Protein AF-0000000078655376 (afdb_homodimer)

Solvent-accessible surface area (backbone atoms only — not comparable to full-atom values): 42898 Å² total; per-residue (Å²): 114,83,59,64,62,45,55,40,33,67,32,79,70,25,38,53,51,32,56,70,70,68,46,88,65,40,45,84,62,52,62,70,56,92,82,66,87,45,44,31,91,44,31,34,38,37,24,71,32,73,63,33,50,60,48,57,74,52,37,70,71,36,19,92,37,62,30,16,43,101,42,79,86,65,77,47,55,76,52,44,78,96,72,44,75,54,29,30,24,37,40,38,20,50,54,66,42,49,32,67,79,51,54,53,53,56,54,68,61,48,32,68,45,64,86,37,52,33,77,44,15,19,31,37,37,35,30,40,50,35,91,78,49,86,51,55,49,26,15,14,32,37,32,11,46,54,1,26,42,23,4,48,28,49,59,45,55,55,38,26,32,21,35,37,39,21,43,38,90,74,15,65,86,44,47,63,63,54,47,50,39,58,38,17,36,43,34,50,34,39,26,44,44,70,46,59,35,35,60,51,89,47,62,65,86,36,88,81,33,44,33,56,88,35,34,32,39,32,30,36,22,50,50,60,48,27,30,33,29,51,51,46,36,36,68,25,35,24,44,40,36,37,23,27,39,62,93,43,38,66,52,28,42,54,49,17,60,76,68,70,36,38,60,42,72,44,48,64,72,44,95,55,28,52,61,53,50,53,66,72,33,80,87,37,37,35,29,41,34,44,52,40,66,66,82,64,77,35,43,61,77,70,47,49,70,64,46,41,49,52,28,34,36,48,41,28,46,25,51,54,53,42,52,51,39,31,58,75,67,60,28,51,40,74,54,16,22,36,39,37,60,33,26,45,36,16,66,28,21,33,65,29,24,32,48,51,7,18,17,20,12,18,37,46,22,43,19,46,50,43,19,74,76,31,45,87,49,44,25,18,20,26,21,37,19,43,48,54,43,52,32,75,74,49,64,69,42,56,66,73,59,38,51,50,49,20,49,42,11,65,49,44,45,54,37,45,33,56,41,54,15,40,49,51,46,52,52,53,25,43,34,30,38,16,43,50,36,45,71,48,59,42,30,24,38,24,56,28,23,87,113,83,59,64,62,45,56,39,32,68,31,78,68,26,39,53,49,33,58,70,70,68,47,88,62,40,46,84,62,52,61,71,55,92,82,67,90,45,42,31,90,45,31,33,36,36,25,72,31,73,63,32,50,59,48,57,75,51,37,70,71,36,20,92,36,64,29,17,43,100,42,77,85,64,75,45,55,77,52,44,77,95,74,45,75,54,27,29,23,37,39,38,19,50,52,66,42,50,31,68,80,52,54,56,53,57,56,67,60,48,32,65,45,63,86,37,51,34,75,43,15,17,31,37,36,35,30,40,51,36,90,79,48,85,50,54,49,26,14,14,31,37,33,12,46,53,1,26,44,23,4,47,26,50,60,45,56,55,38,27,31,21,36,37,39,22,43,37,89,74,15,63,86,42,46,62,65,53,46,50,37,57,38,16,36,44,35,50,35,39,27,45,44,71,47,59,35,35,61,51,90,47,63,64,86,36,87,82,33,45,33,55,89,35,33,32,37,31,31,36,21,51,50,61,50,25,30,33,30,53,52,46,36,35,68,24,36,25,43,41,38,36,25,27,41,63,92,42,38,67,54,27,42,55,51,16,61,75,65,70,38,39,60,42,70,44,48,65,72,45,95,57,28,51,60,52,50,53,66,73,33,79,87,38,34,35,30,40,34,44,51,39,64,66,82,64,76,35,43,62,76,70,47,48,70,66,46,42,51,53,26,35,37,46,42,28,46,25,50,55,52,43,52,51,40,32,57,75,68,60,28,52,41,73,54,16,21,35,40,37,60,34,25,44,36,15,65,27,21,33,66,29,23,32,49,51,6,18,18,21,12,18,37,46,20,43,20,46,50,44,19,72,73,32,44,84,48,46,26,19,19,27,20,36,18,43,46,53,45,52,32,76,74,50,65,71,42,56,65,72,58,38,52,50,48,20,50,41,12,64,50,44,45,55,36,45,32,56,41,54,15,39,49,51,45,50,52,52,26,44,35,31,38,17,43,50,37,45,71,49,59,43,30,24,38,24,58,28,24,87

InterPro domains:
  IPR002347 Short-chain dehydrogenase/reductase SDR [PF13561] (220-443)
  IPR002347 Short-chain dehydrogenase/reductase SDR [PR00080] (283-294)
  IPR002347 Short-chain dehydrogenase/reductase SDR [PR00080] (336-344)
  IPR002347 Short-chain dehydrogenase/reductase SDR [PR00080] (356-375)
  IPR002347 Short-chain dehydrogenase/reductase SDR [PR00081] (215-232)
  IPR002347 Short-chain dehydrogenase/reductase SDR [PR00081] (283-294)
  IPR002347 Short-chain dehydrogenase/reductase SDR [PR00081] (330-346)
  IPR002347 Short-chain dehydrogenase/reductase SDR [PR00081] (356-375)
  IPR002347 Short-chain dehydrogenase/reductase SDR [PR00081] (377-394)
  IPR002347 Short-chain dehydrogenase/reductase SDR [PR00081] (410-430)
  IPR020904 Short-chain dehydrogenase/reductase, conserved site [PS00061] (343-371)
  IPR036291 NAD(P)-binding domain superfamily [SSF51735] (210-447)
  IPR057326 Ketoreductase domain [SM00822] (214-387)

Nearest PDB structures (foldseek):
  3q6i-assembly1_A  TM=9.390E-01  e=3.112E-53  Mycobacterium tuberculosis H37Rv
  3op4-assembly1_A  TM=9.339E-01  e=6.794E-24  Vibrio cholerae O1 biovar El Tor str. N16961
  3tzk-assembly1_A  TM=9.391E-01  e=2.037E-23  Vibrio cholerae MJ-1236
  4nbu-assembly1_D  TM=9.348E-01  e=4.112E-22  Bacillus sp. SG-1
  8pa2-assembly1_B  TM=9.165E-01  e=1.661E-20  Thermus thermophilus HB8

Sequence (900 aa):
MSDRYIDFANSDLGRRVVGAVGLPQPARLERWQAGRLRPVEGTLLLGGGPLAVKVAEFGQRLTGEVVSFADDALGLPTWVAGLGSKLKAVVFDASHLGDIDQLKQLREFFQPLLRSLDRSAKLVILGRAPEQLDDVLARVAQRALEGFARSLAKELRSGGTLQLLYVAKNAEDQLEGALRFFLSPKSAFISGQVLRLEACASQVQDWIRPLAGRRALVTGAARGIGAAIAETLARDGAEVVLLDVPQAADDLKALAERLGGRALDLDICASDASARLLEGLPDGIDIVVHNAGITRDKTLANMTPEYWDSVLAVNLKAPAVLTQALIDGGALRDDGRIVVMASISGIAGNRGQSNYAASKAGLIGLAQAWAPLLAERGISINAIAPGFIETRMTAAIPFTLREAGRRMSSLGQGGLPQDVAEAVAWLAQPGSGAVSGQVLRVCGQAVMGAMSDRYIDFANSDLGRRVVGAVGLPQPARLERWQAGRLRPVEGTLLLGGGPLAVKVAEFGQRLTGEVVSFADDALGLPTWVAGLGSKLKAVVFDASHLGDIDQLKQLREFFQPLLRSLDRSAKLVILGRAPEQLDDVLARVAQRALEGFARSLAKELRSGGTLQLLYVAKNAEDQLEGALRFFLSPKSAFISGQVLRLEACASQVQDWIRPLAGRRALVTGAARGIGAAIAETLARDGAEVVLLDVPQAADDLKALAERLGGRALDLDICASDASARLLEGLPDGIDIVVHNAGITRDKTLANMTPEYWDSVLAVNLKAPAVLTQALIDGGALRDDGRIVVMASISGIAGNRGQSNYAASKAGLIGLAQAWAPLLAERGISINAIAPGFIETRMTAAIPFTLREAGRRMSSLGQGGLPQDVAEAVAWLAQPGSGAVSGQVLRVCGQAVMGA

Structure (mmCIF, N/CA/C/O backbone):
data_AF-0000000078655376-model_v1
#
loop_
_entity.id
_entity.type
_entity.pdbx_description
1 polymer '3-oxoacyl-ACP reductase'
#
loop_
_atom_site.group_PDB
_atom_site.id
_atom_site.type_symbol
_atom_site.label_atom_id
_atom_site.label_alt_id
_atom_site.label_comp_id
_atom_site.label_asym_id
_atom_site.label_entity_id
_atom_site.label_seq_id
_atom_site.pdbx_PDB_ins_code
_atom_site.Cartn_x
_atom_site.Cartn_y
_atom_site.Cartn_z
_atom_site.occupancy
_atom_site.B_iso_or_equiv
_atom_site.auth_seq_id
_atom_site.auth_comp_id
_atom_site.auth_asym_id
_atom_site.auth_atom_id
_atom_site.pdbx_PDB_model_num
ATOM 1 N N . MET A 1 1 ? 3.121 -28.125 8.016 1 50.91 1 MET A N 1
ATOM 2 C CA . MET A 1 1 ? 2.928 -28.469 9.422 1 50.91 1 MET A CA 1
ATOM 3 C C . MET A 1 1 ? 1.608 -27.906 9.945 1 50.91 1 MET A C 1
ATOM 5 O O . MET A 1 1 ? 1.183 -26.828 9.531 1 50.91 1 MET A O 1
ATOM 9 N N . SER A 1 2 ? 0.916 -28.859 10.523 1 60.5 2 SER A N 1
ATOM 10 C CA . SER A 1 2 ? -0.436 -28.609 11.008 1 60.5 2 SER A CA 1
ATOM 11 C C . SER A 1 2 ? -0.436 -27.562 12.125 1 60.5 2 SER A C 1
ATOM 13 O O . SER A 1 2 ? 0.506 -27.5 12.914 1 60.5 2 SER A O 1
ATOM 15 N N . ASP A 1 3 ? -1.128 -26.484 11.969 1 70.06 3 ASP A N 1
ATOM 16 C CA . ASP A 1 3 ? -1.392 -25.531 13.039 1 70.06 3 ASP A CA 1
ATOM 17 C C . ASP A 1 3 ? -2.141 -26.203 14.195 1 70.06 3 ASP A C 1
ATOM 19 O O . ASP A 1 3 ? -3.365 -26.344 14.141 1 70.06 3 ASP A O 1
ATOM 23 N N . ARG A 1 4 ? -1.427 -26.719 15.359 1 62.66 4 ARG A N 1
ATOM 24 C CA . ARG A 1 4 ? -2.02 -27.453 16.484 1 62.66 4 ARG A CA 1
ATOM 25 C C . ARG A 1 4 ? -3.037 -26.594 17.219 1 62.66 4 ARG A C 1
ATOM 27 O O . ARG A 1 4 ? -4.016 -27.094 17.766 1 62.66 4 ARG A O 1
ATOM 34 N N . TYR A 1 5 ? -2.709 -25.266 17.047 1 62.31 5 TYR A N 1
ATOM 35 C CA . TYR A 1 5 ? -3.633 -24.375 17.734 1 62.31 5 TYR A CA 1
ATOM 36 C C . TYR A 1 5 ? -4.988 -24.344 17.031 1 62.31 5 TYR A C 1
ATOM 38 O O . TYR A 1 5 ? -6.031 -24.406 17.688 1 62.31 5 TYR A O 1
ATOM 46 N N . ILE A 1 6 ? -4.961 -24.328 15.805 1 66.75 6 ILE A N 1
ATOM 47 C CA . ILE A 1 6 ? -6.211 -24.297 15.055 1 66.75 6 ILE A CA 1
ATOM 48 C C . ILE A 1 6 ? -6.973 -25.594 15.273 1 66.75 6 ILE A C 1
ATOM 50 O O . ILE A 1 6 ? -8.195 -25.594 15.438 1 66.75 6 ILE A O 1
ATOM 54 N N . ASP A 1 7 ? -6.211 -26.641 15.234 1 64.56 7 ASP A N 1
ATOM 55 C CA . ASP A 1 7 ? -6.836 -27.938 15.477 1 64.56 7 ASP A CA 1
ATOM 56 C C . ASP A 1 7 ? -7.473 -28 16.859 1 64.56 7 ASP A C 1
ATOM 58 O O . ASP A 1 7 ? -8.609 -28.469 17.016 1 64.56 7 ASP A O 1
ATOM 62 N N . PHE A 1 8 ? -6.719 -27.484 17.875 1 62.12 8 PHE A N 1
ATOM 63 C CA . PHE A 1 8 ? -7.211 -27.469 19.234 1 62.12 8 PHE A CA 1
ATOM 64 C C . PHE A 1 8 ? -8.406 -26.531 19.375 1 62.12 8 PHE A C 1
ATOM 66 O O . PHE A 1 8 ? -9.453 -26.922 19.891 1 62.12 8 PHE A O 1
ATOM 73 N N . ALA A 1 9 ? -8.273 -25.359 18.734 1 64.12 9 ALA A N 1
ATOM 74 C CA . ALA A 1 9 ? -9.297 -24.328 18.891 1 64.12 9 ALA A CA 1
ATOM 75 C C . ALA A 1 9 ? -10.602 -24.734 18.219 1 64.12 9 ALA A C 1
ATOM 77 O O . ALA A 1 9 ? -11.672 -24.266 18.594 1 64.12 9 ALA A O 1
ATOM 78 N N . ASN A 1 10 ? -10.5 -25.703 17.328 1 67.62 10 ASN A N 1
ATOM 79 C CA . ASN A 1 10 ? -11.695 -26.125 16.609 1 67.62 10 ASN A CA 1
ATOM 80 C C . ASN A 1 10 ? -12.203 -27.469 17.109 1 67.62 10 ASN A C 1
ATOM 82 O O . ASN A 1 10 ? -13.18 -28.016 16.578 1 67.62 10 ASN A O 1
ATOM 86 N N . SER A 1 11 ? -11.523 -28.016 18.078 1 64.62 11 SER A N 1
ATOM 87 C CA . SER A 1 11 ? -12.039 -29.188 18.781 1 64.62 11 SER A CA 1
ATOM 88 C C . SER A 1 11 ? -13.102 -28.797 19.797 1 64.62 11 SER A C 1
ATOM 90 O O . SER A 1 11 ? -13.227 -27.625 20.156 1 64.62 11 SER A O 1
ATOM 92 N N . ASP A 1 12 ? -13.883 -29.75 20.156 1 69.12 12 ASP A N 1
ATOM 93 C CA . ASP A 1 12 ? -14.977 -29.469 21.078 1 69.12 12 ASP A CA 1
ATOM 94 C C . ASP A 1 12 ? -14.461 -28.875 22.375 1 69.12 12 ASP A C 1
ATOM 96 O O . ASP A 1 12 ? -14.992 -27.875 22.859 1 69.12 12 ASP A O 1
ATOM 100 N N . LEU A 1 13 ? -13.5 -29.5 22.922 1 66.75 13 LEU A N 1
ATOM 101 C CA . LEU A 1 13 ? -12.906 -29.016 24.172 1 66.75 13 LEU A CA 1
ATOM 102 C C . LEU A 1 13 ? -12.164 -27.703 23.953 1 66.75 13 LEU A C 1
ATOM 104 O O . LEU A 1 13 ? -12.227 -26.812 24.797 1 66.75 13 LEU A O 1
ATOM 108 N N . GLY A 1 14 ? -11.492 -27.594 22.859 1 61.25 14 GLY A N 1
ATOM 109 C CA . GLY A 1 14 ? -10.703 -26.406 22.562 1 61.25 14 GLY A CA 1
ATOM 110 C C . GLY A 1 14 ? -11.547 -25.156 22.406 1 61.25 14 GLY A C 1
ATOM 111 O O . GLY A 1 14 ? -11.172 -24.078 22.875 1 61.25 14 GLY A O 1
ATOM 112 N N . ARG A 1 15 ? -12.625 -25.328 21.844 1 68.56 15 ARG A N 1
ATOM 113 C CA . ARG A 1 15 ? -13.516 -24.203 21.641 1 68.56 15 ARG A CA 1
ATOM 114 C C . ARG A 1 15 ? -13.961 -23.594 22.969 1 68.56 15 ARG A C 1
ATOM 116 O O . ARG A 1 15 ? -14.047 -22.375 23.109 1 68.56 15 ARG A O 1
ATOM 123 N N . ARG A 1 16 ? -14.078 -24.453 23.938 1 66.44 16 ARG A N 1
ATOM 124 C CA . ARG A 1 16 ? -14.523 -24.031 25.25 1 66.44 16 ARG A CA 1
ATOM 125 C C . ARG A 1 16 ? -13.422 -23.281 25.984 1 66.44 16 ARG A C 1
ATOM 127 O O . ARG A 1 16 ? -13.688 -22.25 26.625 1 66.44 16 ARG A O 1
ATOM 134 N N . VAL A 1 17 ? -12.32 -23.828 25.766 1 60.06 17 VAL A N 1
ATOM 135 C CA . VAL A 1 17 ? -11.203 -23.281 26.516 1 60.06 17 VAL A CA 1
ATOM 136 C C . VAL A 1 17 ? -10.781 -21.938 25.906 1 60.06 17 VAL A C 1
ATOM 138 O O . VAL A 1 17 ? -10.633 -20.938 26.625 1 60.06 17 VAL A O 1
ATOM 141 N N . VAL A 1 18 ? -10.594 -22 24.625 1 59.88 18 VAL A N 1
ATOM 142 C CA . VAL A 1 18 ? -10.148 -20.797 23.922 1 59.88 18 VAL A CA 1
ATOM 143 C C . VAL A 1 18 ? -11.18 -19.688 24.094 1 59.88 18 VAL A C 1
ATOM 145 O O . VAL A 1 18 ? -10.82 -18.531 24.297 1 59.88 18 VAL A O 1
ATOM 148 N N . GLY A 1 19 ? -12.383 -20.062 24.016 1 57.78 19 GLY A N 1
ATOM 149 C CA . GLY A 1 19 ? -13.461 -19.109 24.25 1 57.78 19 GLY A CA 1
ATOM 150 C C . GLY A 1 19 ? -13.461 -18.547 25.656 1 57.78 19 GLY A C 1
ATOM 151 O O . GLY A 1 19 ? -13.672 -17.344 25.859 1 57.78 19 GLY A O 1
ATOM 152 N N . ALA A 1 20 ? -13.148 -19.391 26.531 1 53.56 20 ALA A N 1
ATOM 153 C CA . ALA A 1 20 ? -13.156 -19 27.938 1 53.56 20 ALA A CA 1
ATOM 154 C C . ALA A 1 20 ? -12.023 -18.031 28.25 1 53.56 20 ALA A C 1
ATOM 156 O O . ALA A 1 20 ? -12.18 -17.125 29.078 1 53.56 20 ALA A O 1
ATOM 157 N N . VAL A 1 21 ? -10.969 -18.281 27.578 1 56.69 21 VAL A N 1
ATOM 158 C CA . VAL A 1 21 ? -9.805 -17.469 27.906 1 56.69 21 VAL A CA 1
ATOM 159 C C . VAL A 1 21 ? -9.695 -16.297 26.938 1 56.69 21 VAL A C 1
ATOM 161 O O . VAL A 1 21 ? -8.797 -15.461 27.062 1 56.69 21 VAL A O 1
ATOM 164 N N . GLY A 1 22 ? -10.562 -16.203 26 1 58.38 22 GLY A N 1
ATOM 165 C CA . GLY A 1 22 ? -10.641 -15.062 25.109 1 58.38 22 GLY A CA 1
ATOM 166 C C . GLY A 1 22 ? -9.586 -15.086 24.016 1 58.38 22 GLY A C 1
ATOM 167 O O . GLY A 1 22 ? -9.156 -14.031 23.531 1 58.38 22 GLY A O 1
ATOM 168 N N . LEU A 1 23 ? -9.094 -16.344 23.797 1 59.88 23 LEU A N 1
ATOM 169 C CA . LEU A 1 23 ? -8.102 -16.453 22.734 1 59.88 23 LEU A CA 1
ATOM 170 C C . LEU A 1 23 ? -8.773 -16.5 21.375 1 59.88 23 LEU A C 1
ATOM 172 O O . LEU A 1 23 ? -9.922 -16.953 21.25 1 59.88 23 LEU A O 1
ATOM 176 N N . PRO A 1 24 ? -8.008 -16.062 20.344 1 65.31 24 PRO A N 1
ATOM 177 C CA . PRO A 1 24 ? -8.586 -16.109 19 1 65.31 24 PRO A CA 1
ATOM 178 C C . PRO A 1 24 ? -8.828 -17.547 18.516 1 65.31 24 PRO A C 1
ATOM 180 O O . PRO A 1 24 ? -8.062 -18.453 18.859 1 65.31 24 PRO A O 1
ATOM 183 N N . GLN A 1 25 ? -9.984 -17.859 17.984 1 70.06 25 GLN A N 1
ATOM 184 C CA . GLN A 1 25 ? -10.344 -19.141 17.375 1 70.06 25 GLN A CA 1
ATOM 185 C C . GLN A 1 25 ? -10.406 -19.047 15.859 1 70.06 25 GLN A C 1
ATOM 187 O O . GLN A 1 25 ? -11.492 -18.906 15.289 1 70.06 25 GLN A O 1
ATOM 192 N N . PRO A 1 26 ? -9.211 -19.203 15.227 1 79.88 26 PRO A N 1
ATOM 193 C CA . PRO A 1 26 ? -9.289 -19.141 13.766 1 79.88 26 PRO A CA 1
ATOM 194 C C . PRO A 1 26 ? -10.125 -20.266 13.172 1 79.88 26 PRO A C 1
ATOM 196 O O . PRO A 1 26 ? -9.992 -21.422 13.594 1 79.88 26 PRO A O 1
ATOM 199 N N . ALA A 1 27 ? -11.039 -19.922 12.266 1 85.44 27 ALA A N 1
ATOM 200 C CA . ALA A 1 27 ? -11.906 -20.891 11.594 1 85.44 27 ALA A CA 1
ATOM 201 C C . ALA A 1 27 ? -11.125 -21.688 10.562 1 85.44 27 ALA A C 1
ATOM 203 O O . ALA A 1 27 ? -10.211 -21.172 9.914 1 85.44 27 ALA A O 1
ATOM 204 N N . ARG A 1 28 ? -11.438 -22.953 10.445 1 89.5 28 ARG A N 1
ATOM 205 C CA . ARG A 1 28 ? -10.922 -23.719 9.312 1 89.5 28 ARG A CA 1
ATOM 206 C C . ARG A 1 28 ? -11.461 -23.188 7.996 1 89.5 28 ARG A C 1
ATOM 208 O O . ARG A 1 28 ? -12.672 -23.125 7.793 1 89.5 28 ARG A O 1
ATOM 215 N N . LEU A 1 29 ? -10.602 -22.828 7.125 1 95 29 LEU A N 1
ATOM 216 C CA . LEU A 1 29 ? -11.023 -22.234 5.859 1 95 29 LEU A CA 1
ATOM 217 C C . LEU A 1 29 ? -11.484 -23.312 4.879 1 95 29 LEU A C 1
ATOM 219 O O . LEU A 1 29 ? -10.859 -24.375 4.781 1 95 29 LEU A O 1
ATOM 223 N N . GLU A 1 30 ? -12.594 -23.062 4.293 1 96.25 30 GLU A N 1
ATOM 224 C CA . GLU A 1 30 ? -13.047 -23.922 3.211 1 96.25 30 GLU A CA 1
ATOM 225 C C . GLU A 1 30 ? -12.188 -23.734 1.962 1 96.25 30 GLU A C 1
ATOM 227 O O . GLU A 1 30 ? -12.023 -22.625 1.477 1 96.25 30 GLU A O 1
ATOM 232 N N . ARG A 1 31 ? -11.648 -24.828 1.455 1 96.56 31 ARG A N 1
ATOM 233 C CA . ARG A 1 31 ? -10.828 -24.766 0.25 1 96.56 31 ARG A CA 1
ATOM 234 C C . ARG A 1 31 ? -11.414 -25.641 -0.851 1 96.56 31 ARG A C 1
ATOM 236 O O . ARG A 1 31 ? -12.25 -26.516 -0.585 1 96.56 31 ARG A O 1
ATOM 243 N N . TRP A 1 32 ? -11.039 -25.328 -2.051 1 95.62 32 TRP A N 1
ATOM 244 C CA . TRP A 1 32 ? -11.586 -26 -3.223 1 95.62 32 TRP A CA 1
ATOM 245 C C . TRP A 1 32 ? -11.25 -27.484 -3.207 1 95.62 32 TRP A C 1
ATOM 247 O O . TRP A 1 32 ? -10.117 -27.859 -2.891 1 95.62 32 TRP A O 1
ATOM 257 N N . GLN A 1 33 ? -12.18 -28.281 -3.506 1 91.44 33 GL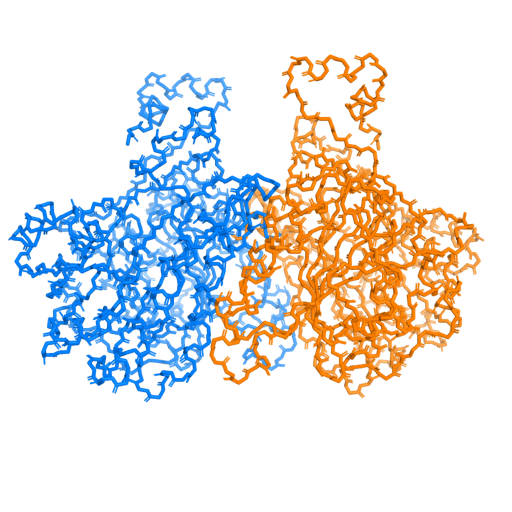N A N 1
ATOM 258 C CA . GLN A 1 33 ? -12.016 -29.719 -3.652 1 91.44 33 GLN A CA 1
ATOM 259 C C . GLN A 1 33 ? -12.492 -30.188 -5.027 1 91.44 33 GLN A C 1
ATOM 261 O O . GLN A 1 33 ? -13.492 -29.688 -5.547 1 91.44 33 GLN A O 1
ATOM 266 N N . ALA A 1 34 ? -11.75 -31.141 -5.488 1 85 34 ALA A N 1
ATOM 267 C CA . ALA A 1 34 ? -12.148 -31.719 -6.766 1 85 34 ALA A CA 1
ATOM 268 C C . ALA A 1 34 ? -13.562 -32.281 -6.695 1 85 34 ALA A C 1
ATOM 270 O O . ALA A 1 34 ? -13.945 -32.875 -5.688 1 85 34 ALA A O 1
ATOM 271 N N . GLY A 1 35 ? -14.383 -32.062 -7.738 1 84.69 35 GLY A N 1
ATOM 272 C CA . GLY A 1 35 ? -15.734 -32.594 -7.777 1 84.69 35 GLY A CA 1
ATOM 273 C C . GLY A 1 35 ? -16.797 -31.516 -7.57 1 84.69 35 GLY A C 1
ATOM 274 O O . GLY A 1 35 ? -17.969 -31.734 -7.848 1 84.69 35 GLY A O 1
ATOM 275 N N . ARG A 1 36 ? -16.312 -30.438 -7.043 1 87.56 36 ARG A N 1
ATOM 276 C CA . ARG A 1 36 ? -17.234 -29.328 -6.898 1 87.56 36 ARG A CA 1
ATOM 277 C C . ARG A 1 36 ? -17.812 -28.922 -8.25 1 87.56 36 ARG A C 1
ATOM 279 O O . ARG A 1 36 ? -17.094 -28.797 -9.234 1 87.56 36 ARG A O 1
ATOM 286 N N . LEU A 1 37 ? -19.094 -28.734 -8.312 1 83.12 37 LEU A N 1
ATOM 287 C CA . LEU A 1 37 ? -19.781 -28.5 -9.578 1 83.12 37 LEU A CA 1
ATOM 288 C C . LEU A 1 37 ? -19.938 -27 -9.836 1 83.12 37 LEU A C 1
ATOM 290 O O . LEU A 1 37 ? -20 -26.562 -10.992 1 83.12 37 LEU A O 1
ATOM 294 N N . ARG A 1 38 ? -20.047 -26.234 -8.688 1 92.62 38 ARG A N 1
ATOM 295 C CA . ARG A 1 38 ? -20.266 -24.797 -8.805 1 92.62 38 ARG A CA 1
ATOM 296 C C . ARG A 1 38 ? -19.312 -24.031 -7.891 1 92.62 38 ARG A C 1
ATOM 298 O O . ARG A 1 38 ? -18.906 -24.547 -6.844 1 92.62 38 ARG A O 1
ATOM 305 N N . PRO A 1 39 ? -19 -22.797 -8.32 1 96.25 39 PRO A N 1
ATOM 306 C CA . PRO A 1 39 ? -18.109 -21.984 -7.492 1 96.25 39 PRO A CA 1
ATOM 307 C C . PRO A 1 39 ? -18.688 -21.703 -6.105 1 96.25 39 PRO A C 1
ATOM 309 O O . PRO A 1 39 ? -17.953 -21.688 -5.121 1 96.25 39 PRO A O 1
ATOM 312 N N . VAL A 1 40 ? -20.016 -21.516 -6.027 1 97.5 40 VAL A N 1
ATOM 313 C CA . VAL A 1 40 ? -20.688 -21.188 -4.773 1 97.5 40 VAL A CA 1
ATOM 314 C C . VAL A 1 40 ? -21.641 -22.312 -4.391 1 97.5 40 VAL A C 1
ATOM 316 O O . VAL A 1 40 ? -22.547 -22.656 -5.164 1 97.5 40 VAL A O 1
ATOM 319 N N . GLU A 1 41 ? -21.438 -22.969 -3.293 1 96.38 41 GLU A N 1
ATOM 320 C CA . GLU A 1 41 ? -22.391 -23.938 -2.73 1 96.38 41 GLU A CA 1
ATOM 321 C C . GLU A 1 41 ? -23.219 -23.297 -1.62 1 96.38 41 GLU A C 1
ATOM 323 O O . GLU A 1 41 ? -22.984 -23.562 -0.438 1 96.38 41 GLU A O 1
ATOM 328 N N . GLY A 1 42 ? -24.234 -22.578 -1.948 1 96.94 42 GLY A N 1
ATOM 329 C CA . GLY A 1 42 ? -25.109 -21.812 -1.07 1 96.94 42 GLY A CA 1
ATOM 330 C C . GLY A 1 42 ? -25.75 -20.625 -1.761 1 96.94 42 GLY A C 1
ATOM 331 O O . GLY A 1 42 ? -25.781 -20.562 -2.992 1 96.94 42 GLY A O 1
ATOM 332 N N . THR A 1 43 ? -26.312 -19.719 -1.001 1 97.75 43 THR A N 1
ATOM 333 C CA . THR A 1 43 ? -27.094 -18.609 -1.524 1 97.75 43 THR A CA 1
ATOM 334 C C . THR A 1 43 ? -26.172 -17.438 -1.893 1 97.75 43 THR A C 1
ATOM 336 O O . THR A 1 43 ? -25.297 -17.062 -1.116 1 97.75 43 THR A O 1
ATOM 339 N N . LEU A 1 44 ? -26.344 -16.906 -3.107 1 98.38 44 LEU A N 1
ATOM 340 C CA . LEU A 1 44 ? -25.703 -15.68 -3.572 1 98.38 44 LEU A CA 1
ATOM 341 C C . LEU A 1 44 ? -26.672 -14.5 -3.514 1 98.38 44 LEU A C 1
ATOM 343 O O . LEU A 1 44 ? -27.734 -14.531 -4.121 1 98.38 44 LEU A O 1
ATOM 347 N N . LEU A 1 45 ? -26.266 -13.5 -2.766 1 98.06 45 LEU A N 1
ATOM 348 C CA . LEU A 1 45 ? -27.062 -12.281 -2.672 1 98.06 45 LEU A CA 1
ATOM 349 C C . LEU A 1 45 ? -26.484 -11.18 -3.545 1 98.06 45 LEU A C 1
ATOM 351 O O . LEU A 1 45 ? -25.281 -10.914 -3.496 1 98.06 45 LEU A O 1
ATOM 355 N N . LEU A 1 46 ? -27.328 -10.555 -4.348 1 97.75 46 LEU A N 1
ATOM 356 C CA . LEU A 1 46 ? -26.922 -9.438 -5.207 1 97.75 46 LEU A CA 1
ATOM 357 C C . LEU A 1 46 ? -27.641 -8.156 -4.797 1 97.75 46 LEU A C 1
ATOM 359 O O . LEU A 1 46 ? -28.781 -8.188 -4.344 1 97.75 46 LEU A O 1
ATOM 363 N N . GLY A 1 47 ? -26.969 -7.055 -4.906 1 95.94 47 GLY A N 1
ATOM 364 C CA . GLY A 1 47 ? -27.547 -5.734 -4.742 1 95.94 47 GLY A CA 1
ATOM 365 C C . GLY A 1 47 ? -26.688 -4.621 -5.305 1 95.94 47 GLY A C 1
ATOM 366 O O . GLY A 1 47 ? -25.547 -4.852 -5.691 1 95.94 47 GLY A O 1
ATOM 367 N N . GLY A 1 48 ? -27.328 -3.443 -5.398 1 94 48 GLY A N 1
ATOM 368 C CA . GLY A 1 48 ? -26.562 -2.271 -5.797 1 94 48 GLY A CA 1
ATOM 369 C C . GLY A 1 48 ? -26.922 -1.781 -7.191 1 94 48 GLY A C 1
ATOM 370 O O . GLY A 1 48 ? -28.094 -1.702 -7.551 1 94 48 GLY A O 1
ATOM 371 N N . GLY A 1 49 ? -25.828 -1.357 -7.969 1 92.88 49 GLY A N 1
ATOM 372 C CA . GLY A 1 49 ? -25.984 -0.612 -9.211 1 92.88 49 GLY A CA 1
ATOM 373 C C . GLY A 1 49 ? -26.094 -1.503 -10.43 1 92.88 49 GLY A C 1
ATOM 374 O O . GLY A 1 49 ? -26.562 -2.641 -10.336 1 92.88 49 GLY A O 1
ATOM 375 N N . PRO A 1 50 ? -25.797 -0.971 -11.594 1 93.75 50 PRO A N 1
ATOM 376 C CA . PRO A 1 50 ? -26.047 -1.622 -12.883 1 93.75 50 PRO A CA 1
ATOM 377 C C . PRO A 1 50 ? -25.203 -2.879 -13.078 1 93.75 50 PRO A C 1
ATOM 379 O O . PRO A 1 50 ? -25.625 -3.801 -13.781 1 93.75 50 PRO A O 1
ATOM 382 N N . LEU A 1 51 ? -24.047 -2.99 -12.531 1 96.62 51 LEU A N 1
ATOM 383 C CA . LEU A 1 51 ? -23.219 -4.176 -12.703 1 96.62 51 LEU A CA 1
ATOM 384 C C . LEU A 1 51 ? -23.875 -5.395 -12.055 1 96.62 51 LEU A C 1
ATOM 386 O O . LEU A 1 51 ? -23.594 -6.531 -12.438 1 96.62 51 LEU A O 1
ATOM 390 N N . ALA A 1 52 ? -24.703 -5.141 -11.047 1 96.56 52 ALA A N 1
ATOM 391 C CA . ALA A 1 52 ? -25.422 -6.246 -10.414 1 96.56 52 ALA A CA 1
ATOM 392 C C . ALA A 1 52 ? -26.344 -6.938 -11.406 1 96.56 52 ALA A C 1
ATOM 394 O O . ALA A 1 52 ? -26.547 -8.156 -11.336 1 96.56 52 ALA A O 1
ATOM 395 N N . VAL A 1 53 ? -26.875 -6.152 -12.305 1 95.12 53 VAL A N 1
ATOM 396 C CA . VAL A 1 53 ? -27.75 -6.711 -13.344 1 95.12 53 VAL A CA 1
ATOM 397 C C . VAL A 1 53 ? -26.938 -7.652 -14.234 1 95.12 53 VAL A C 1
ATOM 399 O O . VAL A 1 53 ? -27.406 -8.742 -14.586 1 95.12 53 VAL A O 1
ATOM 402 N N . LYS A 1 54 ? -25.797 -7.234 -14.523 1 95.25 54 LYS A N 1
ATOM 403 C CA . LYS A 1 54 ? -24.906 -8.062 -15.328 1 95.25 54 LYS A CA 1
ATOM 404 C C . LYS A 1 54 ? -24.562 -9.367 -14.609 1 95.25 54 LYS A C 1
ATOM 406 O O . LYS A 1 54 ? -24.547 -10.438 -15.227 1 95.25 54 LYS A O 1
ATOM 411 N N . VAL A 1 55 ? -24.312 -9.281 -13.312 1 97.62 55 VAL A N 1
ATOM 412 C CA . VAL A 1 55 ? -23.984 -10.469 -12.531 1 97.62 55 VAL A CA 1
ATOM 413 C C . VAL A 1 55 ? -25.188 -11.414 -12.477 1 97.62 55 VAL A C 1
ATOM 415 O O . VAL A 1 55 ? -25.031 -12.633 -12.555 1 97.62 55 VAL A O 1
ATOM 418 N N . ALA A 1 56 ? -26.391 -10.836 -12.383 1 96.56 56 ALA A N 1
ATOM 419 C CA . ALA A 1 56 ? -27.609 -11.633 -12.328 1 96.56 56 ALA A CA 1
ATOM 420 C C . ALA A 1 56 ? -27.766 -12.484 -13.578 1 96.56 56 ALA A C 1
ATOM 422 O O . ALA A 1 56 ? -28.312 -13.594 -13.523 1 96.56 56 ALA A O 1
ATOM 423 N N . GLU A 1 57 ? -27.266 -12.016 -14.688 1 95.25 57 GLU A N 1
ATOM 424 C CA . GLU A 1 57 ? -27.391 -12.719 -15.961 1 95.25 57 GLU A CA 1
ATOM 425 C C . GLU A 1 57 ? -26.656 -14.055 -15.93 1 95.25 57 GLU A C 1
ATOM 427 O O . GLU A 1 57 ? -27.062 -15.008 -16.609 1 95.25 57 GLU A O 1
ATOM 432 N N . PHE A 1 58 ? -25.594 -14.102 -15.18 1 95.44 58 PHE A N 1
ATOM 433 C CA . PHE A 1 58 ? -24.859 -15.367 -15.148 1 95.44 58 PHE A CA 1
ATOM 434 C C . PHE A 1 58 ? -24.875 -15.969 -13.75 1 95.44 58 PHE A C 1
ATOM 436 O O . PHE A 1 58 ? -24.141 -16.922 -13.477 1 95.44 58 PHE A O 1
ATOM 443 N N . GLY A 1 59 ? -25.672 -15.477 -12.828 1 96.56 59 GLY A N 1
ATOM 444 C CA . GLY A 1 59 ? -25.719 -15.898 -11.438 1 96.56 59 GLY A CA 1
ATOM 445 C C . GLY A 1 59 ? -26 -17.375 -11.273 1 96.56 59 GLY A C 1
ATOM 446 O O . GLY A 1 59 ? -25.422 -18.031 -10.406 1 96.56 59 GLY A O 1
ATOM 447 N N . GLN A 1 60 ? -26.812 -17.906 -12.141 1 94.56 60 GLN A N 1
ATOM 448 C CA . GLN A 1 60 ? -27.234 -19.297 -12.031 1 94.56 60 GLN A CA 1
ATOM 449 C C . GLN A 1 60 ? -26.094 -20.234 -12.414 1 94.56 60 GLN A C 1
ATOM 451 O O . GLN A 1 60 ? -26.141 -21.422 -12.086 1 94.56 60 GLN A O 1
ATOM 456 N N . ARG A 1 61 ? -25.141 -19.719 -13.078 1 95.5 61 ARG A N 1
ATOM 457 C CA . ARG A 1 61 ? -23.969 -20.516 -13.391 1 95.5 61 ARG A CA 1
ATOM 458 C C . ARG A 1 61 ? -23 -20.547 -12.219 1 95.5 61 ARG A C 1
ATOM 460 O O . ARG A 1 61 ? -22.109 -21.406 -12.164 1 95.5 61 ARG A O 1
ATOM 467 N N . LEU A 1 62 ? -23.172 -19.625 -11.266 1 97.38 62 LEU A N 1
ATOM 468 C CA . LEU A 1 62 ? -22.297 -19.562 -10.086 1 97.38 62 LEU A CA 1
ATOM 469 C C . LEU A 1 62 ? -22.859 -20.422 -8.961 1 97.38 62 LEU A C 1
ATOM 471 O O . LEU A 1 62 ? -22.094 -21 -8.18 1 97.38 62 LEU A O 1
ATOM 475 N N . THR A 1 63 ? -24.172 -20.484 -8.859 1 97.25 63 THR A N 1
ATOM 476 C CA . THR A 1 63 ? -24.828 -21.188 -7.762 1 97.25 63 THR A CA 1
ATOM 477 C C . THR A 1 63 ? -26.25 -21.562 -8.125 1 97.25 63 THR A C 1
ATOM 479 O O . THR A 1 63 ? -26.75 -21.156 -9.18 1 97.25 63 THR A O 1
ATOM 482 N N . GLY A 1 64 ? -26.875 -22.422 -7.203 1 94.75 64 GLY A N 1
ATOM 483 C CA . GLY A 1 64 ? -28.25 -22.844 -7.418 1 94.75 64 GLY A CA 1
ATOM 484 C C . GLY A 1 64 ? -29.266 -21.875 -6.867 1 94.75 64 GLY A C 1
ATOM 485 O O . GLY A 1 64 ? -30.453 -21.922 -7.23 1 94.75 64 GLY A O 1
ATOM 486 N N . GLU A 1 65 ? -28.844 -20.938 -6.07 1 96.38 65 GLU A N 1
ATOM 487 C CA . GLU A 1 65 ? -29.766 -19.984 -5.449 1 96.38 65 GLU A CA 1
ATOM 488 C C . GLU A 1 65 ? -29.219 -18.562 -5.508 1 96.38 65 GLU A C 1
ATOM 490 O O . GLU A 1 65 ? -28.203 -18.25 -4.871 1 96.38 65 GLU A O 1
ATOM 495 N N . VAL A 1 66 ? -29.906 -17.734 -6.25 1 97.38 66 VAL A N 1
ATOM 496 C CA . VAL A 1 66 ? -29.562 -16.312 -6.352 1 97.38 66 VAL A CA 1
ATOM 497 C C . VAL A 1 66 ? -30.734 -15.461 -5.867 1 97.38 66 VAL A C 1
ATOM 499 O O . VAL A 1 66 ? -31.875 -15.656 -6.301 1 97.38 66 VAL A O 1
ATOM 502 N N . VAL A 1 67 ? -30.422 -14.594 -4.934 1 96.88 67 VAL A N 1
ATOM 503 C CA . VAL A 1 67 ? -31.438 -13.727 -4.352 1 96.88 67 VAL A CA 1
ATOM 504 C C . VAL A 1 67 ? -30.984 -12.273 -4.406 1 96.88 67 VAL A C 1
ATOM 506 O O . VAL A 1 67 ? -29.828 -11.992 -4.719 1 96.88 67 VAL A O 1
ATOM 509 N N . SER A 1 68 ? -31.922 -11.375 -4.258 1 95.81 68 SER A N 1
ATOM 510 C CA . SER A 1 68 ? -31.594 -9.953 -4.246 1 95.81 68 SER A CA 1
ATOM 511 C C . SER A 1 68 ? -32 -9.305 -2.93 1 95.81 68 SER A C 1
ATOM 513 O O . SER A 1 68 ? -32.875 -9.828 -2.219 1 95.81 68 SER A O 1
ATOM 515 N N . PHE A 1 69 ? -31.281 -8.266 -2.613 1 90.69 69 PHE A N 1
ATOM 516 C CA . PHE A 1 69 ? -31.625 -7.461 -1.447 1 90.69 69 PHE A CA 1
ATOM 517 C C . PHE A 1 69 ? -31.844 -6.008 -1.843 1 90.69 69 PHE A C 1
ATOM 519 O O . PHE A 1 69 ? -30.969 -5.379 -2.438 1 90.69 69 PHE A O 1
ATOM 526 N N . ALA A 1 70 ? -33.125 -5.488 -1.464 1 78.25 70 ALA A N 1
ATOM 527 C CA . ALA A 1 70 ? -33.531 -4.09 -1.613 1 78.25 70 ALA A CA 1
ATOM 528 C C . ALA A 1 70 ? -33.375 -3.629 -3.061 1 78.25 70 ALA A C 1
ATOM 530 O O . ALA A 1 70 ? -32.906 -2.512 -3.322 1 78.25 70 ALA A O 1
ATOM 531 N N . ASP A 1 71 ? -33.562 -4.555 -4 1 81.5 71 ASP A N 1
ATOM 532 C CA . ASP A 1 71 ? -33.438 -4.211 -5.41 1 81.5 71 ASP A CA 1
ATOM 533 C C . ASP A 1 71 ? -34.406 -5.02 -6.27 1 81.5 71 ASP A C 1
ATOM 535 O O . ASP A 1 71 ? -34.062 -6.094 -6.766 1 81.5 71 ASP A O 1
ATOM 539 N N . ASP A 1 72 ? -35.469 -4.492 -6.613 1 80.12 72 ASP A N 1
ATOM 540 C CA . ASP A 1 72 ? -36.5 -5.184 -7.383 1 80.12 72 ASP A CA 1
ATOM 541 C C . ASP A 1 72 ? -36.156 -5.219 -8.867 1 80.12 72 ASP A C 1
ATOM 543 O O . ASP A 1 72 ? -36.688 -6.035 -9.625 1 80.12 72 ASP A O 1
ATOM 547 N N . ALA A 1 73 ? -35.219 -4.445 -9.148 1 83.5 73 ALA A N 1
ATOM 548 C CA . ALA A 1 73 ? -34.875 -4.297 -10.562 1 83.5 73 ALA A CA 1
ATOM 549 C C . ALA A 1 73 ? -34.125 -5.52 -11.078 1 83.5 73 ALA A C 1
ATOM 551 O O . ALA A 1 73 ? -34.062 -5.754 -12.289 1 83.5 73 ALA A O 1
ATOM 552 N N . LEU A 1 74 ? -33.688 -6.359 -10.203 1 90.69 74 LEU A N 1
ATOM 553 C CA . LEU A 1 74 ? -32.875 -7.488 -10.609 1 90.69 74 LEU A CA 1
ATOM 554 C C . LEU A 1 74 ? -33.719 -8.68 -11.016 1 90.69 74 LEU A C 1
ATOM 556 O O . LEU A 1 74 ? -33.25 -9.625 -11.633 1 90.69 74 LEU A O 1
ATOM 560 N N . GLY A 1 75 ? -35 -8.688 -10.688 1 90 75 GLY A N 1
ATOM 561 C CA . GLY A 1 75 ? -35.906 -9.781 -11.039 1 90 75 GLY A CA 1
ATOM 562 C C . GLY A 1 75 ? -35.594 -11.07 -10.297 1 90 75 GLY A C 1
ATOM 563 O O . GLY A 1 75 ? -35.781 -12.164 -10.836 1 90 75 GLY A O 1
ATOM 564 N N . LEU A 1 76 ? -34.969 -11.008 -9.164 1 94.69 76 LEU A N 1
ATOM 565 C CA . LEU A 1 76 ? -34.594 -12.148 -8.328 1 94.69 76 LEU A CA 1
ATOM 566 C C . LEU A 1 76 ? -35.5 -12.234 -7.09 1 94.69 76 LEU A C 1
ATOM 568 O O . LEU A 1 76 ? -36.125 -11.25 -6.707 1 94.69 76 LEU A O 1
ATOM 572 N N . PRO A 1 77 ? -35.625 -13.461 -6.535 1 94.19 77 PRO A N 1
ATOM 573 C CA . PRO A 1 77 ? -36.344 -13.539 -5.254 1 94.19 77 PRO A CA 1
ATOM 574 C C . PRO A 1 77 ? -35.719 -12.625 -4.191 1 94.19 77 PRO A C 1
ATOM 576 O O . PRO A 1 77 ? -34.5 -12.484 -4.113 1 94.19 77 PRO A O 1
ATOM 579 N N . THR A 1 78 ? -36.594 -12.094 -3.459 1 94.38 78 THR A N 1
ATOM 580 C CA . THR A 1 78 ? -36.156 -11.148 -2.438 1 94.38 78 THR A CA 1
ATOM 581 C C . THR A 1 78 ? -35.656 -11.875 -1.194 1 94.38 78 THR A C 1
ATOM 583 O O . THR A 1 78 ? -36.312 -12.797 -0.702 1 94.38 78 THR A O 1
ATOM 586 N N . TRP A 1 79 ? -34.469 -11.508 -0.756 1 94.94 79 TRP A N 1
ATOM 587 C CA . TRP A 1 79 ? -33.906 -12.008 0.504 1 94.94 79 TRP A CA 1
ATOM 588 C C . TRP A 1 79 ? -34.312 -11.094 1.661 1 94.94 79 TRP A C 1
ATOM 590 O O . TRP A 1 79 ? -34.219 -9.867 1.543 1 94.94 79 TRP A O 1
ATOM 600 N N . VAL A 1 80 ? -34.719 -11.648 2.734 1 91.62 80 VAL A N 1
ATOM 601 C CA . VAL A 1 80 ? -35.156 -10.883 3.908 1 91.62 80 VAL A CA 1
ATOM 602 C C . VAL A 1 80 ? -34.312 -11.289 5.113 1 91.62 80 VAL A C 1
ATOM 604 O O . VAL A 1 80 ? -34.219 -12.477 5.438 1 91.62 80 VAL A O 1
ATOM 607 N N . ALA A 1 81 ? -33.719 -10.328 5.738 1 88.12 81 ALA A N 1
ATOM 608 C CA . ALA A 1 81 ? -32.875 -10.555 6.906 1 88.12 81 ALA A CA 1
ATOM 609 C C . ALA A 1 81 ? -33.656 -11.289 8 1 88.12 81 ALA A C 1
ATOM 611 O O . ALA A 1 81 ? -34.781 -10.93 8.32 1 88.12 81 ALA A O 1
ATOM 612 N N . GLY A 1 82 ? -33.062 -12.227 8.586 1 83.62 82 GLY A N 1
ATOM 613 C CA . GLY A 1 82 ? -33.688 -12.992 9.656 1 83.62 82 GLY A CA 1
ATOM 614 C C . GLY A 1 82 ? -34.562 -14.125 9.148 1 83.62 82 GLY A C 1
ATOM 615 O O . GLY A 1 82 ? -34.844 -15.086 9.875 1 83.62 82 GLY A O 1
ATOM 616 N N . LEU A 1 83 ? -35 -14.102 7.945 1 84.38 83 LEU A N 1
ATOM 617 C CA . LEU A 1 83 ? -35.875 -15.109 7.395 1 84.38 83 LEU A CA 1
ATOM 618 C C . LEU A 1 83 ? -35.219 -15.867 6.258 1 84.38 83 LEU A C 1
ATOM 620 O O . LEU A 1 83 ? -35.594 -17 5.953 1 84.38 83 LEU A O 1
ATOM 624 N N . GLY A 1 84 ? -34.281 -15.227 5.73 1 82.94 84 GLY A N 1
ATOM 625 C CA . GLY A 1 84 ? -33.656 -15.836 4.582 1 82.94 84 GLY A CA 1
ATOM 626 C C . GLY A 1 84 ? -32.562 -16.844 4.965 1 82.94 84 GLY A C 1
ATOM 627 O O . GLY A 1 84 ? -32.25 -17.016 6.145 1 82.94 84 GLY A O 1
ATOM 628 N N . SER A 1 85 ? -32.156 -17.547 3.961 1 89.56 85 SER A N 1
ATOM 629 C CA . SER A 1 85 ? -31.062 -18.5 4.129 1 89.56 85 SER A CA 1
ATOM 630 C C . SER A 1 85 ? -29.75 -17.797 4.512 1 89.56 85 SER A C 1
ATOM 632 O O . SER A 1 85 ? -29.609 -16.594 4.309 1 89.56 85 SER A O 1
ATOM 634 N N . LYS A 1 86 ? -28.938 -18.562 5.105 1 96.12 86 LYS A N 1
ATOM 635 C CA . LYS A 1 86 ? -27.578 -18.031 5.309 1 96.12 86 LYS A CA 1
ATOM 636 C C . LYS A 1 86 ? -26.891 -17.75 3.977 1 96.12 86 LYS A C 1
ATOM 638 O O . LYS A 1 86 ? -27.078 -18.484 3.006 1 96.12 86 LYS A O 1
ATOM 643 N N . LEU A 1 87 ? -26.188 -16.734 3.936 1 98.12 87 LEU A N 1
ATOM 644 C CA . LEU A 1 87 ? -25.562 -16.266 2.699 1 98.12 87 LEU A CA 1
ATOM 645 C C . LEU A 1 87 ? -24.141 -16.781 2.568 1 98.12 87 LEU A C 1
ATOM 647 O O . LEU A 1 87 ? -23.312 -16.547 3.443 1 98.12 87 LEU A O 1
ATOM 651 N N . LYS A 1 88 ? -23.859 -17.469 1.497 1 98.38 88 LYS A N 1
ATOM 652 C CA . LYS A 1 88 ? -22.531 -18 1.225 1 98.38 88 LYS A CA 1
ATOM 653 C C . LYS A 1 88 ? -21.703 -17.016 0.399 1 98.38 88 LYS A C 1
ATOM 655 O O . LYS A 1 88 ? -20.469 -17.016 0.476 1 98.38 88 LYS A O 1
ATOM 660 N N . ALA A 1 89 ? -22.375 -16.172 -0.372 1 98.75 89 ALA A N 1
ATOM 661 C CA . ALA A 1 89 ? -21.734 -15.18 -1.227 1 98.75 89 ALA A CA 1
ATOM 662 C C . ALA A 1 89 ? -22.578 -13.906 -1.312 1 98.75 89 ALA A C 1
ATOM 664 O O . ALA A 1 89 ? -23.812 -13.961 -1.263 1 98.75 89 ALA A O 1
ATOM 665 N N . VAL A 1 90 ? -21.906 -12.805 -1.414 1 98.69 90 VAL A N 1
ATOM 666 C CA . VAL A 1 90 ? -22.562 -11.5 -1.543 1 98.69 90 VAL A CA 1
ATOM 667 C C . VAL A 1 90 ? -21.812 -10.656 -2.58 1 98.69 90 VAL A C 1
ATOM 669 O O . VAL A 1 90 ? -20.578 -10.57 -2.553 1 98.69 90 VAL A O 1
ATOM 672 N N . VAL A 1 91 ? -22.531 -10.086 -3.525 1 98.69 91 VAL A N 1
ATOM 673 C CA . VAL A 1 91 ? -21.984 -9.102 -4.449 1 98.69 91 VAL A CA 1
ATOM 674 C C . VAL A 1 91 ? -22.75 -7.789 -4.336 1 98.69 91 VAL A C 1
ATOM 676 O O . VAL A 1 91 ? -23.969 -7.762 -4.496 1 98.69 91 VAL A O 1
ATOM 679 N N . PHE A 1 92 ? -22.094 -6.766 -3.992 1 98.62 92 PHE A N 1
ATOM 680 C CA . PHE A 1 92 ? -22.688 -5.426 -3.998 1 98.62 92 PHE A CA 1
ATOM 681 C C . PHE A 1 92 ? -22.031 -4.555 -5.066 1 98.62 92 PHE A C 1
ATOM 683 O O . PHE A 1 92 ? -20.812 -4.359 -5.055 1 98.62 92 PHE A O 1
ATOM 690 N N . ASP A 1 93 ? -22.844 -4.062 -5.961 1 98.12 93 ASP A N 1
ATOM 691 C CA . ASP A 1 93 ? -22.344 -3.148 -6.984 1 98.12 93 ASP A CA 1
ATOM 692 C C . ASP A 1 93 ? -22.391 -1.702 -6.5 1 98.12 93 ASP A C 1
ATOM 694 O O . ASP A 1 93 ? -23.453 -1.089 -6.457 1 98.12 93 ASP A O 1
ATOM 698 N N . ALA A 1 94 ? -21.219 -1.156 -6.215 1 98.62 94 ALA A N 1
ATOM 699 C CA . ALA A 1 94 ? -21.078 0.227 -5.766 1 98.62 94 ALA A CA 1
ATOM 700 C C . ALA A 1 94 ? -20.641 1.136 -6.91 1 98.62 94 ALA A C 1
ATOM 702 O O . ALA A 1 94 ? -20.219 2.273 -6.68 1 98.62 94 ALA A O 1
ATOM 703 N N . SER A 1 95 ? -20.719 0.708 -8.148 1 98.12 95 SER A N 1
ATOM 704 C CA . SER A 1 95 ? -20.172 1.432 -9.297 1 98.12 95 SER A CA 1
ATOM 705 C C . SER A 1 95 ? -20.953 2.725 -9.547 1 98.12 95 SER A C 1
ATOM 707 O O . SER A 1 95 ? -20.422 3.662 -10.148 1 98.12 95 SER A O 1
ATOM 709 N N . HIS A 1 96 ? -22.172 2.824 -9.047 1 97 96 HIS A N 1
ATOM 710 C CA . HIS A 1 96 ? -23.016 3.98 -9.312 1 97 96 HIS A CA 1
ATOM 711 C C . HIS A 1 96 ? -22.797 5.074 -8.273 1 97 96 HIS A C 1
ATOM 713 O O . HIS A 1 96 ? -23.281 6.199 -8.438 1 97 96 HIS A O 1
ATOM 719 N N . LEU A 1 97 ? -22.141 4.742 -7.156 1 98.25 97 LEU A N 1
ATOM 720 C CA . LEU A 1 97 ? -21.922 5.762 -6.137 1 98.25 97 LEU A CA 1
ATOM 721 C C . LEU A 1 97 ? -21.078 6.906 -6.691 1 98.25 97 LEU A C 1
ATOM 723 O O . LEU A 1 97 ? -19.906 6.715 -7.02 1 98.25 97 LEU A O 1
ATOM 727 N N . GLY A 1 98 ? -21.703 8.094 -6.734 1 98 98 GLY A N 1
ATOM 728 C CA . GLY A 1 98 ? -21.062 9.211 -7.414 1 98 98 GLY A CA 1
ATOM 729 C C . GLY A 1 98 ? -20.828 10.406 -6.508 1 98 98 GLY A C 1
ATOM 730 O O . GLY A 1 98 ? -20.312 11.438 -6.949 1 98 98 GLY A O 1
ATOM 731 N N . ASP A 1 99 ? -21.219 10.258 -5.273 1 97.5 99 ASP A N 1
ATOM 732 C CA . ASP A 1 99 ? -20.984 11.344 -4.324 1 97.5 99 ASP A CA 1
ATOM 733 C C . ASP A 1 99 ? -20.875 10.82 -2.896 1 97.5 99 ASP A C 1
ATOM 735 O O . ASP A 1 99 ? -21.141 9.641 -2.645 1 97.5 99 ASP A O 1
ATOM 739 N N . ILE A 1 100 ? -20.469 11.648 -1.994 1 98.38 100 ILE A N 1
ATOM 740 C CA . ILE A 1 100 ? -20.125 11.273 -0.626 1 98.38 100 ILE A CA 1
ATOM 741 C C . ILE A 1 100 ? -21.375 10.828 0.115 1 98.38 100 ILE A C 1
ATOM 743 O O . ILE A 1 100 ? -21.344 9.859 0.883 1 98.38 100 ILE A O 1
ATOM 747 N N . ASP A 1 101 ? -22.516 11.469 -0.137 1 98.06 101 ASP A N 1
ATOM 748 C CA . ASP A 1 101 ? -23.766 11.133 0.546 1 98.06 101 ASP A CA 1
ATOM 749 C C . ASP A 1 101 ? -24.219 9.719 0.194 1 98.06 101 ASP A C 1
ATOM 751 O O . ASP A 1 101 ? -24.844 9.047 1.012 1 98.06 101 ASP A O 1
ATOM 755 N N . GLN A 1 102 ? -23.922 9.305 -0.956 1 98.56 102 GLN A N 1
ATOM 756 C CA . GLN A 1 102 ? -24.359 7.996 -1.431 1 98.56 102 GLN A CA 1
ATOM 757 C C . GLN A 1 102 ? -23.562 6.879 -0.754 1 98.56 102 GLN A C 1
ATOM 759 O O . GLN A 1 102 ? -23.953 5.707 -0.822 1 98.56 102 GLN A O 1
ATOM 764 N N . LEU A 1 103 ? -22.5 7.148 -0.069 1 98.81 103 LEU A N 1
ATOM 765 C CA . LEU A 1 103 ? -21.672 6.145 0.595 1 98.81 103 LEU A CA 1
ATOM 766 C C . LEU A 1 103 ? -22.453 5.453 1.708 1 98.81 103 LEU A C 1
ATOM 768 O O . LEU A 1 103 ? -22.078 4.371 2.158 1 98.81 103 LEU A O 1
ATOM 772 N N . LYS A 1 104 ? -23.547 6.07 2.213 1 98.44 104 LYS A N 1
ATOM 773 C CA . LYS A 1 104 ? -24.359 5.441 3.252 1 98.44 104 LYS A CA 1
ATOM 774 C C . LYS A 1 104 ? -24.953 4.133 2.76 1 98.44 104 LYS A C 1
ATOM 776 O O . LYS A 1 104 ? -25.312 3.266 3.562 1 98.44 104 LYS A O 1
ATOM 781 N N . GLN A 1 105 ? -25.047 4.008 1.419 1 98.12 105 GLN A N 1
ATOM 782 C CA . GLN A 1 105 ? -25.594 2.785 0.836 1 98.12 105 GLN A CA 1
ATOM 783 C C . GLN A 1 105 ? -24.734 1.574 1.21 1 98.12 105 GLN A C 1
ATOM 785 O O . GLN A 1 105 ? -25.234 0.443 1.217 1 98.12 105 GLN A O 1
ATOM 790 N N . LEU A 1 106 ? -23.453 1.767 1.486 1 98.69 106 LEU A N 1
ATOM 791 C CA . LEU A 1 106 ? -22.594 0.683 1.943 1 98.69 106 LEU A CA 1
ATOM 792 C C . LEU A 1 106 ? -23.078 0.12 3.273 1 98.69 106 LEU A C 1
ATOM 794 O O . LEU A 1 106 ? -23.266 -1.092 3.408 1 98.69 106 LEU A O 1
ATOM 798 N N . ARG A 1 107 ? -23.297 1.012 4.23 1 98.25 107 ARG A N 1
ATOM 799 C CA . ARG A 1 107 ? -23.812 0.582 5.527 1 98.25 107 ARG A CA 1
ATOM 800 C C . ARG A 1 107 ? -25.203 -0.047 5.391 1 98.25 107 ARG A C 1
ATOM 802 O O . ARG A 1 107 ? -25.453 -1.114 5.949 1 98.25 107 ARG A O 1
ATOM 809 N N . GLU A 1 108 ? -26.047 0.629 4.598 1 97.38 108 GLU A N 1
ATOM 810 C CA . GLU A 1 108 ? -27.438 0.201 4.449 1 97.38 108 GLU A CA 1
ATOM 811 C C . GLU A 1 108 ? -27.531 -1.19 3.83 1 97.38 108 GLU A C 1
ATOM 813 O O . GLU A 1 108 ? -28.406 -1.982 4.188 1 97.38 108 GLU A O 1
ATOM 818 N N . PHE A 1 109 ? -26.688 -1.505 2.947 1 97.38 109 PHE A N 1
ATOM 819 C CA . PHE A 1 109 ? -26.703 -2.799 2.277 1 97.38 109 PHE A CA 1
ATOM 820 C C . PHE A 1 109 ? -26.109 -3.881 3.166 1 97.38 109 PHE A C 1
ATOM 822 O O . PHE A 1 109 ? -26.703 -4.938 3.361 1 97.38 109 PHE A O 1
ATOM 829 N N . PHE A 1 110 ? -24.906 -3.664 3.74 1 98.25 110 PHE A N 1
ATOM 830 C CA . PHE A 1 110 ? -24.125 -4.738 4.352 1 98.25 110 PHE A CA 1
ATOM 831 C C . PHE A 1 110 ? -24.594 -5 5.777 1 98.25 110 PHE A C 1
ATOM 833 O O . PHE A 1 110 ? -24.562 -6.137 6.25 1 98.25 110 PHE A O 1
ATOM 840 N N . GLN A 1 111 ? -25.016 -3.998 6.469 1 96.94 111 GLN A N 1
ATOM 841 C CA . GLN A 1 111 ? -25.297 -4.113 7.898 1 96.94 111 GLN A CA 1
ATOM 842 C C . GLN A 1 111 ? -26.312 -5.215 8.18 1 96.94 111 GLN A C 1
ATOM 844 O O . GLN A 1 111 ? -26.094 -6.078 9.031 1 96.94 111 GLN A O 1
ATOM 849 N N . PRO A 1 112 ? -27.438 -5.301 7.453 1 94.75 112 PRO A N 1
ATOM 850 C CA . PRO A 1 112 ? -28.453 -6.305 7.766 1 94.75 112 PRO A CA 1
ATOM 851 C C . PRO A 1 112 ? -28 -7.73 7.453 1 94.75 112 PRO A C 1
ATOM 853 O O . PRO A 1 112 ? -28.594 -8.695 7.93 1 94.75 112 PRO A O 1
ATOM 856 N N . LEU A 1 113 ? -26.969 -7.855 6.648 1 94.75 113 LEU A N 1
ATOM 857 C CA . LEU A 1 113 ? -26.641 -9.195 6.18 1 94.75 113 LEU A CA 1
ATOM 858 C C . LEU A 1 113 ? -25.547 -9.82 7.027 1 94.75 113 LEU A C 1
ATOM 860 O O . LEU A 1 113 ? -25.328 -11.031 6.98 1 94.75 113 LEU A O 1
ATOM 864 N N . LEU A 1 114 ? -24.875 -9.055 7.84 1 96.44 114 LEU A N 1
ATOM 865 C CA . LEU A 1 114 ? -23.641 -9.492 8.484 1 96.44 114 LEU A CA 1
ATOM 866 C C . LEU A 1 114 ? -23.906 -10.625 9.461 1 96.44 114 LEU A C 1
ATOM 868 O O . LEU A 1 114 ? -23.047 -11.484 9.68 1 96.44 114 LEU A O 1
ATOM 872 N N . ARG A 1 115 ? -25.094 -10.703 10.023 1 94.25 115 ARG A N 1
ATOM 873 C CA . ARG A 1 115 ? -25.422 -11.75 10.992 1 94.25 115 ARG A CA 1
ATOM 874 C C . ARG A 1 115 ? -25.953 -12.992 10.297 1 94.25 115 ARG A C 1
ATOM 876 O O . ARG A 1 115 ? -26.219 -14.008 10.945 1 94.25 115 ARG A O 1
ATOM 883 N N . SER A 1 116 ? -26.094 -12.914 9.023 1 96.44 116 SER A N 1
ATOM 884 C CA . SER A 1 116 ? -26.672 -14.023 8.266 1 96.44 116 SER A CA 1
ATOM 885 C C . SER A 1 116 ? -25.641 -14.633 7.316 1 96.44 116 SER A C 1
ATOM 887 O O . SER A 1 116 ? -26 -15.352 6.379 1 96.44 116 SER A O 1
ATOM 889 N N . LEU A 1 117 ? -24.438 -14.367 7.492 1 97.56 117 LEU A N 1
ATOM 890 C CA . LEU A 1 117 ? -23.391 -14.93 6.637 1 97.56 117 LEU A CA 1
ATOM 891 C C . LEU A 1 117 ? -23.078 -16.375 7.043 1 97.56 117 LEU A C 1
ATOM 893 O O . LEU A 1 117 ? -23.031 -16.688 8.234 1 97.56 117 LEU A O 1
ATOM 897 N N . ASP A 1 118 ? -22.891 -17.188 6.125 1 97.12 118 ASP A N 1
ATOM 898 C CA . ASP A 1 118 ? -22.469 -18.562 6.352 1 97.12 118 ASP A CA 1
ATOM 899 C C . ASP A 1 118 ? -20.953 -18.625 6.625 1 97.12 118 ASP A C 1
ATOM 901 O O . ASP A 1 118 ? -20.266 -17.625 6.535 1 97.12 118 ASP A O 1
ATOM 905 N N . ARG A 1 119 ? -20.5 -19.812 7.105 1 96.25 119 ARG A N 1
ATOM 906 C CA . ARG A 1 119 ? -19.078 -20.031 7.285 1 96.25 119 ARG A CA 1
ATOM 907 C C . ARG A 1 119 ? -18.328 -19.844 5.969 1 96.25 119 ARG A C 1
ATOM 909 O O . ARG A 1 119 ? -18.797 -20.281 4.914 1 96.25 119 ARG A O 1
ATOM 916 N N . SER A 1 120 ? -17.125 -19.188 6.012 1 97.5 120 SER A N 1
ATOM 917 C CA . SER A 1 120 ? -16.266 -18.953 4.855 1 97.5 120 SER A CA 1
ATOM 918 C C . SER A 1 120 ? -17.016 -18.219 3.748 1 97.5 120 SER A C 1
ATOM 920 O O . SER A 1 120 ? -16.844 -18.516 2.564 1 97.5 120 SER A O 1
ATOM 922 N N . ALA A 1 121 ? -17.969 -17.328 4.156 1 98.44 121 ALA A N 1
ATOM 923 C CA . ALA A 1 121 ? -18.703 -16.516 3.182 1 98.44 121 ALA A CA 1
ATOM 924 C C . ALA A 1 121 ? -17.75 -15.656 2.367 1 98.44 121 ALA A C 1
ATOM 926 O O . ALA A 1 121 ? -16.719 -15.188 2.885 1 98.44 121 ALA A O 1
ATOM 927 N N . LYS A 1 122 ? -18.094 -15.484 1.099 1 98.81 122 LYS A N 1
ATOM 928 C CA . LYS A 1 122 ? -17.297 -14.664 0.184 1 98.81 122 LYS A CA 1
ATOM 929 C C . LYS A 1 122 ? -18.047 -13.422 -0.249 1 98.81 122 LYS A C 1
ATOM 931 O O . LYS A 1 122 ? -19.141 -13.516 -0.826 1 98.81 122 LYS A O 1
ATOM 936 N N . LEU A 1 123 ? -17.484 -12.227 0.015 1 98.81 123 LEU A N 1
ATOM 937 C CA . LEU A 1 123 ? -18.094 -10.961 -0.373 1 98.81 123 LEU A CA 1
ATOM 938 C C . LEU A 1 123 ? -17.234 -10.227 -1.397 1 98.81 123 LEU A C 1
ATOM 940 O O . LEU A 1 123 ? -16 -10.242 -1.301 1 98.81 123 LEU A O 1
ATOM 944 N N . VAL A 1 124 ? -17.891 -9.617 -2.41 1 98.88 124 VAL A N 1
ATOM 945 C CA . VAL A 1 124 ? -17.219 -8.805 -3.412 1 98.88 124 VAL A CA 1
ATOM 946 C C . VAL A 1 124 ? -17.969 -7.48 -3.592 1 98.88 124 VAL A C 1
ATOM 948 O O . VAL A 1 124 ? -19.188 -7.469 -3.748 1 98.88 124 VAL A O 1
ATOM 951 N N . ILE A 1 125 ? -17.266 -6.422 -3.471 1 98.94 125 ILE A N 1
ATOM 952 C CA . ILE A 1 125 ? -17.75 -5.109 -3.877 1 98.94 125 ILE A CA 1
ATOM 953 C C . ILE A 1 125 ? -17.234 -4.773 -5.273 1 98.94 125 ILE A C 1
ATOM 955 O O . ILE A 1 125 ? -16.062 -4.957 -5.57 1 98.94 125 ILE A O 1
ATOM 959 N N . LEU A 1 126 ? -18.141 -4.398 -6.156 1 98.88 126 LEU A N 1
ATOM 960 C CA . LEU A 1 126 ? -17.781 -3.898 -7.477 1 98.88 126 LEU A CA 1
ATOM 961 C C . LEU A 1 126 ? -17.797 -2.373 -7.504 1 98.88 126 LEU A C 1
ATOM 963 O O . LEU A 1 126 ? -18.672 -1.747 -6.918 1 98.88 126 LEU A O 1
ATOM 967 N N . GLY A 1 127 ? -16.797 -1.739 -8.047 1 98.75 127 GLY A N 1
ATOM 968 C CA . GLY A 1 127 ? -16.719 -0.297 -8.219 1 98.75 127 GLY A CA 1
ATOM 969 C C . GLY A 1 127 ? -16.125 0.117 -9.555 1 98.75 127 GLY A C 1
ATOM 970 O O . GLY A 1 127 ? -15.969 -0.708 -10.453 1 98.75 127 GLY A O 1
ATOM 971 N N . ARG A 1 128 ? -15.953 1.417 -9.734 1 98.69 128 ARG A N 1
ATOM 972 C CA . ARG A 1 128 ? -15.219 2.018 -10.844 1 98.69 128 ARG A CA 1
ATOM 973 C C . ARG A 1 128 ? -13.922 2.654 -10.359 1 98.69 128 ARG A C 1
ATOM 975 O O . ARG A 1 128 ? -13.906 3.34 -9.336 1 98.69 128 ARG A O 1
ATOM 982 N N . ALA A 1 129 ? -12.883 2.348 -11.07 1 98.5 129 ALA A N 1
ATOM 983 C CA . ALA A 1 129 ? -11.594 2.902 -10.664 1 98.5 129 ALA A CA 1
ATOM 984 C C . ALA A 1 129 ? -11.648 4.426 -10.617 1 98.5 129 ALA A C 1
ATOM 986 O O . ALA A 1 129 ? -11.992 5.074 -11.609 1 98.5 129 ALA A O 1
ATOM 987 N N . PRO A 1 130 ? -11.219 5.047 -9.484 1 98.44 130 PRO A N 1
ATOM 988 C CA . PRO A 1 130 ? -11.305 6.504 -9.352 1 98.44 130 PRO A CA 1
ATOM 989 C C . PRO A 1 130 ? -10.594 7.242 -10.484 1 98.44 130 PRO A C 1
ATOM 991 O O . PRO A 1 130 ? -11.109 8.242 -10.992 1 98.44 130 PRO A O 1
ATOM 994 N N . GLU A 1 131 ? -9.477 6.754 -10.961 1 96.75 131 GLU A N 1
ATOM 995 C CA . GLU A 1 131 ? -8.648 7.434 -11.953 1 96.75 131 GLU A CA 1
ATOM 996 C C . GLU A 1 131 ? -9.312 7.422 -13.328 1 96.75 131 GLU A C 1
ATOM 998 O O . GLU A 1 131 ? -8.891 8.133 -14.234 1 96.75 131 GLU A O 1
ATOM 1003 N N . GLN A 1 132 ? -10.352 6.66 -13.492 1 96.75 132 GLN A N 1
ATOM 1004 C CA . GLN A 1 132 ? -11.031 6.57 -14.781 1 96.75 132 GLN A CA 1
ATOM 1005 C C . GLN A 1 132 ? -12.281 7.445 -14.797 1 96.75 132 GLN A C 1
ATOM 1007 O O . GLN A 1 132 ? -12.992 7.492 -15.805 1 96.75 132 GLN A O 1
ATOM 1012 N N . LEU A 1 133 ? -12.539 8.109 -13.711 1 97.94 133 LEU A N 1
ATOM 1013 C CA . LEU A 1 133 ? -13.734 8.93 -13.602 1 97.94 133 LEU A CA 1
ATOM 1014 C C . LEU A 1 133 ? -13.406 10.406 -13.789 1 97.94 133 LEU A C 1
ATOM 1016 O O . LEU A 1 133 ? -12.312 10.859 -13.422 1 97.94 133 LEU A O 1
ATOM 1020 N N . ASP A 1 134 ? -14.383 11.164 -14.312 1 96.12 134 ASP A N 1
ATOM 1021 C CA . ASP A 1 134 ? -14.172 12.586 -14.57 1 96.12 134 ASP A CA 1
ATOM 1022 C C . ASP A 1 134 ? -14.602 13.43 -13.367 1 96.12 134 ASP A C 1
ATOM 1024 O O . ASP A 1 134 ? -13.953 14.422 -13.031 1 96.12 134 ASP A O 1
ATOM 1028 N N . ASP A 1 135 ? -15.664 13.062 -12.766 1 97.31 135 ASP A N 1
ATOM 1029 C CA . ASP A 1 135 ? -16.234 13.836 -11.664 1 97.31 135 ASP A CA 1
ATOM 1030 C C . ASP A 1 135 ? -15.438 13.648 -10.383 1 97.31 135 ASP A C 1
ATOM 1032 O O . ASP A 1 135 ? -15.195 12.516 -9.953 1 97.31 135 ASP A O 1
ATOM 1036 N N . VAL A 1 136 ? -15.047 14.734 -9.75 1 97.44 136 VAL A N 1
ATOM 1037 C CA . VAL A 1 136 ? -14.195 14.727 -8.562 1 97.44 136 VAL A CA 1
ATOM 1038 C C . VAL A 1 136 ? -14.883 13.969 -7.434 1 97.44 136 VAL A C 1
ATOM 1040 O O . VAL A 1 136 ? -14.266 13.117 -6.785 1 97.44 136 VAL A O 1
ATOM 1043 N N . LEU A 1 137 ? -16.141 14.258 -7.195 1 98.25 137 LEU A N 1
ATOM 1044 C CA . LEU A 1 137 ? -16.844 13.633 -6.082 1 98.25 137 LEU A CA 1
ATOM 1045 C C . LEU A 1 137 ? -17.047 12.141 -6.332 1 98.25 137 LEU A C 1
ATOM 1047 O O . LEU A 1 137 ? -17.031 11.344 -5.391 1 98.25 137 LEU A O 1
ATOM 1051 N N . ALA A 1 138 ? -17.219 11.781 -7.605 1 98.62 138 ALA A N 1
ATOM 1052 C CA . ALA A 1 138 ? -17.281 10.367 -7.938 1 98.62 138 ALA A CA 1
ATOM 1053 C C . ALA A 1 138 ? -15.953 9.664 -7.656 1 98.62 138 ALA A C 1
ATOM 1055 O O . ALA A 1 138 ? -15.938 8.539 -7.148 1 98.62 138 ALA A O 1
ATOM 1056 N N . ARG A 1 139 ? -14.844 10.344 -8.016 1 98.69 139 ARG A N 1
ATOM 1057 C CA . ARG A 1 139 ? -13.531 9.797 -7.707 1 98.69 139 ARG A CA 1
ATOM 1058 C C . ARG A 1 139 ? -13.359 9.594 -6.203 1 98.69 139 ARG A C 1
ATOM 1060 O O . ARG A 1 139 ? -12.859 8.555 -5.766 1 98.69 139 ARG A O 1
ATOM 1067 N N . VAL A 1 140 ? -13.805 10.555 -5.449 1 98.81 140 VAL A N 1
ATOM 1068 C CA . VAL A 1 140 ? -13.688 10.516 -3.994 1 98.81 140 VAL A CA 1
ATOM 1069 C C . VAL A 1 140 ? -14.508 9.359 -3.439 1 98.81 140 VAL A C 1
ATOM 1071 O O . VAL A 1 140 ? -14.016 8.57 -2.625 1 98.81 140 VAL A O 1
ATOM 1074 N N . ALA A 1 141 ? -15.719 9.219 -3.861 1 98.88 141 ALA A N 1
ATOM 1075 C CA . ALA A 1 141 ? -16.609 8.164 -3.389 1 98.88 141 ALA A CA 1
ATOM 1076 C C . ALA A 1 141 ? -16.047 6.785 -3.701 1 98.88 141 ALA A C 1
ATOM 1078 O O . ALA A 1 141 ? -16.016 5.906 -2.838 1 98.88 141 ALA A O 1
ATOM 1079 N N . GLN A 1 142 ? -15.602 6.609 -4.934 1 98.94 142 GLN A N 1
ATOM 1080 C CA . GLN A 1 142 ? -15.055 5.316 -5.34 1 98.94 142 GLN A CA 1
ATOM 1081 C C . GLN A 1 142 ? -13.773 4.992 -4.586 1 98.94 142 GLN A C 1
ATOM 1083 O O . GLN A 1 142 ? -13.531 3.84 -4.219 1 98.94 142 GLN A O 1
ATOM 1088 N N . ARG A 1 143 ? -12.93 6.004 -4.32 1 98.81 143 ARG A N 1
ATOM 1089 C CA . ARG A 1 143 ? -11.703 5.781 -3.553 1 98.81 143 ARG A CA 1
ATOM 1090 C C . ARG A 1 143 ? -12.023 5.418 -2.107 1 98.81 143 ARG A C 1
ATOM 1092 O O . ARG A 1 143 ? -11.297 4.641 -1.483 1 98.81 143 ARG A O 1
ATOM 1099 N N . ALA A 1 144 ? -13.148 5.895 -1.528 1 98.94 144 ALA A N 1
ATOM 1100 C CA . ALA A 1 144 ? -13.594 5.598 -0.169 1 98.94 144 ALA A CA 1
ATOM 1101 C C . ALA A 1 144 ? -13.891 4.113 -0.002 1 98.94 144 ALA A C 1
ATOM 1103 O O . ALA A 1 144 ? -13.766 3.566 1.097 1 98.94 144 ALA A O 1
ATOM 1104 N N . LEU A 1 145 ? -14.227 3.447 -1.106 1 98.88 145 LEU A N 1
ATOM 1105 C CA . LEU A 1 145 ? -14.57 2.031 -1.062 1 98.88 145 LEU A CA 1
ATOM 1106 C C . LEU A 1 145 ? -13.406 1.207 -0.522 1 98.88 145 LEU A C 1
ATOM 1108 O O . LEU A 1 145 ? -13.617 0.19 0.143 1 98.88 145 LEU A O 1
ATOM 1112 N N . GLU A 1 146 ? -12.219 1.63 -0.803 1 97.88 146 GLU A N 1
ATOM 1113 C CA . GLU A 1 146 ? -11.055 0.851 -0.394 1 97.88 146 GLU A CA 1
ATOM 1114 C C . GLU A 1 146 ? -10.953 0.771 1.126 1 97.88 146 GLU A C 1
ATOM 1116 O O . GLU A 1 146 ? -10.742 -0.308 1.684 1 97.88 146 GLU A O 1
ATOM 1121 N N . GLY A 1 147 ? -11.133 1.919 1.778 1 97.25 147 GLY A N 1
ATOM 1122 C CA . GLY A 1 147 ? -11.109 1.918 3.232 1 97.25 147 GLY A CA 1
ATOM 1123 C C . GLY A 1 147 ? -12.25 1.134 3.848 1 97.25 147 GLY A C 1
ATOM 1124 O O . GLY A 1 147 ? -12.055 0.404 4.824 1 97.25 147 GLY A O 1
ATOM 1125 N N . PHE A 1 148 ? -13.414 1.27 3.258 1 98.62 148 PHE A N 1
ATOM 1126 C CA . PHE A 1 148 ? -14.578 0.526 3.732 1 98.62 148 PHE A CA 1
ATOM 1127 C C . PHE A 1 148 ? -14.352 -0.975 3.592 1 98.62 148 PHE A C 1
ATOM 1129 O O . PHE A 1 148 ? -14.547 -1.729 4.551 1 98.62 148 PHE A O 1
ATOM 1136 N N . ALA A 1 149 ? -13.953 -1.376 2.406 1 98.19 149 ALA A N 1
ATOM 1137 C CA . ALA A 1 149 ? -13.797 -2.791 2.08 1 98.19 149 ALA A CA 1
ATOM 1138 C C . ALA A 1 149 ? -12.797 -3.465 3.008 1 98.19 149 ALA A C 1
ATOM 1140 O O . ALA A 1 149 ? -13.055 -4.543 3.545 1 98.19 149 ALA A O 1
ATOM 1141 N N . ARG A 1 150 ? -11.703 -2.852 3.182 1 96.19 150 ARG A N 1
ATOM 1142 C CA . ARG A 1 150 ? -10.656 -3.457 4.004 1 96.19 150 ARG A CA 1
ATOM 1143 C C . ARG A 1 150 ? -11.07 -3.51 5.469 1 96.19 150 ARG A C 1
ATOM 1145 O O . ARG A 1 150 ? -10.719 -4.445 6.188 1 96.19 150 ARG A O 1
ATOM 1152 N N . SER A 1 151 ? -11.836 -2.51 5.938 1 96.25 151 SER A N 1
ATOM 1153 C CA . SER A 1 151 ? -12.328 -2.535 7.309 1 96.25 151 SER A CA 1
ATOM 1154 C C . SER A 1 151 ? -13.383 -3.625 7.496 1 96.25 151 SER A C 1
ATOM 1156 O O . SER A 1 151 ? -13.336 -4.379 8.469 1 96.25 151 SER A O 1
ATOM 1158 N N . LEU A 1 152 ? -14.281 -3.646 6.543 1 98 152 LEU A N 1
ATOM 1159 C CA . LEU A 1 152 ? -15.32 -4.668 6.652 1 98 152 LEU A CA 1
ATOM 1160 C C . LEU A 1 152 ? -14.711 -6.066 6.574 1 98 152 LEU A C 1
ATOM 1162 O O . LEU A 1 152 ? -15.133 -6.973 7.301 1 98 152 LEU A O 1
ATOM 1166 N N . ALA A 1 153 ? -13.75 -6.305 5.742 1 96.62 153 ALA A N 1
ATOM 1167 C CA . ALA A 1 153 ? -13.062 -7.59 5.641 1 96.62 153 ALA A CA 1
ATOM 1168 C C . ALA A 1 153 ? -12.508 -8.023 6.996 1 96.62 153 ALA A C 1
ATOM 1170 O O . ALA A 1 153 ? -12.555 -9.203 7.348 1 96.62 153 ALA A O 1
ATOM 1171 N N . LYS A 1 154 ? -12.016 -7.082 7.746 1 93.75 154 LYS A N 1
ATOM 1172 C CA . LYS A 1 154 ? -11.438 -7.375 9.055 1 93.75 154 LYS A CA 1
ATOM 1173 C C . LYS A 1 154 ? -12.523 -7.707 10.07 1 93.75 154 LYS A C 1
ATOM 1175 O O . LYS A 1 154 ? -12.234 -8.266 11.133 1 93.75 154 LYS A O 1
ATOM 1180 N N . GLU A 1 155 ? -13.742 -7.336 9.742 1 95.5 155 GLU A N 1
ATOM 1181 C CA . GLU A 1 155 ? -14.836 -7.574 10.68 1 95.5 155 GLU A CA 1
ATOM 1182 C C . GLU A 1 155 ? -15.516 -8.914 10.414 1 95.5 155 GLU A C 1
ATOM 1184 O O . GLU A 1 155 ? -16.297 -9.398 11.242 1 95.5 155 GLU A O 1
ATOM 1189 N N . LEU A 1 156 ? -15.227 -9.461 9.25 1 96 156 LEU A N 1
ATOM 1190 C CA . LEU A 1 156 ? -15.883 -10.719 8.914 1 96 156 LEU A CA 1
ATOM 1191 C C . LEU A 1 156 ? -15.414 -11.844 9.836 1 96 156 LEU A C 1
ATOM 1193 O O . LEU A 1 156 ? -14.273 -11.828 10.305 1 96 156 LEU A O 1
ATOM 1197 N N . ARG A 1 157 ? -16.266 -12.75 10.078 1 92.75 157 ARG A N 1
ATOM 1198 C CA . ARG A 1 157 ? -16 -13.859 11 1 92.75 157 ARG A CA 1
ATOM 1199 C C . ARG A 1 157 ? -16.078 -15.195 10.273 1 92.75 157 ARG A C 1
ATOM 1201 O O . ARG A 1 157 ? -16.391 -15.25 9.078 1 92.75 157 ARG A O 1
ATOM 1208 N N . SER A 1 158 ? -15.648 -16.234 10.945 1 94.88 158 SER A N 1
ATOM 1209 C CA . SER A 1 158 ? -15.797 -17.625 10.516 1 94.88 158 SER A CA 1
ATOM 1210 C C . SER A 1 158 ? -15.164 -17.859 9.156 1 94.88 158 SER A C 1
ATOM 1212 O O . SER A 1 158 ? -15.727 -18.547 8.312 1 94.88 158 SER A O 1
ATOM 1214 N N . GLY A 1 159 ? -14.062 -17.109 8.883 1 95.56 159 GLY A N 1
ATOM 1215 C CA . GLY A 1 159 ? -13.297 -17.359 7.672 1 95.56 159 GLY A CA 1
ATOM 1216 C C . GLY A 1 159 ? -13.805 -16.578 6.473 1 95.56 159 GLY A C 1
ATOM 1217 O O . GLY A 1 159 ? -13.391 -16.844 5.34 1 95.56 159 GLY A O 1
ATOM 1218 N N . GLY A 1 160 ? -14.734 -15.633 6.691 1 97.31 160 GLY A N 1
ATOM 1219 C CA . GLY A 1 160 ? -15.234 -14.805 5.605 1 97.31 160 GLY A CA 1
ATOM 1220 C C . GLY A 1 160 ? -14.188 -13.867 5.035 1 97.31 160 GLY A C 1
ATOM 1221 O O . GLY A 1 160 ? -13.258 -13.469 5.738 1 97.31 160 GLY A O 1
ATOM 1222 N N . THR A 1 161 ? -14.281 -13.586 3.736 1 97.69 161 THR A N 1
ATOM 1223 C CA . THR A 1 161 ? -13.359 -12.68 3.07 1 97.69 161 THR A CA 1
ATOM 1224 C C . THR A 1 161 ? -14.109 -11.664 2.215 1 97.69 161 THR A C 1
ATOM 1226 O O . THR A 1 161 ? -15.297 -11.859 1.918 1 97.69 161 THR A O 1
ATOM 1229 N N . LEU A 1 162 ? -13.508 -10.547 1.895 1 98.31 162 LEU A N 1
ATOM 1230 C CA . LEU A 1 162 ? -14.102 -9.492 1.075 1 98.31 162 LEU A CA 1
ATOM 1231 C C . LEU A 1 162 ? -13.055 -8.867 0.162 1 98.31 162 LEU A C 1
ATOM 1233 O O . LEU A 1 162 ? -11.922 -8.609 0.588 1 98.31 162 LEU A O 1
ATOM 1237 N N . GLN A 1 163 ? -13.445 -8.703 -1.12 1 98.19 163 GLN A N 1
ATOM 1238 C CA . GLN A 1 163 ? -12.586 -8.039 -2.098 1 98.19 163 GLN A CA 1
ATOM 1239 C C . GLN A 1 163 ? -13.312 -6.875 -2.77 1 98.19 163 GLN A C 1
ATOM 1241 O O . GLN A 1 163 ? -14.547 -6.836 -2.781 1 98.19 163 GLN A O 1
ATOM 1246 N N . LEU A 1 164 ? -12.555 -5.93 -3.191 1 98.75 164 LEU A N 1
ATOM 1247 C CA . LEU A 1 164 ? -13.031 -4.855 -4.055 1 98.75 164 LEU A CA 1
ATOM 1248 C C . LEU A 1 164 ? -12.477 -5.004 -5.469 1 98.75 164 LEU A C 1
ATOM 1250 O O . LEU A 1 164 ? -11.258 -5.07 -5.66 1 98.75 164 LEU A O 1
ATOM 1254 N N . LEU A 1 165 ? -13.359 -5.109 -6.477 1 98.81 165 LEU A N 1
ATOM 1255 C CA . LEU A 1 165 ? -12.977 -5.141 -7.883 1 98.81 165 LEU A CA 1
ATOM 1256 C C . LEU A 1 165 ? -13.422 -3.869 -8.594 1 98.81 165 LEU A C 1
ATOM 1258 O O . LEU A 1 165 ? -14.625 -3.596 -8.695 1 98.81 165 LEU A O 1
ATOM 1262 N N . TYR A 1 166 ? -12.492 -3.064 -9.008 1 98.81 166 TYR A N 1
ATOM 1263 C CA . TYR A 1 166 ? -12.812 -1.971 -9.914 1 98.81 166 TYR A CA 1
ATOM 1264 C C . TYR A 1 166 ? -12.977 -2.48 -11.344 1 98.81 166 TYR A C 1
ATOM 1266 O O . TYR A 1 166 ? -12.047 -3.066 -11.906 1 98.81 166 TYR A O 1
ATOM 1274 N N . VAL A 1 167 ? -14.102 -2.242 -11.961 1 98.62 167 VAL A N 1
ATOM 1275 C CA . VAL A 1 167 ? -14.43 -2.787 -13.273 1 98.62 167 VAL A CA 1
ATOM 1276 C C . VAL A 1 167 ? -14.508 -1.656 -14.297 1 98.62 167 VAL A C 1
ATOM 1278 O O . VAL A 1 167 ? -15.375 -0.788 -14.211 1 98.62 167 VAL A O 1
ATOM 1281 N N . ALA A 1 168 ? -13.586 -1.675 -15.273 1 98.19 168 ALA A N 1
ATOM 1282 C CA . ALA A 1 168 ? -13.664 -0.707 -16.359 1 98.19 168 ALA A CA 1
ATOM 1283 C C . ALA A 1 168 ? -14.953 -0.885 -17.156 1 98.19 168 ALA A C 1
ATOM 1285 O O . ALA A 1 168 ? -15.523 -1.979 -17.188 1 98.19 168 ALA A O 1
ATOM 1286 N N . LYS A 1 169 ? -15.375 0.186 -17.828 1 96.31 169 LYS A N 1
ATOM 1287 C CA . LYS A 1 169 ? -16.625 0.144 -18.578 1 96.31 169 LYS A CA 1
ATOM 1288 C C . LYS A 1 169 ? -16.578 -0.912 -19.672 1 96.31 169 LYS A C 1
ATOM 1290 O O . LYS A 1 169 ? -17.578 -1.564 -19.969 1 96.31 169 LYS A O 1
ATOM 1295 N N . ASN A 1 170 ? -15.477 -1.134 -20.188 1 95.81 170 ASN A N 1
ATOM 1296 C CA . ASN A 1 170 ? -15.336 -2.086 -21.281 1 95.81 170 ASN A CA 1
ATOM 1297 C C . ASN A 1 170 ? -14.867 -3.449 -20.781 1 95.81 170 ASN A C 1
ATOM 1299 O O . ASN A 1 170 ? -14.414 -4.281 -21.562 1 95.81 170 ASN A O 1
ATOM 1303 N N . ALA A 1 171 ? -14.906 -3.709 -19.469 1 96.5 171 ALA A N 1
ATOM 1304 C CA . ALA A 1 171 ? -14.406 -4.965 -18.922 1 96.5 171 ALA A CA 1
ATOM 1305 C C . ALA A 1 171 ? -15.523 -5.762 -18.266 1 96.5 171 ALA A C 1
ATOM 1307 O O . ALA A 1 171 ? -15.266 -6.734 -17.547 1 96.5 171 ALA A O 1
ATOM 1308 N N . GLU A 1 172 ? -16.75 -5.387 -18.469 1 95.44 172 GLU A N 1
ATOM 1309 C CA . GLU A 1 172 ? -17.891 -5.965 -17.75 1 95.44 172 GLU A CA 1
ATOM 1310 C C . GLU A 1 172 ? -18.109 -7.418 -18.156 1 95.44 172 GLU A C 1
ATOM 1312 O O . GLU A 1 172 ? -18.672 -8.203 -17.391 1 95.44 172 GLU A O 1
ATOM 1317 N N . ASP A 1 173 ? -17.641 -7.816 -19.297 1 92.81 173 ASP A N 1
ATOM 1318 C CA . ASP A 1 173 ? -17.766 -9.195 -19.766 1 92.81 173 ASP A CA 1
ATOM 1319 C C . ASP A 1 173 ? -16.781 -10.109 -19.047 1 92.81 173 ASP A C 1
ATOM 1321 O O . ASP A 1 173 ? -16.875 -11.336 -19.156 1 92.81 173 ASP A O 1
ATOM 1325 N N . GLN A 1 174 ? -15.883 -9.547 -18.312 1 92.31 174 GLN A N 1
ATOM 1326 C CA . GLN A 1 174 ? -14.875 -10.344 -17.609 1 92.31 174 GLN A CA 1
ATOM 1327 C C . GLN A 1 174 ? -15.297 -10.633 -16.172 1 92.31 174 GLN A C 1
ATOM 1329 O O . GLN A 1 174 ? -14.594 -11.336 -15.445 1 92.31 174 GLN A O 1
ATOM 1334 N N . LEU A 1 175 ? -16.438 -10.219 -15.75 1 96.19 175 LEU A N 1
ATOM 1335 C CA . LEU A 1 175 ? -16.906 -10.32 -14.375 1 96.19 175 LEU A CA 1
ATOM 1336 C C . LEU A 1 175 ? -17.094 -11.781 -13.969 1 96.19 175 LEU A C 1
ATOM 1338 O O . LEU A 1 175 ? -16.812 -12.156 -12.828 1 96.19 175 LEU A O 1
ATOM 1342 N N . GLU A 1 176 ? -17.594 -12.539 -14.891 1 96.19 176 GLU A N 1
ATOM 1343 C CA . GLU A 1 176 ? -17.906 -13.922 -14.523 1 96.19 176 GLU A CA 1
ATOM 1344 C C . GLU A 1 176 ? -16.672 -14.672 -14.062 1 96.19 176 GLU A C 1
ATOM 1346 O O . GLU A 1 176 ? -16.688 -15.328 -13.016 1 96.19 176 GLU A O 1
ATOM 1351 N N . GLY A 1 177 ? -15.562 -14.555 -14.859 1 96.62 177 GLY A N 1
ATOM 1352 C CA . GLY A 1 177 ? -14.328 -15.219 -14.477 1 96.62 177 GLY A CA 1
ATOM 1353 C C . GLY A 1 177 ? -13.812 -14.781 -13.117 1 96.62 177 GLY A C 1
ATOM 1354 O O . GLY A 1 177 ? -13.406 -15.617 -12.305 1 96.62 177 GLY A O 1
ATOM 1355 N N . ALA A 1 178 ? -13.844 -13.5 -12.883 1 98.19 178 ALA A N 1
ATOM 1356 C CA . ALA A 1 178 ? -13.375 -12.969 -11.609 1 98.19 178 ALA A CA 1
ATOM 1357 C C . ALA A 1 178 ? -14.242 -13.453 -10.453 1 98.19 178 ALA A C 1
ATOM 1359 O O . ALA A 1 178 ? -13.727 -13.859 -9.414 1 98.19 178 ALA A O 1
ATOM 1360 N N . LEU A 1 179 ? -15.555 -13.477 -10.641 1 98.62 179 LEU A N 1
ATOM 1361 C CA . LEU A 1 179 ? -16.469 -13.836 -9.57 1 98.62 179 LEU A CA 1
ATOM 1362 C C . LEU A 1 179 ? -16.453 -15.344 -9.328 1 98.62 179 LEU A C 1
ATOM 1364 O O . LEU A 1 179 ? -16.641 -15.797 -8.195 1 98.62 179 LEU A O 1
ATOM 1368 N N . ARG A 1 180 ? -16.188 -16.172 -10.367 1 97.75 180 ARG A N 1
ATOM 1369 C CA . ARG A 1 180 ? -16.016 -17.609 -10.188 1 97.75 180 ARG A CA 1
ATOM 1370 C C . ARG A 1 180 ? -14.836 -17.906 -9.258 1 97.75 180 ARG A C 1
ATOM 1372 O O . ARG A 1 180 ? -14.844 -18.891 -8.531 1 97.75 180 ARG A O 1
ATOM 1379 N N . PHE A 1 181 ? -13.906 -17.016 -9.25 1 98.38 181 PHE A N 1
ATOM 1380 C CA . PHE A 1 181 ? -12.75 -17.188 -8.383 1 98.38 181 PHE A CA 1
ATOM 1381 C C . PHE A 1 181 ? -13.016 -16.609 -7 1 98.38 181 PHE A C 1
ATOM 1383 O O . PHE A 1 181 ? -12.953 -17.312 -5.996 1 98.38 181 PHE A O 1
ATOM 1390 N N . PHE A 1 182 ? -13.414 -15.344 -6.898 1 98.75 182 PHE A N 1
ATOM 1391 C CA . PHE A 1 182 ? -13.438 -14.609 -5.641 1 98.75 182 PHE A CA 1
ATOM 1392 C C . PHE A 1 182 ? -14.656 -14.992 -4.809 1 98.75 182 PHE A C 1
ATOM 1394 O O . PHE A 1 182 ? -14.703 -14.711 -3.607 1 98.75 182 PHE A O 1
ATOM 1401 N N . LEU A 1 183 ? -15.68 -15.641 -5.398 1 98.75 183 LEU A N 1
ATOM 1402 C CA . LEU A 1 183 ? -16.844 -16.094 -4.625 1 98.75 183 LEU A CA 1
ATOM 1403 C C . LEU A 1 183 ? -16.734 -17.578 -4.301 1 98.75 183 LEU A C 1
ATOM 1405 O O . LEU A 1 183 ? -17.656 -18.156 -3.73 1 98.75 183 LEU A O 1
ATOM 1409 N N . SER A 1 184 ? -15.586 -18.25 -4.602 1 98.19 184 SER A N 1
ATOM 1410 C CA . SER A 1 184 ? -15.406 -19.672 -4.367 1 98.19 184 SER A CA 1
ATOM 1411 C C . SER A 1 184 ? -14.336 -19.922 -3.311 1 98.19 184 SER A C 1
ATOM 1413 O O . SER A 1 184 ? -13.602 -19.016 -2.928 1 98.19 184 SER A O 1
ATOM 1415 N N . PRO A 1 185 ? -14.203 -21.156 -2.844 1 98.06 185 PRO A N 1
ATOM 1416 C CA . PRO A 1 185 ? -13.172 -21.531 -1.876 1 98.06 185 PRO A CA 1
ATOM 1417 C C . PRO A 1 185 ? -11.758 -21.406 -2.449 1 98.06 185 PRO A C 1
ATOM 1419 O O . PRO A 1 185 ? -10.781 -21.516 -1.71 1 98.06 185 PRO A O 1
ATOM 1422 N N . LYS A 1 186 ? -11.672 -21.125 -3.768 1 98.25 186 LYS A N 1
ATOM 1423 C CA . LYS A 1 186 ? -10.359 -20.969 -4.391 1 98.25 186 LYS A CA 1
ATOM 1424 C C . LYS A 1 186 ? -9.648 -19.734 -3.85 1 98.25 186 LYS A C 1
ATOM 1426 O O . LYS A 1 186 ? -8.422 -19.625 -3.934 1 98.25 186 LYS A O 1
ATOM 1431 N N . SER A 1 187 ? -10.383 -18.766 -3.309 1 98.56 187 SER A N 1
ATOM 1432 C CA . SER A 1 187 ? -9.805 -17.531 -2.785 1 98.56 187 SER A CA 1
ATOM 1433 C C . SER A 1 187 ? -9.812 -17.531 -1.261 1 98.56 187 SER A C 1
ATOM 1435 O O . SER A 1 187 ? -9.906 -16.469 -0.641 1 98.56 187 SER A O 1
ATOM 1437 N N . ALA A 1 188 ? -9.656 -18.688 -0.605 1 98 188 ALA A N 1
ATOM 1438 C CA . ALA A 1 188 ? -9.875 -18.906 0.823 1 98 188 ALA A CA 1
ATOM 1439 C C . ALA A 1 188 ? -8.977 -18 1.658 1 98 188 ALA A C 1
ATOM 1441 O O . ALA A 1 188 ? -9.375 -17.516 2.725 1 98 188 ALA A O 1
ATOM 1442 N N . PHE A 1 189 ? -7.77 -17.75 1.18 1 96.88 189 PHE A N 1
ATOM 1443 C CA . PHE A 1 189 ? -6.801 -17.016 1.979 1 96.88 189 PHE A CA 1
ATOM 1444 C C . PHE A 1 189 ? -6.516 -15.641 1.361 1 96.88 189 PHE A C 1
ATOM 1446 O O . PHE A 1 189 ? -5.43 -15.094 1.537 1 96.88 189 PHE A O 1
ATOM 1453 N N . ILE A 1 190 ? -7.438 -15.125 0.542 1 97.5 190 ILE A N 1
ATOM 1454 C CA . ILE A 1 190 ? -7.355 -13.812 -0.083 1 97.5 190 ILE A CA 1
ATOM 1455 C C . ILE A 1 190 ? -8.453 -12.906 0.473 1 97.5 190 ILE A C 1
ATOM 1457 O O . ILE A 1 190 ? -9.641 -13.211 0.347 1 97.5 190 ILE A O 1
ATOM 1461 N N . SER A 1 191 ? -8.039 -11.797 1.105 1 96.5 191 SER A N 1
ATOM 1462 C CA . SER A 1 191 ? -8.992 -10.852 1.663 1 96.5 191 SER A CA 1
ATOM 1463 C C . SER A 1 191 ? -8.453 -9.422 1.617 1 96.5 191 SER A C 1
ATOM 1465 O O . SER A 1 191 ? -7.238 -9.211 1.613 1 96.5 191 SER A O 1
ATOM 1467 N N . GLY A 1 192 ? -9.359 -8.484 1.458 1 95.12 192 GLY A N 1
ATOM 1468 C CA . GLY A 1 192 ? -9 -7.078 1.498 1 95.12 192 GLY A CA 1
ATOM 1469 C C . GLY A 1 192 ? -8.297 -6.605 0.24 1 95.12 192 GLY A C 1
ATOM 1470 O O . GLY A 1 192 ? -7.566 -5.613 0.266 1 95.12 192 GLY A O 1
ATOM 1471 N N . GLN A 1 193 ? -8.461 -7.285 -0.861 1 96 193 GLN A N 1
ATOM 1472 C CA . GLN A 1 193 ? -7.738 -6.961 -2.088 1 96 193 GLN A CA 1
ATOM 1473 C C . GLN A 1 193 ? -8.531 -5.984 -2.951 1 96 193 GLN A C 1
ATOM 1475 O O . GLN A 1 193 ? -9.766 -6 -2.943 1 96 193 GLN A O 1
ATOM 1480 N N . VAL A 1 194 ? -7.824 -5.164 -3.588 1 97 194 VAL A N 1
ATOM 1481 C CA . VAL A 1 194 ? -8.367 -4.262 -4.594 1 97 194 VAL A CA 1
ATOM 1482 C C . VAL A 1 194 ? -7.734 -4.559 -5.953 1 97 194 VAL A C 1
ATOM 1484 O O . VAL A 1 194 ? -6.52 -4.449 -6.113 1 97 194 VAL A O 1
ATOM 1487 N N . LEU A 1 195 ? -8.461 -4.988 -6.922 1 97.94 195 LEU A N 1
ATOM 1488 C CA . LEU A 1 195 ? -7.973 -5.27 -8.266 1 97.94 195 LEU A CA 1
ATOM 1489 C C . LEU A 1 195 ? -8.758 -4.48 -9.312 1 97.94 195 LEU A C 1
ATOM 1491 O O . LEU A 1 195 ? -9.898 -4.09 -9.07 1 97.94 195 LEU A O 1
ATOM 1495 N N . ARG A 1 196 ? -8.156 -4.211 -10.375 1 98.44 196 ARG A N 1
ATOM 1496 C CA . ARG A 1 196 ? -8.758 -3.537 -11.523 1 98.44 196 ARG A CA 1
ATOM 1497 C C . ARG A 1 196 ? -8.914 -4.496 -12.695 1 98.44 196 ARG A C 1
ATOM 1499 O O . ARG A 1 196 ? -7.961 -5.18 -13.078 1 98.44 196 ARG A O 1
ATOM 1506 N N . LEU A 1 197 ? -10.07 -4.59 -13.219 1 98.31 197 LEU A N 1
ATOM 1507 C CA . LEU A 1 197 ? -10.352 -5.355 -14.43 1 98.31 197 LEU A CA 1
ATOM 1508 C C . LEU A 1 197 ? -10.414 -4.445 -15.648 1 98.31 197 LEU A C 1
ATOM 1510 O O . LEU A 1 197 ? -11.18 -3.477 -15.664 1 98.31 197 LEU A O 1
ATOM 1514 N N . GLU A 1 198 ? -9.641 -4.77 -16.594 1 97.38 198 GLU A N 1
ATOM 1515 C CA . GLU A 1 198 ? -9.641 -4.066 -17.875 1 97.38 198 GLU A CA 1
ATOM 1516 C C . GLU A 1 198 ? -10.156 -4.961 -19 1 97.38 198 GLU A C 1
ATOM 1518 O O . GLU A 1 198 ? -10.453 -6.137 -18.781 1 97.38 198 GLU A O 1
ATOM 1523 N N . ALA A 1 199 ? -10.297 -4.363 -20.156 1 95.19 199 ALA A N 1
ATOM 1524 C CA . ALA A 1 199 ? -10.812 -5.121 -21.297 1 95.19 199 ALA A CA 1
ATOM 1525 C C . ALA A 1 199 ? -9.883 -6.27 -21.656 1 95.19 199 ALA A C 1
ATOM 1527 O O . ALA A 1 199 ? -8.656 -6.125 -21.609 1 95.19 199 ALA A O 1
ATOM 1528 N N . CYS A 1 200 ? -10.445 -7.359 -21.953 1 95.62 200 CYS A N 1
ATOM 1529 C CA . CYS A 1 200 ? -9.734 -8.555 -22.406 1 95.62 200 CYS A CA 1
ATOM 1530 C C . CYS A 1 200 ? -10.547 -9.305 -23.453 1 95.62 200 CYS A C 1
ATOM 1532 O O . CYS A 1 200 ? -11.727 -9.586 -23.25 1 95.62 200 CYS A O 1
ATOM 1534 N N . ALA A 1 201 ? -9.945 -9.68 -24.562 1 92.88 201 ALA A N 1
ATOM 1535 C CA . ALA A 1 201 ? -10.648 -10.312 -25.672 1 92.88 201 ALA A CA 1
ATOM 1536 C C . ALA A 1 201 ? -10.828 -11.805 -25.422 1 92.88 201 ALA A C 1
ATOM 1538 O O . ALA A 1 201 ? -11.82 -12.398 -25.859 1 92.88 201 ALA A O 1
ATOM 1539 N N . SER A 1 202 ? -9.93 -12.398 -24.734 1 94.19 202 SER A N 1
ATOM 1540 C CA . SER A 1 202 ? -9.945 -13.844 -24.531 1 94.19 202 SER A CA 1
ATOM 1541 C C . SER A 1 202 ? -10.984 -14.234 -23.484 1 94.19 202 SER A C 1
ATOM 1543 O O . SER A 1 202 ? -11.164 -13.531 -22.484 1 94.19 202 SER A O 1
ATOM 1545 N N . GLN A 1 203 ? -11.648 -15.383 -23.719 1 92.94 203 GLN A N 1
ATOM 1546 C CA . GLN A 1 203 ? -12.672 -15.898 -22.812 1 92.94 203 GLN A CA 1
ATOM 1547 C C . GLN A 1 203 ? -12.398 -17.359 -22.453 1 92.94 203 GLN A C 1
ATOM 1549 O O . GLN A 1 203 ? -11.789 -18.094 -23.234 1 92.94 203 GLN A O 1
ATOM 1554 N N . VAL A 1 204 ? -12.812 -17.734 -21.281 1 95 204 VAL A N 1
ATOM 1555 C CA . VAL A 1 204 ? -12.766 -19.141 -20.906 1 95 204 VAL A CA 1
ATOM 1556 C C . VAL A 1 204 ? -13.82 -19.922 -21.688 1 95 204 VAL A C 1
ATOM 1558 O O . VAL A 1 204 ? -14.984 -19.5 -21.75 1 95 204 VAL A O 1
ATOM 1561 N N . GLN A 1 205 ? -13.445 -21.016 -22.203 1 92.56 205 GLN A N 1
ATOM 1562 C CA . GLN A 1 205 ? -14.367 -21.781 -23.031 1 92.56 205 GLN A CA 1
ATOM 1563 C C . GLN A 1 205 ? -14.992 -22.938 -22.25 1 92.56 205 GLN A C 1
ATOM 1565 O O . GLN A 1 205 ? -16.125 -23.328 -22.516 1 92.56 205 GLN A O 1
ATOM 1570 N N . ASP A 1 206 ? -14.258 -23.5 -21.344 1 94.06 206 ASP A N 1
ATOM 1571 C CA . ASP A 1 206 ? -14.68 -24.594 -20.484 1 94.06 206 ASP A CA 1
ATOM 1572 C C . ASP A 1 206 ? -14.336 -24.312 -19.031 1 94.06 206 ASP A C 1
ATOM 1574 O O . ASP A 1 206 ? -13.172 -24.375 -18.641 1 94.06 206 ASP A O 1
ATOM 1578 N N . TRP A 1 207 ? -15.344 -24.125 -18.25 1 93.06 207 TRP A N 1
ATOM 1579 C CA . TRP A 1 207 ? -15.117 -23.719 -16.859 1 93.06 207 TRP A CA 1
ATOM 1580 C C . TRP A 1 207 ? -14.68 -24.922 -16.016 1 93.06 207 TRP A C 1
ATOM 1582 O O . TRP A 1 207 ? -14.18 -24.75 -14.906 1 93.06 207 TRP A O 1
ATOM 1592 N N . ILE A 1 208 ? -14.891 -26.125 -16.453 1 92.38 208 ILE A N 1
ATOM 1593 C CA . ILE A 1 208 ? -14.445 -27.328 -15.75 1 92.38 208 ILE A CA 1
ATOM 1594 C C . ILE A 1 208 ? -12.938 -27.484 -15.906 1 92.38 208 ILE A C 1
ATOM 1596 O O . ILE A 1 208 ? -12.242 -27.875 -14.961 1 92.38 208 ILE A O 1
ATOM 1600 N N . ARG A 1 209 ? -12.477 -27.219 -17.109 1 95.69 209 ARG A N 1
ATOM 1601 C CA . ARG A 1 209 ? -11.055 -27.219 -17.422 1 95.69 209 ARG A CA 1
ATOM 1602 C C . ARG A 1 209 ? -10.641 -25.938 -18.125 1 95.69 209 ARG A C 1
ATOM 1604 O O . ARG A 1 209 ? -10.281 -25.953 -19.297 1 95.69 209 ARG A O 1
ATOM 1611 N N . PRO A 1 210 ? -10.531 -24.922 -17.328 1 96.25 210 PRO A N 1
ATOM 1612 C CA . PRO A 1 210 ? -10.383 -23.594 -17.938 1 96.25 210 PRO A CA 1
ATOM 1613 C C . PRO A 1 210 ? -9.039 -23.422 -18.641 1 96.25 210 PRO A C 1
ATOM 1615 O O . PRO A 1 210 ? -8.859 -22.469 -19.406 1 96.25 210 PRO A O 1
ATOM 1618 N N . LEU A 1 211 ? -8.086 -24.328 -18.453 1 98.19 211 LEU A N 1
ATOM 1619 C CA . LEU A 1 211 ? -6.758 -24.172 -19.047 1 98.19 211 LEU A CA 1
ATOM 1620 C C . LEU A 1 211 ? -6.508 -25.266 -20.094 1 98.19 211 LEU A C 1
ATOM 1622 O O . LEU A 1 211 ? -5.367 -25.484 -20.5 1 98.19 211 LEU A O 1
ATOM 1626 N N . ALA A 1 212 ? -7.621 -25.938 -20.5 1 97.38 212 ALA A N 1
ATOM 1627 C CA . ALA A 1 212 ? -7.496 -26.984 -21.516 1 97.38 212 ALA A CA 1
ATOM 1628 C C . ALA A 1 212 ? -6.848 -26.438 -22.781 1 97.38 212 ALA A C 1
ATOM 1630 O O . ALA A 1 212 ? -7.203 -25.359 -23.25 1 97.38 212 ALA A O 1
ATOM 1631 N N . GLY A 1 213 ? -5.855 -27.188 -23.25 1 96.44 213 GLY A N 1
ATOM 1632 C CA . GLY A 1 213 ? -5.188 -26.828 -24.484 1 96.44 213 GLY A CA 1
ATOM 1633 C C . GLY A 1 213 ? -4.039 -25.859 -24.281 1 96.44 213 GLY A C 1
ATOM 1634 O O . GLY A 1 213 ? -3.363 -25.469 -25.234 1 96.44 213 GLY A O 1
ATOM 1635 N N . ARG A 1 214 ? -3.828 -25.438 -23.109 1 97.88 214 ARG A N 1
ATOM 1636 C CA . ARG A 1 214 ? -2.738 -24.516 -22.812 1 97.88 214 ARG A CA 1
ATOM 1637 C C . ARG A 1 214 ? -1.521 -25.266 -22.266 1 97.88 214 ARG A C 1
ATOM 1639 O O . ARG A 1 214 ? -1.658 -26.328 -21.656 1 97.88 214 ARG A O 1
ATOM 1646 N N . ARG A 1 215 ? -0.368 -24.75 -22.516 1 98.56 215 ARG A N 1
ATOM 1647 C CA . ARG A 1 215 ? 0.89 -25.266 -21.984 1 98.56 215 ARG A CA 1
ATOM 1648 C C . ARG A 1 215 ? 1.497 -24.312 -20.969 1 98.56 215 ARG A C 1
ATOM 1650 O O . ARG A 1 215 ? 1.63 -23.109 -21.234 1 98.56 215 ARG A O 1
ATOM 1657 N N . ALA A 1 216 ? 1.896 -24.859 -19.797 1 98.88 216 ALA A N 1
ATOM 1658 C CA . ALA A 1 216 ? 2.361 -24.016 -18.703 1 98.88 216 ALA A CA 1
ATOM 1659 C C . ALA A 1 216 ? 3.754 -24.438 -18.234 1 98.88 216 ALA A C 1
ATOM 1661 O O . ALA A 1 216 ? 4.02 -25.625 -18.047 1 98.88 216 ALA A O 1
ATOM 1662 N N . LEU A 1 217 ? 4.586 -23.469 -18.109 1 98.94 217 LEU A N 1
ATOM 1663 C CA . LEU A 1 217 ? 5.891 -23.641 -17.484 1 98.94 217 LEU A CA 1
ATOM 1664 C C . LEU A 1 217 ? 5.871 -23.172 -16.031 1 98.94 217 LEU A C 1
ATOM 1666 O O . LEU A 1 217 ? 5.414 -22.062 -15.734 1 98.94 217 LEU A O 1
ATOM 1670 N N . VAL A 1 218 ? 6.324 -24 -15.117 1 98.94 218 VAL A N 1
ATOM 1671 C CA . VAL A 1 218 ? 6.473 -23.625 -13.711 1 98.94 218 VAL A CA 1
ATOM 1672 C C . VAL A 1 218 ? 7.918 -23.844 -13.273 1 98.94 218 VAL A C 1
ATOM 1674 O O . VAL A 1 218 ? 8.43 -24.953 -13.328 1 98.94 218 VAL A O 1
ATOM 1677 N N . THR A 1 219 ? 8.555 -22.766 -12.891 1 98.88 219 THR A N 1
ATOM 1678 C CA . THR A 1 219 ? 9.898 -22.922 -12.344 1 98.88 219 THR A CA 1
ATOM 1679 C C . THR A 1 219 ? 9.852 -23.172 -10.844 1 98.88 219 THR A C 1
ATOM 1681 O O . THR A 1 219 ? 8.93 -22.719 -10.156 1 98.88 219 THR A O 1
ATOM 1684 N N . GLY A 1 220 ? 10.891 -23.859 -10.328 1 98.25 220 GLY A N 1
ATOM 1685 C CA . GLY A 1 220 ? 10.844 -24.25 -8.93 1 98.25 220 GLY A CA 1
ATOM 1686 C C . GLY A 1 220 ? 9.672 -25.156 -8.594 1 98.25 220 GLY A C 1
ATOM 1687 O O . GLY A 1 220 ? 8.977 -24.938 -7.602 1 98.25 220 GLY A O 1
ATOM 1688 N N . ALA A 1 221 ? 9.438 -26.141 -9.391 1 98.44 221 ALA A N 1
ATOM 1689 C CA . ALA A 1 221 ? 8.156 -26.844 -9.383 1 98.44 221 ALA A CA 1
ATOM 1690 C C . ALA A 1 221 ? 8.227 -28.094 -8.5 1 98.44 221 ALA A C 1
ATOM 1692 O O . ALA A 1 221 ? 7.195 -28.688 -8.18 1 98.44 221 ALA A O 1
ATOM 1693 N N . ALA A 1 222 ? 9.359 -28.484 -8 1 96.38 222 ALA A N 1
ATOM 1694 C CA . ALA A 1 222 ? 9.562 -29.828 -7.457 1 96.38 222 ALA A CA 1
ATOM 1695 C C . ALA A 1 222 ? 8.844 -29.984 -6.121 1 96.38 222 ALA A C 1
ATOM 1697 O O . ALA A 1 222 ? 8.461 -31.109 -5.746 1 96.38 222 ALA A O 1
ATOM 1698 N N . ARG A 1 223 ? 8.719 -28.922 -5.355 1 92.25 223 ARG A N 1
ATOM 1699 C CA . ARG A 1 223 ? 8.141 -29.062 -4.023 1 92.25 223 ARG A CA 1
ATOM 1700 C C . ARG A 1 223 ? 7.398 -27.781 -3.623 1 92.25 223 ARG A C 1
ATOM 1702 O O . ARG A 1 223 ? 7.453 -26.781 -4.336 1 92.25 223 ARG A O 1
ATOM 1709 N N . GLY A 1 224 ? 6.645 -27.891 -2.557 1 94.94 224 GLY A N 1
ATOM 1710 C CA . GLY A 1 224 ? 6.035 -26.734 -1.922 1 94.94 224 GLY A CA 1
ATOM 1711 C C . GLY A 1 224 ? 5 -26.047 -2.795 1 94.94 224 GLY A C 1
ATOM 1712 O O . GLY A 1 224 ? 4.117 -26.703 -3.348 1 94.94 224 GLY A O 1
ATOM 1713 N N . ILE A 1 225 ? 5.125 -24.734 -2.82 1 97.56 225 ILE A N 1
ATOM 1714 C CA . ILE A 1 225 ? 4.184 -23.922 -3.574 1 97.56 225 ILE A CA 1
ATOM 1715 C C . ILE A 1 225 ? 4.246 -24.281 -5.055 1 97.56 225 ILE A C 1
ATOM 1717 O O . ILE A 1 225 ? 3.215 -24.391 -5.723 1 97.56 225 ILE A O 1
ATOM 1721 N N . GLY A 1 226 ? 5.461 -24.531 -5.562 1 98.44 226 GLY A N 1
ATOM 1722 C CA . GLY A 1 226 ? 5.633 -24.875 -6.961 1 98.44 226 GLY A CA 1
ATOM 1723 C C . GLY A 1 226 ? 4.906 -26.156 -7.348 1 98.44 226 GLY A C 1
ATOM 1724 O O . GLY A 1 226 ? 4.238 -26.203 -8.383 1 98.44 226 GLY A O 1
ATOM 1725 N N . ALA A 1 227 ? 5.031 -27.141 -6.516 1 98.38 227 ALA A N 1
ATOM 1726 C CA . ALA A 1 227 ? 4.344 -28.391 -6.777 1 98.38 227 ALA A CA 1
ATOM 1727 C C . ALA A 1 227 ? 2.828 -28.203 -6.754 1 98.38 227 ALA A C 1
ATOM 1729 O O . ALA A 1 227 ? 2.117 -28.75 -7.602 1 98.38 227 ALA A O 1
ATOM 1730 N N . ALA A 1 228 ? 2.365 -27.422 -5.801 1 98.44 228 ALA A N 1
ATOM 1731 C CA . ALA A 1 228 ? 0.933 -27.156 -5.703 1 98.44 228 ALA A CA 1
ATOM 1732 C C . ALA A 1 228 ? 0.428 -26.406 -6.941 1 98.44 228 ALA A C 1
ATOM 1734 O O . ALA A 1 228 ? -0.67 -26.688 -7.43 1 98.44 228 ALA A O 1
ATOM 1735 N N . ILE A 1 229 ? 1.225 -25.484 -7.434 1 98.88 229 ILE A N 1
ATOM 1736 C CA . ILE A 1 229 ? 0.87 -24.734 -8.641 1 98.88 229 ILE A CA 1
ATOM 1737 C C . ILE A 1 229 ? 0.77 -25.703 -9.82 1 98.88 229 ILE A C 1
ATOM 1739 O O . ILE A 1 229 ? -0.219 -25.688 -10.555 1 98.88 229 ILE A O 1
ATOM 1743 N N . ALA A 1 230 ? 1.759 -26.547 -9.961 1 98.88 230 ALA A N 1
ATOM 1744 C CA . ALA A 1 230 ? 1.774 -27.516 -11.055 1 98.88 230 ALA A CA 1
ATOM 1745 C C . ALA A 1 230 ? 0.544 -28.406 -11.008 1 98.88 230 ALA A C 1
ATOM 1747 O O . ALA A 1 230 ? -0.118 -28.625 -12.023 1 98.88 230 ALA A O 1
ATOM 1748 N N . GLU A 1 231 ? 0.248 -28.922 -9.836 1 98.56 231 GLU A N 1
ATOM 1749 C CA . GLU A 1 231 ? -0.892 -29.812 -9.648 1 98.56 231 GLU A CA 1
ATOM 1750 C C . GLU A 1 231 ? -2.203 -29.125 -10 1 98.56 231 GLU A C 1
ATOM 1752 O O . GLU A 1 231 ? -3.064 -29.703 -10.656 1 98.56 231 GLU A O 1
ATOM 1757 N N . THR A 1 232 ? -2.336 -27.906 -9.578 1 98.5 232 THR A N 1
ATOM 1758 C CA . THR A 1 232 ? -3.562 -27.156 -9.805 1 98.5 232 THR A CA 1
ATOM 1759 C C . THR A 1 232 ? -3.725 -26.812 -11.289 1 98.5 232 THR A C 1
ATOM 1761 O O . THR A 1 232 ? -4.824 -26.922 -11.836 1 98.5 232 THR A O 1
ATOM 1764 N N . LEU A 1 233 ? -2.637 -26.391 -11.969 1 98.75 233 LEU A N 1
ATOM 1765 C CA . LEU A 1 233 ? -2.693 -26.094 -13.398 1 98.75 233 LEU A CA 1
ATOM 1766 C C . LEU A 1 233 ? -3.061 -27.344 -14.188 1 98.75 233 LEU A C 1
ATOM 1768 O O . LEU A 1 233 ? -3.873 -27.297 -15.109 1 98.75 233 LEU A O 1
ATOM 1772 N N . ALA A 1 234 ? -2.49 -28.469 -13.789 1 98.5 234 ALA A N 1
ATOM 1773 C CA . ALA A 1 234 ? -2.803 -29.734 -14.445 1 98.5 234 ALA A CA 1
ATOM 1774 C C . ALA 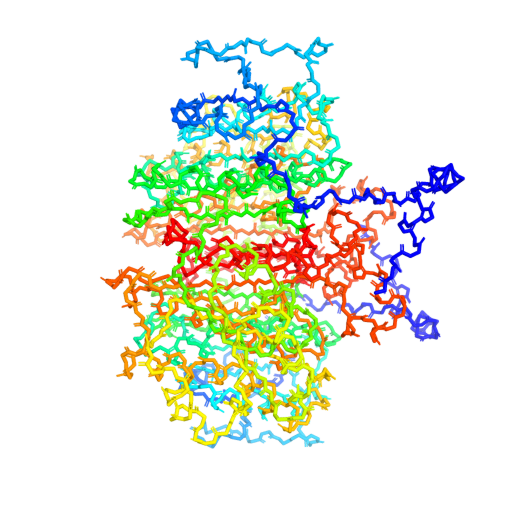A 1 234 ? -4.262 -30.125 -14.219 1 98.5 234 ALA A C 1
ATOM 1776 O O . ALA A 1 234 ? -4.941 -30.562 -15.148 1 98.5 234 ALA A O 1
ATOM 1777 N N . ARG A 1 235 ? -4.684 -29.984 -13 1 97.06 235 ARG A N 1
ATOM 1778 C CA . ARG A 1 235 ? -6.082 -30.234 -12.672 1 97.06 235 ARG A CA 1
ATOM 1779 C C . ARG A 1 235 ? -7.008 -29.438 -13.586 1 97.06 235 ARG A C 1
ATOM 1781 O O . ARG A 1 235 ? -8.031 -29.969 -14.047 1 97.06 235 ARG A O 1
ATOM 1788 N N . ASP A 1 236 ? -6.613 -28.234 -13.898 1 97.19 236 ASP A N 1
ATOM 1789 C CA . ASP A 1 236 ? -7.449 -27.328 -14.68 1 97.19 236 ASP A CA 1
ATOM 1790 C C . ASP A 1 236 ? -7.254 -27.547 -16.172 1 97.19 236 ASP A C 1
ATOM 1792 O O . ASP A 1 236 ? -7.84 -26.844 -17 1 97.19 236 ASP A O 1
ATOM 1796 N N . GLY A 1 237 ? -6.367 -28.453 -16.562 1 97.81 237 GLY A N 1
ATOM 1797 C CA . GLY A 1 237 ? -6.332 -28.922 -17.938 1 97.81 237 GLY A CA 1
ATOM 1798 C C . GLY A 1 237 ? -5.051 -28.547 -18.672 1 97.81 237 GLY A C 1
ATOM 1799 O O . GLY A 1 237 ? -4.844 -28.938 -19.812 1 97.81 237 GLY A O 1
ATOM 1800 N N . ALA A 1 238 ? -4.188 -27.891 -18.078 1 98.62 238 ALA A N 1
ATOM 1801 C CA . ALA A 1 238 ? -2.961 -27.453 -18.734 1 98.62 238 ALA A CA 1
ATOM 1802 C C . ALA A 1 238 ? -1.981 -28.609 -18.891 1 98.62 238 ALA A C 1
ATOM 1804 O O . ALA A 1 238 ? -1.897 -29.484 -18.031 1 98.62 238 ALA A O 1
ATOM 1805 N N . GLU A 1 239 ? -1.307 -28.594 -19.984 1 98.56 239 GLU A N 1
ATOM 1806 C CA . GLU A 1 239 ? -0.076 -29.375 -20.062 1 98.56 239 GLU A CA 1
ATOM 1807 C C . GLU A 1 239 ? 1.076 -28.656 -19.359 1 98.56 239 GLU A C 1
ATOM 1809 O O . GLU A 1 239 ? 1.36 -27.5 -19.641 1 98.56 239 GLU A O 1
ATOM 1814 N N . VAL A 1 240 ? 1.757 -29.406 -18.469 1 98.75 240 VAL A N 1
ATOM 1815 C CA . VAL A 1 240 ? 2.703 -28.688 -17.609 1 98.75 240 VAL A CA 1
ATOM 1816 C C . VAL A 1 240 ? 4.129 -29.109 -17.953 1 98.75 240 VAL A C 1
ATOM 1818 O O . VAL A 1 240 ? 4.387 -30.297 -18.203 1 98.75 240 VAL A O 1
ATOM 1821 N N . VAL A 1 241 ? 4.984 -28.156 -18.094 1 98.75 241 VAL A N 1
ATOM 1822 C CA . VAL A 1 241 ? 6.434 -28.312 -18.109 1 98.75 241 VAL A CA 1
ATOM 1823 C C . VAL A 1 241 ? 7.02 -27.844 -16.781 1 98.75 241 VAL A C 1
ATOM 1825 O O . VAL A 1 241 ? 6.934 -26.656 -16.453 1 98.75 241 VAL A O 1
ATOM 1828 N N . LEU A 1 242 ? 7.602 -28.797 -16.062 1 98.81 242 LEU A N 1
ATOM 1829 C CA . LEU A 1 242 ? 8.102 -28.516 -14.727 1 98.81 242 LEU A CA 1
ATOM 1830 C C . LEU A 1 242 ? 9.617 -28.328 -14.742 1 98.81 242 LEU A C 1
ATOM 1832 O O . LEU A 1 242 ? 10.352 -29.188 -15.227 1 98.81 242 LEU A O 1
ATOM 1836 N N . LEU A 1 243 ? 10.023 -27.188 -14.266 1 98.81 243 LEU A N 1
ATOM 1837 C CA . LEU A 1 243 ? 11.445 -26.844 -14.281 1 98.81 243 LEU A CA 1
ATOM 1838 C C . LEU A 1 243 ? 11.984 -26.672 -12.867 1 98.81 243 LEU A C 1
ATOM 1840 O O . LEU A 1 243 ? 11.352 -26 -12.039 1 98.81 243 LEU A O 1
ATOM 1844 N N . ASP A 1 244 ? 13.07 -27.266 -12.578 1 98.44 244 ASP A N 1
ATOM 1845 C CA . ASP A 1 244 ? 13.797 -27.078 -11.32 1 98.44 244 ASP A CA 1
ATOM 1846 C C . ASP A 1 244 ? 15.281 -27.391 -11.5 1 98.44 244 ASP A C 1
ATOM 1848 O O . ASP A 1 244 ? 15.711 -27.797 -12.586 1 98.44 244 ASP A O 1
ATOM 1852 N N . VAL A 1 245 ? 16.016 -27.094 -10.5 1 97.69 245 VAL A N 1
ATOM 1853 C CA . VAL A 1 245 ? 17.453 -27.344 -10.539 1 97.69 245 VAL A CA 1
ATOM 1854 C C . VAL A 1 245 ? 17.734 -28.844 -10.594 1 97.69 245 VAL A C 1
ATOM 1856 O O . VAL A 1 245 ? 16.938 -29.641 -10.109 1 97.69 245 VAL A O 1
ATOM 1859 N N . PRO A 1 246 ? 18.906 -29.203 -11.062 1 96 246 PRO A N 1
ATOM 1860 C CA . PRO A 1 246 ? 19.234 -30.625 -11.203 1 96 246 PRO A CA 1
ATOM 1861 C C . PRO A 1 246 ? 19.203 -31.375 -9.867 1 96 246 PRO A C 1
ATOM 1863 O O . PRO A 1 246 ? 18.859 -32.562 -9.836 1 96 246 PRO A O 1
ATOM 1866 N N . GLN A 1 247 ? 19.453 -30.734 -8.797 1 95.88 247 GLN A N 1
ATOM 1867 C CA . GLN A 1 247 ? 19.453 -31.359 -7.477 1 95.88 247 GLN A CA 1
ATOM 1868 C C . GLN A 1 247 ? 18.062 -31.844 -7.102 1 95.88 247 GLN A C 1
ATOM 1870 O O . GLN A 1 247 ? 17.906 -32.719 -6.23 1 95.88 247 GLN A O 1
ATOM 1875 N N . ALA A 1 248 ? 17.047 -31.312 -7.73 1 96.06 248 ALA A N 1
ATOM 1876 C CA . ALA A 1 248 ? 15.664 -31.672 -7.434 1 96.06 248 ALA A CA 1
ATOM 1877 C C . ALA A 1 248 ? 15.094 -32.562 -8.531 1 96.06 248 ALA A C 1
ATOM 1879 O O . ALA A 1 248 ? 13.875 -32.75 -8.609 1 96.06 248 ALA A O 1
ATOM 1880 N N . ALA A 1 249 ? 15.906 -33.156 -9.352 1 96.75 249 ALA A N 1
ATOM 1881 C CA . ALA A 1 249 ? 15.508 -33.812 -10.578 1 96.75 249 ALA A CA 1
ATOM 1882 C C . ALA A 1 249 ? 14.594 -35 -10.281 1 96.75 249 ALA A C 1
ATOM 1884 O O . ALA A 1 249 ? 13.625 -35.25 -11.008 1 96.75 249 ALA A O 1
ATOM 1885 N N . ASP A 1 250 ? 14.883 -35.781 -9.273 1 97.31 250 ASP A N 1
ATOM 1886 C CA . ASP A 1 250 ? 14.094 -36.969 -8.969 1 97.31 250 ASP A CA 1
ATOM 1887 C C . ASP A 1 250 ? 12.664 -36.594 -8.586 1 97.31 250 ASP A C 1
ATOM 1889 O O . ASP A 1 250 ? 11.703 -37.156 -9.117 1 97.31 250 ASP A O 1
ATOM 1893 N N . ASP A 1 251 ? 12.578 -35.656 -7.664 1 97.44 251 ASP A N 1
ATOM 1894 C CA . ASP A 1 251 ? 11.258 -35.188 -7.254 1 97.44 251 ASP A CA 1
ATOM 1895 C C . ASP A 1 251 ? 10.5 -34.562 -8.43 1 97.44 251 ASP A C 1
ATOM 1897 O O . ASP A 1 251 ? 9.289 -34.75 -8.562 1 97.44 251 ASP A O 1
ATOM 1901 N N . LEU A 1 252 ? 11.234 -33.875 -9.227 1 98.19 252 LEU A N 1
ATOM 1902 C CA . LEU A 1 252 ? 10.648 -33.188 -10.383 1 98.19 252 LEU A CA 1
ATOM 1903 C C . LEU A 1 252 ? 10.086 -34.219 -11.375 1 98.19 252 LEU A C 1
ATOM 1905 O O . LEU A 1 252 ? 8.961 -34.062 -11.859 1 98.19 252 LEU A O 1
ATOM 1909 N N . LYS A 1 253 ? 10.812 -35.219 -11.688 1 98.12 253 LYS A N 1
ATOM 1910 C CA . LYS A 1 253 ? 10.406 -36.25 -12.633 1 98.12 253 LYS A CA 1
ATOM 1911 C C . LYS A 1 253 ? 9.211 -37.031 -12.102 1 98.12 253 LYS A C 1
ATOM 1913 O O . LYS A 1 253 ? 8.289 -37.344 -12.859 1 98.12 253 LYS A O 1
ATOM 1918 N N . ALA A 1 254 ? 9.297 -37.344 -10.852 1 98.31 254 ALA A N 1
ATOM 1919 C CA . ALA A 1 254 ? 8.188 -38.062 -10.234 1 98.31 254 ALA A CA 1
ATOM 1920 C C . ALA A 1 254 ? 6.891 -37.25 -10.352 1 98.31 254 ALA A C 1
ATOM 1922 O O . ALA A 1 254 ? 5.832 -37.812 -10.648 1 98.31 254 ALA A O 1
ATOM 1923 N N . LEU A 1 255 ? 6.988 -35.969 -10.07 1 98.38 255 LEU A N 1
ATOM 1924 C CA . LEU A 1 255 ? 5.809 -35.125 -10.164 1 98.38 255 LEU A CA 1
ATOM 1925 C C . LEU A 1 255 ? 5.324 -35.031 -11.609 1 98.38 255 LEU A C 1
ATOM 1927 O O . LEU A 1 255 ? 4.121 -35.094 -11.867 1 98.38 255 LEU A O 1
ATOM 1931 N N . ALA A 1 256 ? 6.242 -34.844 -12.539 1 98.44 256 ALA A N 1
ATOM 1932 C CA . ALA A 1 256 ? 5.891 -34.75 -13.953 1 98.44 256 ALA A CA 1
ATOM 1933 C C . ALA A 1 256 ? 5.164 -36 -14.422 1 98.44 256 ALA A C 1
ATOM 1935 O O . ALA A 1 256 ? 4.168 -35.938 -15.141 1 98.44 256 ALA A O 1
ATOM 1936 N N . GLU A 1 257 ? 5.641 -37.125 -14 1 98.31 257 GLU A N 1
ATOM 1937 C CA . GLU A 1 257 ? 5.012 -38.375 -14.367 1 98.31 257 GLU A CA 1
ATOM 1938 C C . GLU A 1 257 ? 3.598 -38.469 -13.797 1 98.31 257 GLU A C 1
ATOM 1940 O O . GLU A 1 257 ? 2.668 -38.875 -14.5 1 98.31 257 GLU A O 1
ATOM 1945 N N . ARG A 1 258 ? 3.49 -38.094 -12.594 1 98.25 258 ARG A N 1
ATOM 1946 C CA . ARG A 1 258 ? 2.191 -38.156 -11.93 1 98.25 258 ARG A CA 1
ATOM 1947 C C . ARG A 1 258 ? 1.181 -37.25 -12.625 1 98.25 258 ARG A C 1
ATOM 1949 O O . ARG A 1 258 ? -0.003 -37.594 -12.711 1 98.25 258 ARG A O 1
ATOM 1956 N N . LEU A 1 259 ? 1.65 -36.125 -13.188 1 98.38 259 LEU A N 1
ATOM 1957 C CA . LEU A 1 259 ? 0.758 -35.125 -13.742 1 98.38 259 LEU A CA 1
ATOM 1958 C C . LEU A 1 259 ? 0.63 -35.281 -15.258 1 98.38 259 LEU A C 1
ATOM 1960 O O . LEU A 1 259 ? -0.169 -34.594 -15.891 1 98.38 259 LEU A O 1
ATOM 1964 N N . GLY A 1 260 ? 1.44 -36.188 -15.805 1 97.69 260 GLY A N 1
ATOM 1965 C CA . GLY A 1 260 ? 1.452 -36.344 -17.25 1 97.69 260 GLY A CA 1
ATOM 1966 C C . GLY A 1 260 ? 2.152 -35.188 -17.969 1 97.69 260 GLY A C 1
ATOM 1967 O O . GLY A 1 260 ? 1.796 -34.844 -19.094 1 97.69 260 GLY A O 1
ATOM 1968 N N . GLY A 1 261 ? 3.039 -34.562 -17.297 1 97.81 261 GLY A N 1
ATOM 1969 C CA . GLY A 1 261 ? 3.777 -33.438 -17.875 1 97.81 261 GLY A CA 1
ATOM 1970 C C . GLY A 1 261 ? 5.211 -33.781 -18.219 1 97.81 261 GLY A C 1
ATOM 1971 O O . GLY A 1 261 ? 5.527 -34.938 -18.469 1 97.81 261 GLY A O 1
ATOM 1972 N N . ARG A 1 262 ? 5.988 -32.781 -18.359 1 97.88 262 ARG A N 1
ATOM 1973 C CA . ARG A 1 262 ? 7.398 -32.938 -18.703 1 97.88 262 ARG A CA 1
ATOM 1974 C C . ARG A 1 262 ? 8.297 -32.25 -17.672 1 97.88 262 ARG A C 1
ATOM 1976 O O . ARG A 1 262 ? 7.973 -31.156 -17.203 1 97.88 262 ARG A O 1
ATOM 1983 N N . ALA A 1 263 ? 9.359 -32.906 -17.422 1 98.25 263 ALA A N 1
ATOM 1984 C CA . ALA A 1 263 ? 10.359 -32.344 -16.531 1 98.25 263 ALA A CA 1
ATOM 1985 C C . ALA A 1 263 ? 11.516 -31.734 -17.312 1 98.25 263 ALA A C 1
ATOM 1987 O O . ALA A 1 263 ? 11.945 -32.281 -18.328 1 98.25 263 ALA A O 1
ATOM 1988 N N . LEU A 1 264 ? 11.922 -30.562 -16.891 1 97.94 264 LEU A N 1
ATOM 1989 C CA . LEU A 1 264 ? 13.094 -29.891 -17.438 1 97.94 264 LEU A CA 1
ATOM 1990 C C . LEU A 1 264 ? 14.086 -29.562 -16.312 1 97.94 264 LEU A C 1
ATOM 1992 O O . LEU A 1 264 ? 13.883 -28.625 -15.555 1 97.94 264 LEU A O 1
ATOM 1996 N N . ASP A 1 265 ? 15.141 -30.328 -16.219 1 96.44 265 ASP A N 1
ATOM 1997 C CA . ASP A 1 265 ? 16.203 -30.062 -15.258 1 96.44 265 ASP A CA 1
ATOM 1998 C C . ASP A 1 265 ? 17.109 -28.938 -15.75 1 96.44 265 ASP A C 1
ATOM 2000 O O . ASP A 1 265 ? 17.922 -29.125 -16.656 1 96.44 265 ASP A O 1
ATOM 2004 N N . LEU A 1 266 ? 17.047 -27.797 -15.094 1 97.81 266 LEU A N 1
ATOM 2005 C CA . LEU A 1 266 ? 17.75 -26.609 -15.562 1 97.81 266 LEU A CA 1
ATOM 2006 C C . LEU A 1 266 ? 17.984 -25.641 -14.414 1 97.81 266 LEU A C 1
ATOM 2008 O O . LEU A 1 266 ? 17.062 -25.312 -13.672 1 97.81 266 LEU A O 1
ATOM 2012 N N . ASP A 1 267 ? 19.203 -25.281 -14.219 1 98.25 267 ASP A N 1
ATOM 2013 C CA . ASP A 1 267 ? 19.516 -24.156 -13.352 1 98.25 267 ASP A CA 1
ATOM 2014 C C . ASP A 1 267 ? 19.234 -22.828 -14.055 1 98.25 267 ASP A C 1
ATOM 2016 O O . ASP A 1 267 ? 19.938 -22.453 -14.984 1 98.25 267 ASP A O 1
ATOM 2020 N N . ILE A 1 268 ? 18.266 -22.141 -13.539 1 98.38 268 ILE A N 1
ATOM 2021 C CA . ILE A 1 268 ? 17.781 -20.953 -14.227 1 98.38 268 ILE A CA 1
ATOM 2022 C C . ILE A 1 268 ? 18.828 -19.844 -14.172 1 98.38 268 ILE A C 1
ATOM 2024 O O . ILE A 1 268 ? 18.719 -18.844 -14.867 1 98.38 268 ILE A O 1
ATOM 2028 N N . CYS A 1 269 ? 19.844 -19.969 -13.375 1 97.81 269 CYS A N 1
ATOM 2029 C CA . CYS A 1 269 ? 20.891 -18.969 -13.258 1 97.81 269 CYS A CA 1
ATOM 2030 C C . CYS A 1 269 ? 22.062 -19.312 -14.172 1 97.81 269 CYS A C 1
ATOM 2032 O O . CYS A 1 269 ? 23.016 -18.531 -14.273 1 97.81 269 CYS A O 1
ATOM 2034 N N . ALA A 1 270 ? 22 -20.438 -14.836 1 97.75 270 ALA A N 1
ATOM 2035 C CA . ALA A 1 270 ? 23.094 -20.828 -15.727 1 97.75 270 ALA A CA 1
ATOM 2036 C C . ALA A 1 270 ? 23.219 -19.875 -16.906 1 97.75 270 ALA A C 1
ATOM 2038 O O . ALA A 1 270 ? 22.234 -19.281 -17.344 1 97.75 270 ALA A O 1
ATOM 2039 N N . SER A 1 271 ? 24.438 -19.797 -17.422 1 96.94 271 SER A N 1
ATOM 2040 C CA . SER A 1 271 ? 24.703 -18.875 -18.531 1 96.94 271 SER A CA 1
ATOM 2041 C C . SER A 1 271 ? 23.953 -19.312 -19.797 1 96.94 271 SER A C 1
ATOM 2043 O O . SER A 1 271 ? 23.641 -18.469 -20.641 1 96.94 271 SER A O 1
ATOM 2045 N N . ASP A 1 272 ? 23.625 -20.531 -19.891 1 97.69 272 ASP A N 1
ATOM 2046 C CA . ASP A 1 272 ? 22.938 -21.031 -21.078 1 97.69 272 ASP A CA 1
ATOM 2047 C C . ASP A 1 272 ? 21.469 -21.328 -20.781 1 97.69 272 ASP A C 1
ATOM 2049 O O . ASP A 1 272 ? 20.828 -22.062 -21.531 1 97.69 272 ASP A O 1
ATOM 2053 N N . ALA A 1 273 ? 21.016 -20.875 -19.688 1 98.38 273 ALA A N 1
ATOM 2054 C CA . ALA A 1 273 ? 19.656 -21.188 -19.25 1 98.38 273 ALA A CA 1
ATOM 2055 C C . ALA A 1 273 ? 18.625 -20.797 -20.297 1 98.38 273 ALA A C 1
ATOM 2057 O O . ALA A 1 273 ? 17.688 -21.531 -20.578 1 98.38 273 ALA A O 1
ATOM 2058 N N . SER A 1 274 ? 18.766 -19.625 -20.938 1 98.38 274 SER A N 1
ATOM 2059 C CA . SER A 1 274 ? 17.828 -19.141 -21.938 1 98.38 274 SER A CA 1
ATOM 2060 C C . SER A 1 274 ? 17.75 -20.078 -23.141 1 98.38 274 SER A C 1
ATOM 2062 O O . SER A 1 274 ? 16.656 -20.469 -23.562 1 98.38 274 SER A O 1
ATOM 2064 N N . ALA A 1 275 ? 18.922 -20.438 -23.594 1 98 275 ALA A N 1
ATOM 2065 C CA . ALA A 1 275 ? 18.969 -21.328 -24.75 1 98 275 ALA A CA 1
ATOM 2066 C C . ALA A 1 275 ? 18.375 -22.688 -24.438 1 98 275 ALA A C 1
ATOM 2068 O O . ALA A 1 275 ? 17.609 -23.234 -25.234 1 98 275 ALA A O 1
ATOM 2069 N N . ARG A 1 276 ? 18.703 -23.219 -23.375 1 98.06 276 ARG A N 1
ATOM 2070 C CA . ARG A 1 276 ? 18.203 -24.531 -22.969 1 98.06 276 ARG A CA 1
ATOM 2071 C C . ARG A 1 276 ? 16.703 -24.5 -22.734 1 98.06 276 ARG A C 1
ATOM 2073 O O . ARG A 1 276 ? 16 -25.469 -23.047 1 98.06 276 ARG A O 1
ATOM 2080 N N . LEU A 1 277 ? 16.266 -23.422 -22.172 1 98.31 277 LEU A N 1
ATOM 2081 C CA . LEU A 1 277 ? 14.828 -23.281 -21.953 1 98.31 277 LEU A CA 1
ATOM 2082 C C . LEU A 1 277 ? 14.086 -23.297 -23.281 1 98.31 277 LEU A C 1
ATOM 2084 O O . LEU A 1 277 ? 13.086 -24.016 -23.438 1 98.31 277 LEU A O 1
ATOM 2088 N N . LEU A 1 278 ? 14.539 -22.5 -24.25 1 98.19 278 LEU A N 1
ATOM 2089 C CA . LEU A 1 278 ? 13.898 -22.406 -25.547 1 98.19 278 LEU A CA 1
ATOM 2090 C C . LEU A 1 278 ? 13.922 -23.766 -26.25 1 98.19 278 LEU A C 1
ATOM 2092 O O . LEU A 1 278 ? 12.945 -24.156 -26.891 1 98.19 278 LEU A O 1
ATOM 2096 N N . GLU A 1 279 ? 15.023 -24.469 -26.078 1 97.31 279 GLU A N 1
ATOM 2097 C CA . GLU A 1 279 ? 15.133 -25.797 -26.641 1 97.31 279 GLU A CA 1
ATOM 2098 C C . GLU A 1 279 ? 14.117 -26.75 -26.016 1 97.31 279 GLU A C 1
ATOM 2100 O O . GLU A 1 279 ? 13.602 -27.656 -26.688 1 97.31 279 GLU A O 1
ATOM 2105 N N . GLY A 1 280 ? 13.891 -26.547 -24.797 1 96.56 280 GLY A N 1
ATOM 2106 C CA . GLY A 1 280 ? 12.969 -27.391 -24.062 1 96.56 280 GLY A CA 1
ATOM 2107 C C . GLY A 1 280 ? 11.516 -27.047 -24.328 1 96.56 280 GLY A C 1
ATOM 2108 O O . GLY A 1 280 ? 10.617 -27.766 -23.859 1 96.56 280 GLY A O 1
ATOM 2109 N N . LEU A 1 281 ? 11.281 -26 -25.078 1 97.38 281 LEU A N 1
ATOM 2110 C CA . LEU A 1 281 ? 9.922 -25.547 -25.359 1 97.38 281 LEU A CA 1
ATOM 2111 C C . LEU A 1 281 ? 9.695 -25.453 -26.875 1 97.38 281 LEU A C 1
ATOM 2113 O O . LEU A 1 281 ? 9.32 -24.391 -27.375 1 97.38 281 LEU A O 1
ATOM 2117 N N . PRO A 1 282 ? 9.805 -26.531 -27.562 1 93.94 282 PRO A N 1
ATOM 2118 C CA . PRO A 1 282 ? 9.734 -26.484 -29.031 1 93.94 282 PRO A CA 1
ATOM 2119 C C . PRO A 1 282 ? 8.375 -26 -29.531 1 93.94 282 PRO A C 1
ATOM 2121 O O . PRO A 1 282 ? 8.289 -25.422 -30.609 1 93.94 282 PRO A O 1
ATOM 2124 N N . ASP A 1 283 ? 7.348 -26.281 -28.828 1 94.62 283 ASP A N 1
ATOM 2125 C CA . ASP A 1 283 ? 6.004 -25.922 -29.281 1 94.62 283 ASP A CA 1
ATOM 2126 C C . ASP A 1 283 ? 5.547 -24.609 -28.672 1 94.62 283 ASP A C 1
ATOM 2128 O O . ASP A 1 283 ? 4.379 -24.234 -28.781 1 94.62 283 ASP A O 1
ATOM 2132 N N . GLY A 1 284 ? 6.406 -23.969 -27.938 1 97.38 284 GLY A N 1
ATOM 2133 C CA . GLY A 1 284 ? 6.051 -22.719 -27.281 1 97.38 284 GLY A CA 1
ATOM 2134 C C . GLY A 1 284 ? 5.277 -22.938 -25.984 1 97.38 284 GLY A C 1
ATOM 2135 O O . GLY A 1 284 ? 5.062 -24.078 -25.562 1 97.38 284 GLY A O 1
ATOM 2136 N N . ILE A 1 285 ? 4.914 -21.828 -25.359 1 98.5 285 ILE A N 1
ATOM 2137 C CA . ILE A 1 285 ? 4.234 -21.875 -24.078 1 98.5 285 ILE A CA 1
ATOM 2138 C C . ILE A 1 285 ? 3.176 -20.781 -24 1 98.5 285 ILE A C 1
ATOM 2140 O O . ILE A 1 285 ? 3.301 -19.75 -24.672 1 98.5 285 ILE A O 1
ATOM 2144 N N . ASP A 1 286 ? 2.111 -21.031 -23.219 1 98.69 286 ASP A N 1
ATOM 2145 C CA . ASP A 1 286 ? 1.012 -20.094 -23.047 1 98.69 286 ASP A CA 1
ATOM 2146 C C . ASP A 1 286 ? 1.062 -19.438 -21.672 1 98.69 286 ASP A C 1
ATOM 2148 O O . ASP A 1 286 ? 0.603 -18.297 -21.5 1 98.69 286 ASP A O 1
ATOM 2152 N N . ILE A 1 287 ? 1.547 -20.172 -20.703 1 98.88 287 ILE A N 1
ATOM 2153 C CA . ILE A 1 287 ? 1.569 -19.734 -19.297 1 98.88 287 ILE A CA 1
ATOM 2154 C C . ILE A 1 287 ? 2.979 -19.906 -18.734 1 98.88 287 ILE A C 1
ATOM 2156 O O . ILE A 1 287 ? 3.607 -20.953 -18.906 1 98.88 287 ILE A O 1
ATOM 2160 N N . VAL A 1 288 ? 3.504 -18.859 -18.141 1 98.94 288 VAL A N 1
ATOM 2161 C CA . VAL A 1 288 ? 4.801 -18.906 -17.469 1 98.94 288 VAL A CA 1
ATOM 2162 C C . VAL A 1 288 ? 4.645 -18.5 -16 1 98.94 288 VAL A C 1
ATOM 2164 O O . VAL A 1 288 ? 4.156 -17.406 -15.711 1 98.94 288 VAL A O 1
ATOM 2167 N N . VAL A 1 289 ? 5.039 -19.375 -15.094 1 98.94 289 VAL A N 1
ATOM 2168 C CA . VAL A 1 289 ? 5.043 -19.062 -13.664 1 98.94 289 VAL A CA 1
ATOM 2169 C C . VAL A 1 289 ? 6.477 -19.078 -13.141 1 98.94 289 VAL A C 1
ATOM 2171 O O . VAL A 1 289 ? 7.082 -20.141 -12.984 1 98.94 289 VAL A O 1
ATOM 2174 N N . HIS A 1 290 ? 6.953 -17.906 -12.883 1 98.94 290 HIS A N 1
ATOM 2175 C CA . HIS A 1 290 ? 8.242 -17.781 -12.219 1 98.94 290 HIS A CA 1
ATOM 2176 C C . HIS A 1 290 ? 8.102 -17.938 -10.711 1 98.94 290 HIS A C 1
ATOM 2178 O O . HIS A 1 290 ? 7.973 -16.953 -9.984 1 98.94 290 HIS A O 1
ATOM 2184 N N . ASN A 1 291 ? 8.234 -19.172 -10.281 1 98.69 291 ASN A N 1
ATOM 2185 C CA . ASN A 1 291 ? 8.016 -19.484 -8.867 1 98.69 291 ASN A CA 1
ATOM 2186 C C . ASN A 1 291 ? 9.336 -19.75 -8.148 1 98.69 291 ASN A C 1
ATOM 2188 O O . ASN A 1 291 ? 9.414 -19.594 -6.926 1 98.69 291 ASN A O 1
ATOM 2192 N N . ALA A 1 292 ? 10.367 -20.141 -8.93 1 98.31 292 ALA A N 1
ATOM 2193 C CA . ALA A 1 292 ? 11.656 -20.422 -8.305 1 98.31 292 ALA A CA 1
ATOM 2194 C C . ALA A 1 292 ? 12.133 -19.234 -7.473 1 98.31 292 ALA A C 1
ATOM 2196 O O . ALA A 1 292 ? 12.008 -18.078 -7.895 1 98.31 292 ALA A O 1
ATOM 2197 N N . GLY A 1 293 ? 12.578 -19.5 -6.301 1 96.56 293 GLY A N 1
ATOM 2198 C CA . GLY A 1 293 ? 13.07 -18.469 -5.402 1 96.56 293 GLY A CA 1
ATOM 2199 C C . GLY A 1 293 ? 13.758 -19.031 -4.172 1 96.56 293 GLY A C 1
ATOM 2200 O O . GLY A 1 293 ? 13.516 -20.172 -3.785 1 96.56 293 GLY A O 1
ATOM 2201 N N . ILE A 1 294 ? 14.633 -18.25 -3.594 1 96.38 294 ILE A N 1
ATOM 2202 C CA . ILE A 1 294 ? 15.336 -18.656 -2.383 1 96.38 294 ILE A CA 1
ATOM 2203 C C . ILE A 1 294 ? 15.344 -17.5 -1.378 1 96.38 294 ILE A C 1
ATOM 2205 O O . ILE A 1 294 ? 15.062 -16.359 -1.735 1 96.38 294 ILE A O 1
ATOM 2209 N N . THR A 1 295 ? 15.578 -17.828 -0.133 1 95 295 THR A N 1
ATOM 2210 C CA . THR A 1 295 ? 15.828 -16.859 0.922 1 95 295 THR A CA 1
ATOM 2211 C C . THR A 1 295 ? 17.219 -17.047 1.508 1 95 295 THR A C 1
ATOM 2213 O O . THR A 1 295 ? 17.719 -18.172 1.595 1 95 295 THR A O 1
ATOM 2216 N N . ARG A 1 296 ? 17.875 -16.047 1.708 1 96.62 296 ARG A N 1
ATOM 2217 C CA . ARG A 1 296 ? 19.078 -15.914 2.514 1 96.62 296 ARG A CA 1
ATOM 2218 C C . ARG A 1 296 ? 18.969 -14.758 3.498 1 96.62 296 ARG A C 1
ATOM 2220 O O . ARG A 1 296 ? 19.469 -13.664 3.238 1 96.62 296 ARG A O 1
ATOM 2227 N N . ASP A 1 297 ? 18.375 -15.047 4.668 1 95.31 297 ASP A N 1
ATOM 2228 C CA . ASP A 1 297 ? 18.031 -13.984 5.602 1 95.31 297 ASP A CA 1
ATOM 2229 C C . ASP A 1 297 ? 19.219 -13.609 6.484 1 95.31 297 ASP A C 1
ATOM 2231 O O . ASP A 1 297 ? 19.844 -14.484 7.09 1 95.31 297 ASP A O 1
ATOM 2235 N N . LYS A 1 298 ? 19.547 -12.422 6.469 1 96.94 298 LYS A N 1
ATOM 2236 C CA . LYS A 1 298 ? 20.578 -11.805 7.301 1 96.94 298 LYS A CA 1
ATOM 2237 C C . LYS A 1 298 ? 20.406 -10.289 7.348 1 96.94 298 LYS A C 1
ATOM 2239 O O . LYS A 1 298 ? 20.078 -9.664 6.34 1 96.94 298 LYS A O 1
ATOM 2244 N N . THR A 1 299 ? 20.562 -9.734 8.594 1 97.62 299 THR A N 1
ATOM 2245 C CA . THR A 1 299 ? 20.594 -8.281 8.602 1 97.62 299 THR A CA 1
ATOM 2246 C C . THR A 1 299 ? 21.641 -7.75 7.625 1 97.62 299 THR A C 1
ATOM 2248 O O . THR A 1 299 ? 22.641 -8.422 7.348 1 97.62 299 THR A O 1
ATOM 2251 N N . LEU A 1 300 ? 21.391 -6.523 7.094 1 98.44 300 LEU A N 1
ATOM 2252 C CA . LEU A 1 300 ? 22.297 -5.984 6.086 1 98.44 300 LEU A CA 1
ATOM 2253 C C . LEU A 1 300 ? 23.719 -5.867 6.637 1 98.44 300 LEU A C 1
ATOM 2255 O O . LEU A 1 300 ? 24.688 -6.133 5.926 1 98.44 300 LEU A O 1
ATOM 2259 N N . ALA A 1 301 ? 23.844 -5.523 7.879 1 97.38 301 ALA A N 1
ATOM 2260 C CA . ALA A 1 301 ? 25.156 -5.379 8.516 1 97.38 301 ALA A CA 1
ATOM 2261 C C . ALA A 1 301 ? 25.953 -6.676 8.422 1 97.38 301 ALA A C 1
ATOM 2263 O O . ALA A 1 301 ? 27.188 -6.648 8.352 1 97.38 301 ALA A O 1
ATOM 2264 N N . ASN A 1 302 ? 25.234 -7.762 8.383 1 97.62 302 ASN A N 1
ATOM 2265 C CA . ASN A 1 302 ? 25.875 -9.07 8.375 1 97.62 302 ASN A CA 1
ATOM 2266 C C . ASN A 1 302 ? 25.656 -9.797 7.055 1 97.62 302 ASN A C 1
ATOM 2268 O O . ASN A 1 302 ? 25.984 -10.984 6.93 1 97.62 302 ASN A O 1
ATOM 2272 N N . MET A 1 303 ? 25.125 -9.148 6.105 1 98.06 303 MET A N 1
ATOM 2273 C CA . MET A 1 303 ? 24.797 -9.727 4.809 1 98.06 303 MET A CA 1
ATOM 2274 C C . MET A 1 303 ? 26.062 -9.961 3.984 1 98.06 303 MET A C 1
ATOM 2276 O O . MET A 1 303 ? 26.766 -9.016 3.643 1 98.06 303 MET A O 1
ATOM 2280 N N . THR A 1 304 ? 26.359 -11.234 3.646 1 98.25 304 THR A N 1
ATOM 2281 C CA . THR A 1 304 ? 27.516 -11.484 2.801 1 98.25 304 THR A CA 1
ATOM 2282 C C . THR A 1 304 ? 27.203 -11.188 1.339 1 98.25 304 THR A C 1
ATOM 2284 O O . THR A 1 304 ? 26.031 -11.234 0.93 1 98.25 304 THR A O 1
ATOM 2287 N N . PRO A 1 305 ? 28.234 -10.859 0.531 1 98.31 305 PRO A N 1
ATOM 2288 C CA . PRO A 1 305 ? 28 -10.68 -0.903 1 98.31 305 PRO A CA 1
ATOM 2289 C C . PRO A 1 305 ? 27.344 -11.898 -1.556 1 98.31 305 PRO A C 1
ATOM 2291 O O . PRO A 1 305 ? 26.516 -11.75 -2.449 1 98.31 305 PRO A O 1
ATOM 2294 N N . GLU A 1 306 ? 27.688 -13.023 -1.099 1 98.44 306 GLU A N 1
ATOM 2295 C CA . GLU A 1 306 ? 27.141 -14.25 -1.662 1 98.44 306 GLU A CA 1
ATOM 2296 C C . GLU A 1 306 ? 25.641 -14.352 -1.404 1 98.44 306 GLU A C 1
ATOM 2298 O O . GLU A 1 306 ? 24.875 -14.742 -2.291 1 98.44 306 GLU A O 1
ATOM 2303 N N . TYR A 1 307 ? 25.234 -14.023 -0.171 1 98.56 307 TYR A N 1
ATOM 2304 C CA . TYR A 1 307 ? 23.812 -14.039 0.163 1 98.56 307 TYR A CA 1
ATOM 2305 C C . TYR A 1 307 ? 23.031 -13.047 -0.697 1 98.56 307 TYR A C 1
ATOM 2307 O O . TYR A 1 307 ? 21.984 -13.367 -1.235 1 98.56 307 TYR A O 1
ATOM 2315 N N . TRP A 1 308 ? 23.609 -11.844 -0.844 1 98.75 308 TRP A N 1
ATOM 2316 C CA . TRP A 1 308 ? 22.969 -10.82 -1.657 1 98.75 308 TRP A CA 1
ATOM 2317 C C . TRP A 1 308 ? 22.844 -11.266 -3.111 1 98.75 308 TRP A C 1
ATOM 2319 O O . TRP A 1 308 ? 21.75 -11.297 -3.674 1 98.75 308 TRP A O 1
ATOM 2329 N N . ASP A 1 309 ? 23.922 -11.727 -3.66 1 98.62 309 ASP A N 1
ATOM 2330 C CA . ASP A 1 309 ? 24 -12.008 -5.09 1 98.62 309 ASP A CA 1
ATOM 2331 C C . ASP A 1 309 ? 23.141 -13.219 -5.461 1 98.62 309 ASP A C 1
ATOM 2333 O O . ASP A 1 309 ? 22.484 -13.227 -6.504 1 98.62 309 ASP A O 1
ATOM 2337 N N . SER A 1 310 ? 23.188 -14.242 -4.641 1 98.62 310 SER A N 1
ATOM 2338 C CA . SER A 1 310 ? 22.438 -15.445 -4.969 1 98.62 310 SER A CA 1
ATOM 2339 C C . SER A 1 310 ? 20.938 -15.18 -4.984 1 98.62 310 SER A C 1
ATOM 2341 O O . SER A 1 310 ? 20.219 -15.641 -5.883 1 98.62 310 SER A O 1
ATOM 2343 N N . VAL A 1 311 ? 20.438 -14.398 -4.02 1 98.81 311 VAL A N 1
ATOM 2344 C CA . VAL A 1 311 ? 19 -14.094 -3.943 1 98.81 311 VAL A CA 1
ATOM 2345 C C . VAL A 1 311 ? 18.594 -13.258 -5.152 1 98.81 311 VAL A C 1
ATOM 2347 O O . VAL A 1 311 ? 17.578 -13.547 -5.797 1 98.81 311 VAL A O 1
ATOM 2350 N N . LEU A 1 312 ? 19.359 -12.25 -5.512 1 98.88 312 LEU A N 1
ATOM 2351 C CA . LEU A 1 312 ? 19 -11.406 -6.652 1 98.88 312 LEU A CA 1
ATOM 2352 C C . LEU A 1 312 ? 19.094 -12.203 -7.953 1 98.88 312 LEU A C 1
ATOM 2354 O O . LEU A 1 312 ? 18.281 -12 -8.859 1 98.88 312 LEU A O 1
ATOM 2358 N N . ALA A 1 313 ? 20.047 -13.086 -8.023 1 98.75 313 ALA A N 1
ATOM 2359 C CA . ALA A 1 313 ? 20.234 -13.883 -9.234 1 98.75 313 ALA A CA 1
ATOM 2360 C C . ALA A 1 313 ? 19.047 -14.82 -9.461 1 98.75 313 ALA A C 1
ATOM 2362 O O . ALA A 1 313 ? 18.484 -14.867 -10.562 1 98.75 313 ALA A O 1
ATOM 2363 N N . VAL A 1 314 ? 18.672 -15.5 -8.453 1 98.75 314 VAL A N 1
ATOM 2364 C CA . VAL A 1 314 ? 17.641 -16.531 -8.586 1 98.75 314 VAL A CA 1
ATOM 2365 C C . VAL A 1 314 ? 16.266 -15.875 -8.633 1 98.75 314 VAL A C 1
ATOM 2367 O O . VAL A 1 314 ? 15.453 -16.172 -9.516 1 98.75 314 VAL A O 1
ATOM 2370 N N . ASN A 1 315 ? 15.977 -14.945 -7.703 1 98.88 315 ASN A N 1
ATOM 2371 C CA . ASN A 1 315 ? 14.625 -14.438 -7.5 1 98.88 315 ASN A CA 1
ATOM 2372 C C . ASN A 1 315 ? 14.25 -13.398 -8.555 1 98.88 315 ASN A C 1
ATOM 2374 O O . ASN A 1 315 ? 13.07 -13.211 -8.867 1 98.88 315 ASN A O 1
ATOM 2378 N N . LEU A 1 316 ? 15.242 -12.672 -9.047 1 98.94 316 LEU A N 1
ATOM 2379 C CA . LEU A 1 316 ? 14.898 -11.5 -9.844 1 98.94 316 LEU A CA 1
ATOM 2380 C C . LEU A 1 316 ? 15.547 -11.578 -11.219 1 98.94 316 LEU A C 1
ATOM 2382 O O . LEU A 1 316 ? 14.867 -11.492 -12.242 1 98.94 316 LEU A O 1
ATOM 2386 N N . LYS A 1 317 ? 16.844 -11.766 -11.289 1 98.81 317 LYS A N 1
ATOM 2387 C CA . LYS A 1 317 ? 17.562 -11.734 -12.57 1 98.81 317 LYS A CA 1
ATOM 2388 C C . LYS A 1 317 ? 17.109 -12.867 -13.484 1 98.81 317 LYS A C 1
ATOM 2390 O O . LYS A 1 317 ? 16.828 -12.641 -14.664 1 98.81 317 LYS A O 1
ATOM 2395 N N . ALA A 1 318 ? 17.031 -14.023 -12.969 1 98.81 318 ALA A N 1
ATOM 2396 C CA . ALA A 1 318 ? 16.641 -15.18 -13.781 1 98.81 318 ALA A CA 1
ATOM 2397 C C . ALA A 1 318 ? 15.266 -14.977 -14.406 1 98.81 318 ALA A C 1
ATOM 2399 O O . ALA A 1 318 ? 15.102 -15.109 -15.617 1 98.81 318 ALA A O 1
ATOM 2400 N N . PRO A 1 319 ? 14.234 -14.641 -13.602 1 98.81 319 PRO A N 1
ATOM 2401 C CA . PRO A 1 319 ? 12.93 -14.383 -14.211 1 98.81 319 PRO A CA 1
ATOM 2402 C C . PRO A 1 319 ? 12.984 -13.305 -15.289 1 98.81 319 PRO A C 1
ATOM 2404 O O . PRO A 1 319 ? 12.328 -13.43 -16.328 1 98.81 319 PRO A O 1
ATOM 2407 N N . ALA A 1 320 ? 13.695 -12.234 -15.078 1 98.69 320 ALA A N 1
ATOM 2408 C CA . ALA A 1 320 ? 13.797 -11.156 -16.062 1 98.69 320 ALA A CA 1
ATOM 2409 C C . ALA A 1 320 ? 14.438 -11.656 -17.359 1 98.69 320 ALA A C 1
ATOM 2411 O O . ALA A 1 320 ? 13.922 -11.406 -18.453 1 98.69 320 ALA A O 1
ATOM 2412 N N . VAL A 1 321 ? 15.531 -12.383 -17.219 1 98.31 321 VAL A N 1
ATOM 2413 C CA . VAL A 1 321 ? 16.297 -12.875 -18.359 1 98.31 321 VAL A CA 1
ATOM 2414 C C . VAL A 1 321 ? 15.469 -13.906 -19.125 1 98.31 321 VAL A C 1
ATOM 2416 O O . VAL A 1 321 ? 15.398 -13.859 -20.359 1 98.31 321 VAL A O 1
ATOM 2419 N N . LEU A 1 322 ? 14.891 -14.797 -18.438 1 98.62 322 LEU A N 1
ATOM 2420 C CA . LEU A 1 322 ? 14.133 -15.859 -19.078 1 98.62 322 LEU A CA 1
ATOM 2421 C C . LEU A 1 322 ? 12.883 -15.297 -19.766 1 98.62 322 LEU A C 1
ATOM 2423 O O . LEU A 1 322 ? 12.5 -15.766 -20.828 1 98.62 322 LEU A O 1
ATOM 2427 N N . THR A 1 323 ? 12.211 -14.352 -19.094 1 98.5 323 THR A N 1
ATOM 2428 C CA . THR A 1 323 ? 11.062 -13.711 -19.734 1 98.5 323 THR A CA 1
ATOM 2429 C C . THR A 1 323 ? 11.469 -13.055 -21.047 1 98.5 323 THR A C 1
ATOM 2431 O O . THR A 1 323 ? 10.805 -13.234 -22.078 1 98.5 323 THR A O 1
ATOM 2434 N N . GLN A 1 324 ? 12.555 -12.32 -21.016 1 97.69 324 GLN A N 1
ATOM 2435 C CA . GLN A 1 324 ? 13.07 -11.688 -22.219 1 97.69 324 GLN A CA 1
ATOM 2436 C C . GLN A 1 324 ? 13.367 -12.719 -23.297 1 97.69 324 GLN A C 1
ATOM 2438 O O . GLN A 1 324 ? 13.039 -12.523 -24.469 1 97.69 324 GLN A O 1
ATOM 2443 N N . ALA A 1 325 ? 13.969 -13.812 -22.938 1 98.19 325 ALA A N 1
ATOM 2444 C CA . ALA A 1 325 ? 14.328 -14.867 -23.875 1 98.19 325 ALA A CA 1
ATOM 2445 C C . ALA A 1 325 ? 13.086 -15.469 -24.516 1 98.19 325 ALA A C 1
ATOM 2447 O O . ALA A 1 325 ? 13.07 -15.734 -25.719 1 98.19 325 ALA A O 1
ATOM 2448 N N . LEU A 1 326 ? 12.086 -15.742 -23.734 1 98.56 326 LEU A N 1
ATOM 2449 C CA . LEU A 1 326 ? 10.844 -16.328 -24.234 1 98.56 326 LEU A CA 1
ATOM 2450 C C . LEU A 1 326 ? 10.18 -15.391 -25.234 1 98.56 326 LEU A C 1
ATOM 2452 O O . LEU A 1 326 ? 9.617 -15.844 -26.234 1 98.56 326 LEU A O 1
ATOM 2456 N N . ILE A 1 327 ? 10.195 -14.102 -24.938 1 96.88 327 ILE A N 1
ATOM 2457 C CA . ILE A 1 327 ? 9.602 -13.102 -25.812 1 96.88 327 ILE A CA 1
ATOM 2458 C C . ILE A 1 327 ? 10.414 -12.992 -27.109 1 96.88 327 ILE A C 1
ATOM 2460 O O . ILE A 1 327 ? 9.867 -13.109 -28.203 1 96.88 327 ILE A O 1
ATOM 2464 N N . ASP A 1 328 ? 11.75 -12.922 -26.984 1 96.75 328 ASP A N 1
ATOM 2465 C CA . ASP A 1 328 ? 12.633 -12.727 -28.141 1 96.75 328 ASP A CA 1
ATOM 2466 C C . ASP A 1 328 ? 12.672 -13.977 -29.016 1 96.75 328 ASP A C 1
ATOM 2468 O O . ASP A 1 328 ? 12.766 -13.875 -30.234 1 96.75 328 ASP A O 1
ATOM 2472 N N . GLY A 1 329 ? 12.609 -15.047 -28.344 1 96.94 329 GLY A N 1
ATOM 2473 C CA . GLY A 1 329 ? 12.68 -16.312 -29.062 1 96.94 329 GLY A CA 1
ATOM 2474 C C . GLY A 1 329 ? 11.367 -16.719 -29.688 1 96.94 329 GLY A C 1
ATOM 2475 O O . GLY A 1 329 ? 11.305 -17.703 -30.438 1 96.94 329 GLY A O 1
ATOM 2476 N N . GLY A 1 330 ? 10.32 -16.016 -29.375 1 96.56 330 GLY A N 1
ATOM 2477 C CA . GLY A 1 330 ? 9.016 -16.312 -29.938 1 96.56 330 GLY A CA 1
ATOM 2478 C C . GLY A 1 330 ? 8.336 -17.5 -29.297 1 96.56 330 GLY A C 1
ATOM 2479 O O . GLY A 1 330 ? 7.406 -18.078 -29.859 1 96.56 330 GLY A O 1
ATOM 2480 N N . ALA A 1 331 ? 8.875 -17.906 -28.219 1 98.06 331 ALA A N 1
ATOM 2481 C CA . ALA A 1 331 ? 8.328 -19.078 -27.547 1 98.06 331 ALA A CA 1
ATOM 2482 C C . ALA A 1 331 ? 7.078 -18.734 -26.734 1 98.06 331 ALA A C 1
ATOM 2484 O O . ALA A 1 331 ? 6.238 -19.594 -26.484 1 98.06 331 ALA A O 1
ATOM 2485 N N . LEU A 1 332 ? 6.914 -17.516 -26.297 1 98.5 332 LEU A N 1
ATOM 2486 C CA . LEU A 1 332 ? 5.715 -17.078 -25.594 1 98.5 332 LEU A CA 1
ATOM 2487 C C . LEU A 1 332 ? 4.605 -16.719 -26.578 1 98.5 332 LEU A C 1
ATOM 2489 O O . LEU A 1 332 ? 4.766 -15.812 -27.406 1 98.5 332 LEU A O 1
ATOM 2493 N N . ARG A 1 333 ? 3.568 -17.328 -26.484 1 98.06 333 ARG A N 1
ATOM 2494 C CA . ARG A 1 333 ? 2.482 -17.172 -27.453 1 98.06 333 ARG A CA 1
ATOM 2495 C C . ARG A 1 333 ? 1.644 -15.93 -27.125 1 98.06 333 ARG A C 1
ATOM 2497 O O . ARG A 1 333 ? 1.644 -15.453 -25.984 1 98.06 333 ARG A O 1
ATOM 2504 N N . ASP A 1 334 ? 0.938 -15.438 -28.172 1 97.75 334 ASP A N 1
ATOM 2505 C CA . ASP A 1 334 ? -0.032 -14.367 -27.953 1 97.75 334 ASP A CA 1
ATOM 2506 C C . ASP A 1 334 ? -1.104 -14.797 -26.953 1 97.75 334 ASP A C 1
ATOM 2508 O O . ASP A 1 334 ? -1.375 -15.984 -26.797 1 97.75 334 ASP A O 1
ATOM 2512 N N . ASP A 1 335 ? -1.638 -13.844 -26.219 1 98 335 ASP A N 1
ATOM 2513 C CA . ASP A 1 335 ? -2.646 -14.062 -25.188 1 98 335 ASP A CA 1
ATOM 2514 C C . ASP A 1 335 ? -2.08 -14.898 -24.031 1 98 335 ASP A C 1
ATOM 2516 O O . ASP A 1 335 ? -2.828 -15.562 -23.312 1 98 335 ASP A O 1
ATOM 2520 N N . GLY A 1 336 ? -0.745 -14.914 -23.938 1 98.44 336 GLY A N 1
ATOM 2521 C CA . GLY A 1 336 ? -0.089 -15.625 -22.859 1 98.44 336 GLY A CA 1
ATOM 2522 C C . GLY A 1 336 ? -0.328 -15 -21.5 1 98.44 336 GLY A C 1
ATOM 2523 O O . GLY A 1 336 ? -0.857 -13.891 -21.406 1 98.44 336 GLY A O 1
ATOM 2524 N N . ARG A 1 337 ? -0.03 -15.742 -20.5 1 98.81 337 ARG A N 1
ATOM 2525 C CA . ARG A 1 337 ? -0.151 -15.32 -19.094 1 98.81 337 ARG A CA 1
ATOM 2526 C C . ARG A 1 337 ? 1.156 -15.547 -18.344 1 98.81 337 ARG A C 1
ATOM 2528 O O . ARG A 1 337 ? 1.709 -16.641 -18.359 1 98.81 337 ARG A O 1
ATOM 2535 N N . ILE A 1 338 ? 1.698 -14.484 -17.734 1 98.94 338 ILE A N 1
ATOM 2536 C CA . ILE A 1 338 ? 2.906 -14.586 -16.922 1 98.94 338 ILE A CA 1
ATOM 2537 C C . ILE A 1 338 ? 2.584 -14.234 -15.469 1 98.94 338 ILE A C 1
ATOM 2539 O O . ILE A 1 338 ? 1.912 -13.234 -15.195 1 98.94 338 ILE A O 1
ATOM 2543 N N . VAL A 1 339 ? 2.977 -15.086 -14.555 1 98.94 339 VAL A N 1
ATOM 2544 C CA . VAL A 1 339 ? 2.867 -14.805 -13.133 1 98.94 339 VAL A CA 1
ATOM 2545 C C . VAL A 1 339 ? 4.254 -14.836 -12.492 1 98.94 339 VAL A C 1
ATOM 2547 O O . VAL A 1 339 ? 5.004 -15.797 -12.664 1 98.94 339 VAL A O 1
ATOM 2550 N N . VAL A 1 340 ? 4.633 -13.789 -11.828 1 98.94 340 VAL A N 1
ATOM 2551 C CA . VAL A 1 340 ? 5.871 -13.766 -11.055 1 98.94 340 VAL A CA 1
ATOM 2552 C C . VAL A 1 340 ? 5.555 -13.828 -9.562 1 98.94 340 VAL A C 1
ATOM 2554 O O . VAL A 1 340 ? 4.566 -13.242 -9.109 1 98.94 340 VAL A O 1
ATOM 2557 N N . MET A 1 341 ? 6.402 -14.5 -8.797 1 98.75 341 MET A N 1
ATOM 2558 C CA . MET A 1 341 ? 6.148 -14.742 -7.383 1 98.75 341 MET A CA 1
ATOM 2559 C C . MET A 1 341 ? 6.887 -13.727 -6.52 1 98.75 341 MET A C 1
ATOM 2561 O O . MET A 1 341 ? 8.039 -13.945 -6.137 1 98.75 341 MET A O 1
ATOM 2565 N N . ALA A 1 342 ? 6.188 -12.742 -6.16 1 98.19 342 ALA A N 1
ATOM 2566 C CA . ALA A 1 342 ? 6.723 -11.734 -5.238 1 98.19 342 ALA A CA 1
ATOM 2567 C C . ALA A 1 342 ? 6.559 -12.18 -3.789 1 98.19 342 ALA A C 1
ATOM 2569 O O . ALA A 1 342 ? 6.836 -13.336 -3.449 1 98.19 342 ALA A O 1
ATOM 2570 N N . SER A 1 343 ? 6.281 -11.266 -2.914 1 95.88 343 SER A N 1
ATOM 2571 C CA . SER A 1 343 ? 6.078 -11.469 -1.483 1 95.88 343 SER A CA 1
ATOM 2572 C C . SER A 1 343 ? 5.57 -10.195 -0.814 1 95.88 343 SER A C 1
ATOM 2574 O O . SER A 1 343 ? 5.789 -9.086 -1.319 1 95.88 343 SER A O 1
ATOM 2576 N N . ILE A 1 344 ? 4.891 -10.359 0.262 1 93.88 344 ILE A N 1
ATOM 2577 C CA . ILE A 1 344 ? 4.531 -9.188 1.049 1 93.88 344 ILE A CA 1
ATOM 2578 C C . ILE A 1 344 ? 5.797 -8.477 1.522 1 93.88 344 ILE A C 1
ATOM 2580 O O . ILE A 1 344 ? 5.793 -7.262 1.736 1 93.88 344 ILE A O 1
ATOM 2584 N N . SER A 1 345 ? 6.902 -9.203 1.645 1 93.44 345 SER A N 1
ATOM 2585 C CA . SER A 1 345 ? 8.172 -8.578 1.994 1 93.44 345 SER A CA 1
ATOM 2586 C C . SER A 1 345 ? 8.625 -7.609 0.91 1 93.44 345 SER A C 1
ATOM 2588 O O . SER A 1 345 ? 9.328 -6.633 1.195 1 93.44 345 SER A O 1
ATOM 2590 N N . GLY A 1 346 ? 8.258 -7.895 -0.321 1 95.88 346 GLY A N 1
ATOM 2591 C CA . GLY A 1 346 ? 8.586 -6.992 -1.415 1 95.88 346 GLY A CA 1
ATOM 2592 C C . GLY A 1 346 ? 7.777 -5.707 -1.39 1 95.88 346 GLY A C 1
ATOM 2593 O O . GLY A 1 346 ? 8.117 -4.738 -2.072 1 95.88 346 GLY A O 1
ATOM 2594 N N . ILE A 1 347 ? 6.703 -5.738 -0.617 1 94.25 347 ILE A N 1
ATOM 2595 C CA . ILE A 1 347 ? 5.82 -4.582 -0.505 1 94.25 347 ILE A CA 1
ATOM 2596 C C . ILE A 1 347 ? 6.16 -3.793 0.757 1 94.25 347 ILE A C 1
ATOM 2598 O O . ILE A 1 347 ? 6.43 -2.59 0.692 1 94.25 347 ILE A O 1
ATOM 2602 N N . ALA A 1 348 ? 6.332 -4.484 1.853 1 92.5 348 ALA A N 1
ATOM 2603 C CA . ALA A 1 348 ? 6.426 -3.824 3.152 1 92.5 348 ALA A CA 1
ATOM 2604 C C . ALA A 1 348 ? 7.859 -3.836 3.672 1 92.5 348 ALA A C 1
ATOM 2606 O O . ALA A 1 348 ? 8.195 -3.109 4.613 1 92.5 348 ALA A O 1
ATOM 2607 N N . GLY A 1 349 ? 8.711 -4.598 3.035 1 93.12 349 GLY A N 1
ATOM 2608 C CA . GLY A 1 349 ? 10 -4.859 3.65 1 93.12 349 GLY A CA 1
ATOM 2609 C C . GLY A 1 349 ? 9.922 -5.801 4.836 1 93.12 349 GLY A C 1
ATOM 2610 O O . GLY A 1 349 ? 8.828 -6.074 5.348 1 93.12 349 GLY A O 1
ATOM 2611 N N . ASN A 1 350 ? 11.07 -6.301 5.207 1 91.69 350 ASN A N 1
ATOM 2612 C CA . ASN A 1 350 ? 11.195 -7.172 6.371 1 91.69 350 ASN A CA 1
ATOM 2613 C C . ASN A 1 350 ? 12.609 -7.145 6.949 1 91.69 350 ASN A C 1
ATOM 2615 O O . ASN A 1 350 ? 13.586 -7.176 6.203 1 91.69 350 ASN A O 1
ATOM 2619 N N . ARG A 1 351 ? 12.68 -7.027 8.266 1 92.88 351 ARG A N 1
ATOM 2620 C CA . ARG A 1 351 ? 13.984 -7.031 8.922 1 92.88 351 ARG A CA 1
ATOM 2621 C C . ARG A 1 351 ? 14.766 -8.297 8.578 1 92.88 351 ARG A C 1
ATOM 2623 O O . ARG A 1 351 ? 14.227 -9.406 8.656 1 92.88 351 ARG A O 1
ATOM 2630 N N . GLY A 1 352 ? 15.945 -8.109 8.148 1 95.62 352 GLY A N 1
ATOM 2631 C CA . GLY A 1 352 ? 16.812 -9.242 7.844 1 95.62 352 GLY A CA 1
ATOM 2632 C C . GLY A 1 352 ? 16.625 -9.773 6.438 1 95.62 352 GLY A C 1
ATOM 2633 O O . GLY A 1 352 ? 17.172 -10.82 6.086 1 95.62 352 GLY A O 1
ATOM 2634 N N . GLN A 1 353 ? 15.844 -9.008 5.652 1 96.94 353 GLN A N 1
ATOM 2635 C CA . GLN A 1 353 ? 15.531 -9.492 4.316 1 96.94 353 GLN A CA 1
ATOM 2636 C C . GLN A 1 353 ? 15.742 -8.406 3.268 1 96.94 353 GLN A C 1
ATOM 2638 O O . GLN A 1 353 ? 14.969 -8.297 2.314 1 96.94 353 GLN A O 1
ATOM 2643 N N . SER A 1 354 ? 16.734 -7.566 3.432 1 98.31 354 SER A N 1
ATOM 2644 C CA . SER A 1 354 ? 16.938 -6.484 2.477 1 98.31 354 SER A CA 1
ATOM 2645 C C . SER A 1 354 ? 17.156 -7.023 1.066 1 98.31 354 SER A C 1
ATOM 2647 O O . SER A 1 354 ? 16.609 -6.484 0.099 1 98.31 354 SER A O 1
ATOM 2649 N N . ASN A 1 355 ? 17.953 -8.148 0.964 1 98.75 355 ASN A N 1
ATOM 2650 C CA . ASN A 1 355 ? 18.156 -8.781 -0.334 1 98.75 355 ASN A CA 1
ATOM 2651 C C . ASN A 1 355 ? 16.859 -9.367 -0.878 1 98.75 355 ASN A C 1
ATOM 2653 O O . ASN A 1 355 ? 16.5 -9.125 -2.029 1 98.75 355 ASN A O 1
ATOM 2657 N N . TYR A 1 356 ? 16.172 -10.109 -0.09 1 98.38 356 TYR A N 1
ATOM 2658 C CA . TYR A 1 356 ? 14.922 -10.766 -0.466 1 98.38 356 TYR A CA 1
ATOM 2659 C C . TYR A 1 356 ? 13.859 -9.734 -0.834 1 98.38 356 TYR A C 1
ATOM 2661 O O . TYR A 1 356 ? 13.227 -9.836 -1.886 1 98.38 356 TYR A O 1
ATOM 2669 N N . ALA A 1 357 ? 13.727 -8.719 0.004 1 97.56 357 ALA A N 1
ATOM 2670 C CA . ALA A 1 357 ? 12.727 -7.676 -0.236 1 97.56 357 ALA A CA 1
ATOM 2671 C C . ALA A 1 357 ? 13.047 -6.891 -1.506 1 97.56 357 ALA A C 1
ATOM 2673 O O . ALA A 1 357 ? 12.148 -6.531 -2.264 1 97.56 357 ALA A O 1
ATOM 2674 N N . ALA A 1 358 ? 14.289 -6.613 -1.75 1 98.81 358 ALA A N 1
ATOM 2675 C CA . ALA A 1 358 ? 14.688 -5.957 -2.994 1 98.81 358 ALA A CA 1
ATOM 2676 C C . ALA A 1 358 ? 14.305 -6.805 -4.207 1 98.81 358 ALA A C 1
ATOM 2678 O O . ALA A 1 358 ? 13.734 -6.293 -5.172 1 98.81 358 ALA A O 1
ATOM 2679 N N . SER A 1 359 ? 14.594 -8.062 -4.133 1 98.94 359 SER A N 1
ATOM 2680 C CA . SER A 1 359 ? 14.305 -8.961 -5.25 1 98.94 359 SER A CA 1
ATOM 2681 C C . SER A 1 359 ? 12.805 -9.047 -5.516 1 98.94 359 SER A C 1
ATOM 2683 O O . SER A 1 359 ? 12.367 -8.969 -6.668 1 98.94 359 SER A O 1
ATOM 2685 N N . LYS A 1 360 ? 12.062 -9.195 -4.473 1 98.69 360 LYS A N 1
ATOM 2686 C CA . LYS A 1 360 ? 10.625 -9.383 -4.625 1 98.69 360 LYS A CA 1
ATOM 2687 C C . LYS A 1 360 ? 9.938 -8.078 -5.031 1 98.69 360 LYS A C 1
ATOM 2689 O O . LYS A 1 360 ? 8.961 -8.094 -5.789 1 98.69 360 LYS A O 1
ATOM 2694 N N . ALA A 1 361 ? 10.406 -6.949 -4.531 1 98.5 361 ALA A N 1
ATOM 2695 C CA . ALA A 1 361 ? 9.945 -5.66 -5.039 1 98.5 361 ALA A CA 1
ATOM 2696 C C . ALA A 1 361 ? 10.312 -5.488 -6.508 1 98.5 361 ALA A C 1
ATOM 2698 O O . ALA A 1 361 ? 9.531 -4.934 -7.289 1 98.5 361 ALA A O 1
ATOM 2699 N N . GLY A 1 362 ? 11.484 -5.941 -6.855 1 98.94 362 GLY A N 1
ATOM 2700 C CA . GLY A 1 362 ? 11.898 -5.926 -8.25 1 98.94 362 GLY A CA 1
ATOM 2701 C C . GLY A 1 362 ? 10.984 -6.734 -9.156 1 98.94 362 GLY A C 1
ATOM 2702 O O . GLY A 1 362 ? 10.719 -6.34 -10.289 1 98.94 362 GLY A O 1
ATOM 2703 N N . LEU A 1 363 ? 10.5 -7.848 -8.648 1 98.94 363 LEU A N 1
ATOM 2704 C CA . LEU A 1 363 ? 9.57 -8.664 -9.422 1 98.94 363 LEU A CA 1
ATOM 2705 C C . LEU A 1 363 ? 8.266 -7.914 -9.664 1 98.94 363 LEU A C 1
ATOM 2707 O O . LEU A 1 363 ? 7.668 -8.031 -10.734 1 98.94 363 LEU A O 1
ATOM 2711 N N . ILE A 1 364 ? 7.781 -7.191 -8.656 1 98.69 364 ILE A N 1
ATOM 2712 C CA . ILE A 1 364 ? 6.629 -6.32 -8.867 1 98.69 364 ILE A CA 1
ATOM 2713 C C . ILE A 1 364 ? 6.934 -5.316 -9.977 1 98.69 364 ILE A C 1
ATOM 2715 O O . ILE A 1 364 ? 6.109 -5.102 -10.867 1 98.69 364 ILE A O 1
ATOM 2719 N N . GLY A 1 365 ? 8.133 -4.777 -9.922 1 98.81 365 GLY A N 1
ATOM 2720 C CA . GLY A 1 365 ? 8.57 -3.871 -10.977 1 98.81 365 GLY A CA 1
ATOM 2721 C C . GLY A 1 365 ? 8.609 -4.52 -12.344 1 98.81 365 GLY A C 1
ATOM 2722 O O . GLY A 1 365 ? 8.289 -3.881 -13.352 1 98.81 365 GLY A O 1
ATOM 2723 N N . LEU A 1 366 ? 9 -5.75 -12.375 1 98.81 366 LEU A N 1
ATOM 2724 C CA . LEU A 1 366 ? 9.047 -6.488 -13.633 1 98.81 366 LEU A CA 1
ATOM 2725 C C . LEU A 1 366 ? 7.656 -6.613 -14.242 1 98.81 366 LEU A C 1
ATOM 2727 O O . LEU A 1 366 ? 7.473 -6.359 -15.438 1 98.81 366 LEU A O 1
ATOM 2731 N N . ALA A 1 367 ? 6.703 -6.988 -13.469 1 98.88 367 ALA A N 1
ATOM 2732 C CA . ALA A 1 367 ? 5.324 -7.102 -13.938 1 98.88 367 ALA A CA 1
ATOM 2733 C C . ALA A 1 367 ? 4.809 -5.758 -14.445 1 98.88 367 ALA A C 1
ATOM 2735 O O . ALA A 1 367 ? 4.23 -5.684 -15.531 1 98.88 367 ALA A O 1
ATOM 2736 N N . GLN A 1 368 ? 5.066 -4.742 -13.711 1 98.75 368 GLN A N 1
ATOM 2737 C CA . GLN A 1 368 ? 4.574 -3.412 -14.047 1 98.75 368 GLN A CA 1
ATOM 2738 C C . GLN A 1 368 ? 5.258 -2.873 -15.305 1 98.75 368 GLN A C 1
ATOM 2740 O O . GLN A 1 368 ? 4.641 -2.164 -16.094 1 98.75 368 GLN A O 1
ATOM 2745 N N . ALA A 1 369 ? 6.496 -3.203 -15.469 1 98.44 369 ALA A N 1
ATOM 2746 C CA . ALA A 1 369 ? 7.27 -2.693 -16.594 1 98.44 369 ALA A CA 1
ATOM 2747 C C . ALA A 1 369 ? 6.867 -3.391 -17.891 1 98.44 369 ALA A C 1
ATOM 2749 O O . ALA A 1 369 ? 6.785 -2.756 -18.953 1 98.44 369 ALA A O 1
ATOM 2750 N N . TRP A 1 370 ? 6.59 -4.625 -17.828 1 98.25 370 TRP A N 1
ATOM 2751 C CA . TRP A 1 370 ? 6.34 -5.41 -19.047 1 98.25 370 TRP A CA 1
ATOM 2752 C C . TRP A 1 370 ? 4.875 -5.324 -19.453 1 98.25 370 TRP A C 1
ATOM 2754 O O . TRP A 1 370 ? 4.543 -5.484 -20.625 1 98.25 370 TRP A O 1
ATOM 2764 N N . ALA A 1 371 ? 3.973 -5.09 -18.547 1 98.44 371 ALA A N 1
ATOM 2765 C CA . ALA A 1 371 ? 2.535 -5.18 -18.797 1 98.44 371 ALA A CA 1
ATOM 2766 C C . ALA A 1 371 ? 2.131 -4.332 -20 1 98.44 371 ALA A C 1
ATOM 2768 O O . ALA A 1 371 ? 1.521 -4.836 -20.938 1 98.44 371 ALA A O 1
ATOM 2769 N N . PRO A 1 372 ? 2.543 -3.041 -20.031 1 97.19 372 PRO A N 1
ATOM 2770 C CA . PRO A 1 372 ? 2.111 -2.242 -21.188 1 97.19 372 PRO A CA 1
ATOM 2771 C C . PRO A 1 372 ? 2.746 -2.703 -22.5 1 97.19 372 PRO A C 1
ATOM 2773 O O . PRO A 1 372 ? 2.129 -2.588 -23.562 1 97.19 372 PRO A O 1
ATOM 2776 N N . LEU A 1 373 ? 3.938 -3.246 -22.422 1 96.94 373 LEU A N 1
ATOM 2777 C CA . LEU A 1 373 ? 4.656 -3.668 -23.625 1 96.94 373 LEU A CA 1
ATOM 2778 C C . LEU A 1 373 ? 4.051 -4.941 -24.203 1 96.94 373 LEU A C 1
ATOM 2780 O O . LEU A 1 373 ? 4.105 -5.16 -25.422 1 96.94 373 LEU A O 1
ATOM 2784 N N . LEU A 1 374 ? 3.432 -5.703 -23.328 1 97.81 374 LEU A N 1
ATOM 2785 C CA . LEU A 1 374 ? 2.91 -7 -23.75 1 97.81 374 LEU A CA 1
ATOM 2786 C C . LEU A 1 374 ? 1.431 -6.902 -24.094 1 97.81 374 LEU A C 1
ATOM 2788 O O . LEU A 1 374 ? 0.867 -7.828 -24.688 1 97.81 374 LEU A O 1
ATOM 2792 N N . ALA A 1 375 ? 0.832 -5.809 -23.797 1 96.81 375 ALA A N 1
ATOM 2793 C CA . ALA A 1 375 ? -0.609 -5.629 -23.953 1 96.81 375 ALA A CA 1
ATOM 2794 C C . ALA A 1 375 ? -1.032 -5.801 -25.406 1 96.81 375 ALA A C 1
ATOM 2796 O O . ALA A 1 375 ? -2.098 -6.355 -25.688 1 96.81 375 ALA A O 1
ATOM 2797 N N . GLU A 1 376 ? -0.196 -5.355 -26.312 1 95.5 376 GLU A N 1
ATOM 2798 C CA . GLU A 1 376 ? -0.542 -5.414 -27.734 1 95.5 376 GLU A CA 1
ATOM 2799 C C . GLU A 1 376 ? -0.694 -6.855 -28.203 1 95.5 376 GLU A C 1
ATOM 2801 O O . GLU A 1 376 ? -1.439 -7.133 -29.156 1 95.5 376 GLU A O 1
ATOM 2806 N N . ARG A 1 377 ? -0.014 -7.719 -27.547 1 97.38 377 ARG A N 1
ATOM 2807 C CA . ARG A 1 377 ? -0.064 -9.133 -27.906 1 97.38 377 ARG A CA 1
ATOM 2808 C C . ARG A 1 377 ? -1.107 -9.875 -27.078 1 97.38 377 ARG A C 1
ATOM 2810 O O . ARG A 1 377 ? -1.194 -11.102 -27.125 1 97.38 377 ARG A O 1
ATOM 2817 N N . GLY A 1 378 ? -1.858 -9.141 -26.25 1 97.5 378 GLY A N 1
ATOM 2818 C CA . GLY A 1 378 ? -2.859 -9.758 -25.406 1 97.5 378 GLY A CA 1
ATOM 2819 C C . GLY A 1 378 ? -2.26 -10.531 -24.234 1 97.5 378 GLY A C 1
ATOM 2820 O O . GLY A 1 378 ? -2.932 -11.359 -23.625 1 97.5 378 GLY A O 1
ATOM 2821 N N . ILE A 1 379 ? -0.964 -10.367 -23.953 1 98.44 379 ILE A N 1
ATOM 2822 C CA . ILE A 1 379 ? -0.262 -11.062 -22.875 1 98.44 379 ILE A CA 1
ATOM 2823 C C . ILE A 1 379 ? -0.395 -10.281 -21.578 1 98.44 379 ILE A C 1
ATOM 2825 O O . ILE A 1 379 ? -0.285 -9.047 -21.578 1 98.44 379 ILE A O 1
ATOM 2829 N N . SER A 1 380 ? -0.777 -10.938 -20.516 1 98.69 380 SER A N 1
ATOM 2830 C CA . SER A 1 380 ? -0.784 -10.297 -19.203 1 98.69 380 SER A CA 1
ATOM 2831 C C . SER A 1 380 ? 0.389 -10.773 -18.359 1 98.69 380 SER A C 1
ATOM 2833 O O . SER A 1 380 ? 0.937 -11.852 -18.594 1 98.69 380 SER A O 1
ATOM 2835 N N . ILE A 1 381 ? 0.849 -10.016 -17.469 1 98.88 381 ILE A N 1
ATOM 2836 C CA . ILE A 1 381 ? 1.875 -10.344 -16.484 1 98.88 381 ILE A CA 1
ATOM 2837 C C . ILE A 1 381 ? 1.497 -9.742 -15.125 1 98.88 381 ILE A C 1
ATOM 2839 O O . ILE A 1 381 ? 1.189 -8.555 -15.031 1 98.88 381 ILE A O 1
ATOM 2843 N N . ASN A 1 382 ? 1.433 -10.586 -14.102 1 98.94 382 ASN A N 1
ATOM 2844 C CA . ASN A 1 382 ? 1.048 -10.141 -12.766 1 98.94 382 ASN A CA 1
ATOM 2845 C C . ASN A 1 382 ? 1.955 -10.734 -11.695 1 98.94 382 ASN A C 1
ATOM 2847 O O . ASN A 1 382 ? 2.619 -11.75 -11.93 1 98.94 382 ASN A O 1
ATOM 2851 N N . ALA A 1 383 ? 2.012 -10.07 -10.586 1 98.81 383 ALA A N 1
ATOM 2852 C CA . ALA A 1 383 ? 2.734 -10.57 -9.422 1 98.81 383 ALA A CA 1
ATOM 2853 C C . ALA A 1 383 ? 1.769 -11.117 -8.375 1 98.81 383 ALA A C 1
ATOM 2855 O O . ALA A 1 383 ? 0.697 -10.547 -8.156 1 98.81 383 ALA A O 1
ATOM 2856 N N . ILE A 1 384 ? 2.092 -12.203 -7.77 1 98.69 384 ILE A N 1
ATOM 2857 C CA . ILE A 1 384 ? 1.456 -12.688 -6.547 1 98.69 384 ILE A CA 1
ATOM 2858 C C . ILE A 1 384 ? 2.375 -12.43 -5.355 1 98.69 384 ILE A C 1
ATOM 2860 O O . ILE A 1 384 ? 3.588 -12.633 -5.441 1 98.69 384 ILE A O 1
ATOM 2864 N N . ALA A 1 385 ? 1.829 -11.898 -4.34 1 97.19 385 ALA A N 1
ATOM 2865 C CA . ALA A 1 385 ? 2.588 -11.641 -3.117 1 97.19 385 ALA A CA 1
ATOM 2866 C C . ALA A 1 385 ? 2.045 -12.469 -1.953 1 97.19 385 ALA A C 1
ATOM 2868 O O . ALA A 1 385 ? 1.161 -12.016 -1.223 1 97.19 385 ALA A O 1
ATOM 2869 N N . PRO A 1 386 ? 2.609 -13.641 -1.699 1 96.06 386 PRO A N 1
ATOM 2870 C CA . PRO A 1 386 ? 2.164 -14.461 -0.57 1 96.06 386 PRO A CA 1
ATOM 2871 C C . PRO A 1 386 ? 2.596 -13.891 0.779 1 96.06 386 PRO A C 1
ATOM 2873 O O . PRO A 1 386 ? 3.633 -13.227 0.871 1 96.06 386 PRO A O 1
ATOM 2876 N N . GLY A 1 387 ? 1.744 -14.109 1.745 1 92.75 387 GLY A N 1
ATOM 2877 C CA . GLY A 1 387 ? 2.141 -13.914 3.131 1 92.75 387 GLY A CA 1
ATOM 2878 C C . GLY A 1 387 ? 2.732 -15.164 3.76 1 92.75 387 GLY A C 1
ATOM 2879 O O . GLY A 1 387 ? 3.611 -15.805 3.18 1 92.75 387 GLY A O 1
ATOM 2880 N N . PHE A 1 388 ? 2.287 -15.414 4.973 1 90.06 388 PHE A N 1
ATOM 2881 C CA . PHE A 1 388 ? 2.736 -16.609 5.66 1 90.06 388 PHE A CA 1
ATOM 2882 C C . PHE A 1 388 ? 2.031 -17.844 5.109 1 90.06 388 PHE A C 1
ATOM 2884 O O . PHE A 1 388 ? 0.831 -18.031 5.324 1 90.06 388 PHE A O 1
ATOM 2891 N N . ILE A 1 389 ? 2.758 -18.594 4.395 1 92.81 389 ILE A N 1
ATOM 2892 C CA . ILE A 1 389 ? 2.246 -19.828 3.822 1 92.81 389 ILE A CA 1
ATOM 2893 C C . ILE A 1 389 ? 2.904 -21.031 4.508 1 92.81 389 ILE A C 1
ATOM 2895 O O . ILE A 1 389 ? 4.125 -21.062 4.672 1 92.81 389 ILE A O 1
ATOM 2899 N N . GLU A 1 390 ? 2.113 -21.953 4.902 1 87.56 390 GLU A N 1
ATOM 2900 C CA . GLU A 1 390 ? 2.635 -23.156 5.547 1 87.56 390 GLU A CA 1
ATOM 2901 C C . GLU A 1 390 ? 3.42 -24 4.559 1 87.56 390 GLU A C 1
ATOM 2903 O O . GLU A 1 390 ? 2.838 -24.641 3.678 1 87.56 390 GLU A O 1
ATOM 2908 N N . THR A 1 391 ? 4.695 -24 4.625 1 84.25 391 THR A N 1
ATOM 2909 C CA . THR A 1 391 ? 5.617 -24.797 3.818 1 84.25 391 THR A CA 1
ATOM 2910 C C . THR A 1 391 ? 6.785 -25.297 4.668 1 84.25 391 THR A C 1
ATOM 2912 O O . THR A 1 391 ? 6.848 -25.031 5.867 1 84.25 391 THR A O 1
ATOM 2915 N N . ARG A 1 392 ? 7.598 -26.125 3.998 1 75.75 392 ARG A N 1
ATOM 2916 C CA . ARG A 1 392 ? 8.836 -26.516 4.66 1 75.75 392 ARG A CA 1
ATOM 2917 C C . ARG A 1 392 ? 9.672 -25.297 5.031 1 75.75 392 ARG A C 1
ATOM 2919 O O . ARG A 1 392 ? 10.281 -25.266 6.102 1 75.75 392 ARG A O 1
ATOM 2926 N N . MET A 1 393 ? 9.648 -24.328 4.219 1 71.56 393 MET A N 1
ATOM 2927 C CA . MET A 1 393 ? 10.383 -23.078 4.449 1 71.56 393 MET A CA 1
ATOM 2928 C C . MET A 1 393 ? 9.93 -22.422 5.742 1 71.56 393 MET A C 1
ATOM 2930 O O . MET A 1 393 ? 10.758 -22.016 6.566 1 71.56 393 MET A O 1
ATOM 2934 N N . THR A 1 394 ? 8.664 -22.328 5.965 1 77 394 THR A N 1
ATOM 2935 C CA . THR A 1 394 ? 8.156 -21.625 7.133 1 77 394 THR A CA 1
ATOM 2936 C C . THR A 1 394 ? 8.188 -22.516 8.367 1 77 394 THR A C 1
ATOM 2938 O O . THR A 1 394 ? 8.109 -22.047 9.5 1 77 394 THR A O 1
ATOM 2941 N N . ALA A 1 395 ? 8.266 -23.812 8.109 1 73.56 395 ALA A N 1
ATOM 2942 C CA . ALA A 1 395 ? 8.406 -24.75 9.219 1 73.56 395 ALA A CA 1
ATOM 2943 C C . ALA A 1 395 ? 9.75 -24.578 9.922 1 73.56 395 ALA A C 1
ATOM 2945 O O . ALA A 1 395 ? 9.906 -24.953 11.078 1 73.56 395 ALA A O 1
ATOM 2946 N N . ALA A 1 396 ? 10.68 -23.953 9.18 1 71.5 396 ALA A N 1
ATOM 2947 C CA . ALA A 1 396 ? 12.016 -23.75 9.727 1 71.5 396 ALA A CA 1
ATOM 2948 C C . ALA A 1 396 ? 12.062 -22.547 10.664 1 71.5 396 ALA A C 1
ATOM 2950 O O . ALA A 1 396 ? 13.016 -22.375 11.422 1 71.5 396 ALA A O 1
ATOM 2951 N N . ILE A 1 397 ? 11.031 -21.719 10.664 1 74.25 397 ILE A N 1
ATOM 2952 C CA . ILE A 1 397 ? 10.945 -20.547 11.523 1 74.25 397 ILE A CA 1
ATOM 2953 C C . ILE A 1 397 ? 10.656 -20.984 12.961 1 74.25 397 ILE A C 1
ATOM 2955 O O . ILE A 1 397 ? 9.836 -21.875 13.195 1 74.25 397 ILE A O 1
ATOM 2959 N N . PRO A 1 398 ? 11.422 -20.375 13.891 1 71.12 398 PRO A N 1
ATOM 2960 C CA . PRO A 1 398 ? 11.133 -20.719 15.281 1 71.12 398 PRO A CA 1
ATOM 2961 C C . PRO A 1 398 ? 9.656 -20.594 15.633 1 71.12 398 PRO A C 1
ATOM 2963 O O . PRO A 1 398 ? 8.953 -19.734 15.078 1 71.12 398 PRO A O 1
ATOM 2966 N N . PHE A 1 399 ? 9.242 -21.391 16.562 1 73.12 399 PHE A N 1
ATOM 2967 C CA . PHE A 1 399 ? 7.84 -21.594 16.891 1 73.12 399 PHE A CA 1
ATOM 2968 C C . PHE A 1 399 ? 7.16 -20.266 17.203 1 73.12 399 PHE A C 1
ATOM 2970 O O . PHE A 1 399 ? 6.094 -19.969 16.656 1 73.12 399 PHE A O 1
ATOM 2977 N N . THR A 1 400 ? 7.793 -19.422 18.109 1 71.5 400 THR A N 1
ATOM 2978 C CA . THR A 1 400 ? 7.168 -18.188 18.547 1 71.5 400 THR A CA 1
ATOM 2979 C C . THR A 1 400 ? 6.996 -17.219 17.375 1 71.5 400 THR A C 1
ATOM 2981 O O . THR A 1 400 ? 5.953 -16.578 17.234 1 71.5 400 THR A O 1
ATOM 2984 N N . LEU A 1 401 ? 7.914 -17.234 16.531 1 71.56 401 LEU A N 1
ATOM 2985 C CA . LEU A 1 401 ? 7.848 -16.359 15.359 1 71.56 401 LEU A CA 1
ATOM 2986 C C . LEU A 1 401 ? 6.863 -16.906 14.328 1 71.56 401 LEU A C 1
ATOM 2988 O O . LEU A 1 401 ? 6.152 -16.141 13.68 1 71.56 401 LEU A O 1
ATOM 2992 N N . ARG A 1 402 ? 6.863 -18.203 14.242 1 77 402 ARG A N 1
ATOM 2993 C CA . ARG A 1 402 ? 5.934 -18.844 13.32 1 77 402 ARG A CA 1
ATOM 2994 C C . ARG A 1 402 ? 4.488 -18.578 13.727 1 77 402 ARG A C 1
ATOM 2996 O O . ARG A 1 402 ? 3.648 -18.266 12.875 1 77 402 ARG A O 1
ATOM 3003 N N . GLU A 1 403 ? 4.238 -18.656 15.055 1 77.38 403 GLU A N 1
ATOM 3004 C CA . GLU A 1 403 ? 2.891 -18.391 15.555 1 77.38 403 GLU A CA 1
ATOM 3005 C C . GLU A 1 403 ? 2.506 -16.922 15.352 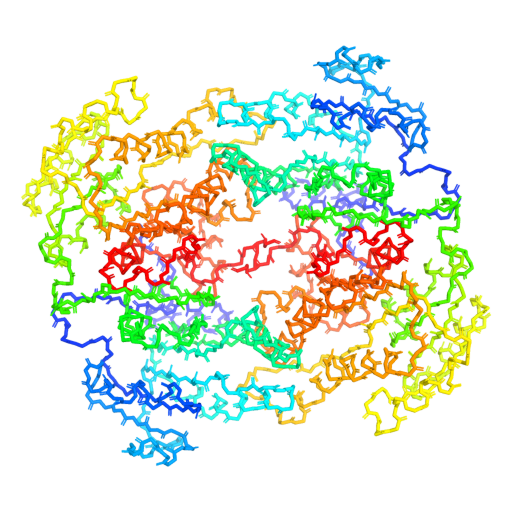1 77.38 403 GLU A C 1
ATOM 3007 O O . GLU A 1 403 ? 1.363 -16.625 15.008 1 77.38 403 GLU A O 1
ATOM 3012 N N . ALA A 1 404 ? 3.463 -16.109 15.555 1 73.69 404 ALA A N 1
ATOM 3013 C CA . ALA A 1 404 ? 3.207 -14.695 15.305 1 73.69 404 ALA A CA 1
ATOM 3014 C C . ALA A 1 404 ? 2.861 -14.453 13.836 1 73.69 404 ALA A C 1
ATOM 3016 O O . ALA A 1 404 ? 1.929 -13.703 13.531 1 73.69 404 ALA A O 1
ATOM 3017 N N . GLY A 1 405 ? 3.559 -15.094 13.039 1 76.62 405 GLY A N 1
ATOM 3018 C CA . GLY A 1 405 ? 3.285 -14.969 11.617 1 76.62 405 GLY A CA 1
ATOM 3019 C C . GLY A 1 405 ? 1.896 -15.445 11.234 1 76.62 405 GLY A C 1
ATOM 3020 O O . GLY A 1 405 ? 1.222 -14.805 10.422 1 76.62 405 GLY A O 1
ATOM 3021 N N . ARG A 1 406 ? 1.463 -16.531 11.867 1 77.62 406 ARG A N 1
ATOM 3022 C CA . ARG A 1 406 ? 0.144 -17.094 11.609 1 77.62 406 ARG A CA 1
ATOM 3023 C C . ARG A 1 406 ? -0.96 -16.141 12.039 1 77.62 406 ARG A C 1
ATOM 3025 O O . ARG A 1 406 ? -2.004 -16.062 11.391 1 77.62 406 ARG A O 1
ATOM 3032 N N . ARG A 1 407 ? -0.628 -15.359 13.016 1 80.12 407 ARG A N 1
ATOM 3033 C CA . ARG A 1 407 ? -1.671 -14.57 13.664 1 80.12 407 ARG A CA 1
ATOM 3034 C C . ARG A 1 407 ? -1.726 -13.156 13.094 1 80.12 407 ARG A C 1
ATOM 3036 O O . ARG A 1 407 ? -2.629 -12.383 13.414 1 80.12 407 ARG A O 1
ATOM 3043 N N . MET A 1 408 ? -0.891 -12.891 12.18 1 80.25 408 MET A N 1
ATOM 3044 C CA . MET A 1 408 ? -0.802 -11.531 11.656 1 80.25 408 MET A CA 1
ATOM 3045 C C . MET A 1 408 ? -1.845 -11.297 10.57 1 80.25 408 MET A C 1
ATOM 3047 O O . MET A 1 408 ? -2.119 -10.156 10.203 1 80.25 408 MET A O 1
ATOM 3051 N N . SER A 1 409 ? -2.467 -12.352 10.109 1 85.38 409 SER A N 1
ATOM 3052 C CA . SER A 1 409 ? -3.535 -12.188 9.133 1 85.38 409 SER A CA 1
ATOM 3053 C C . SER A 1 409 ? -4.879 -11.953 9.812 1 85.38 409 SER A C 1
ATOM 3055 O O . SER A 1 409 ? -5.094 -12.391 10.945 1 85.38 409 SER A O 1
ATOM 3057 N N . SER A 1 410 ? -5.766 -11.25 9.164 1 87.06 410 SER A N 1
ATOM 3058 C CA . SER A 1 410 ? -7.109 -11.039 9.688 1 87.06 410 SER A CA 1
ATOM 3059 C C . SER A 1 410 ? -7.855 -12.367 9.844 1 87.06 410 SER A C 1
ATOM 3061 O O . SER A 1 410 ? -8.844 -12.445 10.57 1 87.06 410 SER A O 1
ATOM 3063 N N . LEU A 1 411 ? -7.352 -13.414 9.148 1 90.56 411 LEU A N 1
ATOM 3064 C CA . LEU A 1 411 ? -7.973 -14.734 9.211 1 90.56 411 LEU A CA 1
ATOM 3065 C C . LEU A 1 411 ? -7.375 -15.555 10.352 1 90.56 411 LEU A C 1
ATOM 3067 O O . LEU A 1 411 ? -7.84 -16.672 10.625 1 90.56 411 LEU A O 1
ATOM 3071 N N . GLY A 1 412 ? -6.266 -15.039 11.016 1 86.69 412 GLY A N 1
ATOM 3072 C CA . GLY A 1 412 ? -5.703 -15.602 12.234 1 86.69 412 GLY A CA 1
ATOM 3073 C C . GLY A 1 412 ? -4.961 -16.906 12 1 86.69 412 GLY A C 1
ATOM 3074 O O . GLY A 1 412 ? -4.816 -17.719 12.922 1 86.69 412 GLY A O 1
ATOM 3075 N N . GLN A 1 413 ? -4.559 -17.172 10.758 1 88.88 413 GLN A N 1
ATOM 3076 C CA . GLN A 1 413 ? -3.883 -18.406 10.375 1 88.88 413 GLN A CA 1
ATOM 3077 C C . GLN A 1 413 ? -2.977 -18.188 9.164 1 88.88 413 GLN A C 1
ATOM 3079 O O . GLN A 1 413 ? -3.012 -17.125 8.547 1 88.88 413 GLN A O 1
ATOM 3084 N N . GLY A 1 414 ? -2.146 -19.156 8.914 1 90.31 414 GLY A N 1
ATOM 3085 C CA . GLY A 1 414 ? -1.37 -19.141 7.688 1 90.31 414 GLY A CA 1
ATOM 3086 C C . GLY A 1 414 ? -2.123 -19.719 6.5 1 90.31 414 GLY A C 1
ATOM 3087 O O . GLY A 1 414 ? -3.119 -20.422 6.672 1 90.31 414 GLY A O 1
ATOM 3088 N N . GLY A 1 415 ? -1.68 -19.328 5.371 1 94.44 415 GLY A N 1
ATOM 3089 C CA . GLY A 1 415 ? -2.203 -19.938 4.156 1 94.44 415 GLY A CA 1
ATOM 3090 C C . GLY A 1 415 ? -1.546 -21.266 3.816 1 94.44 415 GLY A C 1
ATOM 3091 O O . GLY A 1 415 ? -0.613 -21.688 4.5 1 94.44 415 GLY A O 1
ATOM 3092 N N . LEU A 1 416 ? -2.061 -21.969 2.898 1 95.94 416 LEU A N 1
ATOM 3093 C CA . LEU A 1 416 ? -1.504 -23.203 2.375 1 95.94 416 LEU A CA 1
ATOM 3094 C C . LEU A 1 416 ? -1.001 -23.016 0.948 1 95.94 416 LEU A C 1
ATOM 3096 O O . LEU A 1 416 ? -1.424 -22.094 0.254 1 95.94 416 LEU A O 1
ATOM 3100 N N . PRO A 1 417 ? -0.074 -23.875 0.504 1 97.56 417 PRO A N 1
ATOM 3101 C CA . PRO A 1 417 ? 0.388 -23.812 -0.884 1 97.56 417 PRO A CA 1
ATOM 3102 C C . PRO A 1 417 ? -0.762 -23.797 -1.889 1 97.56 417 PRO A C 1
ATOM 3104 O O . PRO A 1 417 ? -0.687 -23.109 -2.912 1 97.56 417 PRO A O 1
ATOM 3107 N N . GLN A 1 418 ? -1.829 -24.422 -1.562 1 97.88 418 GLN A N 1
ATOM 3108 C CA . GLN A 1 418 ? -3.002 -24.469 -2.428 1 97.88 418 GLN A CA 1
ATOM 3109 C C . GLN A 1 418 ? -3.586 -23.078 -2.645 1 97.88 418 GLN A C 1
ATOM 3111 O O . GLN A 1 418 ? -4.09 -22.766 -3.729 1 97.88 418 GLN A O 1
ATOM 3116 N N . ASP A 1 419 ? -3.564 -22.25 -1.596 1 98.38 419 ASP A N 1
ATOM 3117 C CA . ASP A 1 419 ? -4.105 -20.906 -1.71 1 98.38 419 ASP A CA 1
ATOM 3118 C C . ASP A 1 419 ? -3.379 -20.109 -2.791 1 98.38 419 ASP A C 1
ATOM 3120 O O . ASP A 1 419 ? -4.008 -19.406 -3.582 1 98.38 419 ASP A O 1
ATOM 3124 N N . VAL A 1 420 ? -2.098 -20.266 -2.846 1 98.69 420 VAL A N 1
ATOM 3125 C CA . VAL A 1 420 ? -1.278 -19.578 -3.84 1 98.69 420 VAL A CA 1
ATOM 3126 C C . VAL A 1 420 ? -1.513 -20.188 -5.215 1 98.69 420 VAL A C 1
ATOM 3128 O O . VAL A 1 420 ? -1.646 -19.484 -6.211 1 98.69 420 VAL A O 1
ATOM 3131 N N . ALA A 1 421 ? -1.597 -21.469 -5.258 1 98.88 421 ALA A N 1
ATOM 3132 C CA . ALA A 1 421 ? -1.769 -22.203 -6.516 1 98.88 421 ALA A CA 1
ATOM 3133 C C . ALA A 1 421 ? -3.072 -21.797 -7.203 1 98.88 421 ALA A C 1
ATOM 3135 O O . ALA A 1 421 ? -3.105 -21.609 -8.422 1 98.88 421 ALA A O 1
ATOM 3136 N N . GLU A 1 422 ? -4.117 -21.688 -6.41 1 98.75 422 GLU A N 1
ATOM 3137 C CA . GLU A 1 422 ? -5.41 -21.297 -6.973 1 98.75 422 GLU A CA 1
ATOM 3138 C C . GLU A 1 422 ? -5.352 -19.875 -7.559 1 98.75 422 GLU A C 1
ATOM 3140 O O . GLU A 1 422 ? -5.961 -19.609 -8.594 1 98.75 422 GLU A O 1
ATOM 3145 N N . ALA A 1 423 ? -4.68 -19.016 -6.879 1 98.88 423 ALA A N 1
ATOM 3146 C CA . ALA A 1 423 ? -4.516 -17.656 -7.391 1 98.88 423 ALA A CA 1
ATOM 3147 C C . ALA A 1 423 ? -3.766 -17.656 -8.719 1 98.88 423 ALA A C 1
ATOM 3149 O O . ALA A 1 423 ? -4.156 -16.953 -9.664 1 98.88 423 ALA A O 1
ATOM 3150 N N . VAL A 1 424 ? -2.723 -18.438 -8.828 1 98.94 424 VAL A N 1
ATOM 3151 C CA . VAL A 1 424 ? -1.955 -18.547 -10.062 1 98.94 424 VAL A CA 1
ATOM 3152 C C . VAL A 1 424 ? -2.848 -19.094 -11.18 1 98.94 424 VAL A C 1
ATOM 3154 O O . VAL A 1 424 ? -2.84 -18.562 -12.297 1 98.94 424 VAL A O 1
ATOM 3157 N N . ALA A 1 425 ? -3.572 -20.094 -10.844 1 98.75 425 ALA A N 1
ATOM 3158 C CA . ALA A 1 425 ? -4.438 -20.719 -11.844 1 98.75 425 ALA A CA 1
ATOM 3159 C C . ALA A 1 425 ? -5.469 -19.734 -12.375 1 98.75 425 ALA A C 1
ATOM 3161 O O . ALA A 1 425 ? -5.758 -19.703 -13.57 1 98.75 425 ALA A O 1
ATOM 3162 N N . TRP A 1 426 ? -6.031 -18.938 -11.5 1 98.62 426 TRP A N 1
ATOM 3163 C CA . TRP A 1 426 ? -6.992 -17.922 -11.953 1 98.62 426 TRP A CA 1
ATOM 3164 C C . TRP A 1 426 ? -6.324 -16.922 -12.883 1 98.62 426 TRP A C 1
ATOM 3166 O O . TRP A 1 426 ? -6.844 -16.609 -13.961 1 98.62 426 TRP A O 1
ATOM 3176 N N . LEU A 1 427 ? -5.168 -16.422 -12.508 1 98.81 427 LEU A N 1
ATOM 3177 C CA . LEU A 1 427 ? -4.473 -15.422 -13.305 1 98.81 427 LEU A CA 1
ATOM 3178 C C . LEU A 1 427 ? -4.016 -16.016 -14.633 1 98.81 427 LEU A C 1
ATOM 3180 O O . LEU A 1 427 ? -3.717 -15.273 -15.578 1 98.81 427 LEU A O 1
ATOM 3184 N N . ALA A 1 428 ? -3.961 -17.312 -14.727 1 98.69 428 ALA A N 1
ATOM 3185 C CA . ALA A 1 428 ? -3.479 -18 -15.922 1 98.69 428 ALA A CA 1
ATOM 3186 C C . ALA A 1 428 ? -4.613 -18.234 -16.922 1 98.69 428 ALA A C 1
ATOM 3188 O O . ALA A 1 428 ? -4.375 -18.625 -18.062 1 98.69 428 ALA A O 1
ATOM 3189 N N . GLN A 1 429 ? -5.828 -18.016 -16.547 1 98.06 429 GLN A N 1
ATOM 3190 C CA . GLN A 1 429 ? -6.977 -18.297 -17.406 1 98.06 429 GLN A CA 1
ATOM 3191 C C . GLN A 1 429 ? -7.07 -17.297 -18.547 1 98.06 429 GLN A C 1
ATOM 3193 O O . GLN A 1 429 ? -6.633 -16.156 -18.406 1 98.06 429 GLN A O 1
ATOM 3198 N N . PRO A 1 430 ? -7.672 -17.672 -19.625 1 96.06 430 PRO A N 1
ATOM 3199 C CA . PRO A 1 430 ? -7.797 -16.766 -20.781 1 96.06 430 PRO A CA 1
ATOM 3200 C C . PRO A 1 430 ? -8.492 -15.453 -20.422 1 96.06 430 PRO A C 1
ATOM 3202 O O . PRO A 1 430 ? -8.008 -14.383 -20.797 1 96.06 430 PRO A O 1
ATOM 3205 N N . GLY A 1 431 ? -9.539 -15.461 -19.625 1 93.94 431 GLY A N 1
ATOM 3206 C CA . GLY A 1 431 ? -10.281 -14.258 -19.297 1 93.94 431 GLY A CA 1
ATOM 3207 C C . GLY A 1 431 ? -9.57 -13.375 -18.281 1 93.94 431 GLY A C 1
ATOM 3208 O O . GLY A 1 431 ? -9.914 -12.203 -18.125 1 93.94 431 GLY A O 1
ATOM 3209 N N . SER A 1 432 ? -8.508 -13.867 -17.656 1 95.44 432 SER A N 1
ATOM 3210 C CA . SER A 1 432 ? -7.816 -13.141 -16.594 1 95.44 432 SER A CA 1
ATOM 3211 C C . SER A 1 432 ? -6.793 -12.164 -17.172 1 95.44 432 SER A C 1
ATOM 3213 O O . SER A 1 432 ? -6.094 -11.477 -16.438 1 95.44 432 SER A O 1
ATOM 3215 N N . GLY A 1 433 ? -6.758 -12.117 -18.578 1 95.12 433 GLY A N 1
ATOM 3216 C CA . GLY A 1 433 ? -5.996 -11.062 -19.219 1 95.12 433 GLY A CA 1
ATOM 3217 C C . GLY A 1 433 ? -6.504 -9.672 -18.875 1 95.12 433 GLY A C 1
ATOM 3218 O O . GLY A 1 433 ? -5.809 -8.68 -19.109 1 95.12 433 GLY A O 1
ATOM 3219 N N . ALA A 1 434 ? -7.637 -9.609 -18.266 1 95.38 434 ALA A N 1
ATOM 3220 C CA . ALA A 1 434 ? -8.242 -8.359 -17.797 1 95.38 434 ALA A CA 1
ATOM 3221 C C . ALA A 1 434 ? -7.438 -7.758 -16.641 1 95.38 434 ALA A C 1
ATOM 3223 O O . ALA A 1 434 ? -7.613 -6.582 -16.312 1 95.38 434 ALA A O 1
ATOM 3224 N N . VAL A 1 435 ? -6.566 -8.539 -16.031 1 98.38 435 VAL A N 1
ATOM 3225 C CA . VAL A 1 435 ? -5.688 -8.102 -14.945 1 98.38 435 VAL A CA 1
ATOM 3226 C C . VAL A 1 435 ? -4.234 -8.164 -15.406 1 98.38 435 VAL A C 1
ATOM 3228 O O . VAL A 1 435 ? -3.721 -9.242 -15.711 1 98.38 435 VAL A O 1
ATOM 3231 N N . SER A 1 436 ? -3.572 -7.055 -15.508 1 98.62 436 SER A N 1
ATOM 3232 C CA . SER A 1 436 ? -2.168 -7.047 -15.906 1 98.62 436 SER A CA 1
ATOM 3233 C C . SER A 1 436 ? -1.4 -5.941 -15.195 1 98.62 436 SER A C 1
ATOM 3235 O O . SER A 1 436 ? -1.945 -4.863 -14.938 1 98.62 436 SER A O 1
ATOM 3237 N N . GLY A 1 437 ? -0.166 -6.273 -14.844 1 98.62 437 GLY A N 1
ATOM 3238 C CA . GLY A 1 437 ? 0.698 -5.312 -14.172 1 98.62 437 GLY A CA 1
ATOM 3239 C C . GLY A 1 437 ? 0.32 -5.078 -12.727 1 98.62 437 GLY A C 1
ATOM 3240 O O . GLY A 1 437 ? 0.672 -4.051 -12.141 1 98.62 437 GLY A O 1
ATOM 3241 N N . GLN A 1 438 ? -0.487 -5.984 -12.164 1 98.44 438 GLN A N 1
ATOM 3242 C CA . GLN A 1 438 ? -1.007 -5.789 -10.812 1 98.44 438 GLN A CA 1
ATOM 3243 C C . GLN A 1 438 ? -0.413 -6.809 -9.844 1 98.44 438 GLN A C 1
ATOM 3245 O O . GLN A 1 438 ? 0.306 -7.723 -10.258 1 98.44 438 GLN A O 1
ATOM 3250 N N . VAL A 1 439 ? -0.59 -6.586 -8.555 1 97.88 439 VAL A N 1
ATOM 3251 C CA . VAL A 1 439 ? -0.132 -7.469 -7.484 1 97.88 439 VAL A CA 1
ATOM 3252 C C . VAL A 1 439 ? -1.333 -8.047 -6.738 1 97.88 439 VAL A C 1
ATOM 3254 O O . VAL A 1 439 ? -2.199 -7.301 -6.277 1 97.88 439 VAL A O 1
ATOM 3257 N N . LEU A 1 440 ? -1.46 -9.312 -6.676 1 97.88 440 LEU A N 1
ATOM 3258 C CA . LEU A 1 440 ? -2.453 -9.992 -5.859 1 97.88 440 LEU A CA 1
ATOM 3259 C C . LEU A 1 440 ? -1.812 -10.578 -4.602 1 97.88 440 LEU A C 1
ATOM 3261 O O . LEU A 1 440 ? -0.979 -11.484 -4.688 1 97.88 440 LEU A O 1
ATOM 3265 N N . ARG A 1 441 ? -2.172 -10.047 -3.488 1 96.44 441 ARG A N 1
ATOM 3266 C CA . ARG A 1 441 ? -1.648 -10.586 -2.236 1 96.44 441 ARG A CA 1
ATOM 3267 C C . ARG A 1 441 ? -2.436 -11.82 -1.797 1 96.44 441 ARG A C 1
ATOM 3269 O O . ARG A 1 441 ? -3.67 -11.805 -1.806 1 96.44 441 ARG A O 1
ATOM 3276 N N . VAL A 1 442 ? -1.781 -12.828 -1.548 1 96.94 442 VAL A N 1
ATOM 3277 C CA . VAL A 1 442 ? -2.336 -14.023 -0.915 1 96.94 442 VAL A CA 1
ATOM 3278 C C . VAL A 1 442 ? -1.812 -14.141 0.515 1 96.94 442 VAL A C 1
ATOM 3280 O O . VAL A 1 442 ? -0.891 -14.914 0.783 1 96.94 442 VAL A O 1
ATOM 3283 N N . CYS A 1 443 ? -2.516 -13.359 1.367 1 94.19 443 CYS A N 1
ATOM 3284 C CA . CYS A 1 443 ? -1.914 -13.219 2.688 1 94.19 443 CYS A CA 1
ATOM 3285 C C . CYS A 1 443 ? -2.986 -13.117 3.768 1 94.19 443 CYS A C 1
ATOM 3287 O O . CYS A 1 443 ? -2.701 -12.719 4.898 1 94.19 443 CYS A O 1
ATOM 3289 N N . GLY A 1 444 ? -4.258 -13.336 3.479 1 93.75 444 GLY A N 1
ATOM 3290 C CA . GLY A 1 444 ? -5.34 -13.289 4.449 1 93.75 444 GLY A CA 1
ATOM 3291 C C . GLY A 1 444 ? -5.523 -11.914 5.074 1 93.75 444 GLY A C 1
ATOM 3292 O O . GLY A 1 444 ? -5.863 -11.805 6.254 1 93.75 444 GLY A O 1
ATOM 3293 N N . GLN A 1 445 ? -5.125 -10.914 4.293 1 91.69 445 GLN A N 1
ATOM 3294 C CA . GLN A 1 445 ? -5.129 -9.531 4.758 1 91.69 445 GLN A CA 1
ATOM 3295 C C . GLN A 1 445 ? -4.184 -9.344 5.941 1 91.69 445 GLN A C 1
ATOM 3297 O O . GLN A 1 445 ? -4.578 -8.805 6.977 1 91.69 445 GLN A O 1
ATOM 3302 N N . ALA A 1 446 ? -3.078 -9.852 5.789 1 84.75 446 ALA A N 1
ATOM 3303 C CA . ALA A 1 446 ? -2.039 -9.75 6.809 1 84.75 446 ALA A CA 1
ATOM 3304 C C . ALA A 1 446 ? -1.569 -8.305 6.977 1 84.75 446 ALA A C 1
ATOM 3306 O O . ALA A 1 446 ? -1.59 -7.527 6.02 1 84.75 446 ALA A O 1
ATOM 3307 N N . VAL A 1 447 ? -1.359 -8.031 8.297 1 65.12 447 VAL A N 1
ATOM 3308 C CA . VAL A 1 447 ? -0.812 -6.719 8.617 1 65.12 447 VAL A CA 1
ATOM 3309 C C . VAL A 1 447 ? 0.486 -6.5 7.84 1 65.12 447 VAL A C 1
ATOM 3311 O O . VAL A 1 447 ? 1.351 -7.379 7.801 1 65.12 447 VAL A O 1
ATOM 3314 N N . MET A 1 448 ? 0.408 -5.754 6.75 1 57.97 448 MET A N 1
ATOM 3315 C CA . MET A 1 448 ? 1.638 -5.48 6.012 1 57.97 448 MET A CA 1
ATOM 3316 C C . MET A 1 448 ? 2.125 -4.059 6.277 1 57.97 448 MET A C 1
ATOM 3318 O O . MET A 1 448 ? 1.322 -3.162 6.543 1 57.97 448 MET A O 1
ATOM 3322 N N . GLY A 1 449 ? 2.979 -3.744 7.062 1 49.03 449 GLY A N 1
ATOM 3323 C CA . GLY A 1 449 ? 3.559 -2.414 7.152 1 49.03 449 GLY A CA 1
ATOM 3324 C C . GLY A 1 449 ? 3.688 -1.728 5.805 1 49.03 449 GLY A C 1
ATOM 3325 O O . GLY A 1 449 ? 4.367 -2.232 4.906 1 49.03 449 GLY A O 1
ATOM 3326 N N . ALA A 1 450 ? 2.488 -1.254 5.23 1 45.22 450 ALA A N 1
ATOM 3327 C CA . ALA A 1 450 ? 2.822 -0.523 4.012 1 45.22 450 ALA A CA 1
ATOM 3328 C C . ALA A 1 450 ? 3.561 0.772 4.336 1 45.22 450 ALA A C 1
ATOM 3330 O O . ALA A 1 450 ? 3.398 1.334 5.422 1 45.22 450 ALA A O 1
ATOM 3331 N N . MET B 1 1 ? -0.059 11.492 26.906 1 50.41 1 MET B N 1
ATOM 3332 C CA . MET B 1 1 ? 0.33 10.641 28.016 1 50.41 1 MET B CA 1
ATOM 3333 C C . MET B 1 1 ? 1.665 9.961 27.75 1 50.41 1 MET B C 1
ATOM 3335 O O . MET B 1 1 ? 1.963 9.602 26.609 1 50.41 1 MET B O 1
ATOM 3339 N N . SER B 1 2 ? 2.48 10.156 28.734 1 60.59 2 SER B N 1
ATOM 3340 C CA . SER B 1 2 ? 3.861 9.695 28.656 1 60.59 2 SER B CA 1
ATOM 3341 C C . SER B 1 2 ? 3.932 8.172 28.578 1 60.59 2 SER B C 1
ATOM 3343 O O . SER B 1 2 ? 3.09 7.473 29.141 1 60.59 2 SER B O 1
ATOM 3345 N N . ASP B 1 3 ? 4.531 7.648 27.578 1 70.12 3 ASP B N 1
ATOM 3346 C CA . ASP B 1 3 ? 4.859 6.227 27.484 1 70.12 3 ASP B CA 1
ATOM 3347 C C . ASP B 1 3 ? 5.777 5.801 28.625 1 70.12 3 ASP B C 1
ATOM 3349 O O . ASP B 1 3 ? 6.992 5.988 28.562 1 70.12 3 ASP B O 1
ATOM 3353 N N . ARG B 1 4 ? 5.242 5.203 29.859 1 62.91 4 ARG B N 1
ATOM 3354 C CA . ARG B 1 4 ? 6.004 4.836 31.047 1 62.91 4 ARG B CA 1
ATOM 3355 C C . ARG B 1 4 ? 7.051 3.777 30.719 1 62.91 4 ARG B C 1
ATOM 3357 O O . ARG B 1 4 ? 8.117 3.74 31.344 1 62.91 4 ARG B O 1
ATOM 3364 N N . TYR B 1 5 ? 6.621 3.055 29.641 1 62.72 5 TYR B N 1
ATOM 3365 C CA . TYR B 1 5 ? 7.57 2.008 29.281 1 62.72 5 TYR B CA 1
ATOM 3366 C C . TYR B 1 5 ? 8.828 2.602 28.656 1 62.72 5 TYR B C 1
ATOM 3368 O O . TYR B 1 5 ? 9.945 2.189 28.984 1 62.72 5 TYR B O 1
ATOM 3376 N N . ILE B 1 6 ? 8.648 3.531 27.859 1 66.75 6 ILE B N 1
ATOM 3377 C CA . ILE B 1 6 ? 9.789 4.168 27.219 1 66.75 6 ILE B CA 1
ATOM 3378 C C . ILE B 1 6 ? 10.648 4.867 28.281 1 66.75 6 ILE B C 1
ATOM 3380 O O . ILE B 1 6 ? 11.883 4.809 28.219 1 66.75 6 ILE B O 1
ATOM 3384 N N . ASP B 1 7 ? 9.953 5.508 29.156 1 64.25 7 ASP B N 1
ATOM 3385 C CA . ASP B 1 7 ? 10.672 6.18 30.234 1 64.25 7 ASP B CA 1
ATOM 3386 C C . ASP B 1 7 ? 11.477 5.18 31.062 1 64.25 7 ASP B C 1
ATOM 3388 O O . ASP B 1 7 ? 12.641 5.418 31.375 1 64.25 7 ASP B O 1
ATOM 3392 N N . PHE B 1 8 ? 10.812 4.039 31.391 1 62.22 8 PHE B N 1
ATOM 3393 C CA . PHE B 1 8 ? 11.461 2.996 32.156 1 62.22 8 PHE B CA 1
ATOM 3394 C C . PHE B 1 8 ? 12.609 2.371 31.391 1 62.22 8 PHE B C 1
ATOM 3396 O O . PHE B 1 8 ? 13.727 2.271 31.906 1 62.22 8 PHE B O 1
ATOM 3403 N N . ALA B 1 9 ? 12.344 2.109 30.109 1 64.12 9 ALA B N 1
ATOM 3404 C CA . ALA B 1 9 ? 13.32 1.391 29.297 1 64.12 9 ALA B CA 1
ATOM 3405 C C . ALA B 1 9 ? 14.555 2.248 29.031 1 64.12 9 ALA B C 1
ATOM 3407 O O . ALA B 1 9 ? 15.633 1.724 28.766 1 64.12 9 ALA B O 1
ATOM 3408 N N . ASN B 1 10 ? 14.406 3.533 29.219 1 67.25 10 ASN B N 1
ATOM 3409 C CA . ASN B 1 10 ? 15.523 4.43 28.953 1 67.25 10 ASN B CA 1
ATOM 3410 C C . ASN B 1 10 ? 16.172 4.93 30.25 1 67.25 10 ASN B C 1
ATOM 3412 O O . ASN B 1 10 ? 17.094 5.738 30.219 1 67.25 10 ASN B O 1
ATOM 3416 N N . SER B 1 11 ? 15.633 4.465 31.359 1 64.75 11 SER B N 1
ATOM 3417 C CA . SER B 1 11 ? 16.297 4.707 32.625 1 64.75 11 SER B CA 1
ATOM 3418 C C . SER B 1 11 ? 17.453 3.734 32.844 1 64.75 11 SER B C 1
ATOM 3420 O O . SER B 1 11 ? 17.547 2.715 32.156 1 64.75 11 SER B O 1
ATOM 3422 N N . ASP B 1 12 ? 18.312 4.113 33.719 1 69.12 12 ASP B N 1
ATOM 3423 C CA . ASP B 1 12 ? 19.5 3.285 33.938 1 69.12 12 ASP B CA 1
ATOM 3424 C C . ASP B 1 12 ? 19.109 1.871 34.344 1 69.12 12 ASP B C 1
ATOM 3426 O O . ASP B 1 12 ? 19.625 0.891 33.844 1 69.12 12 ASP B O 1
ATOM 3430 N N . LEU B 1 13 ? 18.25 1.794 35.281 1 66.5 13 LEU B N 1
ATOM 3431 C CA . LEU B 1 13 ? 17.781 0.501 35.781 1 66.5 13 LEU B CA 1
ATOM 3432 C C . LEU B 1 13 ? 16.938 -0.21 34.719 1 66.5 13 LEU B C 1
ATOM 3434 O O . LEU B 1 13 ? 17.062 -1.426 34.531 1 66.5 13 LEU B O 1
ATOM 3438 N N . GLY B 1 14 ? 16.141 0.521 34.031 1 61.25 14 GLY B N 1
ATOM 3439 C CA . GLY B 1 14 ? 15.258 -0.045 33.031 1 61.25 14 GLY B CA 1
ATOM 3440 C C . GLY B 1 14 ? 16 -0.662 31.859 1 61.25 14 GLY B C 1
ATOM 3441 O O . GLY B 1 14 ? 15.633 -1.736 31.375 1 61.25 14 GLY B O 1
ATOM 3442 N N . ARG B 1 15 ? 17.016 -0.06 31.5 1 68.62 15 ARG B N 1
ATOM 3443 C CA . ARG B 1 15 ? 17.812 -0.566 30.391 1 68.62 15 ARG B CA 1
ATOM 3444 C C . ARG B 1 15 ? 18.391 -1.941 30.719 1 68.62 15 ARG B C 1
ATOM 3446 O O . ARG B 1 15 ? 18.422 -2.822 29.844 1 68.62 15 ARG B O 1
ATOM 3453 N N . ARG B 1 16 ? 18.672 -2.125 31.969 1 65.56 16 ARG B N 1
ATOM 3454 C CA . ARG B 1 16 ? 19.266 -3.385 32.406 1 65.56 16 ARG B CA 1
ATOM 3455 C C . ARG B 1 16 ? 18.219 -4.5 32.406 1 65.56 16 ARG B C 1
ATOM 3457 O O . ARG B 1 16 ? 18.5 -5.617 31.984 1 65.56 16 ARG B O 1
ATOM 3464 N N . VAL B 1 17 ? 17.109 -4.047 32.844 1 59.91 17 VAL B N 1
ATOM 3465 C CA . VAL B 1 17 ? 16.062 -5.047 33.031 1 59.91 17 VAL B CA 1
ATOM 3466 C C . VAL B 1 17 ? 15.5 -5.457 31.656 1 59.91 17 VAL B C 1
ATOM 3468 O O . VAL B 1 17 ? 15.383 -6.648 31.375 1 59.91 17 VAL B O 1
ATOM 3471 N N . VAL B 1 18 ? 15.172 -4.438 30.938 1 59.59 18 VAL B N 1
ATOM 3472 C CA . VAL B 1 18 ? 14.586 -4.68 29.625 1 59.59 18 VAL B CA 1
ATOM 3473 C C . VAL B 1 18 ? 15.57 -5.465 28.75 1 59.59 18 VAL B C 1
ATOM 3475 O O . VAL B 1 18 ? 15.172 -6.379 28.031 1 59.59 18 VAL B O 1
ATOM 3478 N N . GLY B 1 19 ? 16.766 -5.102 28.859 1 57.75 19 GLY B N 1
ATOM 3479 C CA . GLY B 1 19 ? 17.812 -5.824 28.156 1 57.75 19 GLY B CA 1
ATOM 3480 C C . GLY B 1 19 ? 17.953 -7.27 28.594 1 57.75 19 GLY B C 1
ATOM 3481 O O . GLY B 1 19 ? 18.125 -8.164 27.766 1 57.75 19 GLY B O 1
ATOM 3482 N N . ALA B 1 20 ? 17.766 -7.414 29.828 1 53.78 20 ALA B N 1
ATOM 3483 C CA . ALA B 1 20 ? 17.922 -8.75 30.406 1 53.78 20 ALA B CA 1
ATOM 3484 C C . ALA B 1 20 ? 16.781 -9.672 29.969 1 53.78 20 ALA B C 1
ATOM 3486 O O . ALA B 1 20 ? 16.984 -10.867 29.781 1 53.78 20 ALA B O 1
ATOM 3487 N N . VAL B 1 21 ? 15.672 -9.039 29.891 1 56.84 21 VAL B N 1
ATOM 3488 C CA . VAL B 1 21 ? 14.508 -9.875 29.609 1 56.84 21 VAL B CA 1
ATOM 3489 C C . VAL B 1 21 ? 14.227 -9.883 28.109 1 56.84 21 VAL B C 1
ATOM 3491 O O . VAL B 1 21 ? 13.32 -10.578 27.641 1 56.84 21 VAL B O 1
ATOM 3494 N N . GLY B 1 22 ? 14.992 -9.156 27.344 1 58.28 22 GLY B N 1
ATOM 3495 C CA . GLY B 1 22 ? 14.898 -9.195 25.891 1 58.28 22 GLY B CA 1
ATOM 3496 C C . GLY B 1 22 ? 13.719 -8.414 25.359 1 58.28 22 GLY B C 1
ATOM 3497 O O . GLY B 1 22 ? 13.172 -8.75 24.297 1 58.28 22 GLY B O 1
ATOM 3498 N N . LEU B 1 23 ? 13.273 -7.473 26.234 1 59.81 23 LEU B N 1
ATOM 349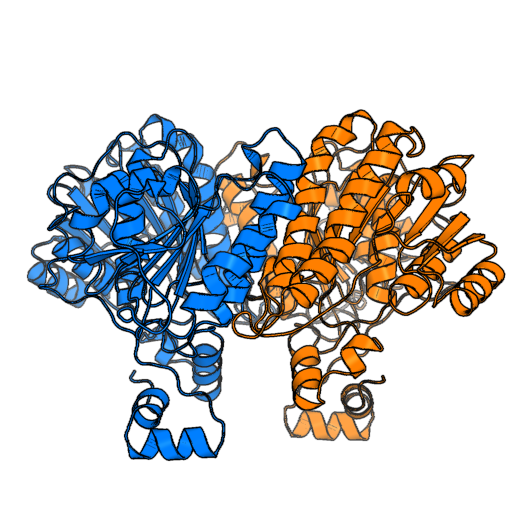9 C CA . LEU B 1 23 ? 12.164 -6.648 25.766 1 59.81 23 LEU B CA 1
ATOM 3500 C C . LEU B 1 23 ? 12.672 -5.52 24.875 1 59.81 23 LEU B C 1
ATOM 3502 O O . LEU B 1 23 ? 13.812 -5.078 25 1 59.81 23 LEU B O 1
ATOM 3506 N N . PRO B 1 24 ? 11.766 -5.059 24 1 65.12 24 PRO B N 1
ATOM 3507 C CA . PRO B 1 24 ? 12.172 -3.955 23.125 1 65.12 24 PRO B CA 1
ATOM 3508 C C . PRO B 1 24 ? 12.43 -2.66 23.891 1 65.12 24 PRO B C 1
ATOM 3510 O O . PRO B 1 24 ? 11.766 -2.389 24.906 1 65.12 24 PRO B O 1
ATOM 3513 N N . GLN B 1 25 ? 13.539 -1.977 23.656 1 69.88 25 GLN B N 1
ATOM 3514 C CA . GLN B 1 25 ? 13.883 -0.68 24.234 1 69.88 25 GLN B CA 1
ATOM 3515 C C . GLN B 1 25 ? 13.766 0.43 23.203 1 69.88 25 GLN B C 1
ATOM 3517 O O . GLN B 1 25 ? 14.758 0.846 22.609 1 69.88 25 GLN B O 1
ATOM 3522 N N . PRO B 1 26 ? 12.508 0.941 23.047 1 79.75 26 PRO B N 1
ATOM 3523 C CA . PRO B 1 26 ? 12.406 2.031 22.078 1 79.75 26 PRO B CA 1
ATOM 3524 C C . PRO B 1 26 ? 13.227 3.256 22.484 1 79.75 26 PRO B C 1
ATOM 3526 O O . PRO B 1 26 ? 13.211 3.662 23.641 1 79.75 26 PRO B O 1
ATOM 3529 N N . ALA B 1 27 ? 14.008 3.789 21.531 1 85.31 27 ALA B N 1
ATOM 3530 C CA . ALA B 1 27 ? 14.836 4.973 21.75 1 85.31 27 ALA B CA 1
ATOM 3531 C C . ALA B 1 27 ? 13.977 6.234 21.812 1 85.31 27 ALA B C 1
ATOM 3533 O O . ALA B 1 27 ? 12.969 6.34 21.109 1 85.31 27 ALA B O 1
ATOM 3534 N N . ARG B 1 28 ? 14.344 7.145 22.672 1 89.31 28 ARG B N 1
ATOM 3535 C CA . ARG B 1 28 ? 13.734 8.469 22.609 1 89.31 28 ARG B CA 1
ATOM 3536 C C . ARG B 1 28 ? 14.078 9.172 21.297 1 89.31 28 ARG B C 1
ATOM 3538 O O . ARG B 1 28 ? 15.258 9.352 20.969 1 89.31 28 ARG B O 1
ATOM 3545 N N . LEU B 1 29 ? 13.094 9.562 20.578 1 94.88 29 LEU B N 1
ATOM 3546 C CA . LEU B 1 29 ? 13.32 10.18 19.281 1 94.88 29 LEU B CA 1
ATOM 3547 C C . LEU B 1 29 ? 13.711 11.648 19.438 1 94.88 29 LEU B C 1
ATOM 3549 O O . LEU B 1 29 ? 13.148 12.367 20.266 1 94.88 29 LEU B O 1
ATOM 3553 N N . GLU B 1 30 ? 14.734 12 18.734 1 96.12 30 GLU B N 1
ATOM 3554 C CA . GLU B 1 30 ? 15.102 13.414 18.656 1 96.12 30 GLU B CA 1
ATOM 3555 C C . GLU B 1 30 ? 14.094 14.203 17.828 1 96.12 30 GLU B C 1
ATOM 3557 O O . GLU B 1 30 ? 13.797 13.844 16.688 1 96.12 30 GLU B O 1
ATOM 3562 N N . ARG B 1 31 ? 13.562 15.25 18.406 1 96.44 31 ARG B N 1
ATOM 3563 C CA . ARG B 1 31 ? 12.594 16.094 17.688 1 96.44 31 ARG B CA 1
ATOM 3564 C C . ARG B 1 31 ? 13.086 17.531 17.609 1 96.44 31 ARG B C 1
ATOM 3566 O O . ARG B 1 31 ? 14 17.922 18.328 1 96.44 31 ARG B O 1
ATOM 3573 N N . TRP B 1 32 ? 12.539 18.219 16.641 1 95.5 32 TRP B N 1
ATOM 3574 C CA . TRP B 1 32 ? 12.984 19.578 16.359 1 95.5 32 TRP B CA 1
ATOM 3575 C C . TRP B 1 32 ? 12.734 20.5 17.547 1 95.5 32 TRP B C 1
ATOM 3577 O O . TRP B 1 32 ? 11.68 20.438 18.172 1 95.5 32 TRP B O 1
ATOM 3587 N N . GLN B 1 33 ? 13.68 21.281 17.859 1 91.31 33 GLN B N 1
ATOM 3588 C CA . GLN B 1 33 ? 13.578 22.312 18.891 1 91.31 33 GLN B CA 1
ATOM 3589 C C . GLN B 1 33 ? 13.906 23.688 18.328 1 91.31 33 GLN B C 1
ATOM 3591 O O . GLN B 1 33 ? 14.797 23.828 17.484 1 91.31 33 GLN B O 1
ATOM 3596 N N . ALA B 1 34 ? 13.172 24.609 18.844 1 84.94 34 ALA B N 1
ATOM 3597 C CA . ALA B 1 34 ? 13.438 25.984 18.438 1 84.94 34 ALA B CA 1
ATOM 3598 C C . ALA B 1 34 ? 14.883 26.375 18.734 1 84.94 34 ALA B C 1
ATOM 3600 O O . ALA B 1 34 ? 15.422 26 19.781 1 84.94 34 ALA B O 1
ATOM 3601 N N . GLY B 1 35 ? 15.539 27.094 17.828 1 84.44 35 GLY B N 1
ATOM 3602 C CA . GLY B 1 35 ? 16.906 27.531 18.031 1 84.44 35 GLY B CA 1
ATOM 3603 C C . GLY B 1 35 ? 17.922 26.75 17.203 1 84.44 35 GLY B C 1
ATOM 3604 O O . GLY B 1 35 ? 19.062 27.172 17.062 1 84.44 35 GLY B O 1
ATOM 3605 N N . ARG B 1 36 ? 17.453 25.625 16.766 1 87.44 36 ARG B N 1
ATOM 3606 C CA . ARG B 1 36 ? 18.328 24.844 15.891 1 87.44 36 ARG B CA 1
ATOM 3607 C C . ARG B 1 36 ? 18.703 25.656 14.656 1 87.44 36 ARG B C 1
ATOM 3609 O O . ARG B 1 36 ? 17.844 26.281 14.031 1 87.44 36 ARG B O 1
ATOM 3616 N N . LEU B 1 37 ? 19.953 25.672 14.328 1 82.88 37 LEU B N 1
ATOM 3617 C CA . LEU B 1 37 ? 20.453 26.531 13.258 1 82.88 37 LEU B CA 1
ATOM 3618 C C . LEU B 1 37 ? 20.5 25.781 11.93 1 82.88 37 LEU B C 1
ATOM 3620 O O . LEU B 1 37 ? 20.391 26.391 10.867 1 82.88 37 LEU B O 1
ATOM 3624 N N . ARG B 1 38 ? 20.719 24.406 12.062 1 92.5 38 ARG B N 1
ATOM 3625 C CA . ARG B 1 38 ? 20.828 23.594 10.859 1 92.5 38 ARG B CA 1
ATOM 3626 C C . ARG B 1 38 ? 19.953 22.344 10.961 1 92.5 38 ARG B C 1
ATOM 3628 O O . ARG B 1 38 ? 19.703 21.844 12.062 1 92.5 38 ARG B O 1
ATOM 3635 N N . PRO B 1 39 ? 19.531 21.859 9.789 1 96.19 39 PRO B N 1
ATOM 3636 C CA . PRO B 1 39 ? 18.703 20.656 9.789 1 96.19 39 PRO B CA 1
ATOM 3637 C C . PRO B 1 39 ? 19.422 19.438 10.375 1 96.19 39 PRO B C 1
ATOM 3639 O O . PRO B 1 39 ? 18.812 18.625 11.078 1 96.19 39 PRO B O 1
ATOM 3642 N N . VAL B 1 40 ? 20.734 19.328 10.125 1 97.5 40 VAL B N 1
ATOM 3643 C CA . VAL B 1 40 ? 21.531 18.203 10.586 1 97.5 40 VAL B CA 1
ATOM 3644 C C . VAL B 1 40 ? 22.594 18.688 11.57 1 97.5 40 VAL B C 1
ATOM 3646 O O . VAL B 1 40 ? 23.406 19.547 11.242 1 97.5 40 VAL B O 1
ATOM 3649 N N . GLU B 1 41 ? 22.578 18.25 12.789 1 96.31 41 GLU B N 1
ATOM 3650 C CA . GLU B 1 41 ? 23.625 18.484 13.766 1 96.31 41 GLU B CA 1
ATOM 3651 C C . GLU B 1 41 ? 24.562 17.281 13.883 1 96.31 41 GLU B C 1
ATOM 3653 O O . GLU B 1 41 ? 24.484 16.531 14.852 1 96.31 41 GLU B O 1
ATOM 3658 N N . GLY B 1 42 ? 25.484 17.141 12.992 1 96.94 42 GLY B N 1
ATOM 3659 C CA . GLY B 1 42 ? 26.406 16.031 12.844 1 96.94 42 GLY B CA 1
ATOM 3660 C C . GLY B 1 42 ? 26.906 15.836 11.43 1 96.94 42 GLY B C 1
ATOM 3661 O O . GLY B 1 42 ? 26.766 16.734 10.594 1 96.94 42 GLY B O 1
ATOM 3662 N N . THR B 1 43 ? 27.484 14.703 11.141 1 97.75 43 THR B N 1
ATOM 3663 C CA . THR B 1 43 ? 28.141 14.438 9.859 1 97.75 43 THR B CA 1
ATOM 3664 C C . THR B 1 43 ? 27.125 13.922 8.844 1 97.75 43 THR B C 1
ATOM 3666 O O . THR B 1 43 ? 26.328 13.031 9.148 1 97.75 43 THR B O 1
ATOM 3669 N N . LEU B 1 44 ? 27.109 14.516 7.652 1 98.38 44 LEU B N 1
ATOM 3670 C CA . LEU B 1 44 ? 26.344 14.055 6.5 1 98.38 44 LEU B CA 1
ATOM 3671 C C . LEU B 1 44 ? 27.234 13.305 5.516 1 98.38 44 LEU B C 1
ATOM 3673 O O . LEU B 1 44 ? 28.234 13.859 5.031 1 98.38 44 LEU B O 1
ATOM 3677 N N . LEU B 1 45 ? 26.875 12.07 5.273 1 98.06 45 LEU B N 1
ATOM 3678 C CA . LEU B 1 45 ? 27.609 11.266 4.305 1 98.06 45 LEU B CA 1
ATOM 3679 C C . LEU B 1 45 ? 26.859 11.195 2.979 1 98.06 45 LEU B C 1
ATOM 3681 O O . LEU B 1 45 ? 25.656 10.922 2.957 1 98.06 45 LEU B O 1
ATOM 3685 N N . LEU B 1 46 ? 27.547 11.461 1.89 1 97.75 46 LEU B N 1
ATOM 3686 C CA . LEU B 1 46 ? 27 11.383 0.545 1 97.75 46 LEU B CA 1
ATOM 3687 C C . LEU B 1 46 ? 27.672 10.289 -0.268 1 97.75 46 LEU B C 1
ATOM 3689 O O . LEU B 1 46 ? 28.859 10.031 -0.095 1 97.75 46 LEU B O 1
ATOM 3693 N N . GLY B 1 47 ? 26.922 9.633 -1.103 1 95.88 47 GLY B N 1
ATOM 3694 C CA . GLY B 1 47 ? 27.453 8.695 -2.082 1 95.88 47 GLY B CA 1
ATOM 3695 C C . GLY B 1 47 ? 26.469 8.367 -3.188 1 95.88 47 GLY B C 1
ATOM 3696 O O . GLY B 1 47 ? 25.297 8.75 -3.115 1 95.88 47 GLY B O 1
ATOM 3697 N N . GLY B 1 48 ? 27.031 7.723 -4.227 1 93.94 48 GLY B N 1
ATOM 3698 C CA . GLY B 1 48 ? 26.156 7.234 -5.285 1 93.94 48 GLY B CA 1
ATOM 3699 C C . GLY B 1 48 ? 26.297 8.008 -6.578 1 93.94 48 GLY B C 1
ATOM 3700 O O . GLY B 1 48 ? 27.422 8.305 -7.012 1 93.94 48 GLY B O 1
ATOM 3701 N N . GLY B 1 49 ? 25.109 8.281 -7.25 1 92.81 49 GLY B N 1
ATOM 3702 C CA . GLY B 1 49 ? 25.062 8.766 -8.625 1 92.81 49 GLY B CA 1
ATOM 3703 C C . GLY B 1 49 ? 25.078 10.273 -8.727 1 92.81 49 GLY B C 1
ATOM 3704 O O . GLY B 1 49 ? 25.609 10.961 -7.844 1 92.81 49 GLY B O 1
ATOM 3705 N N . PRO B 1 50 ? 24.609 10.812 -9.836 1 93.62 50 PRO B N 1
ATOM 3706 C CA . PRO B 1 50 ? 24.734 12.234 -10.18 1 93.62 50 PRO B CA 1
ATOM 3707 C C . PRO B 1 50 ? 23.953 13.141 -9.234 1 93.62 50 PRO B C 1
ATOM 3709 O O . PRO B 1 50 ? 24.328 14.297 -9.023 1 93.62 50 PRO B O 1
ATOM 3712 N N . LEU B 1 51 ? 22.875 12.719 -8.664 1 96.56 51 LEU B N 1
ATOM 3713 C CA . LEU B 1 51 ? 22.094 13.562 -7.758 1 96.56 51 LEU B CA 1
ATOM 3714 C C . LEU B 1 51 ? 22.891 13.883 -6.496 1 96.56 51 LEU B C 1
ATOM 3716 O O . LEU B 1 51 ? 22.625 14.883 -5.828 1 96.56 51 LEU B O 1
ATOM 3720 N N . ALA B 1 52 ? 23.812 12.992 -6.152 1 96.5 52 ALA B N 1
ATOM 3721 C CA . ALA B 1 52 ? 24.672 13.25 -4.992 1 96.5 52 ALA B CA 1
ATOM 3722 C C . ALA B 1 52 ? 25.5 14.508 -5.199 1 96.5 52 ALA B C 1
ATOM 3724 O O . ALA B 1 52 ? 25.781 15.242 -4.25 1 96.5 52 ALA B O 1
ATOM 3725 N N . VAL B 1 53 ? 25.891 14.734 -6.434 1 95.12 53 VAL B N 1
ATOM 3726 C CA . VAL B 1 53 ? 26.641 15.938 -6.766 1 95.12 53 VAL B CA 1
ATOM 3727 C C . VAL B 1 53 ? 25.797 17.172 -6.508 1 95.12 53 VAL B C 1
ATOM 3729 O O . VAL B 1 53 ? 26.281 18.172 -5.949 1 95.12 53 VAL B O 1
ATOM 3732 N N . LYS B 1 54 ? 24.594 17.062 -6.875 1 95.25 54 LYS B N 1
ATOM 3733 C CA . LYS B 1 54 ? 23.672 18.156 -6.641 1 95.25 54 LYS B CA 1
ATOM 3734 C C . LYS B 1 54 ? 23.5 18.422 -5.148 1 95.25 54 LYS B C 1
ATOM 3736 O O . LYS B 1 54 ? 23.453 19.578 -4.715 1 95.25 54 LYS B O 1
ATOM 3741 N N . VAL B 1 55 ? 23.406 17.359 -4.359 1 97.62 55 VAL B N 1
ATOM 3742 C CA . VAL B 1 55 ? 23.234 17.5 -2.918 1 97.62 55 VAL B CA 1
ATOM 3743 C C . VAL B 1 55 ? 24.484 18.125 -2.312 1 97.62 55 VAL B C 1
ATOM 3745 O O . VAL B 1 55 ? 24.406 18.969 -1.405 1 97.62 55 VAL B O 1
ATOM 3748 N N . ALA B 1 56 ? 25.656 17.766 -2.83 1 96.56 56 ALA B N 1
ATOM 3749 C CA . ALA B 1 56 ? 26.938 18.297 -2.342 1 96.56 56 ALA B CA 1
ATOM 3750 C C . ALA B 1 56 ? 26.984 19.812 -2.5 1 96.56 56 ALA B C 1
ATOM 3752 O O . ALA B 1 56 ? 27.578 20.516 -1.676 1 96.56 56 ALA B O 1
ATOM 3753 N N . GLU B 1 57 ? 26.312 20.328 -3.492 1 95.25 57 GLU B N 1
ATOM 3754 C CA . GLU B 1 57 ? 26.328 21.766 -3.777 1 95.25 57 GLU B CA 1
ATOM 3755 C C . GLU B 1 57 ? 25.688 22.547 -2.641 1 95.25 57 GLU B C 1
ATOM 3757 O O . GLU B 1 57 ? 26.062 23.703 -2.385 1 95.25 57 GLU B O 1
ATOM 3762 N N . PHE B 1 58 ? 24.719 21.938 -2.006 1 95.38 58 PHE B N 1
ATOM 3763 C CA . PHE B 1 58 ? 24.062 22.688 -0.934 1 95.38 58 PHE B CA 1
ATOM 3764 C C . PHE B 1 58 ? 24.281 22 0.409 1 95.38 58 PHE B C 1
ATOM 3766 O O . PHE B 1 58 ? 23.656 22.359 1.404 1 95.38 58 PHE B O 1
ATOM 3773 N N . GLY B 1 59 ? 25.156 21.016 0.513 1 96.5 59 GLY B N 1
ATOM 3774 C CA . GLY B 1 59 ? 25.391 20.234 1.708 1 96.5 59 GLY B CA 1
ATOM 3775 C C . GLY B 1 59 ? 25.781 21.062 2.912 1 96.5 59 GLY B C 1
ATOM 3776 O O . GLY B 1 59 ? 25.359 20.781 4.031 1 96.5 59 GLY B O 1
ATOM 3777 N N . GLN B 1 60 ? 26.531 22.109 2.664 1 94.5 60 GLN B N 1
ATOM 3778 C CA . GLN B 1 60 ? 27.031 22.953 3.75 1 94.5 60 GLN B CA 1
ATOM 3779 C C . GLN B 1 60 ? 25.906 23.781 4.375 1 94.5 60 GLN B C 1
ATOM 3781 O O . GLN B 1 60 ? 26.047 24.281 5.484 1 94.5 60 GLN B O 1
ATOM 3786 N N . ARG B 1 61 ? 24.859 23.891 3.674 1 95.44 61 ARG B N 1
ATOM 3787 C CA . ARG B 1 61 ? 23.703 24.578 4.234 1 95.44 61 ARG B CA 1
ATOM 3788 C C . ARG B 1 61 ? 22.875 23.656 5.121 1 95.44 61 ARG B C 1
ATOM 3790 O O . ARG B 1 61 ? 22.062 24.109 5.922 1 95.44 61 ARG B O 1
ATOM 3797 N N . LEU B 1 62 ? 23.109 22.328 4.992 1 97.38 62 LEU B N 1
ATOM 3798 C CA . LEU B 1 62 ? 22.406 21.344 5.793 1 97.38 62 LEU B CA 1
ATOM 3799 C C . LEU B 1 62 ? 23.141 21.062 7.102 1 97.38 62 LEU B C 1
ATOM 3801 O O . LEU B 1 62 ? 22.5 20.781 8.125 1 97.38 62 LEU B O 1
ATOM 3805 N N . THR B 1 63 ? 24.453 21.094 7.039 1 97.25 63 THR B N 1
ATOM 3806 C CA . THR B 1 63 ? 25.266 20.75 8.195 1 97.25 63 THR B CA 1
ATOM 3807 C C . THR B 1 63 ? 26.672 21.344 8.078 1 97.25 63 THR B C 1
ATOM 3809 O O . THR B 1 63 ? 27.016 21.938 7.047 1 97.25 63 THR B O 1
ATOM 3812 N N . GLY B 1 64 ? 27.453 21.219 9.242 1 94.69 64 GLY B N 1
ATOM 3813 C CA . GLY B 1 64 ? 28.812 21.734 9.266 1 94.69 64 GLY B CA 1
ATOM 3814 C C . GLY B 1 64 ? 29.844 20.75 8.734 1 94.69 64 GLY B C 1
ATOM 3815 O O . GLY B 1 64 ? 30.969 21.125 8.406 1 94.69 64 GLY B O 1
ATOM 3816 N N . GLU B 1 65 ? 29.453 19.516 8.562 1 96.31 65 GLU B N 1
ATOM 3817 C CA . GLU B 1 65 ? 30.391 18.484 8.117 1 96.31 65 GLU B CA 1
ATOM 3818 C C . GLU B 1 65 ? 29.75 17.578 7.059 1 96.31 65 GLU B C 1
ATOM 3820 O O . GLU B 1 65 ? 28.797 16.844 7.352 1 96.31 65 GLU B O 1
ATOM 3825 N N . VAL B 1 66 ? 30.297 17.656 5.859 1 97.31 66 VAL B N 1
ATOM 3826 C CA . VAL B 1 66 ? 29.859 16.812 4.754 1 97.31 66 VAL B CA 1
ATOM 3827 C C . VAL B 1 66 ? 31.031 15.961 4.266 1 97.31 66 VAL B C 1
ATOM 3829 O O . VAL B 1 66 ? 32.125 16.484 3.998 1 97.31 66 VAL B O 1
ATOM 3832 N N . VAL B 1 67 ? 30.781 14.68 4.238 1 96.88 67 VAL B N 1
ATOM 3833 C CA . VAL B 1 67 ? 31.812 13.742 3.818 1 96.88 67 VAL B CA 1
ATOM 3834 C C . VAL B 1 67 ? 31.266 12.828 2.727 1 96.88 67 VAL B C 1
ATOM 3836 O O . VAL B 1 67 ? 30.062 12.82 2.455 1 96.88 67 VAL B O 1
ATOM 3839 N N . SER B 1 68 ? 32.156 12.188 2.02 1 95.75 68 SER B N 1
ATOM 3840 C CA . SER B 1 68 ? 31.781 11.242 0.974 1 95.75 68 SER B CA 1
ATOM 3841 C C . SER B 1 68 ? 32.312 9.844 1.259 1 95.75 68 SER B C 1
ATOM 3843 O O . SER B 1 68 ? 33.281 9.688 2.004 1 95.75 68 SER B O 1
ATOM 3845 N N . PHE B 1 69 ? 31.562 8.914 0.744 1 90.5 69 PHE B N 1
ATOM 3846 C CA . PHE B 1 69 ? 32 7.523 0.821 1 90.5 69 PHE B CA 1
ATOM 3847 C C . PHE B 1 69 ? 32.125 6.914 -0.572 1 90.5 69 PHE B C 1
ATOM 3849 O O . PHE B 1 69 ? 31.156 6.898 -1.336 1 90.5 69 PHE B O 1
ATOM 3856 N N . ALA B 1 70 ? 33.438 6.383 -0.858 1 78 70 ALA B N 1
ATOM 3857 C CA . ALA B 1 70 ? 33.75 5.637 -2.068 1 78 70 ALA B CA 1
ATOM 3858 C C . ALA B 1 70 ? 33.406 6.43 -3.32 1 78 70 ALA B C 1
ATOM 3860 O O . ALA B 1 70 ? 32.875 5.871 -4.289 1 78 70 ALA B O 1
ATOM 3861 N N . ASP B 1 71 ? 33.5 7.75 -3.242 1 81.06 71 ASP B N 1
ATOM 3862 C CA . ASP B 1 71 ? 33.156 8.602 -4.379 1 81.06 71 ASP B CA 1
ATOM 3863 C C . ASP B 1 71 ? 34.062 9.844 -4.426 1 81.06 71 ASP B C 1
ATOM 3865 O O . ASP B 1 71 ? 33.688 10.883 -3.881 1 81.06 71 ASP B O 1
ATOM 3869 N N . ASP B 1 72 ? 35.062 9.812 -5.176 1 79.81 72 ASP B N 1
ATOM 3870 C CA . ASP B 1 72 ? 36 10.906 -5.262 1 79.81 72 ASP B CA 1
ATOM 3871 C C . ASP B 1 72 ? 35.469 12.039 -6.129 1 79.81 72 ASP B C 1
ATOM 3873 O O . ASP B 1 72 ? 35.938 13.18 -6.047 1 79.81 72 ASP B O 1
ATOM 3877 N N . ALA B 1 73 ? 34.469 11.734 -6.777 1 82.75 73 ALA B N 1
ATOM 3878 C CA . ALA B 1 73 ? 33.938 12.703 -7.738 1 82.75 73 ALA B CA 1
ATOM 3879 C C . ALA B 1 73 ? 33.188 13.836 -7.035 1 82.75 73 ALA B C 1
ATOM 3881 O O . ALA B 1 73 ? 33 14.906 -7.613 1 82.75 73 ALA B O 1
ATOM 3882 N N . LEU B 1 74 ? 32.906 13.641 -5.781 1 90.56 74 LEU B N 1
ATOM 3883 C CA . LEU B 1 74 ? 32.094 14.625 -5.07 1 90.56 74 LEU B CA 1
ATOM 3884 C C . LEU B 1 74 ? 32.969 15.75 -4.523 1 90.56 74 LEU B C 1
ATOM 3886 O O . LEU B 1 74 ? 32.469 16.797 -4.121 1 90.56 74 LEU B O 1
ATOM 3890 N N . GLY B 1 75 ? 34.281 15.578 -4.473 1 89.75 75 GLY B N 1
ATOM 3891 C CA . GLY B 1 75 ? 35.188 16.609 -3.967 1 89.75 75 GLY B CA 1
ATOM 3892 C C . GLY B 1 75 ? 35.062 16.828 -2.475 1 89.75 75 GLY B C 1
ATOM 3893 O O . GLY B 1 75 ? 35.25 17.953 -1.995 1 89.75 75 GLY B O 1
ATOM 3894 N N . LEU B 1 76 ? 34.594 15.891 -1.727 1 94.56 76 LEU B N 1
ATOM 3895 C CA . LEU B 1 76 ? 34.375 15.953 -0.284 1 94.56 76 LEU B CA 1
ATOM 3896 C C . LEU B 1 76 ? 35.406 15.102 0.45 1 94.56 76 LEU B C 1
ATOM 3898 O O . LEU B 1 76 ? 36.031 14.219 -0.146 1 94.56 76 LEU B O 1
ATOM 3902 N N . PRO B 1 77 ? 35.688 15.477 1.714 1 94.12 77 PRO B N 1
ATOM 3903 C CA . PRO B 1 77 ? 36.562 14.578 2.492 1 94.12 77 PRO B CA 1
ATOM 3904 C C . PRO B 1 77 ? 36.031 13.141 2.529 1 94.12 77 PRO B C 1
ATOM 3906 O O . PRO B 1 77 ? 34.812 12.93 2.627 1 94.12 77 PRO B O 1
ATOM 3909 N N . THR B 1 78 ? 36.938 12.289 2.488 1 94.38 78 THR B N 1
ATOM 3910 C CA . THR B 1 78 ? 36.562 10.875 2.455 1 94.38 78 THR B CA 1
ATOM 3911 C C . THR B 1 78 ? 36.281 10.359 3.861 1 94.38 78 THR B C 1
ATOM 3913 O O . THR B 1 78 ? 37.062 10.602 4.789 1 94.38 78 THR B O 1
ATOM 3916 N N . TRP B 1 79 ? 35.125 9.727 3.994 1 94.94 79 TRP B N 1
ATOM 3917 C CA . TRP B 1 79 ? 34.781 9.039 5.234 1 94.94 79 TRP B CA 1
ATOM 3918 C C . TRP B 1 79 ? 35.25 7.59 5.211 1 94.94 79 TRP B C 1
ATOM 3920 O O . TRP B 1 79 ? 35.094 6.895 4.203 1 94.94 79 TRP B O 1
ATOM 3930 N N . VAL B 1 80 ? 35.844 7.145 6.262 1 91.62 80 VAL B N 1
ATOM 3931 C CA . VAL B 1 80 ? 36.344 5.777 6.363 1 91.62 80 VAL B CA 1
ATOM 3932 C C . VAL B 1 80 ? 35.688 5.066 7.543 1 91.62 80 VAL B C 1
ATOM 3934 O O . VAL B 1 80 ? 35.688 5.57 8.664 1 91.62 80 VAL B O 1
ATOM 3937 N N . ALA B 1 81 ? 35.125 3.928 7.277 1 88.19 81 ALA B N 1
ATOM 3938 C CA . ALA B 1 81 ? 34.438 3.133 8.297 1 88.19 81 ALA B CA 1
ATOM 3939 C C . ALA B 1 81 ? 35.375 2.812 9.453 1 88.19 81 ALA B C 1
ATOM 3941 O O . ALA B 1 81 ? 36.531 2.4 9.242 1 88.19 81 ALA B O 1
ATOM 3942 N N . GLY B 1 82 ? 34.938 2.945 10.617 1 83.56 82 GLY B N 1
ATOM 3943 C CA . GLY B 1 82 ? 35.719 2.656 11.805 1 83.56 82 GLY B CA 1
ATOM 3944 C C . GLY B 1 82 ? 36.594 3.818 12.242 1 83.56 82 GLY B C 1
ATOM 3945 O O . GLY B 1 82 ? 37 3.893 13.398 1 83.56 82 GLY B O 1
ATOM 3946 N N . LEU B 1 83 ? 36.875 4.746 11.398 1 84.5 83 LEU B N 1
ATOM 3947 C CA . LEU B 1 83 ? 37.75 5.863 11.711 1 84.5 83 LEU B CA 1
ATOM 3948 C C . LEU B 1 83 ? 37 7.188 11.664 1 84.5 83 LEU B C 1
ATOM 3950 O O . LEU B 1 83 ? 37.406 8.164 12.289 1 84.5 83 LEU B O 1
ATOM 3954 N N . GLY B 1 84 ? 35.969 7.137 10.961 1 82.94 84 GLY B N 1
ATOM 3955 C CA . GLY B 1 84 ? 35.219 8.367 10.781 1 82.94 84 GLY B CA 1
ATOM 3956 C C . GLY B 1 84 ? 34.25 8.664 11.93 1 82.94 84 GLY B C 1
ATOM 3957 O O . GLY B 1 84 ? 34.125 7.848 12.844 1 82.94 84 GLY B O 1
ATOM 3958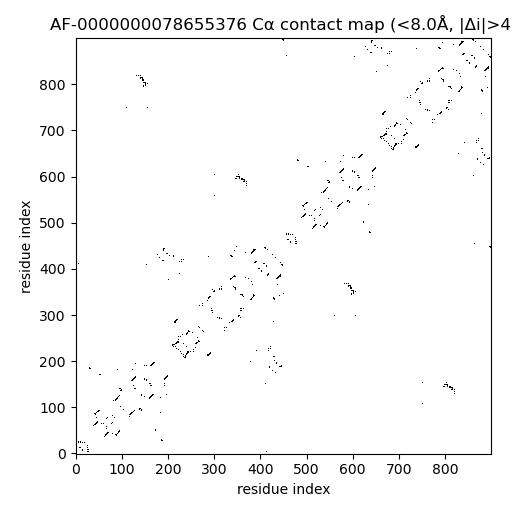 N N . SER B 1 85 ? 33.75 9.844 11.883 1 89.62 85 SER B N 1
ATOM 3959 C CA . SER B 1 85 ? 32.781 10.266 12.859 1 89.62 85 SER B CA 1
ATOM 3960 C C . SER B 1 85 ? 31.484 9.453 12.727 1 89.62 85 SER B C 1
ATOM 3962 O O . SER B 1 85 ? 31.234 8.82 11.695 1 89.62 85 SER B O 1
ATOM 3964 N N . LYS B 1 86 ? 30.781 9.438 13.781 1 96.12 86 LYS B N 1
ATOM 3965 C CA . LYS B 1 86 ? 29.438 8.875 13.68 1 96.12 86 LYS B CA 1
ATOM 3966 C C . LYS B 1 86 ? 28.578 9.672 12.703 1 96.12 86 LYS B C 1
ATOM 3968 O O . LYS B 1 86 ? 28.688 10.898 12.633 1 96.12 86 LYS B O 1
ATOM 3973 N N . LEU B 1 87 ? 27.797 9.008 11.992 1 98.12 87 LEU B N 1
ATOM 3974 C CA . LEU B 1 87 ? 27.016 9.617 10.93 1 98.12 87 LEU B CA 1
ATOM 3975 C C . LEU B 1 87 ? 25.609 9.969 11.422 1 98.12 87 LEU B C 1
ATOM 3977 O O . LEU B 1 87 ? 24.875 9.102 11.891 1 98.12 87 LEU B O 1
ATOM 3981 N N . LYS B 1 88 ? 25.234 11.211 11.297 1 98.38 88 LYS B N 1
ATOM 3982 C CA . LYS B 1 88 ? 23.922 11.68 11.695 1 98.38 88 LYS B CA 1
ATOM 3983 C C . LYS B 1 88 ? 22.938 11.641 10.523 1 98.38 88 LYS B C 1
ATOM 3985 O O . LYS B 1 88 ? 21.734 11.516 10.719 1 98.38 88 LYS B O 1
ATOM 3990 N N . ALA B 1 89 ? 23.469 11.719 9.305 1 98.75 89 ALA B N 1
ATOM 3991 C CA . ALA B 1 89 ? 22.672 11.703 8.086 1 98.75 89 ALA B CA 1
ATOM 3992 C C . ALA B 1 89 ? 23.422 11.008 6.949 1 98.75 89 ALA B C 1
ATOM 3994 O O . ALA B 1 89 ? 24.641 11.078 6.875 1 98.75 89 ALA B O 1
ATOM 3995 N N . VAL B 1 90 ? 22.672 10.344 6.117 1 98.69 90 VAL B N 1
ATOM 3996 C CA . VAL B 1 90 ? 23.234 9.648 4.961 1 98.69 90 VAL B CA 1
ATOM 3997 C C . VAL B 1 90 ? 22.312 9.859 3.75 1 98.69 90 VAL B C 1
ATOM 3999 O O . VAL B 1 90 ? 21.094 9.719 3.85 1 98.69 90 VAL B O 1
ATOM 4002 N N . VAL B 1 91 ? 22.891 10.266 2.633 1 98.69 91 VAL B N 1
ATOM 4003 C CA . VAL B 1 91 ? 22.172 10.312 1.365 1 98.69 91 VAL B CA 1
ATOM 4004 C C . VAL B 1 91 ? 22.875 9.43 0.337 1 98.69 91 VAL B C 1
ATOM 4006 O O . VAL B 1 91 ? 24.062 9.609 0.064 1 98.69 91 VAL B O 1
ATOM 4009 N N . PHE B 1 92 ? 22.219 8.469 -0.153 1 98.56 92 PHE B N 1
ATOM 4010 C CA . PHE B 1 92 ? 22.719 7.656 -1.253 1 98.56 92 PHE B CA 1
ATOM 4011 C C . PHE B 1 92 ? 21.891 7.879 -2.514 1 98.56 92 PHE B C 1
ATOM 4013 O O . PHE B 1 92 ? 20.672 7.672 -2.51 1 98.56 92 PHE B O 1
ATOM 4020 N N . ASP B 1 93 ? 22.547 8.297 -3.553 1 98.12 93 ASP B N 1
ATOM 4021 C CA . ASP B 1 93 ? 21.875 8.469 -4.84 1 98.12 93 ASP B CA 1
ATOM 4022 C C . ASP B 1 93 ? 21.891 7.172 -5.648 1 98.12 93 ASP B C 1
ATOM 4024 O O . ASP B 1 93 ? 22.922 6.809 -6.223 1 98.12 93 ASP B O 1
ATOM 4028 N N . ALA B 1 94 ? 20.734 6.539 -5.746 1 98.69 94 ALA B N 1
ATOM 4029 C CA . ALA B 1 94 ? 20.578 5.305 -6.508 1 98.69 94 ALA B CA 1
ATOM 4030 C C . ALA B 1 94 ? 19.953 5.574 -7.871 1 98.69 94 ALA B C 1
ATOM 4032 O O . ALA B 1 94 ? 19.5 4.648 -8.547 1 98.69 94 ALA B O 1
ATOM 4033 N N . SER B 1 95 ? 19.906 6.797 -8.336 1 98.12 95 SER B N 1
ATOM 4034 C CA . SER B 1 95 ? 19.188 7.18 -9.547 1 98.12 95 SER B CA 1
ATOM 4035 C C . SER B 1 95 ? 19.844 6.59 -10.789 1 98.12 95 SER B C 1
ATOM 4037 O O . SER B 1 95 ? 19.188 6.418 -11.82 1 98.12 95 SER B O 1
ATOM 4039 N N . HIS B 1 96 ? 21.109 6.219 -10.703 1 97 96 HIS B N 1
ATOM 4040 C CA . HIS B 1 96 ? 21.844 5.73 -11.859 1 97 96 HIS B CA 1
ATOM 4041 C C . HIS B 1 96 ? 21.688 4.219 -12.016 1 97 96 HIS B C 1
ATOM 4043 O O . HIS B 1 96 ? 22.078 3.652 -13.039 1 97 96 HIS B O 1
ATOM 4049 N N . LEU B 1 97 ? 21.188 3.543 -10.977 1 98.25 97 LEU B N 1
ATOM 4050 C CA . LEU B 1 97 ? 21.031 2.098 -11.086 1 98.25 97 LEU B CA 1
ATOM 4051 C C . LEU B 1 97 ? 20.062 1.74 -12.203 1 98.25 97 LEU B C 1
ATOM 4053 O O . LEU B 1 97 ? 18.875 2.049 -12.125 1 98.25 97 LEU B O 1
ATOM 4057 N N . GLY B 1 98 ? 20.625 1.043 -13.227 1 98 98 GLY B N 1
ATOM 4058 C CA . GLY B 1 98 ? 19.844 0.813 -14.43 1 98 98 GLY B CA 1
ATOM 4059 C C . GLY B 1 98 ? 19.656 -0.658 -14.742 1 98 98 GLY B C 1
ATOM 4060 O O . GLY B 1 98 ? 19.016 -1.008 -15.742 1 98 98 GLY B O 1
ATOM 4061 N N . ASP B 1 99 ? 20.188 -1.485 -13.898 1 97.5 99 ASP B N 1
ATOM 4062 C CA . ASP B 1 99 ? 20.016 -2.92 -14.109 1 97.5 99 ASP B CA 1
ATOM 4063 C C . ASP B 1 99 ? 20.109 -3.682 -12.789 1 97.5 99 ASP B C 1
ATOM 4065 O O . ASP B 1 99 ? 20.484 -3.107 -11.758 1 97.5 99 ASP B O 1
ATOM 4069 N N . ILE B 1 100 ? 19.766 -4.941 -12.812 1 98.38 100 ILE B N 1
ATOM 4070 C CA . ILE B 1 100 ? 19.625 -5.773 -11.625 1 98.38 100 ILE B CA 1
ATOM 4071 C C . ILE B 1 100 ? 20.984 -5.98 -10.969 1 98.38 100 ILE B C 1
ATOM 4073 O O . ILE B 1 100 ? 21.094 -5.953 -9.742 1 98.38 100 ILE B O 1
ATOM 4077 N N . ASP B 1 101 ? 22.031 -6.125 -11.75 1 98.06 101 ASP B N 1
ATOM 4078 C CA . ASP B 1 101 ? 23.375 -6.363 -11.227 1 98.06 101 ASP B CA 1
ATOM 4079 C C . ASP B 1 101 ? 23.875 -5.16 -10.422 1 98.06 101 ASP B C 1
ATOM 4081 O O . ASP B 1 101 ? 24.625 -5.316 -9.461 1 98.06 101 ASP B O 1
ATOM 4085 N N . GLN B 1 102 ? 23.453 -4.027 -10.781 1 98.56 102 GLN B N 1
ATOM 4086 C CA . GLN B 1 102 ? 23.906 -2.799 -10.133 1 98.56 102 GLN B CA 1
ATOM 4087 C C . GLN B 1 102 ? 23.266 -2.648 -8.75 1 98.56 102 GLN B C 1
ATOM 4089 O O . GLN B 1 102 ? 23.703 -1.825 -7.945 1 98.56 102 GLN B O 1
ATOM 4094 N N . LEU B 1 103 ? 22.281 -3.416 -8.398 1 98.81 103 LEU B N 1
ATOM 4095 C CA . LEU B 1 103 ? 21.609 -3.33 -7.109 1 98.81 103 LEU B CA 1
ATOM 4096 C C . LEU B 1 103 ? 22.547 -3.695 -5.973 1 98.81 103 LEU B C 1
ATOM 4098 O O . LEU B 1 103 ? 22.297 -3.367 -4.812 1 98.81 103 LEU B O 1
ATOM 4102 N N . LYS B 1 104 ? 23.656 -4.41 -6.254 1 98.44 104 LYS B N 1
ATOM 4103 C CA . LYS B 1 104 ? 24.625 -4.762 -5.215 1 98.44 104 LYS B CA 1
ATOM 4104 C C . LYS B 1 104 ? 25.234 -3.51 -4.598 1 98.44 104 LYS B C 1
ATOM 4106 O O . LYS B 1 104 ? 25.734 -3.553 -3.473 1 98.44 104 LYS B O 1
ATOM 4111 N N . GLN B 1 105 ? 25.172 -2.398 -5.359 1 98.12 105 GLN B N 1
ATOM 4112 C CA . GLN B 1 105 ? 25.719 -1.139 -4.855 1 98.12 105 GLN B CA 1
ATOM 4113 C C . GLN B 1 105 ? 24.984 -0.7 -3.588 1 98.12 105 GLN B C 1
ATOM 4115 O O . GLN B 1 105 ? 25.547 0.046 -2.777 1 98.12 105 GLN B O 1
ATOM 4120 N N . LEU B 1 106 ? 23.734 -1.107 -3.402 1 98.69 106 LEU B N 1
ATOM 4121 C CA . LEU B 1 106 ? 23 -0.815 -2.176 1 98.69 106 LEU B CA 1
ATOM 4122 C C . LEU B 1 106 ? 23.688 -1.447 -0.968 1 98.69 106 LEU B C 1
ATOM 4124 O O . LEU B 1 106 ? 23.953 -0.768 0.025 1 98.69 106 LEU B O 1
ATOM 4128 N N . ARG B 1 107 ? 23.969 -2.74 -1.071 1 98.31 107 ARG B N 1
ATOM 4129 C CA . ARG B 1 107 ? 24.672 -3.432 0.009 1 98.31 107 ARG B CA 1
ATOM 4130 C C . ARG B 1 107 ? 26.047 -2.842 0.233 1 98.31 107 ARG B C 1
ATOM 4132 O O . ARG B 1 107 ? 26.438 -2.574 1.371 1 98.31 107 ARG B O 1
ATOM 4139 N N . GLU B 1 108 ? 26.766 -2.617 -0.882 1 97.38 108 GLU B N 1
ATOM 4140 C CA . GLU B 1 108 ? 28.141 -2.148 -0.821 1 97.38 108 GLU B CA 1
ATOM 4141 C C . GLU B 1 108 ? 28.234 -0.779 -0.152 1 97.38 108 GLU B C 1
ATOM 4143 O O . GLU B 1 108 ? 29.188 -0.496 0.572 1 97.38 108 GLU B O 1
ATOM 4148 N N . PHE B 1 109 ? 27.297 0.047 -0.368 1 97.31 109 PHE B N 1
ATOM 4149 C CA . PHE B 1 109 ? 27.328 1.39 0.2 1 97.31 109 PHE B CA 1
ATOM 4150 C C . PHE B 1 109 ? 26.891 1.363 1.664 1 97.31 109 PHE B C 1
ATOM 4152 O O . PHE B 1 109 ? 27.578 1.922 2.523 1 97.31 109 PHE B O 1
ATOM 4159 N N . PHE B 1 110 ? 25.766 0.717 2.008 1 98.25 110 PHE B N 1
ATOM 4160 C CA . PHE B 1 110 ? 25.141 0.889 3.311 1 98.25 110 PHE B CA 1
ATOM 4161 C C . PHE B 1 110 ? 25.797 -0.012 4.352 1 98.25 110 PHE B C 1
ATOM 4163 O O . PHE B 1 110 ? 25.875 0.346 5.527 1 98.25 110 PHE B O 1
ATOM 4170 N N . GLN B 1 111 ? 26.234 -1.155 3.975 1 96.94 111 GLN B N 1
ATOM 4171 C CA . GLN B 1 111 ? 26.688 -2.16 4.93 1 96.94 111 GLN B CA 1
ATOM 4172 C C . GLN B 1 111 ? 27.797 -1.611 5.824 1 96.94 111 GLN B C 1
ATOM 4174 O O . GLN B 1 111 ? 27.734 -1.729 7.047 1 96.94 111 GLN B O 1
ATOM 4179 N N . PRO B 1 112 ? 28.828 -0.94 5.293 1 94.75 112 PRO B N 1
ATOM 4180 C CA . PRO B 1 112 ? 29.922 -0.479 6.137 1 94.75 112 PRO B CA 1
ATOM 4181 C C . PRO B 1 112 ? 29.516 0.648 7.082 1 94.75 112 PRO B C 1
ATOM 4183 O O . PRO B 1 112 ? 30.234 0.936 8.047 1 94.75 112 PRO B O 1
ATOM 4186 N N . LEU B 1 113 ? 28.406 1.283 6.797 1 94.81 113 LEU B N 1
ATOM 4187 C CA . LEU B 1 113 ? 28.109 2.486 7.562 1 94.81 113 LEU B CA 1
ATOM 4188 C C . LEU B 1 113 ? 27.156 2.176 8.711 1 94.81 113 LEU B C 1
ATOM 4190 O O . LEU B 1 113 ? 27 2.98 9.641 1 94.81 113 LEU B O 1
ATOM 4194 N N . LEU B 1 114 ? 26.547 1.023 8.719 1 96.44 114 LEU B N 1
ATOM 4195 C CA . LEU B 1 114 ? 25.422 0.743 9.617 1 96.44 114 LEU B CA 1
ATOM 4196 C C . LEU B 1 114 ? 25.891 0.734 11.07 1 96.44 114 LEU B C 1
ATOM 4198 O O . LEU B 1 114 ? 25.109 1.081 11.969 1 96.44 114 LEU B O 1
ATOM 4202 N N . ARG B 1 115 ? 27.125 0.42 11.336 1 94.25 115 ARG B N 1
ATOM 4203 C CA . ARG B 1 115 ? 27.625 0.362 12.703 1 94.25 115 ARG B CA 1
ATOM 4204 C C . ARG B 1 115 ? 28.156 1.723 13.148 1 94.25 115 ARG B C 1
ATOM 4206 O O . ARG B 1 115 ? 28.562 1.887 14.297 1 94.25 115 ARG B O 1
ATOM 4213 N N . SER B 1 116 ? 28.125 2.654 12.273 1 96.44 116 SER B N 1
ATOM 4214 C CA . SER B 1 116 ? 28.672 3.977 12.57 1 96.44 116 SER B CA 1
ATOM 4215 C C . SER B 1 116 ? 27.578 5.035 12.57 1 96.44 116 SER B C 1
ATOM 4217 O O . SER B 1 116 ? 27.859 6.234 12.492 1 96.44 116 SER B O 1
ATOM 4219 N N . LEU B 1 117 ? 26.375 4.664 12.625 1 97.56 117 LEU B N 1
ATOM 4220 C CA . LEU B 1 117 ? 25.281 5.621 12.648 1 97.56 117 LEU B CA 1
ATOM 4221 C C . LEU B 1 117 ? 25.094 6.207 14.039 1 97.56 117 LEU B C 1
ATOM 4223 O O . LEU B 1 117 ? 25.219 5.496 15.039 1 97.56 117 LEU B O 1
ATOM 4227 N N . ASP B 1 118 ? 24.859 7.43 14.117 1 97.06 118 ASP B N 1
ATOM 4228 C CA . ASP B 1 118 ? 24.531 8.109 15.367 1 97.06 118 ASP B CA 1
ATOM 4229 C C . ASP B 1 118 ? 23.094 7.852 15.773 1 97.06 118 ASP B C 1
ATOM 4231 O O . ASP B 1 118 ? 22.328 7.23 15.023 1 97.06 118 ASP B O 1
ATOM 4235 N N . ARG B 1 119 ? 22.75 8.219 17.047 1 96.19 119 ARG B N 1
ATOM 4236 C CA . ARG B 1 119 ? 21.375 8.133 17.484 1 96.19 119 ARG B CA 1
ATOM 4237 C C . ARG B 1 119 ? 20.453 8.984 16.609 1 96.19 119 ARG B C 1
ATOM 4239 O O . ARG B 1 119 ? 20.828 10.094 16.219 1 96.19 119 ARG B O 1
ATOM 4246 N N . SER B 1 120 ? 19.234 8.469 16.281 1 97.44 120 SER B N 1
ATOM 4247 C CA . SER B 1 120 ? 18.234 9.156 15.477 1 97.44 120 SER B CA 1
ATOM 4248 C C . SER B 1 120 ? 18.797 9.578 14.125 1 97.44 120 SER B C 1
ATOM 4250 O O . SER B 1 120 ? 18.5 10.672 13.633 1 97.44 120 SER B O 1
ATOM 4252 N N . ALA B 1 121 ? 19.734 8.742 13.586 1 98.44 121 ALA B N 1
ATOM 4253 C CA . ALA B 1 121 ? 20.281 9.016 12.258 1 98.44 121 ALA B CA 1
ATOM 4254 C C . ALA B 1 121 ? 19.188 9.031 11.195 1 98.44 121 ALA B C 1
ATOM 4256 O O . ALA B 1 121 ? 18.219 8.266 11.289 1 98.44 121 ALA B O 1
ATOM 4257 N N . LYS B 1 122 ? 19.359 9.914 10.227 1 98.81 122 LYS B N 1
ATOM 4258 C CA . LYS B 1 122 ? 18.406 10.047 9.125 1 98.81 122 LYS B CA 1
ATOM 4259 C C . LYS B 1 122 ? 19.047 9.625 7.801 1 98.81 122 LYS B C 1
ATOM 4261 O O . LYS B 1 122 ? 20.047 10.195 7.383 1 98.81 122 LYS B O 1
ATOM 4266 N N . LEU B 1 123 ? 18.438 8.633 7.125 1 98.81 123 LEU B N 1
ATOM 4267 C CA . LEU B 1 123 ? 18.938 8.156 5.836 1 98.81 123 LEU B CA 1
ATOM 4268 C C . LEU B 1 123 ? 17.906 8.422 4.738 1 98.81 123 LEU B C 1
ATOM 4270 O O . LEU B 1 123 ? 16.703 8.289 4.957 1 98.81 123 LEU B O 1
ATOM 4274 N N . VAL B 1 124 ? 18.406 8.852 3.549 1 98.88 124 VAL B N 1
ATOM 4275 C CA . VAL B 1 124 ? 17.562 9.055 2.373 1 98.88 124 VAL B CA 1
ATOM 4276 C C . VAL B 1 124 ? 18.203 8.391 1.157 1 98.88 124 VAL B C 1
ATOM 4278 O O . VAL B 1 124 ? 19.391 8.57 0.899 1 98.88 124 VAL B O 1
ATOM 4281 N N . ILE B 1 125 ? 17.453 7.582 0.503 1 98.94 125 ILE B N 1
ATOM 4282 C CA . ILE B 1 125 ? 17.828 7.086 -0.819 1 98.94 125 ILE B CA 1
ATOM 4283 C C . ILE B 1 125 ? 17.125 7.914 -1.894 1 98.94 125 ILE B C 1
ATOM 4285 O O . ILE B 1 125 ? 15.93 8.188 -1.791 1 98.94 125 ILE B O 1
ATOM 4289 N N . LEU B 1 126 ? 17.891 8.398 -2.848 1 98.88 126 LEU B N 1
ATOM 4290 C CA . LEU B 1 126 ? 17.328 9.062 -4.02 1 98.88 126 LEU B CA 1
ATOM 4291 C C . LEU B 1 126 ? 17.266 8.109 -5.207 1 98.88 126 LEU B C 1
ATOM 4293 O O . LEU B 1 126 ? 18.172 7.309 -5.422 1 98.88 126 LEU B O 1
ATOM 4297 N N . GLY B 1 127 ? 16.156 8.07 -5.914 1 98.75 127 GLY B N 1
ATOM 4298 C CA . GLY B 1 127 ? 15.984 7.277 -7.117 1 98.75 127 GLY B CA 1
ATOM 4299 C C . GLY B 1 127 ? 15.203 7.992 -8.203 1 98.75 127 GLY B C 1
ATOM 4300 O O . GLY B 1 127 ? 14.992 9.203 -8.125 1 98.75 127 GLY B O 1
ATOM 4301 N N . ARG B 1 128 ? 14.945 7.281 -9.289 1 98.69 128 ARG B N 1
ATOM 4302 C CA . ARG B 1 128 ? 14.047 7.703 -10.359 1 98.69 128 ARG B CA 1
ATOM 4303 C C . ARG B 1 128 ? 12.781 6.852 -10.383 1 98.69 128 ARG B C 1
ATOM 4305 O O . ARG B 1 128 ? 12.852 5.625 -10.266 1 98.69 128 ARG B O 1
ATOM 4312 N N . ALA B 1 129 ? 11.688 7.535 -10.477 1 98.5 129 ALA B N 1
ATOM 4313 C CA . ALA B 1 129 ? 10.43 6.797 -10.484 1 98.5 129 ALA B CA 1
ATOM 4314 C C . ALA B 1 129 ? 10.391 5.789 -11.633 1 98.5 129 ALA B C 1
ATOM 4316 O O . ALA B 1 129 ? 10.578 6.16 -12.797 1 98.5 129 ALA B O 1
ATOM 4317 N N . PRO B 1 130 ? 10.07 4.496 -11.344 1 98.38 130 PRO B N 1
ATOM 4318 C CA . PRO B 1 130 ? 10.086 3.469 -12.391 1 98.38 130 PRO B CA 1
ATOM 4319 C C . PRO B 1 130 ? 9.203 3.828 -13.578 1 98.38 130 PRO B C 1
ATOM 4321 O O . PRO B 1 130 ? 9.586 3.598 -14.727 1 98.38 130 PRO B O 1
ATOM 4324 N N . GLU B 1 131 ? 8.07 4.445 -13.367 1 96.69 131 GLU B N 1
ATOM 4325 C CA . GLU B 1 131 ? 7.094 4.723 -14.414 1 96.69 131 GLU B CA 1
ATOM 4326 C C . GLU B 1 131 ? 7.59 5.82 -15.352 1 96.69 131 GLU B C 1
ATOM 4328 O O . GLU B 1 131 ? 7.016 6.031 -16.422 1 96.69 131 GLU B O 1
ATOM 4333 N N . GLN B 1 132 ? 8.633 6.492 -15 1 96.69 132 GLN B N 1
ATOM 4334 C CA . GLN B 1 132 ? 9.164 7.574 -15.828 1 96.69 132 GLN B CA 1
ATOM 4335 C C . GLN B 1 132 ? 10.344 7.102 -16.672 1 96.69 132 GLN B C 1
ATOM 4337 O O . GLN B 1 132 ? 10.922 7.879 -17.438 1 96.69 132 GLN B O 1
ATOM 4342 N N . LEU B 1 133 ? 10.695 5.859 -16.516 1 97.88 133 LEU B N 1
ATOM 4343 C CA . LEU B 1 133 ? 11.844 5.316 -17.234 1 97.88 133 LEU B CA 1
ATOM 4344 C C . LEU B 1 133 ? 11.406 4.496 -18.438 1 97.88 133 LEU B C 1
ATOM 4346 O O . LEU B 1 133 ? 10.352 3.863 -18.406 1 97.88 133 LEU B O 1
ATOM 4350 N N . ASP B 1 134 ? 12.258 4.465 -19.469 1 96.06 134 ASP B N 1
ATOM 4351 C CA . ASP B 1 134 ? 11.938 3.734 -20.688 1 96.06 134 ASP B CA 1
ATOM 4352 C C . ASP B 1 134 ? 12.469 2.305 -20.625 1 96.06 134 ASP B C 1
ATOM 4354 O O . ASP B 1 134 ? 11.805 1.372 -21.094 1 96.06 134 ASP B O 1
ATOM 4358 N N . ASP B 1 135 ? 13.609 2.137 -20.094 1 97.25 135 ASP B N 1
ATOM 4359 C CA . ASP B 1 135 ? 14.273 0.836 -20.062 1 97.25 135 ASP B CA 1
ATOM 4360 C C . ASP B 1 135 ? 13.648 -0.074 -19.016 1 97.25 135 ASP B C 1
ATOM 4362 O O . ASP B 1 135 ? 13.523 0.31 -17.844 1 97.25 135 ASP B O 1
ATOM 4366 N N . VAL B 1 136 ? 13.273 -1.282 -19.391 1 97.31 136 VAL B N 1
ATOM 4367 C CA . VAL B 1 136 ? 12.57 -2.232 -18.547 1 97.31 136 VAL B CA 1
ATOM 4368 C C . VAL B 1 136 ? 13.438 -2.574 -17.328 1 97.31 136 VAL B C 1
ATOM 4370 O O . VAL B 1 136 ? 12.953 -2.568 -16.188 1 97.31 136 VAL B O 1
ATOM 4373 N N . LEU B 1 137 ? 14.703 -2.867 -17.562 1 98.25 137 LEU B N 1
ATOM 4374 C CA . LEU B 1 137 ? 15.578 -3.277 -16.469 1 98.25 137 LEU B CA 1
ATOM 4375 C C . LEU B 1 137 ? 15.82 -2.121 -15.5 1 98.25 137 LEU B C 1
ATOM 4377 O O . LEU B 1 137 ? 15.969 -2.334 -14.297 1 98.25 137 LEU B O 1
ATOM 4381 N N . ALA B 1 138 ? 15.852 -0.903 -16.047 1 98.62 138 ALA B N 1
ATOM 4382 C CA . ALA B 1 138 ? 15.969 0.265 -15.18 1 98.62 138 ALA B CA 1
ATOM 4383 C C . ALA B 1 138 ? 14.727 0.419 -14.305 1 98.62 138 ALA B C 1
ATOM 4385 O O . ALA B 1 138 ? 14.828 0.75 -13.125 1 98.62 138 ALA B O 1
ATOM 4386 N N . ARG B 1 139 ? 13.547 0.191 -14.914 1 98.69 139 ARG B N 1
ATOM 4387 C CA . ARG B 1 139 ? 12.312 0.231 -14.141 1 98.69 139 ARG B CA 1
ATOM 4388 C C . ARG B 1 139 ? 12.336 -0.8 -13.016 1 98.69 139 ARG B C 1
ATOM 4390 O O . ARG B 1 139 ? 11.953 -0.501 -11.883 1 98.69 139 ARG B O 1
ATOM 4397 N N . VAL B 1 140 ? 12.812 -1.969 -13.328 1 98.81 140 VAL B N 1
ATOM 4398 C CA . VAL B 1 140 ? 12.883 -3.064 -12.375 1 98.81 140 VAL B CA 1
ATOM 4399 C C . VAL B 1 140 ? 13.828 -2.699 -11.234 1 98.81 140 VAL B C 1
ATOM 4401 O O . VAL B 1 140 ? 13.484 -2.854 -10.055 1 98.81 140 VAL B O 1
ATOM 4404 N N . ALA B 1 141 ? 14.984 -2.215 -11.547 1 98.88 141 ALA B N 1
ATOM 4405 C CA . ALA B 1 141 ? 15.984 -1.851 -10.547 1 98.88 141 ALA B CA 1
ATOM 4406 C C . ALA B 1 141 ? 15.461 -0.76 -9.617 1 98.88 141 ALA B C 1
ATOM 4408 O O . ALA B 1 141 ? 15.602 -0.858 -8.391 1 98.88 141 ALA B O 1
ATOM 4409 N N . GLN B 1 142 ? 14.883 0.27 -10.203 1 98.94 142 GLN B N 1
ATOM 4410 C CA . GLN B 1 142 ? 14.367 1.378 -9.406 1 98.94 142 GLN B CA 1
ATOM 4411 C C . GLN B 1 142 ? 13.203 0.93 -8.523 1 98.94 142 GLN B C 1
ATOM 4413 O O . GLN B 1 142 ? 13.078 1.373 -7.379 1 98.94 142 GLN B O 1
ATOM 4418 N N . ARG B 1 143 ? 12.352 0.03 -9.031 1 98.81 143 ARG B N 1
ATOM 4419 C CA . ARG B 1 143 ? 11.25 -0.485 -8.227 1 98.81 143 ARG B CA 1
ATOM 4420 C C . ARG B 1 143 ? 11.758 -1.342 -7.074 1 98.81 143 ARG B C 1
ATOM 4422 O O . ARG B 1 143 ? 11.164 -1.364 -5.996 1 98.81 143 ARG B O 1
ATOM 4429 N N . ALA B 1 144 ? 12.906 -2.025 -7.203 1 98.94 144 ALA B N 1
ATOM 4430 C CA . ALA B 1 144 ? 13.531 -2.852 -6.176 1 98.94 144 ALA B CA 1
ATOM 4431 C C . ALA B 1 144 ? 13.938 -2.014 -4.965 1 98.94 144 ALA B C 1
ATOM 4433 O O . ALA B 1 144 ? 13.977 -2.516 -3.84 1 98.94 144 ALA B O 1
ATOM 4434 N N . LEU B 1 145 ? 14.18 -0.725 -5.195 1 98.88 145 LEU B N 1
ATOM 4435 C CA . LEU B 1 145 ? 14.609 0.167 -4.121 1 98.88 145 LEU B CA 1
ATOM 4436 C C . LEU B 1 145 ? 13.57 0.211 -3.006 1 98.88 145 LEU B C 1
ATOM 4438 O O . LEU B 1 145 ? 13.922 0.359 -1.833 1 98.88 145 LEU B O 1
ATOM 4442 N N . GLU B 1 146 ? 12.336 0.092 -3.363 1 97.88 146 GLU B N 1
ATOM 4443 C CA . GLU B 1 146 ? 11.281 0.207 -2.365 1 97.88 146 GLU B CA 1
ATOM 4444 C C . GLU B 1 146 ? 11.367 -0.914 -1.333 1 97.88 146 GLU B C 1
ATOM 4446 O O . GLU B 1 146 ? 11.289 -0.665 -0.129 1 97.88 146 GLU B O 1
ATOM 4451 N N . GLY B 1 147 ? 11.562 -2.133 -1.821 1 97.25 147 GLY B N 1
ATOM 4452 C CA . GLY B 1 147 ? 11.719 -3.25 -0.904 1 97.25 147 GLY B CA 1
ATOM 4453 C C . GLY B 1 147 ? 12.969 -3.154 -0.051 1 97.25 147 GLY B C 1
ATOM 4454 O O . GLY B 1 147 ? 12.938 -3.447 1.146 1 97.25 147 GLY B O 1
ATOM 4455 N N . PHE B 1 148 ? 14.047 -2.725 -0.667 1 98.62 148 PHE B N 1
ATOM 4456 C CA . PHE B 1 148 ? 15.297 -2.547 0.06 1 98.62 148 PHE B CA 1
ATOM 4457 C C . PHE B 1 148 ? 15.141 -1.492 1.15 1 98.62 148 PHE B C 1
ATOM 4459 O O . PHE B 1 148 ? 15.492 -1.732 2.307 1 98.62 148 PHE B O 1
ATOM 4466 N N . ALA B 1 149 ? 14.617 -0.343 0.752 1 98.19 149 ALA B N 1
ATOM 4467 C CA . ALA B 1 149 ? 14.516 0.804 1.649 1 98.19 149 ALA B CA 1
ATOM 4468 C C . ALA B 1 149 ? 13.672 0.466 2.875 1 98.19 149 ALA B C 1
ATOM 4470 O O . ALA B 1 149 ? 14.055 0.763 4.008 1 98.19 149 ALA B O 1
ATOM 4471 N N . ARG B 1 150 ? 12.57 -0.134 2.652 1 96.19 150 ARG B N 1
ATOM 4472 C CA . ARG B 1 150 ? 11.672 -0.436 3.762 1 96.19 150 ARG B CA 1
ATOM 4473 C C . ARG B 1 150 ? 12.273 -1.504 4.672 1 96.19 150 ARG B C 1
ATOM 4475 O O . ARG B 1 150 ? 12.062 -1.476 5.887 1 96.19 150 ARG B O 1
ATOM 4482 N N . SER B 1 151 ? 13.023 -2.455 4.117 1 96.31 151 SER B N 1
ATOM 4483 C CA . SER B 1 151 ? 13.688 -3.463 4.938 1 96.31 151 SER B CA 1
ATOM 4484 C C . SER B 1 151 ? 14.812 -2.85 5.762 1 96.31 151 SER B C 1
ATOM 4486 O O . SER B 1 151 ? 14.93 -3.117 6.961 1 96.31 151 SER B O 1
ATOM 4488 N N . LEU B 1 152 ? 15.594 -2.049 5.066 1 98.06 152 LEU B N 1
ATOM 4489 C CA . LEU B 1 152 ? 16.688 -1.417 5.789 1 98.06 152 LEU B CA 1
ATOM 4490 C C . LEU B 1 152 ? 16.156 -0.499 6.887 1 98.06 152 LEU B C 1
ATOM 4492 O O . LEU B 1 152 ? 16.719 -0.448 7.984 1 98.06 152 LEU B O 1
ATOM 4496 N N . ALA B 1 153 ? 15.117 0.237 6.656 1 96.69 153 ALA B N 1
ATOM 4497 C CA . ALA B 1 153 ? 14.5 1.099 7.664 1 96.69 153 ALA B CA 1
ATOM 4498 C C . ALA B 1 153 ? 14.133 0.307 8.914 1 96.69 153 ALA B C 1
ATOM 4500 O O . ALA B 1 153 ? 14.289 0.798 10.031 1 96.69 153 ALA B O 1
ATOM 4501 N N . LYS B 1 154 ? 13.695 -0.896 8.734 1 93.81 154 LYS B N 1
ATOM 4502 C CA . LYS B 1 154 ? 13.297 -1.745 9.852 1 93.81 154 LYS B CA 1
ATOM 4503 C C . LYS B 1 154 ? 14.516 -2.252 10.617 1 93.81 154 LYS B C 1
ATOM 4505 O O . LYS B 1 154 ? 14.391 -2.723 11.75 1 93.81 154 LYS B O 1
ATOM 4510 N N . GLU B 1 155 ? 15.656 -2.178 9.977 1 95.62 155 GLU B N 1
ATOM 4511 C CA . GLU B 1 155 ? 16.875 -2.682 10.609 1 95.62 155 GLU B CA 1
ATOM 4512 C C . GLU B 1 155 ? 17.594 -1.577 11.383 1 95.62 155 GLU B C 1
ATOM 4514 O O . GLU B 1 155 ? 18.484 -1.854 12.18 1 95.62 155 GLU B O 1
ATOM 4519 N N . LEU B 1 156 ? 17.188 -0.348 11.102 1 96.06 156 LEU B N 1
ATOM 4520 C CA . LEU B 1 156 ? 17.875 0.757 11.773 1 96.06 156 LEU B CA 1
ATOM 4521 C C . LEU B 1 156 ? 17.578 0.743 13.273 1 96.06 156 LEU B C 1
ATOM 4523 O O . LEU B 1 156 ? 16.5 0.314 13.695 1 96.06 156 LEU B O 1
ATOM 4527 N N . ARG B 1 157 ? 18.5 1.185 14.023 1 92.69 157 ARG B N 1
ATOM 4528 C CA . ARG B 1 157 ? 18.422 1.176 15.477 1 92.69 157 ARG B CA 1
ATOM 4529 C C . ARG B 1 157 ? 18.469 2.594 16.047 1 92.69 157 ARG B C 1
ATOM 4531 O O . ARG B 1 157 ? 18.641 3.557 15.289 1 92.69 157 ARG B O 1
ATOM 4538 N N . SER B 1 158 ? 18.203 2.717 17.297 1 94.81 158 SER B N 1
ATOM 4539 C CA . SER B 1 158 ? 18.375 3.938 18.078 1 94.81 158 SER B CA 1
ATOM 4540 C C . SER B 1 158 ? 17.594 5.098 17.484 1 94.81 158 SER B C 1
ATOM 4542 O O . SER B 1 158 ? 18.094 6.223 17.422 1 94.81 158 SER B O 1
ATOM 4544 N N . GLY B 1 159 ? 16.422 4.77 16.875 1 95.44 159 GLY B N 1
ATOM 4545 C CA . GLY B 1 159 ? 15.531 5.809 16.391 1 95.44 159 GLY B CA 1
ATOM 4546 C C . GLY B 1 159 ? 15.844 6.266 14.977 1 95.44 159 GLY B C 1
ATOM 4547 O O . GLY B 1 159 ? 15.312 7.273 14.516 1 95.44 159 GLY B O 1
ATOM 4548 N N . GLY B 1 160 ? 16.734 5.535 14.273 1 97.31 160 GLY B N 1
ATOM 4549 C CA . GLY B 1 160 ? 17.047 5.863 12.891 1 97.31 160 GLY B CA 1
ATOM 4550 C C . GLY B 1 160 ? 15.891 5.641 11.945 1 97.31 160 GLY B C 1
ATOM 4551 O O . GLY B 1 160 ? 15.031 4.793 12.195 1 97.31 160 GLY B O 1
ATOM 4552 N N . THR B 1 161 ? 15.812 6.461 10.898 1 97.75 161 THR B N 1
ATOM 4553 C CA . THR B 1 161 ? 14.758 6.34 9.891 1 97.75 161 THR B CA 1
ATOM 4554 C C . THR B 1 161 ? 15.344 6.387 8.484 1 97.75 161 THR B C 1
ATOM 4556 O 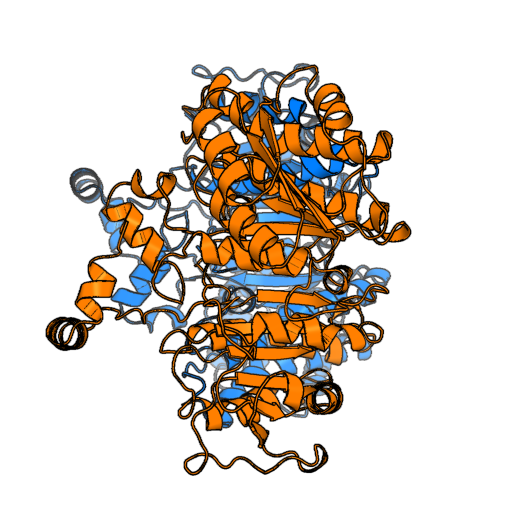O . THR B 1 161 ? 16.484 6.797 8.297 1 97.75 161 THR B O 1
ATOM 4559 N N . LEU B 1 162 ? 14.648 5.883 7.5 1 98.38 162 LEU B N 1
ATOM 4560 C CA . LEU B 1 162 ? 15.07 5.875 6.105 1 98.38 162 LEU B CA 1
ATOM 4561 C C . LEU B 1 162 ? 13.883 6.109 5.176 1 98.38 162 LEU B C 1
ATOM 4563 O O . LEU B 1 162 ? 12.805 5.551 5.387 1 98.38 162 LEU B O 1
ATOM 4567 N N . GLN B 1 163 ? 14.094 7.012 4.203 1 98.19 163 GLN B N 1
ATOM 4568 C CA . GLN B 1 163 ? 13.086 7.285 3.18 1 98.19 163 GLN B CA 1
ATOM 4569 C C . GLN B 1 163 ? 13.664 7.098 1.778 1 98.19 163 GLN B C 1
ATOM 4571 O O . GLN B 1 163 ? 14.883 7.148 1.589 1 98.19 163 GLN B O 1
ATOM 4576 N N . LEU B 1 164 ? 12.805 6.785 0.882 1 98.75 164 LEU B N 1
ATOM 4577 C CA . LEU B 1 164 ? 13.109 6.785 -0.544 1 98.75 164 LEU B CA 1
ATOM 4578 C C . LEU B 1 164 ? 12.398 7.934 -1.252 1 98.75 164 LEU B C 1
ATOM 4580 O O . LEU B 1 164 ? 11.172 8.055 -1.177 1 98.75 164 LEU B O 1
ATOM 4584 N N . LEU B 1 165 ? 13.148 8.812 -1.916 1 98.81 165 LEU B N 1
ATOM 4585 C CA . LEU B 1 165 ? 12.602 9.891 -2.732 1 98.81 165 LEU B CA 1
ATOM 4586 C C . LEU B 1 165 ? 12.883 9.648 -4.211 1 98.81 165 LEU B C 1
ATOM 4588 O O . LEU B 1 165 ? 14.039 9.625 -4.633 1 98.81 165 LEU B O 1
ATOM 4592 N N . TYR B 1 166 ? 11.867 9.391 -4.973 1 98.81 166 TYR B N 1
ATOM 4593 C CA . TYR B 1 166 ? 12.008 9.414 -6.422 1 98.81 166 TYR B CA 1
ATOM 4594 C C . TYR B 1 166 ? 12.016 10.844 -6.953 1 98.81 166 TYR B C 1
ATOM 4596 O O . TYR B 1 166 ? 11.062 11.594 -6.746 1 98.81 166 TYR B O 1
ATOM 4604 N N . VAL B 1 167 ? 13.047 11.219 -7.664 1 98.62 167 VAL B N 1
ATOM 4605 C CA . VAL B 1 167 ? 13.25 12.594 -8.117 1 98.62 167 VAL B CA 1
ATOM 4606 C C . VAL B 1 167 ? 13.125 12.664 -9.633 1 98.62 167 VAL B C 1
ATOM 4608 O O . VAL B 1 167 ? 13.953 12.102 -10.352 1 98.62 167 VAL B O 1
ATOM 4611 N N . ALA B 1 168 ? 12.094 13.367 -10.125 1 98.12 168 ALA B N 1
ATOM 4612 C CA . ALA B 1 168 ? 11.984 13.594 -11.562 1 98.12 168 ALA B CA 1
ATOM 4613 C C . ALA B 1 168 ? 13.172 14.398 -12.086 1 98.12 168 ALA B C 1
ATOM 4615 O O . ALA B 1 168 ? 13.789 15.156 -11.336 1 98.12 168 ALA B O 1
ATOM 4616 N N . LYS B 1 169 ? 13.445 14.25 -13.367 1 96.31 169 LYS B N 1
ATOM 4617 C CA . LYS B 1 169 ? 14.594 14.93 -13.961 1 96.31 169 LYS B CA 1
ATOM 4618 C C . LYS B 1 169 ? 14.461 16.453 -13.836 1 96.31 169 LYS B C 1
ATOM 4620 O O . LYS B 1 169 ? 15.453 17.156 -13.633 1 96.31 169 LYS B O 1
ATOM 4625 N N . ASN B 1 170 ? 13.32 16.906 -13.859 1 95.69 170 ASN B N 1
ATOM 4626 C CA . ASN B 1 170 ? 13.094 18.359 -13.805 1 95.69 170 ASN B CA 1
ATOM 4627 C C . ASN B 1 170 ? 12.766 18.812 -12.383 1 95.69 170 ASN B C 1
ATOM 4629 O O . ASN B 1 170 ? 12.273 19.922 -12.18 1 95.69 170 ASN B O 1
ATOM 4633 N N . ALA B 1 171 ? 12.984 17.969 -11.367 1 96.5 171 ALA B N 1
ATOM 4634 C CA . ALA B 1 171 ? 12.633 18.328 -10 1 96.5 171 ALA B CA 1
ATOM 4635 C C . ALA B 1 171 ? 13.875 18.391 -9.109 1 96.5 171 ALA B C 1
ATOM 4637 O O . ALA B 1 171 ? 13.766 18.438 -7.883 1 96.5 171 ALA B O 1
ATOM 4638 N N . GLU B 1 172 ? 15.047 18.375 -9.68 1 95.38 172 GLU B N 1
ATOM 4639 C CA . GLU B 1 172 ? 16.297 18.266 -8.93 1 95.38 172 GLU B CA 1
ATOM 4640 C C . GLU B 1 172 ? 16.547 19.516 -8.094 1 95.38 172 GLU B C 1
ATOM 4642 O O . GLU B 1 172 ? 17.234 19.453 -7.074 1 95.38 172 GLU B O 1
ATOM 4647 N N . ASP B 1 173 ? 15.961 20.609 -8.445 1 92.69 173 ASP B N 1
ATOM 4648 C CA . ASP B 1 173 ? 16.109 21.859 -7.695 1 92.69 173 ASP B CA 1
ATOM 4649 C C . ASP B 1 173 ? 15.281 21.828 -6.414 1 92.69 173 ASP B C 1
ATOM 4651 O O . ASP B 1 173 ? 15.438 22.703 -5.547 1 92.69 173 ASP B O 1
ATOM 4655 N N . GLN B 1 174 ? 14.438 20.859 -6.281 1 92.38 174 GLN B N 1
ATOM 4656 C CA . GLN B 1 174 ? 13.578 20.781 -5.105 1 92.38 174 GLN B CA 1
ATOM 4657 C C . GLN B 1 174 ? 14.188 19.891 -4.031 1 92.38 174 GLN B C 1
ATOM 4659 O O . GLN B 1 174 ? 13.625 19.734 -2.947 1 92.38 174 GLN B O 1
ATOM 4664 N N . LEU B 1 175 ? 15.352 19.359 -4.211 1 96.19 175 LEU B N 1
ATOM 4665 C CA . LEU B 1 175 ? 15.992 18.406 -3.324 1 96.19 175 LEU B CA 1
ATOM 4666 C C . LEU B 1 175 ? 16.328 19.047 -1.977 1 96.19 175 LEU B C 1
ATOM 4668 O O . LEU B 1 175 ? 16.203 18.391 -0.934 1 96.19 175 LEU B O 1
ATOM 4672 N N . GLU B 1 176 ? 16.75 20.266 -2.035 1 96.19 176 GLU B N 1
ATOM 4673 C CA . GLU B 1 176 ? 17.172 20.891 -0.789 1 96.19 176 GLU B CA 1
ATOM 4674 C C . GLU B 1 176 ? 16.047 20.938 0.228 1 96.19 176 GLU B C 1
ATOM 4676 O O . GLU B 1 176 ? 16.219 20.562 1.389 1 96.19 176 GLU B O 1
ATOM 4681 N N . GLY B 1 177 ? 14.844 21.406 -0.238 1 96.62 177 GLY B N 1
ATOM 4682 C CA . GLY B 1 177 ? 13.703 21.469 0.664 1 96.62 177 GLY B CA 1
ATOM 4683 C C . GLY B 1 177 ? 13.328 20.125 1.245 1 96.62 177 GLY B C 1
ATOM 4684 O O . GLY B 1 177 ? 13.078 20 2.445 1 96.62 177 GLY B O 1
ATOM 4685 N N . ALA B 1 178 ? 13.328 19.125 0.413 1 98.19 178 ALA B N 1
ATOM 4686 C CA . ALA B 1 178 ? 12.984 17.781 0.862 1 98.19 178 ALA B CA 1
ATOM 4687 C C . ALA B 1 178 ? 14.016 17.25 1.86 1 98.19 178 ALA B C 1
ATOM 4689 O O . ALA B 1 178 ? 13.656 16.688 2.891 1 98.19 178 ALA B O 1
ATOM 4690 N N . LEU B 1 179 ? 15.297 17.484 1.598 1 98.62 179 LEU B N 1
ATOM 4691 C CA . LEU B 1 179 ? 16.359 16.938 2.441 1 98.62 179 LEU B CA 1
ATOM 4692 C C . LEU B 1 179 ? 16.453 17.719 3.75 1 98.62 179 LEU B C 1
ATOM 4694 O O . LEU B 1 179 ? 16.812 17.156 4.789 1 98.62 179 LEU B O 1
ATOM 4698 N N . ARG B 1 180 ? 16.109 19.031 3.768 1 97.75 180 ARG B N 1
ATOM 4699 C CA . ARG B 1 180 ? 16.031 19.812 5.004 1 97.75 180 ARG B CA 1
ATOM 4700 C C . ARG B 1 180 ? 15 19.203 5.953 1 97.75 180 ARG B C 1
ATOM 4702 O O . ARG B 1 180 ? 15.148 19.297 7.176 1 97.75 180 ARG B O 1
ATOM 4709 N N . PHE B 1 181 ? 14.031 18.578 5.391 1 98.38 181 PHE B N 1
ATOM 4710 C CA . PHE B 1 181 ? 13 17.969 6.207 1 98.38 181 PHE B CA 1
ATOM 4711 C C . PHE B 1 181 ? 13.398 16.547 6.598 1 98.38 181 PHE B C 1
ATOM 4713 O O . PHE B 1 181 ? 13.5 16.219 7.785 1 98.38 181 PHE B O 1
ATOM 4720 N N . PHE B 1 182 ? 13.734 15.688 5.652 1 98.75 182 PHE B N 1
ATOM 4721 C CA . PHE B 1 182 ? 13.859 14.25 5.875 1 98.75 182 PHE B CA 1
ATOM 4722 C C . PHE B 1 182 ? 15.195 13.93 6.547 1 98.75 182 PHE B C 1
ATOM 4724 O O . PHE B 1 182 ? 15.375 12.836 7.086 1 98.75 182 PHE B O 1
ATOM 4731 N N . LEU B 1 183 ? 16.172 14.852 6.551 1 98.75 183 LEU B N 1
ATOM 4732 C CA . LEU B 1 183 ? 17.438 14.617 7.238 1 98.75 183 LEU B CA 1
ATOM 4733 C C . LEU B 1 183 ? 17.469 15.305 8.594 1 98.75 183 LEU B C 1
ATOM 4735 O O . LEU B 1 183 ? 18.484 15.289 9.289 1 98.75 183 LEU B O 1
ATOM 4739 N N . SER B 1 184 ? 16.328 15.906 9.055 1 98.19 184 SER B N 1
ATOM 4740 C CA . SER B 1 184 ? 16.266 16.625 10.32 1 98.19 184 SER B CA 1
ATOM 4741 C C . SER B 1 184 ? 15.352 15.922 11.312 1 98.19 184 SER B C 1
ATOM 4743 O O . SER B 1 184 ? 14.617 15 10.945 1 98.19 184 SER B O 1
ATOM 4745 N N . PRO B 1 185 ? 15.359 16.344 12.578 1 98.06 185 PRO B N 1
ATOM 4746 C CA . PRO B 1 185 ? 14.469 15.781 13.594 1 98.06 185 PRO B CA 1
ATOM 4747 C C . PRO B 1 185 ? 12.992 16.062 13.312 1 98.06 185 PRO B C 1
ATOM 4749 O O . PRO B 1 185 ? 12.117 15.5 13.977 1 98.06 185 PRO B O 1
ATOM 4752 N N . LYS B 1 186 ? 12.734 16.891 12.273 1 98.25 186 LYS B N 1
ATOM 4753 C CA . LYS B 1 186 ? 11.352 17.188 11.914 1 98.25 186 LYS B CA 1
ATOM 4754 C C . LYS B 1 186 ? 10.641 15.938 11.398 1 98.25 186 LYS B C 1
ATOM 4756 O O . LYS B 1 186 ? 9.406 15.867 11.414 1 98.25 186 LYS B O 1
ATOM 4761 N N . SER B 1 187 ? 11.375 14.953 10.922 1 98.56 187 SER B N 1
ATOM 4762 C CA . SER B 1 187 ? 10.805 13.727 10.367 1 98.56 187 SER B CA 1
ATOM 4763 C C . SER B 1 187 ? 10.992 12.555 11.32 1 98.56 187 SER B C 1
ATOM 4765 O O . SER B 1 187 ? 11.102 11.406 10.891 1 98.56 187 SER B O 1
ATOM 4767 N N . ALA B 1 188 ? 10.984 12.781 12.641 1 98 188 ALA B N 1
ATOM 4768 C CA . ALA B 1 188 ? 11.391 11.844 13.68 1 98 188 ALA B CA 1
ATOM 4769 C C . ALA B 1 188 ? 10.547 10.57 13.625 1 98 188 ALA B C 1
ATOM 4771 O O . ALA B 1 188 ? 11.047 9.469 13.891 1 98 188 ALA B O 1
ATOM 4772 N N . PHE B 1 189 ? 9.281 10.711 13.281 1 96.94 189 PHE B N 1
ATOM 4773 C CA . PHE B 1 189 ? 8.375 9.57 13.336 1 96.94 189 PHE B CA 1
ATOM 4774 C C . PHE B 1 189 ? 7.941 9.148 11.938 1 96.94 189 PHE B C 1
ATOM 4776 O O . PHE B 1 189 ? 6.859 8.594 11.758 1 96.94 189 PHE B O 1
ATOM 4783 N N . ILE B 1 190 ? 8.719 9.5 10.906 1 97.56 190 ILE B N 1
ATOM 4784 C CA . ILE B 1 190 ? 8.484 9.133 9.516 1 97.56 190 ILE B CA 1
ATOM 4785 C C . ILE B 1 190 ? 9.586 8.188 9.039 1 97.56 190 ILE B C 1
ATOM 4787 O O . ILE B 1 190 ? 10.766 8.555 9.039 1 97.56 190 ILE B O 1
ATOM 4791 N N . SER B 1 191 ? 9.188 6.98 8.641 1 96.56 191 SER B N 1
ATOM 4792 C CA . SER B 1 191 ? 10.148 6.004 8.141 1 96.56 191 SER B CA 1
ATOM 4793 C C . SER B 1 191 ? 9.531 5.098 7.086 1 96.56 191 SER B C 1
ATOM 4795 O O . SER B 1 191 ? 8.312 4.898 7.07 1 96.56 191 SER B O 1
ATOM 4797 N N . GLY B 1 192 ? 10.352 4.664 6.156 1 95.25 192 GLY B N 1
ATOM 4798 C CA . GLY B 1 192 ? 9.922 3.715 5.145 1 95.25 192 GLY B CA 1
ATOM 4799 C C . GLY B 1 192 ? 9.039 4.336 4.074 1 95.25 192 GLY B C 1
ATOM 4800 O O . GLY B 1 192 ? 8.258 3.639 3.422 1 95.25 192 GLY B O 1
ATOM 4801 N N . GLN B 1 193 ? 9.109 5.617 3.887 1 96.12 193 GLN B N 1
ATOM 4802 C CA . GLN B 1 193 ? 8.227 6.309 2.957 1 96.12 193 GLN B CA 1
ATOM 4803 C C . GLN B 1 193 ? 8.844 6.398 1.566 1 96.12 193 GLN B C 1
ATOM 4805 O O . GLN B 1 193 ? 10.07 6.48 1.434 1 96.12 193 GLN B O 1
ATOM 4810 N N . VAL B 1 194 ? 8.023 6.328 0.621 1 97 194 VAL B N 1
ATOM 4811 C CA . VAL B 1 194 ? 8.391 6.555 -0.773 1 97 194 VAL B CA 1
ATOM 4812 C C . VAL B 1 194 ? 7.613 7.75 -1.321 1 97 194 VAL B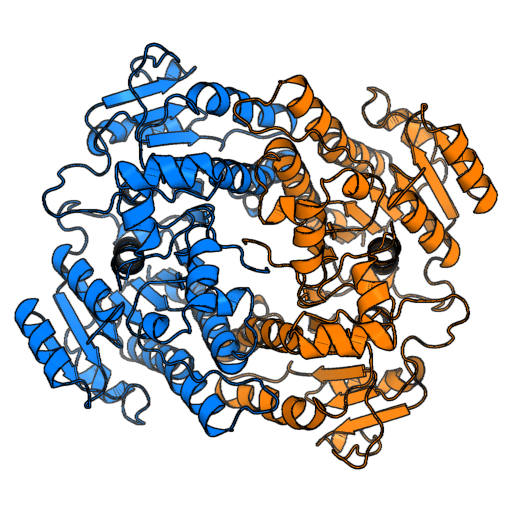 C 1
ATOM 4814 O O . VAL B 1 194 ? 6.379 7.734 -1.357 1 97 194 VAL B O 1
ATOM 4817 N N . LEU B 1 195 ? 8.234 8.805 -1.689 1 97.94 195 LEU B N 1
ATOM 4818 C CA . LEU B 1 195 ? 7.598 9.992 -2.26 1 97.94 195 LEU B CA 1
ATOM 4819 C C . LEU B 1 195 ? 8.203 10.328 -3.617 1 97.94 195 LEU B C 1
ATOM 4821 O O . LEU B 1 195 ? 9.344 9.969 -3.9 1 97.94 195 LEU B O 1
ATOM 4825 N N . ARG B 1 196 ? 7.461 10.93 -4.434 1 98.44 196 ARG B N 1
ATOM 4826 C CA . ARG B 1 196 ? 7.879 11.414 -5.746 1 98.44 196 ARG B CA 1
ATOM 4827 C C . ARG B 1 196 ? 7.949 12.938 -5.766 1 98.44 196 ARG B C 1
ATOM 4829 O O . ARG B 1 196 ? 7 13.617 -5.363 1 98.44 196 ARG B O 1
ATOM 4836 N N . LEU B 1 197 ? 9.039 13.461 -6.164 1 98.31 197 LEU B N 1
ATOM 4837 C CA . LEU B 1 197 ? 9.203 14.891 -6.371 1 98.31 197 LEU B CA 1
ATOM 4838 C C . LEU B 1 197 ? 9.062 15.25 -7.848 1 98.31 197 LEU B C 1
ATOM 4840 O O . LEU B 1 197 ? 9.766 14.688 -8.695 1 98.31 197 LEU B O 1
ATOM 4844 N N . GLU B 1 198 ? 8.203 16.156 -8.102 1 97.38 198 GLU B N 1
ATOM 4845 C CA . GLU B 1 198 ? 8 16.688 -9.445 1 97.38 198 GLU B CA 1
ATOM 4846 C C . GLU B 1 198 ? 8.414 18.141 -9.531 1 97.38 198 GLU B C 1
ATOM 4848 O O . GLU B 1 198 ? 8.805 18.75 -8.531 1 97.38 198 GLU B O 1
ATOM 4853 N N . ALA B 1 199 ? 8.383 18.656 -10.742 1 95.12 199 ALA B N 1
ATOM 4854 C CA . ALA B 1 199 ? 8.797 20.047 -10.945 1 95.12 199 ALA B CA 1
ATOM 4855 C C . ALA B 1 199 ? 7.895 21 -10.18 1 95.12 199 ALA B C 1
ATOM 4857 O O . ALA B 1 199 ? 6.684 20.797 -10.102 1 95.12 199 ALA B O 1
ATOM 4858 N N . CYS B 1 200 ? 8.484 21.953 -9.594 1 95.69 200 CYS B N 1
ATOM 4859 C CA . CYS B 1 200 ? 7.805 23.031 -8.867 1 95.69 200 CYS B CA 1
ATOM 4860 C C . CYS B 1 200 ? 8.516 24.359 -9.055 1 95.69 200 CYS B C 1
ATOM 4862 O O . CYS B 1 200 ? 9.727 24.453 -8.852 1 95.69 200 CYS B O 1
ATOM 4864 N N . ALA B 1 201 ? 7.801 25.391 -9.391 1 93 201 ALA B N 1
ATOM 4865 C CA . ALA B 1 201 ? 8.398 26.688 -9.695 1 93 201 ALA B CA 1
ATOM 4866 C C . ALA B 1 201 ? 8.688 27.484 -8.422 1 93 201 ALA B C 1
ATOM 4868 O O . ALA B 1 201 ? 9.633 28.266 -8.367 1 93 201 ALA B O 1
ATOM 4869 N N . SER B 1 202 ? 7.91 27.266 -7.418 1 94.25 202 SER B N 1
ATOM 4870 C CA . SER B 1 202 ? 8.031 28.031 -6.18 1 94.25 202 SER B CA 1
ATOM 4871 C C . SER B 1 202 ? 9.203 27.531 -5.34 1 94.25 202 SER B C 1
ATOM 4873 O O . SER B 1 202 ? 9.469 26.328 -5.273 1 94.25 202 SER B O 1
ATOM 4875 N N . GLN B 1 203 ? 9.906 28.484 -4.695 1 92.94 203 GLN B N 1
ATOM 4876 C CA . GLN B 1 203 ? 11.062 28.172 -3.854 1 92.94 203 GLN B CA 1
ATOM 4877 C C . GLN B 1 203 ? 10.93 28.828 -2.479 1 92.94 203 GLN B C 1
ATOM 4879 O O . GLN B 1 203 ? 10.273 29.859 -2.336 1 92.94 203 GLN B O 1
ATOM 4884 N N . VAL B 1 204 ? 11.5 28.203 -1.501 1 95.06 204 VAL B N 1
ATOM 4885 C CA . VAL B 1 204 ? 11.586 28.812 -0.182 1 95.06 204 VAL B CA 1
ATOM 4886 C C . VAL B 1 204 ? 12.586 29.969 -0.214 1 95.06 204 VAL B C 1
ATOM 4888 O O . VAL B 1 204 ? 13.703 29.812 -0.718 1 95.06 204 VAL B O 1
ATOM 4891 N N . GLN B 1 205 ? 12.203 31.047 0.34 1 92.56 205 GLN B N 1
ATOM 4892 C CA . GLN B 1 205 ? 13.055 32.25 0.299 1 92.56 205 GLN B CA 1
ATOM 4893 C C . GLN B 1 205 ? 13.836 32.406 1.6 1 92.56 205 GLN B C 1
ATOM 4895 O O . GLN B 1 205 ? 14.953 32.938 1.6 1 92.56 205 GLN B O 1
ATOM 4900 N N . ASP B 1 206 ? 13.258 32.031 2.686 1 94.12 206 ASP B N 1
ATOM 4901 C CA . ASP B 1 206 ? 13.852 32.094 4.02 1 94.12 206 ASP B CA 1
ATOM 4902 C C . ASP B 1 206 ? 13.672 30.766 4.766 1 94.12 206 ASP B C 1
ATOM 4904 O O . ASP B 1 206 ? 12.562 30.438 5.199 1 94.12 206 ASP B O 1
ATOM 4908 N N . TRP B 1 207 ? 14.758 30.109 4.988 1 93 207 TRP B N 1
ATOM 4909 C CA . TRP B 1 207 ? 14.68 28.781 5.582 1 93 207 TRP B CA 1
ATOM 4910 C C . TRP B 1 207 ? 14.414 28.859 7.082 1 93 207 TRP B C 1
ATOM 4912 O O . TRP B 1 207 ? 14.047 27.875 7.711 1 93 207 TRP B O 1
ATOM 4922 N N . ILE B 1 208 ? 14.641 30 7.703 1 92.31 208 ILE B N 1
ATOM 4923 C CA . ILE B 1 208 ? 14.359 30.188 9.125 1 92.31 208 ILE B CA 1
ATOM 4924 C C . ILE B 1 208 ? 12.852 30.328 9.336 1 92.31 208 ILE B C 1
ATOM 4926 O O . ILE B 1 208 ? 12.305 29.797 10.305 1 92.31 208 ILE B O 1
ATOM 4930 N N . ARG B 1 209 ? 12.234 31.047 8.43 1 95.62 209 ARG B N 1
ATOM 4931 C CA . ARG B 1 209 ? 10.781 31.203 8.406 1 95.62 209 ARG B CA 1
ATOM 4932 C C . ARG B 1 209 ? 10.219 30.906 7.027 1 95.62 209 ARG B C 1
ATOM 4934 O O . ARG B 1 209 ? 9.711 31.797 6.344 1 95.62 209 ARG B O 1
ATOM 4941 N N . PRO B 1 210 ? 10.148 29.656 6.762 1 96.25 210 PRO B N 1
ATOM 4942 C CA . PRO B 1 210 ? 9.844 29.266 5.383 1 96.25 210 PRO B CA 1
ATOM 4943 C C . PRO B 1 210 ? 8.414 29.609 4.973 1 96.25 210 PRO B C 1
ATOM 4945 O O . PRO B 1 210 ? 8.094 29.594 3.781 1 96.25 210 PRO B O 1
ATOM 4948 N N . LEU B 1 211 ? 7.543 29.969 5.906 1 98.19 211 LEU B N 1
ATOM 4949 C CA . LEU B 1 211 ? 6.148 30.266 5.582 1 98.19 211 LEU B CA 1
ATOM 4950 C C . LEU B 1 211 ? 5.836 31.734 5.785 1 98.19 211 LEU B C 1
ATOM 4952 O O . LEU B 1 211 ? 4.668 32.125 5.836 1 98.19 211 LEU B O 1
ATOM 4956 N N . ALA B 1 212 ? 6.926 32.562 5.906 1 97.38 212 ALA B N 1
ATOM 4957 C CA . ALA B 1 212 ? 6.738 34 6.086 1 97.38 212 ALA B CA 1
ATOM 4958 C C . ALA B 1 212 ? 5.91 34.594 4.949 1 97.38 212 ALA B C 1
ATOM 4960 O O . ALA B 1 212 ? 6.145 34.281 3.777 1 97.38 212 ALA B O 1
ATOM 4961 N N . GLY B 1 213 ? 4.922 35.344 5.355 1 96.44 213 GLY B N 1
ATOM 4962 C CA . GLY B 1 213 ? 4.082 36.031 4.387 1 96.44 213 GLY B CA 1
ATOM 4963 C C . GLY B 1 213 ? 2.914 35.188 3.908 1 96.44 213 GLY B C 1
ATOM 4964 O O . GLY B 1 213 ? 2.098 35.656 3.107 1 96.44 213 GLY B O 1
ATOM 4965 N N . ARG B 1 214 ? 2.828 34 4.355 1 97.88 214 ARG B N 1
ATOM 4966 C CA . ARG B 1 214 ? 1.729 33.125 3.969 1 97.88 214 ARG B CA 1
ATOM 4967 C C . ARG B 1 214 ? 0.632 33.125 5.027 1 97.88 214 ARG B C 1
ATOM 4969 O O . ARG B 1 214 ? 0.904 33.344 6.211 1 97.88 214 ARG B O 1
ATOM 4976 N N . ARG B 1 215 ? -0.572 32.938 4.617 1 98.56 215 ARG B N 1
ATOM 4977 C CA . ARG B 1 215 ? -1.725 32.781 5.5 1 98.56 215 ARG B CA 1
ATOM 4978 C C . ARG B 1 215 ? -2.258 31.359 5.48 1 98.56 215 ARG B C 1
ATOM 4980 O O . ARG B 1 215 ? -2.494 30.781 4.41 1 98.56 215 ARG B O 1
ATOM 4987 N N . ALA B 1 216 ? -2.479 30.781 6.695 1 98.88 216 ALA B N 1
ATOM 4988 C CA . ALA B 1 216 ? -2.85 29.375 6.801 1 98.88 216 ALA B CA 1
ATOM 4989 C C . ALA B 1 216 ? -4.148 29.203 7.586 1 98.88 216 ALA B C 1
ATOM 4991 O O . ALA B 1 216 ? -4.32 29.812 8.648 1 98.88 216 ALA B O 1
ATOM 4992 N N . LEU B 1 217 ? -5.012 28.438 7.016 1 98.94 217 LEU B N 1
ATOM 4993 C CA . LEU B 1 217 ? -6.219 28 7.707 1 98.94 217 LEU B CA 1
ATOM 4994 C C . LEU B 1 217 ? -6.047 26.594 8.258 1 98.94 217 LEU B C 1
ATOM 4996 O O . LEU B 1 217 ? -5.621 25.688 7.535 1 98.94 217 LEU B O 1
ATOM 5000 N N . VAL B 1 218 ? -6.336 26.391 9.523 1 98.94 218 VAL B N 1
ATOM 5001 C CA . VAL B 1 218 ? -6.336 25.062 10.133 1 98.94 218 VAL B CA 1
ATOM 5002 C C . VAL B 1 218 ? -7.703 24.781 10.75 1 98.94 218 VAL B C 1
ATOM 5004 O O . VAL B 1 218 ? -8.156 25.516 11.641 1 98.94 218 VAL B O 1
ATOM 5007 N N . THR B 1 219 ? -8.352 23.766 10.25 1 98.88 219 THR B N 1
ATOM 5008 C CA . THR B 1 219 ? -9.602 23.359 10.875 1 98.88 219 THR B CA 1
ATOM 5009 C C . THR B 1 219 ? -9.352 22.375 12.016 1 98.88 219 THR B C 1
ATOM 5011 O O . THR B 1 219 ? -8.383 21.609 11.984 1 98.88 219 THR B O 1
ATOM 5014 N N . GLY B 1 220 ? -10.273 22.344 12.992 1 98.25 220 GLY B N 1
ATOM 5015 C CA . GLY B 1 220 ? -10.031 21.531 14.172 1 98.25 220 GLY B CA 1
ATOM 5016 C C . GLY B 1 220 ? -8.773 21.922 14.922 1 98.25 220 GLY B C 1
ATOM 5017 O O . GLY B 1 220 ? -7.98 21.062 15.305 1 98.25 220 GLY B O 1
ATOM 5018 N N . ALA B 1 221 ? -8.586 23.188 15.148 1 98.44 221 ALA B N 1
ATOM 5019 C CA . ALA B 1 221 ? -7.277 23.703 15.539 1 98.44 221 ALA B CA 1
ATOM 5020 C C . ALA B 1 221 ? -7.16 23.812 17.062 1 98.44 221 ALA B C 1
ATOM 5022 O O . ALA B 1 221 ? -6.062 24 17.594 1 98.44 221 ALA B O 1
ATOM 5023 N N . ALA B 1 222 ? -8.203 23.625 17.812 1 96.38 222 ALA B N 1
ATOM 5024 C CA . ALA B 1 222 ? -8.25 24.062 19.203 1 96.38 222 ALA B CA 1
ATOM 5025 C C . ALA B 1 222 ? -7.367 23.188 20.094 1 96.38 222 ALA B C 1
ATOM 5027 O O . ALA B 1 222 ? -6.887 23.625 21.141 1 96.38 222 ALA B O 1
ATOM 5028 N N . ARG B 1 223 ? -7.219 21.906 19.734 1 92.19 223 ARG B N 1
ATOM 5029 C CA . ARG B 1 223 ? -6.469 21.016 20.609 1 92.19 223 ARG B CA 1
ATOM 5030 C C . ARG B 1 223 ? -5.758 19.938 19.781 1 92.19 223 ARG B C 1
ATOM 5032 O O . ARG B 1 223 ? -5.953 19.828 18.578 1 92.19 223 ARG B O 1
ATOM 5039 N N . GLY B 1 224 ? -4.879 19.234 20.469 1 94.94 224 GLY B N 1
ATOM 5040 C CA . GLY B 1 224 ? -4.262 18.047 19.906 1 94.94 224 GLY B CA 1
ATOM 5041 C C . GLY B 1 224 ? -3.383 18.328 18.703 1 94.94 224 GLY B C 1
ATOM 5042 O O . GLY B 1 224 ? -2.537 19.234 18.75 1 94.94 224 GLY B O 1
ATOM 5043 N N . ILE B 1 225 ? -3.59 17.5 17.688 1 97.56 225 ILE B N 1
ATOM 5044 C CA . ILE B 1 225 ? -2.795 17.609 16.469 1 97.56 225 ILE B CA 1
ATOM 5045 C C . ILE B 1 225 ? -3.021 18.984 15.82 1 97.56 225 ILE B C 1
ATOM 5047 O O . ILE B 1 225 ? -2.076 19.609 15.352 1 97.56 225 ILE B O 1
ATOM 5051 N N . GLY B 1 226 ? -4.27 19.453 15.844 1 98.44 226 GLY B N 1
ATOM 5052 C CA . GLY B 1 226 ? -4.594 20.734 15.258 1 98.44 226 GLY B CA 1
ATOM 5053 C C . GLY B 1 226 ? -3.846 21.891 15.898 1 98.44 226 GLY B C 1
ATOM 5054 O O . GLY B 1 226 ? -3.307 22.75 15.195 1 98.44 226 GLY B O 1
ATOM 5055 N N . ALA B 1 227 ? -3.807 21.875 17.188 1 98.38 227 ALA B N 1
ATOM 5056 C CA . ALA B 1 227 ? -3.082 22.922 17.906 1 98.38 227 ALA B CA 1
ATOM 5057 C C . ALA B 1 227 ? -1.59 22.875 17.594 1 98.38 227 ALA B C 1
ATOM 5059 O O . ALA B 1 227 ? -0.957 23.906 17.391 1 98.38 227 ALA B O 1
ATOM 5060 N N . ALA B 1 228 ? -1.059 21.656 17.531 1 98.44 228 ALA B N 1
ATOM 5061 C CA . ALA B 1 228 ? 0.356 21.5 17.203 1 98.44 228 ALA B CA 1
ATOM 5062 C C . ALA B 1 228 ? 0.66 22 15.797 1 98.44 228 ALA B C 1
ATOM 5064 O O . ALA B 1 228 ? 1.704 22.625 15.562 1 98.44 228 ALA B O 1
ATOM 5065 N N . ILE B 1 229 ? -0.248 21.734 14.867 1 98.88 229 ILE B N 1
ATOM 5066 C CA . ILE B 1 229 ? -0.089 22.219 13.5 1 98.88 229 ILE B CA 1
ATOM 5067 C C . ILE B 1 229 ? -0.081 23.734 13.477 1 98.88 229 ILE B C 1
ATOM 5069 O O . ILE B 1 229 ? 0.807 24.359 12.883 1 98.88 229 ILE B O 1
ATOM 5073 N N . ALA B 1 230 ? -1.028 24.328 14.164 1 98.81 230 ALA B N 1
ATOM 5074 C CA . ALA B 1 230 ? -1.124 25.781 14.219 1 98.81 230 ALA B CA 1
ATOM 5075 C C . ALA B 1 230 ? 0.152 26.406 14.789 1 98.81 230 ALA B C 1
ATOM 5077 O O . ALA B 1 230 ? 0.692 27.359 14.227 1 98.81 230 ALA B O 1
ATOM 5078 N N . GLU B 1 231 ? 0.631 25.844 15.883 1 98.56 231 GLU B N 1
ATOM 5079 C CA . GLU B 1 231 ? 1.835 26.328 16.547 1 98.56 231 GLU B CA 1
ATOM 5080 C C . GLU B 1 231 ? 3.051 26.234 15.625 1 98.56 231 GLU B C 1
ATOM 5082 O O . GLU B 1 231 ? 3.857 27.156 15.555 1 98.56 231 GLU B O 1
ATOM 5087 N N . THR B 1 232 ? 3.152 25.141 14.93 1 98.5 232 THR B N 1
ATOM 5088 C CA . THR B 1 232 ? 4.297 24.906 14.062 1 98.5 232 THR B CA 1
ATOM 5089 C C . THR B 1 232 ? 4.254 25.828 12.852 1 98.5 232 THR B C 1
ATOM 5091 O O . THR B 1 232 ? 5.281 26.391 12.445 1 98.5 232 THR B O 1
ATOM 5094 N N . LEU B 1 233 ? 3.068 26.016 12.227 1 98.75 233 LEU B N 1
ATOM 5095 C CA . LEU B 1 233 ? 2.93 26.938 11.102 1 98.75 233 LEU B CA 1
ATOM 5096 C C . LEU B 1 233 ? 3.268 28.359 11.523 1 98.75 233 LEU B C 1
ATOM 5098 O O . LEU B 1 233 ? 3.953 29.078 10.789 1 98.75 233 LEU B O 1
ATOM 5102 N N . ALA B 1 234 ? 2.816 28.734 12.703 1 98.5 234 ALA B N 1
ATOM 5103 C CA . ALA B 1 234 ? 3.117 30.062 13.219 1 98.5 234 ALA B CA 1
ATOM 5104 C C . ALA B 1 234 ? 4.609 30.234 13.484 1 98.5 234 ALA B C 1
ATOM 5106 O O . ALA B 1 234 ? 5.195 31.266 13.156 1 98.5 234 ALA B O 1
ATOM 5107 N N . ARG B 1 235 ? 5.18 29.219 14.094 1 97.06 235 ARG B N 1
ATOM 5108 C CA . ARG B 1 235 ? 6.621 29.219 14.32 1 97.06 235 ARG B CA 1
ATOM 5109 C C . ARG B 1 235 ? 7.383 29.453 13.023 1 97.06 235 ARG B C 1
ATOM 5111 O O . ARG B 1 235 ? 8.367 30.203 13.008 1 97.06 235 ARG B O 1
ATOM 5118 N N . ASP B 1 236 ? 6.875 28.906 11.945 1 97.19 236 ASP B N 1
ATOM 5119 C CA . ASP B 1 236 ? 7.555 28.969 10.656 1 97.19 236 ASP B CA 1
ATOM 5120 C C . ASP B 1 236 ? 7.188 30.25 9.906 1 97.19 236 ASP B C 1
ATOM 5122 O O . ASP B 1 236 ? 7.621 30.453 8.773 1 97.19 236 ASP B O 1
ATOM 5126 N N . GLY B 1 237 ? 6.324 31.078 10.469 1 97.75 237 GLY B N 1
ATOM 5127 C CA . GLY B 1 237 ? 6.148 32.438 9.961 1 97.75 237 GLY B CA 1
ATOM 5128 C C . GLY B 1 237 ? 4.77 32.688 9.375 1 97.75 237 GLY B C 1
ATOM 5129 O O . GLY B 1 237 ? 4.445 33.812 8.984 1 97.75 237 GLY B O 1
ATOM 5130 N N . ALA B 1 238 ? 3.943 31.75 9.352 1 98.62 238 ALA B N 1
ATOM 5131 C CA . ALA B 1 238 ? 2.621 31.906 8.75 1 98.62 238 ALA B CA 1
ATOM 5132 C C . ALA B 1 238 ? 1.7 32.719 9.664 1 98.62 238 ALA B C 1
ATOM 5134 O O . ALA B 1 238 ? 1.776 32.594 10.891 1 98.62 238 ALA B O 1
ATOM 5135 N N . GLU B 1 239 ? 0.889 33.5 9.039 1 98.56 239 GLU B N 1
ATOM 5136 C CA . GLU B 1 239 ? -0.294 34 9.742 1 98.56 239 GLU B CA 1
ATOM 5137 C C . GLU B 1 239 ? -1.391 32.938 9.789 1 98.56 239 GLU B C 1
ATOM 5139 O O . GLU B 1 239 ? -1.782 32.375 8.75 1 98.56 239 GLU B O 1
ATOM 5144 N N . VAL B 1 240 ? -1.909 32.656 11 1 98.75 240 VAL B N 1
ATOM 5145 C CA . VAL B 1 240 ? -2.783 31.5 11.109 1 98.75 240 VAL B CA 1
ATOM 5146 C C . VAL B 1 240 ? -4.215 31.953 11.391 1 98.75 240 VAL B C 1
ATOM 5148 O O . VAL B 1 240 ? -4.434 32.875 12.164 1 98.75 240 VAL B O 1
ATOM 5151 N N . VAL B 1 241 ? -5.129 31.406 10.672 1 98.75 241 VAL B N 1
ATOM 5152 C CA . VAL B 1 241 ? -6.562 31.438 10.953 1 98.75 241 VAL B CA 1
ATOM 5153 C C . VAL B 1 241 ? -7.008 30.078 11.5 1 98.75 241 VAL B C 1
ATOM 5155 O O . VAL B 1 241 ? -6.953 29.078 10.797 1 98.75 241 VAL B O 1
ATOM 5158 N N . LEU B 1 242 ? -7.441 30.109 12.758 1 98.81 242 LEU B N 1
ATOM 5159 C CA . LEU B 1 242 ? -7.789 28.875 13.453 1 98.81 242 LEU B CA 1
ATOM 5160 C C . LEU B 1 242 ? -9.305 28.672 13.484 1 98.81 242 LEU B C 1
ATOM 5162 O O . LEU B 1 242 ? -10.039 29.547 13.938 1 98.81 242 LEU B O 1
ATOM 5166 N N . LEU B 1 243 ? -9.711 27.562 12.961 1 98.81 243 LEU B N 1
ATOM 5167 C CA . LEU B 1 243 ? -11.141 27.266 12.852 1 98.81 243 LEU B CA 1
ATOM 5168 C C . LEU B 1 243 ? -11.508 26.047 13.68 1 98.81 243 LEU B C 1
ATOM 5170 O O . LEU B 1 243 ? -10.812 25.016 13.625 1 98.81 243 LEU B O 1
ATOM 5174 N N . ASP B 1 244 ? -12.531 26.141 14.453 1 98.38 244 ASP B N 1
ATOM 5175 C CA . ASP B 1 244 ? -13.109 25.016 15.188 1 98.38 244 ASP B CA 1
ATOM 5176 C C . ASP B 1 244 ? -14.586 25.25 15.484 1 98.38 244 ASP B C 1
ATOM 5178 O O . ASP B 1 244 ? -15.117 26.312 15.164 1 98.38 244 ASP B O 1
ATOM 5182 N N . VAL B 1 245 ? -15.195 24.266 15.992 1 97.69 245 VAL B N 1
ATOM 5183 C CA . VAL B 1 245 ? -16.609 24.359 16.328 1 97.69 245 VAL B CA 1
ATOM 5184 C C . VAL B 1 245 ? -16.812 25.344 17.484 1 97.69 245 VAL B C 1
ATOM 5186 O O . VAL B 1 245 ? -15.906 25.531 18.297 1 97.69 245 VAL B O 1
ATOM 5189 N N . PRO B 1 246 ? -18 25.875 17.625 1 96 246 PRO B N 1
ATOM 5190 C CA . PRO B 1 246 ? -18.266 26.875 18.656 1 96 246 PRO B CA 1
ATOM 5191 C C . PRO B 1 246 ? -18.016 26.328 20.062 1 96 246 PRO B C 1
ATOM 5193 O O . PRO B 1 246 ? -17.609 27.078 20.953 1 96 246 PRO B O 1
ATOM 5196 N N . GLN B 1 247 ? -18.172 25.078 20.281 1 95.88 247 GLN B N 1
ATOM 5197 C CA . GLN B 1 247 ? -17.969 24.469 21.594 1 95.88 247 GLN B CA 1
ATOM 5198 C C . GLN B 1 247 ? -16.516 24.578 22.031 1 95.88 247 GLN B C 1
ATOM 5200 O O . GLN B 1 247 ? -16.219 24.469 23.219 1 95.88 247 GLN B O 1
ATOM 5205 N N . ALA B 1 248 ? -15.625 24.781 21.094 1 96.06 248 ALA B N 1
ATOM 5206 C CA . ALA B 1 248 ? -14.203 24.875 21.406 1 96.06 248 ALA B CA 1
ATOM 5207 C C . ALA B 1 248 ? -13.719 26.312 21.328 1 96.06 248 ALA B C 1
ATOM 5209 O O . ALA B 1 248 ? -12.508 26.562 21.266 1 96.06 248 ALA B O 1
ATOM 5210 N N . ALA B 1 249 ? -14.594 27.266 21.344 1 96.69 249 ALA B N 1
ATOM 5211 C CA . ALA B 1 249 ? -14.305 28.656 21.047 1 96.69 249 ALA B CA 1
ATOM 5212 C C . ALA B 1 249 ? -13.297 29.25 22.031 1 96.69 249 ALA B C 1
ATOM 5214 O O . ALA B 1 249 ? -12.406 30.016 21.641 1 96.69 249 ALA B O 1
ATOM 5215 N N . ASP B 1 250 ? -13.406 28.938 23.281 1 97.31 250 ASP B N 1
ATOM 5216 C CA . ASP B 1 250 ? -12.516 29.5 24.297 1 97.31 250 ASP B CA 1
ATOM 5217 C C . ASP B 1 250 ? -11.078 29.062 24.078 1 97.31 250 ASP B C 1
ATOM 5219 O O . ASP B 1 250 ? -10.164 29.875 24.047 1 97.31 250 ASP B O 1
ATOM 5223 N N . ASP B 1 251 ? -10.938 27.75 23.922 1 97.44 251 ASP B N 1
ATOM 5224 C CA . ASP B 1 251 ? -9.609 27.219 23.656 1 97.44 251 ASP B CA 1
ATOM 5225 C C . ASP B 1 251 ? -9.039 27.766 22.359 1 97.44 251 ASP B C 1
ATOM 5227 O O . ASP B 1 251 ? -7.844 28.062 22.266 1 97.44 251 ASP B O 1
ATOM 5231 N N . LEU B 1 252 ? -9.906 27.891 21.406 1 98.19 252 LEU B N 1
ATOM 5232 C CA . LEU B 1 252 ? -9.508 28.391 20.094 1 98.19 252 LEU B CA 1
ATOM 5233 C C . LEU B 1 252 ? -9.016 29.828 20.172 1 98.19 252 LEU B C 1
ATOM 5235 O O . LEU B 1 252 ? -7.977 30.172 19.609 1 98.19 252 LEU B O 1
ATOM 5239 N N . LYS B 1 253 ? -9.711 30.672 20.828 1 98.12 253 LYS B N 1
ATOM 5240 C CA . LYS B 1 253 ? -9.367 32.062 20.984 1 98.12 253 LYS B CA 1
ATOM 5241 C C . LYS B 1 253 ? -8.07 32.25 21.766 1 98.12 253 LYS B C 1
ATOM 5243 O O . LYS B 1 253 ? -7.23 33.094 21.422 1 98.12 253 LYS B O 1
ATOM 5248 N N . ALA B 1 254 ? -7.98 31.469 22.812 1 98.25 254 ALA B N 1
ATOM 5249 C CA . ALA B 1 254 ? -6.758 31.516 23.609 1 98.25 254 ALA B CA 1
ATOM 5250 C C . ALA B 1 254 ? -5.535 31.172 22.766 1 98.25 254 ALA B C 1
ATOM 5252 O O . ALA B 1 254 ? -4.492 31.828 22.875 1 98.25 254 ALA B O 1
ATOM 5253 N N . LEU B 1 255 ? -5.676 30.141 21.969 1 98.38 255 LEU B N 1
ATOM 5254 C CA . LEU B 1 255 ? -4.574 29.734 21.109 1 98.38 255 LEU B CA 1
ATOM 5255 C C . LEU B 1 255 ? -4.277 30.797 20.062 1 98.38 255 LEU B C 1
ATOM 5257 O O . LEU B 1 255 ? -3.113 31.109 19.797 1 98.38 255 LEU B O 1
ATOM 5261 N N . ALA B 1 256 ? -5.312 31.359 19.453 1 98.44 256 ALA B N 1
ATOM 5262 C CA . ALA B 1 256 ? -5.145 32.406 18.453 1 98.44 256 ALA B CA 1
ATOM 5263 C C . ALA B 1 256 ? -4.406 33.594 19.031 1 98.44 256 ALA B C 1
ATOM 5265 O O . ALA B 1 256 ? -3.516 34.156 18.375 1 98.44 256 ALA B O 1
ATOM 5266 N N . GLU B 1 257 ? -4.762 33.969 20.188 1 98.31 257 GLU B N 1
ATOM 5267 C CA . GLU B 1 257 ? -4.109 35.094 20.859 1 98.31 257 GLU B CA 1
ATOM 5268 C C . GLU B 1 257 ? -2.633 34.781 21.109 1 98.31 257 GLU B C 1
ATOM 5270 O O . GLU B 1 257 ? -1.776 35.625 20.859 1 98.31 257 GLU B O 1
ATOM 5275 N N . ARG B 1 258 ? -2.402 33.625 21.578 1 98.25 258 ARG B N 1
ATOM 5276 C CA . ARG B 1 258 ? -1.031 33.25 21.875 1 98.25 258 ARG B CA 1
ATOM 5277 C C . ARG B 1 258 ? -0.168 33.25 20.609 1 98.25 258 ARG B C 1
ATOM 5279 O O . ARG B 1 258 ? 1.013 33.594 20.672 1 98.25 258 ARG B O 1
ATOM 5286 N N . LEU B 1 259 ? -0.771 32.938 19.453 1 98.31 259 LEU B N 1
ATOM 5287 C CA . LEU B 1 259 ? -0.014 32.781 18.219 1 98.31 259 LEU B CA 1
ATOM 5288 C C . LEU B 1 259 ? -0.066 34.031 17.375 1 98.31 259 LEU B C 1
ATOM 5290 O O . LEU B 1 259 ? 0.604 34.125 16.344 1 98.31 259 LEU B O 1
ATOM 5294 N N . GLY B 1 260 ? -0.877 34.969 17.828 1 97.62 260 GLY B N 1
ATOM 5295 C CA . GLY B 1 260 ? -1.058 36.188 17.031 1 97.62 260 GLY B CA 1
ATOM 5296 C C . GLY B 1 260 ? -1.906 35.969 15.797 1 97.62 260 GLY B C 1
ATOM 5297 O O . GLY B 1 260 ? -1.711 36.625 14.773 1 97.62 260 GLY B O 1
ATOM 5298 N N . GLY B 1 261 ? -2.742 35 15.836 1 97.81 261 GLY B N 1
ATOM 5299 C CA . GLY B 1 261 ? -3.609 34.688 14.719 1 97.81 261 GLY B CA 1
ATOM 5300 C C . GLY B 1 261 ? -5.055 35.094 14.945 1 97.81 261 GLY B C 1
ATOM 5301 O O . GLY B 1 261 ? -5.332 36 15.719 1 97.81 261 GLY B O 1
ATOM 5302 N N . ARG B 1 262 ? -5.898 34.5 14.164 1 97.88 262 ARG B N 1
ATOM 5303 C CA . ARG B 1 262 ? -7.324 34.781 14.242 1 97.88 262 ARG B CA 1
ATOM 5304 C C . ARG B 1 262 ? -8.125 33.5 14.469 1 97.88 262 ARG B C 1
ATOM 5306 O O . ARG B 1 262 ? -7.816 32.469 13.891 1 97.88 262 ARG B O 1
ATOM 5313 N N . ALA B 1 263 ? -9.109 33.688 15.289 1 98.19 263 ALA B N 1
ATOM 5314 C CA . ALA B 1 263 ? -10.016 32.562 15.539 1 98.19 263 ALA B CA 1
ATOM 5315 C C . ALA B 1 263 ? -11.297 32.719 14.719 1 98.19 263 ALA B C 1
ATOM 5317 O O . ALA B 1 263 ? -11.82 33.812 14.555 1 98.19 263 ALA B O 1
ATOM 5318 N N . LEU B 1 264 ? -11.719 31.625 14.133 1 97.94 264 LEU B N 1
ATOM 5319 C CA . LEU B 1 264 ? -12.984 31.531 13.422 1 97.94 264 LEU B CA 1
ATOM 5320 C C . LEU B 1 264 ? -13.852 30.422 13.992 1 97.94 264 LEU B C 1
ATOM 5322 O O . LEU B 1 264 ? -13.602 29.234 13.727 1 97.94 264 LEU B O 1
ATOM 5326 N N . ASP B 1 265 ? -14.836 30.766 14.773 1 96.38 265 ASP B N 1
ATOM 5327 C CA . ASP B 1 265 ? -15.789 29.797 15.305 1 96.38 265 ASP B CA 1
ATOM 5328 C C . ASP B 1 265 ? -16.812 29.391 14.242 1 96.38 265 ASP B C 1
ATOM 5330 O O . ASP B 1 265 ? -17.719 30.172 13.922 1 96.38 265 ASP B O 1
ATOM 5334 N N . LEU B 1 266 ? -16.719 28.172 13.773 1 97.81 266 LEU B N 1
ATOM 5335 C CA . LEU B 1 266 ? -17.547 27.734 12.656 1 97.81 266 LEU B CA 1
ATOM 5336 C C . LEU B 1 266 ? -17.703 26.219 12.664 1 97.81 266 LEU B C 1
ATOM 5338 O O . LEU B 1 266 ? -16.703 25.484 12.766 1 97.81 266 LEU B O 1
ATOM 5342 N N . ASP B 1 267 ? -18.906 25.766 12.664 1 98.25 267 ASP B N 1
ATOM 5343 C CA . ASP B 1 267 ? -19.188 24.359 12.375 1 98.25 267 ASP B CA 1
ATOM 5344 C C . ASP B 1 267 ? -19.062 24.078 10.883 1 98.25 267 ASP B C 1
ATOM 5346 O O . ASP B 1 267 ? -19.891 24.516 10.086 1 98.25 267 ASP B O 1
ATOM 5350 N N . ILE B 1 268 ? -18.078 23.297 10.555 1 98.38 268 ILE B N 1
ATOM 5351 C CA . ILE B 1 268 ? -17.75 23.094 9.156 1 98.38 268 ILE B CA 1
ATOM 5352 C C . ILE B 1 268 ? -18.844 22.281 8.469 1 98.38 268 ILE B C 1
ATOM 5354 O O . ILE B 1 268 ? -18.875 22.188 7.242 1 98.38 268 ILE B O 1
ATOM 5358 N N . CYS B 1 269 ? -19.734 21.688 9.188 1 97.81 269 CYS B N 1
ATOM 5359 C CA . CYS B 1 269 ? -20.828 20.906 8.625 1 97.81 269 CYS B CA 1
ATOM 5360 C C . CYS B 1 269 ? -22.078 21.75 8.453 1 97.81 269 CYS B C 1
ATOM 5362 O O . CYS B 1 269 ? -23.078 21.281 7.902 1 97.81 269 CYS B O 1
ATOM 5364 N N . ALA B 1 270 ? -22.031 22.984 8.891 1 97.75 270 ALA B N 1
ATOM 5365 C CA . ALA B 1 270 ? -23.203 23.859 8.773 1 97.75 270 ALA B CA 1
ATOM 5366 C C . ALA B 1 270 ? -23.531 24.141 7.305 1 97.75 270 ALA B C 1
ATOM 5368 O O . ALA B 1 270 ? -22.625 24.156 6.457 1 97.75 270 ALA B O 1
ATOM 5369 N N . SER B 1 271 ? -24.797 24.422 7.055 1 96.88 271 SER B N 1
ATOM 5370 C CA . SER B 1 271 ? -25.25 24.672 5.691 1 96.88 271 SER B CA 1
ATOM 5371 C C . SER B 1 271 ? -24.641 25.953 5.129 1 96.88 271 SER B C 1
ATOM 5373 O O . SER B 1 271 ? -24.469 26.078 3.916 1 96.88 271 SER B O 1
ATOM 5375 N N . ASP B 1 272 ? -24.266 26.844 5.977 1 97.62 272 ASP B N 1
ATOM 5376 C CA . ASP B 1 272 ? -23.703 28.109 5.523 1 97.62 272 ASP B CA 1
ATOM 5377 C C . ASP B 1 272 ? -22.188 28.156 5.762 1 97.62 272 ASP B C 1
ATOM 5379 O O . ASP B 1 272 ? -21.594 29.234 5.773 1 97.62 272 ASP B O 1
ATOM 5383 N N . ALA B 1 273 ? -21.625 27.047 6.055 1 98.38 273 ALA B N 1
ATOM 5384 C CA . ALA B 1 273 ? -20.203 26.969 6.406 1 98.38 273 ALA B CA 1
ATOM 5385 C C . ALA B 1 273 ? -19.344 27.594 5.312 1 98.38 273 ALA B C 1
ATOM 5387 O O . ALA B 1 273 ? -18.391 28.328 5.602 1 98.38 273 ALA B O 1
ATOM 5388 N N . SER B 1 274 ? -19.625 27.344 4.031 1 98.38 274 SER B N 1
ATOM 5389 C CA . SER B 1 274 ? -18.844 27.844 2.91 1 98.38 274 SER B CA 1
ATOM 5390 C C . SER B 1 274 ? -18.875 29.375 2.865 1 98.38 274 SER B C 1
ATOM 5392 O O . SER B 1 274 ? -17.828 30.016 2.752 1 98.38 274 SER B O 1
ATOM 5394 N N . ALA B 1 275 ? -20.047 29.875 2.994 1 98 275 ALA B N 1
ATOM 5395 C CA . ALA B 1 275 ? -20.203 31.328 2.947 1 98 275 ALA B CA 1
ATOM 5396 C C . ALA B 1 275 ? -19.484 32 4.121 1 98 275 ALA B C 1
ATOM 5398 O O . ALA B 1 275 ? -18.797 33 3.945 1 98 275 ALA B O 1
ATOM 5399 N N . ARG B 1 276 ? -19.656 31.5 5.234 1 98 276 ARG B N 1
ATOM 5400 C CA . ARG B 1 276 ? -19.047 32.062 6.438 1 98 276 ARG B CA 1
ATOM 5401 C C . ARG B 1 276 ? -17.531 31.953 6.379 1 98 276 ARG B C 1
ATOM 5403 O O . ARG B 1 276 ? -16.812 32.844 6.844 1 98 276 ARG B O 1
ATOM 5410 N N . LEU B 1 277 ? -17.094 30.844 5.863 1 98.31 277 LEU B N 1
ATOM 5411 C CA . LEU B 1 277 ? -15.648 30.672 5.707 1 98.31 277 LEU B CA 1
ATOM 5412 C C . LEU B 1 277 ? -15.07 31.75 4.789 1 98.31 277 LEU B C 1
ATOM 5414 O O . LEU B 1 277 ? -14.062 32.375 5.121 1 98.31 277 LEU B O 1
ATOM 5418 N N . LEU B 1 278 ? -15.688 31.938 3.625 1 98.19 278 LEU B N 1
ATOM 5419 C CA . LEU B 1 278 ? -15.219 32.938 2.662 1 98.19 278 LEU B CA 1
ATOM 5420 C C . LEU B 1 278 ? -15.25 34.344 3.262 1 98.19 278 LEU B C 1
ATOM 5422 O O . LEU B 1 278 ? -14.336 35.125 3.037 1 98.19 278 LEU B O 1
ATOM 5426 N N . GLU B 1 279 ? -16.266 34.594 4.039 1 97.25 279 GLU B N 1
ATOM 5427 C CA . GLU B 1 279 ? -16.375 35.875 4.727 1 97.25 279 GLU B CA 1
ATOM 5428 C C . GLU B 1 279 ? -15.234 36.062 5.723 1 97.25 279 GLU B C 1
ATOM 5430 O O . GLU B 1 279 ? -14.75 37.188 5.926 1 97.25 279 GLU B O 1
ATOM 5435 N N . GLY B 1 280 ? -14.875 35 6.301 1 96.5 280 GLY B N 1
ATOM 5436 C CA . GLY B 1 280 ? -13.828 35.031 7.305 1 96.5 280 GLY B CA 1
ATOM 5437 C C . GLY B 1 280 ? -12.43 35.094 6.703 1 96.5 280 GLY B C 1
ATOM 5438 O O . GLY B 1 280 ? -11.445 35.25 7.426 1 96.5 280 GLY B O 1
ATOM 5439 N N . LEU B 1 281 ? -12.352 35 5.383 1 97.38 281 LEU B N 1
ATOM 5440 C CA . LEU B 1 281 ? -11.07 35.031 4.691 1 97.38 281 LEU B CA 1
ATOM 5441 C C . LEU B 1 281 ? -11.031 36.125 3.639 1 97.38 281 LEU B C 1
ATOM 5443 O O . LEU B 1 281 ? -10.781 35.875 2.461 1 97.38 281 LEU B O 1
ATOM 5447 N N . PRO B 1 282 ? -11.164 37.344 4.031 1 93.88 282 PRO B N 1
ATOM 5448 C CA . PRO B 1 282 ? -11.273 38.438 3.062 1 93.88 282 PRO B CA 1
ATOM 5449 C C . PRO B 1 282 ? -10.016 38.594 2.211 1 93.88 282 PRO B C 1
ATOM 5451 O O . PRO B 1 282 ? -10.094 39.062 1.067 1 93.88 282 PRO B O 1
ATOM 5454 N N . ASP B 1 283 ? -8.898 38.312 2.734 1 94.62 283 ASP B N 1
ATOM 5455 C CA . ASP B 1 283 ? -7.648 38.5 2.012 1 94.62 283 ASP B CA 1
ATOM 5456 C C . ASP B 1 283 ? -7.195 37.219 1.338 1 94.62 283 ASP B C 1
ATOM 5458 O O . ASP B 1 283 ? -6.074 37.125 0.826 1 94.62 283 ASP B O 1
ATOM 5462 N N . GLY B 1 284 ? -7.988 36.188 1.42 1 97.38 284 GLY B N 1
ATOM 5463 C CA . GLY B 1 284 ? -7.629 34.906 0.844 1 97.38 284 GLY B CA 1
ATOM 5464 C C . GLY B 1 284 ? -6.691 34.094 1.723 1 97.38 284 GLY B C 1
ATOM 5465 O O . GLY B 1 284 ? -6.367 34.531 2.836 1 97.38 284 GLY B O 1
ATOM 5466 N N . ILE B 1 285 ? -6.316 32.938 1.232 1 98.5 285 ILE B N 1
ATOM 5467 C CA . ILE B 1 285 ? -5.484 32.031 2 1 98.5 285 ILE B CA 1
ATOM 5468 C C . ILE B 1 285 ? -4.488 31.328 1.071 1 98.5 285 ILE B C 1
ATOM 5470 O O . ILE B 1 285 ? -4.754 31.172 -0.123 1 98.5 285 ILE B O 1
ATOM 5474 N N . ASP B 1 286 ? -3.32 30.953 1.624 1 98.69 286 ASP B N 1
ATOM 5475 C CA . ASP B 1 286 ? -2.264 30.281 0.874 1 98.69 286 ASP B CA 1
ATOM 5476 C C . ASP B 1 286 ? -2.182 28.797 1.246 1 98.69 286 ASP B C 1
ATOM 5478 O O . ASP B 1 286 ? -1.77 27.969 0.431 1 98.69 286 ASP B O 1
ATOM 5482 N N . ILE B 1 287 ? -2.502 28.484 2.482 1 98.88 287 ILE B N 1
ATOM 5483 C CA . ILE B 1 287 ? -2.379 27.141 3.041 1 98.88 287 ILE B CA 1
ATOM 5484 C C . ILE B 1 287 ? -3.697 26.734 3.691 1 98.88 287 ILE B C 1
ATOM 5486 O O . ILE B 1 287 ? -4.285 27.5 4.457 1 98.88 287 ILE B O 1
ATOM 5490 N N . VAL B 1 288 ? -4.199 25.578 3.332 1 98.94 288 VAL B N 1
ATOM 5491 C CA . VAL B 1 288 ? -5.395 25.031 3.959 1 98.94 288 VAL B CA 1
ATOM 5492 C C . VAL B 1 288 ? -5.082 23.656 4.543 1 98.94 288 VAL B C 1
ATOM 5494 O O . VAL B 1 288 ? -4.629 22.75 3.83 1 98.94 288 VAL B O 1
ATOM 5497 N N . VAL B 1 289 ? -5.32 23.484 5.832 1 98.94 289 VAL B N 1
ATOM 5498 C CA . VAL B 1 289 ? -5.168 22.188 6.5 1 98.94 289 VAL B CA 1
ATOM 5499 C C . VAL B 1 289 ? -6.523 21.719 7.016 1 98.94 289 VAL B C 1
ATOM 5501 O O . VAL B 1 289 ? -7.043 22.25 7.996 1 98.94 289 VAL B O 1
ATOM 5504 N N . HIS B 1 290 ? -7.027 20.75 6.336 1 98.94 290 HIS B N 1
ATOM 5505 C CA . HIS B 1 290 ? -8.234 20.078 6.82 1 98.94 290 HIS B CA 1
ATOM 5506 C C . HIS B 1 290 ? -7.898 19.031 7.875 1 98.94 290 HIS B C 1
ATOM 5508 O O . HIS B 1 290 ? -7.734 17.859 7.559 1 98.94 290 HIS B O 1
ATOM 5514 N N . ASN B 1 291 ? -7.906 19.484 9.102 1 98.69 291 ASN B N 1
ATOM 5515 C CA . ASN B 1 291 ? -7.504 18.609 10.211 1 98.69 291 ASN B CA 1
ATOM 5516 C C . ASN B 1 291 ? -8.711 18.141 11.016 1 98.69 291 ASN B C 1
ATOM 5518 O O . ASN B 1 291 ? -8.648 17.109 11.68 1 98.69 291 ASN B O 1
ATOM 5522 N N . ALA B 1 292 ? -9.805 18.953 10.969 1 98.31 292 ALA B N 1
ATOM 5523 C CA . ALA B 1 292 ? -10.992 18.578 11.734 1 98.31 292 ALA B CA 1
ATOM 5524 C C . ALA B 1 292 ? -11.43 17.156 11.406 1 98.31 292 ALA B C 1
ATOM 5526 O O . ALA B 1 292 ? -11.422 16.75 10.242 1 98.31 292 ALA B O 1
ATOM 5527 N N . GLY B 1 293 ? -11.711 16.391 12.398 1 96.56 293 GLY B N 1
ATOM 5528 C CA . GLY B 1 293 ? -12.156 15.023 12.234 1 96.56 293 GLY B CA 1
ATOM 5529 C C . GLY B 1 293 ? -12.648 14.398 13.523 1 96.56 293 GLY B C 1
ATOM 5530 O O . GLY B 1 293 ? -12.305 14.852 14.617 1 96.56 293 GLY B O 1
ATOM 5531 N N . ILE B 1 294 ? -13.484 13.398 13.391 1 96.38 294 ILE B N 1
ATOM 5532 C CA . ILE B 1 294 ? -14.008 12.695 14.555 1 96.38 294 ILE B CA 1
ATOM 5533 C C . ILE B 1 294 ? -13.953 11.188 14.312 1 96.38 294 ILE B C 1
ATOM 5535 O O . ILE B 1 294 ? -13.789 10.742 13.172 1 96.38 294 ILE B O 1
ATOM 5539 N N . THR B 1 295 ? -14.008 10.43 15.375 1 95 295 THR B N 1
ATOM 5540 C CA . THR B 1 295 ? -14.188 8.984 15.32 1 95 295 THR B CA 1
ATOM 5541 C C . THR B 1 295 ? -15.492 8.578 16 1 95 295 THR B C 1
ATOM 5543 O O . THR B 1 295 ? -15.906 9.195 16.984 1 95 295 THR B O 1
ATOM 5546 N N . ARG B 1 296 ? -16.172 7.738 15.438 1 96.69 296 ARG B N 1
ATOM 5547 C CA . ARG B 1 296 ? -17.281 6.977 16 1 96.69 296 ARG B CA 1
ATOM 5548 C C . ARG B 1 296 ? -17.109 5.484 15.719 1 96.69 296 ARG B C 1
ATOM 5550 O O . ARG B 1 296 ? -17.703 4.949 14.781 1 96.69 296 ARG B O 1
ATOM 5557 N N . ASP B 1 297 ? -16.359 4.809 16.609 1 95.31 297 ASP B N 1
ATOM 5558 C CA . ASP B 1 297 ? -15.961 3.432 16.344 1 95.31 297 ASP B CA 1
ATOM 5559 C C . ASP B 1 297 ? -17.047 2.451 16.766 1 95.31 297 ASP B C 1
ATOM 5561 O O . ASP B 1 297 ? -17.547 2.508 17.891 1 95.31 297 ASP B O 1
ATOM 5565 N N . LYS B 1 298 ? -17.438 1.675 15.883 1 96.94 298 LYS B N 1
ATOM 5566 C CA . LYS B 1 298 ? -18.391 0.579 16.062 1 96.94 298 LYS B CA 1
ATOM 5567 C C . LYS B 1 298 ? -18.312 -0.415 14.914 1 96.94 298 LYS B C 1
ATOM 5569 O O . LYS B 1 298 ? -18.141 -0.021 13.758 1 96.94 298 LYS B O 1
ATOM 5574 N N . THR B 1 299 ? -18.359 -1.735 15.281 1 97.56 299 THR B N 1
ATOM 5575 C CA . THR B 1 299 ? -18.469 -2.67 14.172 1 97.56 299 THR B CA 1
ATOM 5576 C C . THR B 1 299 ? -19.641 -2.312 13.273 1 97.56 299 THR B C 1
ATOM 5578 O O . THR B 1 299 ? -20.625 -1.728 13.734 1 97.56 299 THR B O 1
ATOM 5581 N N . LEU B 1 300 ? -19.531 -2.676 11.969 1 98.44 300 LEU B N 1
ATOM 5582 C CA . LEU B 1 300 ? -20.578 -2.299 11.031 1 98.44 300 LEU B CA 1
ATOM 5583 C C . LEU B 1 300 ? -21.922 -2.881 11.461 1 98.44 300 LEU B C 1
ATOM 5585 O O . LEU B 1 300 ? -22.953 -2.225 11.336 1 98.44 300 LEU B O 1
ATOM 5589 N N . ALA B 1 301 ? -21.922 -4.062 11.992 1 97.44 301 ALA B N 1
ATOM 5590 C CA . ALA B 1 301 ? -23.156 -4.719 12.445 1 97.44 301 ALA B CA 1
ATOM 5591 C C . ALA B 1 301 ? -23.875 -3.867 13.477 1 97.44 301 ALA B C 1
ATOM 5593 O O . ALA B 1 301 ? -25.109 -3.9 13.562 1 97.44 301 ALA B O 1
ATOM 5594 N N . ASN B 1 302 ? -23.109 -3.105 14.203 1 97.62 302 ASN B N 1
ATOM 5595 C CA . ASN B 1 302 ? -23.672 -2.305 15.281 1 97.62 302 ASN B CA 1
ATOM 5596 C C . ASN B 1 302 ? -23.578 -0.811 14.984 1 97.62 302 ASN B C 1
ATOM 5598 O O . ASN B 1 302 ? -23.844 0.018 15.859 1 97.62 302 ASN B O 1
ATOM 5602 N N . MET B 1 303 ? -23.203 -0.476 13.82 1 98.06 303 MET B N 1
ATOM 5603 C CA . MET B 1 303 ? -23.016 0.914 13.414 1 98.06 303 MET B CA 1
ATOM 5604 C C . MET B 1 303 ? -24.344 1.621 13.227 1 98.06 303 MET B C 1
ATOM 5606 O O . MET B 1 303 ? -25.141 1.234 12.367 1 98.06 303 MET B O 1
ATOM 5610 N N . THR B 1 304 ? -24.609 2.68 14.031 1 98.25 304 THR B N 1
ATOM 5611 C CA . THR B 1 304 ? -25.859 3.424 13.828 1 98.25 304 THR B CA 1
ATOM 5612 C C . THR B 1 304 ? -25.734 4.367 12.641 1 98.25 304 THR B C 1
ATOM 5614 O O . THR B 1 304 ? -24.625 4.781 12.281 1 98.25 304 THR B O 1
ATOM 5617 N N . PRO B 1 305 ? -26.875 4.711 12.008 1 98.31 305 PRO B N 1
ATOM 5618 C CA . PRO B 1 305 ? -26.828 5.703 10.93 1 98.31 305 PRO B CA 1
ATOM 5619 C C . PRO B 1 305 ? -26.203 7.023 11.375 1 98.31 305 PRO B C 1
ATOM 5621 O O . PRO B 1 305 ? -25.484 7.664 10.594 1 98.31 305 PRO B O 1
ATOM 5624 N N . GLU B 1 306 ? -26.422 7.379 12.562 1 98.44 306 GLU B N 1
ATOM 5625 C CA . GLU B 1 306 ? -25.875 8.633 13.086 1 98.44 306 GLU B CA 1
ATOM 5626 C C . GLU B 1 306 ? -24.344 8.594 13.141 1 98.44 306 GLU B C 1
ATOM 5628 O O . GLU B 1 306 ? -23.688 9.57 12.789 1 98.44 306 GLU B O 1
ATOM 5633 N N . TYR B 1 307 ? -23.797 7.465 13.609 1 98.56 307 TYR B N 1
ATOM 5634 C CA . TYR B 1 307 ? -22.344 7.301 13.656 1 98.56 307 TYR B CA 1
ATOM 5635 C C . TYR B 1 307 ? -21.75 7.371 12.258 1 98.56 307 TYR B C 1
ATOM 5637 O O . TYR B 1 307 ? -20.75 8.062 12.047 1 98.56 307 TYR B O 1
ATOM 5645 N N . TRP B 1 308 ? -22.406 6.676 11.312 1 98.75 308 TRP B N 1
ATOM 5646 C CA . TRP B 1 308 ? -21.922 6.68 9.938 1 98.75 308 TRP B CA 1
ATOM 5647 C C . TRP B 1 308 ? -21.953 8.086 9.352 1 98.75 308 TRP B C 1
ATOM 5649 O O . TRP B 1 308 ? -20.938 8.602 8.883 1 98.75 308 TRP B O 1
ATOM 5659 N N . ASP B 1 309 ? -23.062 8.734 9.484 1 98.62 309 ASP B N 1
ATOM 5660 C CA . ASP B 1 309 ? -23.312 10.008 8.812 1 98.62 309 ASP B CA 1
ATOM 5661 C C . ASP B 1 309 ? -22.438 11.117 9.398 1 98.62 309 ASP B C 1
ATOM 5663 O O . ASP B 1 309 ? -21.922 11.961 8.664 1 98.62 309 ASP B O 1
ATOM 5667 N N . SER B 1 310 ? -22.312 11.148 10.703 1 98.62 310 SER B N 1
ATOM 5668 C CA . SER B 1 310 ? -21.547 12.211 11.328 1 98.62 310 SER B CA 1
ATOM 5669 C C . SER B 1 310 ? -20.078 12.141 10.93 1 98.62 310 SER B C 1
ATOM 5671 O O . SER B 1 310 ? -19.453 13.164 10.633 1 98.62 310 SER B O 1
ATOM 5673 N N . VAL B 1 311 ? -19.5 10.93 10.891 1 98.81 311 VAL B N 1
ATOM 5674 C CA . VAL B 1 311 ? -18.094 10.758 10.531 1 98.81 311 VAL B CA 1
ATOM 5675 C C . VAL B 1 311 ? -17.875 11.172 9.078 1 98.81 311 VAL B C 1
ATOM 5677 O O . VAL B 1 311 ? -16.938 11.898 8.766 1 98.81 311 VAL B O 1
ATOM 5680 N N . LEU B 1 312 ? -18.734 10.758 8.164 1 98.88 312 LEU B N 1
ATOM 5681 C CA . LEU B 1 312 ? -18.578 11.109 6.758 1 98.88 312 LEU B CA 1
ATOM 5682 C C . LEU B 1 312 ? -18.781 12.609 6.555 1 98.88 312 LEU B C 1
ATOM 5684 O O . LEU B 1 312 ? -18.094 13.227 5.734 1 98.88 312 LEU B O 1
ATOM 5688 N N . ALA B 1 313 ? -19.688 13.18 7.301 1 98.75 313 ALA B N 1
ATOM 5689 C CA . ALA B 1 313 ? -19.969 14.609 7.172 1 98.75 313 ALA B CA 1
ATOM 5690 C C . ALA B 1 313 ? -18.766 15.445 7.602 1 98.75 313 ALA B C 1
ATOM 5692 O O . ALA B 1 313 ? -18.344 16.359 6.875 1 98.75 313 ALA B O 1
ATOM 5693 N N . VAL B 1 314 ? -18.234 15.133 8.711 1 98.75 314 VAL B N 1
ATOM 5694 C CA . VAL B 1 314 ? -17.172 15.945 9.289 1 98.75 314 VAL B CA 1
ATOM 5695 C C . VAL B 1 314 ? -15.852 15.648 8.586 1 98.75 314 VAL B C 1
ATOM 5697 O O . VAL B 1 314 ? -15.141 16.562 8.164 1 98.75 314 VAL B O 1
ATOM 5700 N N . ASN B 1 315 ? -15.508 14.359 8.43 1 98.88 315 ASN B N 1
ATOM 5701 C CA . ASN B 1 315 ? -14.172 13.953 8 1 98.88 315 ASN B CA 1
ATOM 5702 C C . ASN B 1 315 ? -13.992 14.117 6.496 1 98.88 315 ASN B C 1
ATOM 5704 O O . ASN B 1 315 ? -12.867 14.305 6.016 1 98.88 315 ASN B O 1
ATOM 5708 N N . LEU B 1 316 ? -15.07 13.961 5.754 1 98.94 316 LEU B N 1
ATOM 5709 C CA . LEU B 1 316 ? -14.898 13.852 4.309 1 98.94 316 LEU B CA 1
ATOM 5710 C C . LEU B 1 316 ? -15.711 14.914 3.58 1 98.94 316 LEU B C 1
ATOM 5712 O O . LEU B 1 316 ? -15.156 15.688 2.789 1 98.94 316 LEU B O 1
ATOM 5716 N N . LYS B 1 317 ? -17 15.016 3.844 1 98.81 317 LYS B N 1
ATOM 5717 C CA . LYS B 1 317 ? -17.859 15.93 3.102 1 98.81 317 LYS B CA 1
ATOM 5718 C C . LYS B 1 317 ? -17.453 17.391 3.336 1 98.81 317 LYS B C 1
ATOM 5720 O O . LYS B 1 317 ? -17.344 18.156 2.387 1 98.81 317 LYS B O 1
ATOM 5725 N N . ALA B 1 318 ? -17.234 17.75 4.539 1 98.81 318 ALA B N 1
ATOM 5726 C CA . ALA B 1 318 ? -16.891 19.125 4.863 1 98.81 318 ALA B CA 1
ATOM 5727 C C . ALA B 1 318 ? -15.617 19.562 4.148 1 98.81 318 ALA B C 1
ATOM 5729 O O . ALA B 1 318 ? -15.594 20.578 3.463 1 98.81 318 ALA B O 1
ATOM 5730 N N . PRO B 1 319 ? -14.523 18.781 4.266 1 98.81 319 PRO B N 1
ATOM 5731 C CA . PRO B 1 319 ? -13.32 19.156 3.523 1 98.81 319 PRO B CA 1
ATOM 5732 C C . PRO B 1 319 ? -13.57 19.297 2.023 1 98.81 319 PRO B C 1
ATOM 5734 O O . PRO B 1 319 ? -13.031 20.203 1.382 1 98.81 319 PRO B O 1
ATOM 5737 N N . ALA B 1 320 ? -14.312 18.406 1.428 1 98.75 320 ALA B N 1
ATOM 5738 C CA . ALA B 1 320 ? -14.594 18.469 -0.004 1 98.75 320 ALA B CA 1
ATOM 5739 C C . ALA B 1 320 ? -15.359 19.734 -0.361 1 98.75 320 ALA B C 1
ATOM 5741 O O . ALA B 1 320 ? -15 20.438 -1.302 1 98.75 320 ALA B O 1
ATOM 5742 N N . VAL B 1 321 ? -16.375 20.031 0.414 1 98.38 321 VAL B N 1
ATOM 5743 C CA . VAL B 1 321 ? -17.25 21.172 0.165 1 98.38 321 VAL B CA 1
ATOM 5744 C C . VAL B 1 321 ? -16.469 22.469 0.369 1 98.38 321 VAL B C 1
ATOM 5746 O O . VAL B 1 321 ? -16.547 23.391 -0.449 1 98.38 321 VAL B O 1
ATOM 5749 N N . LEU B 1 322 ? -15.75 22.547 1.419 1 98.62 322 LEU B N 1
ATOM 5750 C CA . LEU B 1 322 ? -15.016 23.766 1.736 1 98.62 322 LEU B CA 1
ATOM 5751 C C . LEU B 1 322 ? -13.898 24 0.726 1 98.62 322 LEU B C 1
ATOM 5753 O O . LEU B 1 322 ? -13.617 25.156 0.36 1 98.62 322 LEU B O 1
ATOM 5757 N N . THR B 1 323 ? -13.203 22.922 0.335 1 98.5 323 THR B N 1
ATOM 5758 C CA . THR B 1 323 ? -12.188 23.062 -0.701 1 98.5 323 THR B CA 1
ATOM 5759 C C . THR B 1 323 ? -12.789 23.625 -1.981 1 98.5 323 THR B C 1
ATOM 5761 O O . THR B 1 323 ? -12.242 24.562 -2.572 1 98.5 323 THR B O 1
ATOM 5764 N N . GLN B 1 324 ? -13.906 23.078 -2.387 1 97.69 324 GLN B N 1
ATOM 5765 C CA . GLN B 1 324 ? -14.594 23.562 -3.572 1 97.69 324 GLN B CA 1
ATOM 5766 C C . GLN B 1 324 ? -14.969 25.047 -3.42 1 97.69 324 GLN B C 1
ATOM 5768 O O . GLN B 1 324 ? -14.805 25.828 -4.352 1 97.69 324 GLN B O 1
ATOM 5773 N N . ALA B 1 325 ? -15.453 25.422 -2.283 1 98.19 325 ALA B N 1
ATOM 5774 C CA . ALA B 1 325 ? -15.867 26.797 -2.021 1 98.19 325 ALA B CA 1
ATOM 5775 C C . ALA B 1 325 ? -14.68 27.75 -2.115 1 98.19 325 ALA B C 1
ATOM 5777 O O . ALA B 1 325 ? -14.797 28.844 -2.674 1 98.19 325 ALA B O 1
ATOM 5778 N N . LEU B 1 326 ? -13.57 27.375 -1.536 1 98.56 326 LEU B N 1
ATOM 5779 C CA . LEU B 1 326 ? -12.375 28.203 -1.559 1 98.56 326 LEU B CA 1
ATOM 5780 C C . LEU B 1 326 ? -11.891 28.422 -2.988 1 98.56 326 LEU B C 1
ATOM 5782 O O . LEU B 1 326 ? -11.43 29.5 -3.336 1 98.56 326 LEU B O 1
ATOM 5786 N N . ILE B 1 327 ? -11.945 27.359 -3.787 1 97 327 ILE B N 1
ATOM 5787 C CA . ILE B 1 327 ? -11.523 27.438 -5.18 1 97 327 ILE B CA 1
ATOM 5788 C C . ILE B 1 327 ? -12.492 28.297 -5.977 1 97 327 ILE B C 1
ATOM 5790 O O . ILE B 1 327 ? -12.078 29.25 -6.648 1 97 327 ILE B O 1
ATOM 5794 N N . ASP B 1 328 ? -13.797 28.078 -5.793 1 96.81 328 ASP B N 1
ATOM 5795 C CA . ASP B 1 328 ? -14.828 28.797 -6.555 1 96.81 328 ASP B CA 1
ATOM 5796 C C . ASP B 1 328 ? -14.898 30.266 -6.148 1 96.81 328 ASP B C 1
ATOM 5798 O O . ASP B 1 328 ? -15.148 31.125 -6.984 1 96.81 328 ASP B O 1
ATOM 5802 N N . GLY B 1 329 ? -14.695 30.438 -4.906 1 97 329 GLY B N 1
ATOM 5803 C CA . GLY B 1 329 ? -14.789 31.781 -4.387 1 97 329 GLY B CA 1
ATOM 5804 C C . GLY B 1 329 ? -13.531 32.594 -4.625 1 97 329 GLY B C 1
ATOM 5805 O O . GLY B 1 329 ? -13.508 33.812 -4.34 1 97 329 GLY B O 1
ATOM 5806 N N . GLY B 1 330 ? -12.5 31.984 -5.102 1 96.62 330 GLY B N 1
ATOM 5807 C CA . GLY B 1 330 ? -11.258 32.688 -5.395 1 96.62 330 GLY B CA 1
ATOM 5808 C C . GLY B 1 330 ? -10.438 32.969 -4.156 1 96.62 330 GLY B C 1
ATOM 5809 O O . GLY B 1 330 ? -9.547 33.844 -4.184 1 96.62 330 GLY B O 1
ATOM 5810 N N . ALA B 1 331 ? -10.812 32.375 -3.098 1 98.06 331 ALA B N 1
ATOM 5811 C CA . ALA B 1 331 ? -10.133 32.656 -1.837 1 98.06 331 ALA B CA 1
ATOM 5812 C C . ALA B 1 331 ? -8.812 31.891 -1.754 1 98.06 331 ALA B C 1
ATOM 5814 O O . ALA B 1 331 ? -7.902 32.281 -1.024 1 98.06 331 ALA B O 1
ATOM 5815 N N . LEU B 1 332 ? -8.664 30.781 -2.438 1 98.5 332 LEU B N 1
ATOM 5816 C CA . LEU B 1 332 ? -7.418 30.031 -2.479 1 98.5 332 LEU B CA 1
ATOM 5817 C C . LEU B 1 332 ? -6.457 30.625 -3.506 1 98.5 332 LEU B C 1
ATOM 5819 O O . LEU B 1 332 ? -6.762 30.656 -4.699 1 98.5 332 LEU B O 1
ATOM 5823 N N . ARG B 1 333 ? -5.375 31 -3.1 1 98.06 333 ARG B N 1
ATOM 5824 C CA . ARG B 1 333 ? -4.426 31.688 -3.957 1 98.06 333 ARG B CA 1
ATOM 5825 C C . ARG B 1 333 ? -3.623 30.703 -4.801 1 98.06 333 ARG B C 1
ATOM 5827 O O . ARG B 1 333 ? -3.51 29.531 -4.453 1 98.06 333 ARG B O 1
ATOM 5834 N N . ASP B 1 334 ? -3.076 31.234 -5.93 1 97.75 334 ASP B N 1
ATOM 5835 C CA . ASP B 1 334 ? -2.15 30.453 -6.734 1 97.75 334 ASP B CA 1
ATOM 5836 C C . ASP B 1 334 ? -0.941 30.016 -5.91 1 97.75 334 ASP B C 1
ATOM 5838 O O . ASP B 1 334 ? -0.585 30.656 -4.926 1 97.75 334 ASP B O 1
ATOM 5842 N N . ASP B 1 335 ? -0.377 28.859 -6.238 1 98 335 ASP B N 1
ATOM 5843 C CA . ASP B 1 335 ? 0.759 28.266 -5.535 1 98 335 ASP B CA 1
ATOM 5844 C C . ASP B 1 335 ? 0.384 27.891 -4.105 1 98 335 ASP B C 1
ATOM 5846 O O . ASP B 1 335 ? 1.25 27.812 -3.23 1 98 335 ASP B O 1
ATOM 5850 N N . GLY B 1 336 ? -0.927 27.75 -3.873 1 98.44 336 GLY B N 1
ATOM 5851 C CA . GLY B 1 336 ? -1.404 27.328 -2.562 1 98.44 336 GLY B CA 1
ATOM 5852 C C . GLY B 1 336 ? -1.037 25.906 -2.215 1 98.44 336 GLY B C 1
ATOM 5853 O O . GLY B 1 336 ? -0.564 25.156 -3.07 1 98.44 336 GLY B O 1
ATOM 5854 N N . ARG B 1 337 ? -1.167 25.594 -0.97 1 98.81 337 ARG B N 1
ATOM 5855 C CA . ARG B 1 337 ? -0.898 24.266 -0.43 1 98.81 337 ARG B CA 1
ATOM 5856 C C . ARG B 1 337 ? -2.086 23.75 0.378 1 98.81 337 ARG B C 1
ATOM 5858 O O . ARG B 1 337 ? -2.566 24.438 1.285 1 98.81 337 ARG B O 1
ATOM 5865 N N . ILE B 1 338 ? -2.605 22.578 0.021 1 98.94 338 ILE B N 1
ATOM 5866 C CA . ILE B 1 338 ? -3.697 21.953 0.759 1 98.94 338 ILE B CA 1
ATOM 5867 C C . ILE B 1 338 ? -3.221 20.641 1.362 1 98.94 338 ILE B C 1
ATOM 5869 O O . ILE B 1 338 ? -2.578 19.828 0.683 1 98.94 338 ILE B O 1
ATOM 5873 N N . VAL B 1 339 ? -3.453 20.453 2.629 1 98.94 339 VAL B N 1
ATOM 5874 C CA . VAL B 1 339 ? -3.188 19.188 3.301 1 98.94 339 VAL B CA 1
ATOM 5875 C C . VAL B 1 339 ? -4.48 18.641 3.898 1 98.94 339 VAL B C 1
ATOM 5877 O O . VAL B 1 339 ? -5.191 19.344 4.613 1 98.94 339 VAL B O 1
ATOM 5880 N N . VAL B 1 340 ? -4.828 17.438 3.562 1 98.94 340 VAL B N 1
ATOM 5881 C CA . VAL B 1 340 ? -5.965 16.75 4.176 1 98.94 340 VAL B CA 1
ATOM 5882 C C . VAL B 1 340 ? -5.469 15.672 5.129 1 98.94 340 VAL B C 1
ATOM 5884 O O . VAL B 1 340 ? -4.469 15 4.848 1 98.94 340 VAL B O 1
ATOM 5887 N N . MET B 1 341 ? -6.176 15.477 6.238 1 98.81 341 MET B N 1
ATOM 5888 C CA . MET B 1 341 ? -5.738 14.562 7.285 1 98.81 341 MET B CA 1
ATOM 5889 C C . MET B 1 341 ? -6.422 13.203 7.145 1 98.81 341 MET B C 1
ATOM 5891 O O . MET B 1 341 ? -7.496 12.984 7.703 1 98.81 341 MET B O 1
ATOM 5895 N N . ALA B 1 342 ? -5.75 12.336 6.523 1 98.25 342 ALA B N 1
ATOM 5896 C CA . ALA B 1 342 ? -6.227 10.961 6.402 1 98.25 342 ALA B CA 1
ATOM 5897 C C . ALA B 1 342 ? -5.859 10.141 7.637 1 98.25 342 ALA B C 1
ATOM 5899 O O . ALA B 1 342 ? -6.023 10.602 8.766 1 98.25 342 ALA B O 1
ATOM 5900 N N . SER B 1 343 ? -5.527 8.898 7.449 1 95.88 343 SER B N 1
ATOM 5901 C CA . SER B 1 343 ? -5.133 7.938 8.477 1 95.88 343 SER B CA 1
ATOM 5902 C C . SER B 1 343 ? -4.621 6.641 7.859 1 95.88 343 SER B C 1
ATOM 5904 O O . SER B 1 343 ? -4.965 6.312 6.723 1 95.88 343 SER B O 1
ATOM 5906 N N . ILE B 1 344 ? -3.807 5.965 8.586 1 93.94 344 ILE B N 1
ATOM 5907 C CA . ILE B 1 344 ? -3.422 4.633 8.133 1 93.94 344 ILE B CA 1
ATOM 5908 C C . ILE B 1 344 ? -4.66 3.742 8.039 1 93.94 344 ILE B C 1
ATOM 5910 O O . ILE B 1 344 ? -4.699 2.805 7.238 1 93.94 344 ILE B O 1
ATOM 5914 N N . SER B 1 345 ? -5.695 4.051 8.812 1 93.5 345 SER B N 1
ATOM 5915 C CA . SER B 1 345 ? -6.945 3.309 8.703 1 93.5 345 SER B CA 1
ATOM 5916 C C . SER B 1 345 ? -7.586 3.496 7.332 1 93.5 345 SER B C 1
ATOM 5918 O O . SER B 1 345 ? -8.297 2.615 6.848 1 93.5 345 SER B O 1
ATOM 5920 N N . GLY B 1 346 ? -7.352 4.641 6.738 1 95.94 346 GLY B N 1
ATOM 5921 C CA . GLY B 1 346 ? -7.859 4.891 5.398 1 95.94 346 GLY B CA 1
ATOM 5922 C C . GLY B 1 346 ? -7.129 4.098 4.328 1 95.94 346 GLY B C 1
ATOM 5923 O O . GLY B 1 346 ? -7.605 3.992 3.195 1 95.94 346 GLY B O 1
ATOM 5924 N N . ILE B 1 347 ? -5.973 3.582 4.699 1 94.31 347 ILE B N 1
ATOM 5925 C CA . ILE B 1 347 ? -5.152 2.807 3.775 1 94.31 347 ILE B CA 1
ATOM 5926 C C . ILE B 1 347 ? -5.383 1.314 4.008 1 94.31 347 ILE B C 1
ATOM 5928 O O . ILE B 1 347 ? -5.73 0.582 3.078 1 94.31 347 ILE B O 1
ATOM 5932 N N . ALA B 1 348 ? -5.371 0.907 5.254 1 92.56 348 ALA B N 1
ATOM 5933 C CA . ALA B 1 348 ? -5.348 -0.518 5.574 1 92.56 348 ALA B CA 1
ATOM 5934 C C . ALA B 1 348 ? -6.703 -0.988 6.094 1 92.56 348 ALA B C 1
ATOM 5936 O O . ALA B 1 348 ? -6.961 -2.191 6.168 1 92.56 348 ALA B O 1
ATOM 5937 N N . GLY B 1 349 ? -7.578 -0.065 6.387 1 93.12 349 GLY B N 1
ATOM 5938 C CA . GLY B 1 349 ? -8.766 -0.441 7.137 1 93.12 349 GLY B CA 1
ATOM 5939 C C . GLY B 1 349 ? -8.484 -0.746 8.594 1 93.12 349 GLY B C 1
ATOM 5940 O O . GLY B 1 349 ? -7.324 -0.904 8.984 1 93.12 349 GLY B O 1
ATOM 5941 N N . ASN B 1 350 ? -9.555 -0.769 9.352 1 91.69 350 ASN B N 1
ATOM 5942 C CA . ASN B 1 350 ? -9.477 -1.113 10.766 1 91.69 350 ASN B CA 1
ATOM 5943 C C . ASN B 1 350 ? -10.812 -1.656 11.281 1 91.69 350 ASN B C 1
ATOM 5945 O O . ASN B 1 350 ? -11.867 -1.122 10.961 1 91.69 350 ASN B O 1
ATOM 5949 N N . ARG B 1 351 ? -10.734 -2.746 12.031 1 92.88 351 ARG B N 1
ATOM 5950 C CA . ARG B 1 351 ? -11.945 -3.322 12.609 1 92.88 351 ARG B CA 1
ATOM 5951 C C . ARG B 1 351 ? -12.688 -2.297 13.453 1 92.88 351 ARG B C 1
ATOM 5953 O O . ARG B 1 351 ? -12.086 -1.62 14.289 1 92.88 351 ARG B O 1
ATOM 5960 N N . GLY B 1 352 ? -13.914 -2.162 13.188 1 95.56 352 GLY B N 1
ATOM 5961 C CA . GLY B 1 352 ? -14.75 -1.259 13.969 1 95.56 352 GLY B CA 1
ATOM 5962 C C . GLY B 1 352 ? -14.703 0.173 13.469 1 95.56 352 GLY B C 1
ATOM 5963 O O . GLY B 1 352 ? -15.219 1.08 14.117 1 95.56 352 GLY B O 1
ATOM 5964 N N . GLN B 1 353 ? -14.07 0.336 12.289 1 96.94 353 GLN B N 1
ATOM 5965 C CA . GLN B 1 353 ? -13.898 1.694 11.781 1 96.94 353 GLN B CA 1
ATOM 5966 C C . GLN B 1 353 ? -14.297 1.788 10.312 1 96.94 353 GLN B C 1
ATOM 5968 O O . GLN B 1 353 ? -13.648 2.49 9.531 1 96.94 353 GLN B O 1
ATOM 5973 N N . SER B 1 354 ? -15.305 1.066 9.891 1 98.31 354 SER B N 1
ATOM 5974 C CA . SER B 1 354 ? -15.688 1.094 8.484 1 98.31 354 SER B CA 1
ATOM 5975 C C . SER B 1 354 ? -16.047 2.506 8.039 1 98.31 354 SER B C 1
ATOM 5977 O O . SER B 1 354 ? -15.664 2.936 6.945 1 98.31 354 SER B O 1
ATOM 5979 N N . ASN B 1 355 ? -16.797 3.258 8.93 1 98.75 355 ASN B N 1
ATOM 5980 C CA . ASN B 1 355 ? -17.125 4.648 8.633 1 98.75 355 ASN B CA 1
ATOM 5981 C C . ASN B 1 355 ? -15.867 5.516 8.578 1 98.75 355 ASN B C 1
ATOM 5983 O O . ASN B 1 355 ? -15.656 6.254 7.613 1 98.75 355 ASN B O 1
ATOM 5987 N N . TYR B 1 356 ? -15.039 5.422 9.555 1 98.38 356 TYR B N 1
ATOM 5988 C CA . TYR B 1 356 ? -13.812 6.203 9.664 1 98.38 356 TYR B CA 1
ATOM 5989 C C . TYR B 1 356 ? -12.867 5.887 8.508 1 98.38 356 TYR B C 1
ATOM 5991 O O . TYR B 1 356 ? -12.352 6.797 7.852 1 98.38 356 TYR B O 1
ATOM 5999 N N . ALA B 1 357 ? -12.695 4.598 8.242 1 97.62 357 ALA B N 1
ATOM 6000 C CA . ALA B 1 357 ? -11.797 4.172 7.172 1 97.62 357 ALA B CA 1
ATOM 6001 C C . ALA B 1 357 ? -12.312 4.629 5.812 1 97.62 357 ALA B C 1
ATOM 6003 O O . ALA B 1 357 ? -11.531 5.027 4.945 1 97.62 357 ALA B O 1
ATOM 6004 N N . ALA B 1 358 ? -13.586 4.562 5.59 1 98.88 358 ALA B N 1
ATOM 6005 C CA . ALA B 1 358 ? -14.172 5.074 4.352 1 98.88 358 ALA B CA 1
ATOM 6006 C C . ALA B 1 358 ? -13.898 6.566 4.191 1 98.88 358 ALA B C 1
ATOM 6008 O O . ALA B 1 358 ? -13.477 7.016 3.121 1 98.88 358 ALA B O 1
ATOM 6009 N N . SER B 1 359 ? -14.094 7.301 5.246 1 98.94 359 SER B N 1
ATOM 6010 C CA . SER B 1 359 ? -13.898 8.75 5.191 1 98.94 359 SER B CA 1
ATOM 6011 C C . SER B 1 359 ? -12.438 9.094 4.906 1 98.94 359 SER B C 1
ATOM 6013 O O . SER B 1 359 ? -12.156 9.953 4.07 1 98.94 359 SER B O 1
ATOM 6015 N N . LYS B 1 360 ? -11.562 8.43 5.578 1 98.69 360 LYS B N 1
ATOM 6016 C CA . LYS B 1 360 ? -10.148 8.75 5.449 1 98.69 360 LYS B CA 1
ATOM 6017 C C . LYS B 1 360 ? -9.594 8.266 4.109 1 98.69 360 LYS B C 1
ATOM 6019 O O . LYS B 1 360 ? -8.719 8.914 3.527 1 98.69 360 LYS B O 1
ATOM 6024 N N . ALA B 1 361 ? -10.062 7.141 3.619 1 98.5 361 ALA B N 1
ATOM 6025 C CA . ALA B 1 361 ? -9.742 6.73 2.254 1 98.5 361 ALA B CA 1
ATOM 6026 C C . ALA B 1 361 ? -10.297 7.727 1.239 1 98.5 361 ALA B C 1
ATOM 6028 O O . ALA B 1 361 ? -9.648 8.016 0.229 1 98.5 361 ALA B O 1
ATOM 6029 N N . GLY B 1 362 ? -11.477 8.211 1.511 1 98.94 362 GLY B N 1
ATOM 6030 C CA . GLY B 1 362 ? -12.047 9.25 0.668 1 98.94 362 GLY B CA 1
ATOM 6031 C C . GLY B 1 362 ? -11.211 10.508 0.61 1 98.94 362 GLY B C 1
ATOM 6032 O O . GLY B 1 362 ? -11.109 11.148 -0.44 1 98.94 362 GLY B O 1
ATOM 6033 N N . LEU B 1 363 ? -10.602 10.867 1.722 1 98.94 363 LEU B N 1
ATOM 6034 C CA . LEU B 1 363 ? -9.727 12.031 1.75 1 98.94 363 LEU B CA 1
ATOM 6035 C C . LEU B 1 363 ? -8.5 11.812 0.867 1 98.94 363 LEU B C 1
ATOM 6037 O O . LEU B 1 363 ? -8.039 12.742 0.204 1 98.94 363 LEU B O 1
ATOM 6041 N N . ILE B 1 364 ? -7.953 10.609 0.884 1 98.75 364 ILE B N 1
ATOM 6042 C CA . ILE B 1 364 ? -6.883 10.273 -0.052 1 98.75 364 ILE B CA 1
ATOM 6043 C C . ILE B 1 364 ? -7.375 10.461 -1.485 1 98.75 364 ILE B C 1
ATOM 6045 O O . ILE B 1 364 ? -6.68 11.062 -2.312 1 98.75 364 ILE B O 1
ATOM 6049 N N . GLY B 1 365 ? -8.586 10.016 -1.72 1 98.81 365 GLY B N 1
ATOM 6050 C CA . GLY B 1 365 ? -9.203 10.219 -3.023 1 98.81 365 GLY B CA 1
ATOM 6051 C C . GLY B 1 365 ? -9.375 11.68 -3.383 1 98.81 365 GLY B C 1
ATOM 6052 O O . GLY B 1 365 ? -9.211 12.062 -4.547 1 98.81 365 GLY B O 1
ATOM 6053 N N . LEU B 1 366 ? -9.688 12.469 -2.406 1 98.81 366 LEU B N 1
ATOM 6054 C CA . LEU B 1 366 ? -9.844 13.898 -2.623 1 98.81 366 LEU B CA 1
ATOM 6055 C C . LEU B 1 366 ? -8.539 14.531 -3.084 1 98.81 366 LEU B C 1
ATOM 6057 O O . LEU B 1 366 ? -8.516 15.297 -4.051 1 98.81 366 LEU B O 1
ATOM 6061 N N . ALA B 1 367 ? -7.477 14.227 -2.43 1 98.88 367 ALA B N 1
ATOM 6062 C CA . ALA B 1 367 ? -6.164 14.742 -2.811 1 98.88 367 ALA B CA 1
ATOM 6063 C C . ALA B 1 367 ? -5.793 14.305 -4.223 1 98.88 367 ALA B C 1
ATOM 6065 O O . ALA B 1 367 ? -5.355 15.117 -5.039 1 98.88 367 ALA B O 1
ATOM 6066 N N . GLN B 1 368 ? -6.016 13.07 -4.508 1 98.75 368 GLN B N 1
ATOM 6067 C CA . GLN B 1 368 ? -5.645 12.508 -5.805 1 98.75 368 GLN B CA 1
ATOM 6068 C C . GLN B 1 368 ? -6.508 13.086 -6.922 1 98.75 368 GLN B C 1
ATOM 6070 O O . GLN B 1 368 ? -6.035 13.281 -8.047 1 98.75 368 GLN B O 1
ATOM 6075 N N . ALA B 1 369 ? -7.738 13.352 -6.621 1 98.5 369 ALA B N 1
ATOM 6076 C CA . ALA B 1 369 ? -8.672 13.852 -7.629 1 98.5 369 ALA B CA 1
ATOM 6077 C C . ALA B 1 369 ? -8.391 15.312 -7.961 1 98.5 369 ALA B C 1
ATOM 6079 O O . ALA B 1 369 ? -8.477 15.719 -9.125 1 98.5 369 ALA B O 1
ATOM 6080 N N . TRP B 1 370 ? -8.039 16.078 -7.008 1 98.31 370 TRP B N 1
ATOM 6081 C CA . TRP B 1 370 ? -7.895 17.516 -7.195 1 98.31 370 TRP B CA 1
ATOM 6082 C C . TRP B 1 370 ? -6.496 17.859 -7.699 1 98.31 370 TRP B C 1
ATOM 6084 O O . TRP B 1 370 ? -6.305 18.875 -8.367 1 98.31 370 TRP B O 1
ATOM 6094 N N . ALA B 1 371 ? -5.508 17.062 -7.422 1 98.5 371 ALA B N 1
ATOM 6095 C CA . ALA B 1 371 ? -4.109 17.406 -7.684 1 98.5 371 ALA B CA 1
ATOM 6096 C C . ALA B 1 371 ? -3.902 17.797 -9.141 1 98.5 371 ALA B C 1
ATOM 6098 O O . ALA B 1 371 ? -3.381 18.875 -9.43 1 98.5 371 ALA B O 1
ATOM 6099 N N . PRO B 1 372 ? -4.391 16.984 -10.102 1 97.25 372 PRO B N 1
ATOM 6100 C CA . PRO B 1 372 ? -4.152 17.375 -11.492 1 97.25 372 PRO B CA 1
ATOM 6101 C C . PRO B 1 372 ? -4.914 18.641 -11.891 1 97.25 372 PRO B C 1
ATOM 6103 O O . PRO B 1 372 ? -4.438 19.406 -12.719 1 97.25 372 PRO B O 1
ATOM 6106 N N . LEU B 1 373 ? -6.051 18.875 -11.289 1 97.06 373 LEU B N 1
ATOM 6107 C CA . LEU B 1 373 ? -6.887 20.016 -11.633 1 97.06 373 LEU B CA 1
ATOM 6108 C C . LEU B 1 373 ? -6.285 21.312 -11.094 1 97.06 373 LEU B C 1
ATOM 6110 O O . LEU B 1 373 ? -6.469 22.375 -11.688 1 97.06 373 LEU B O 1
ATOM 6114 N N . LEU B 1 374 ? -5.531 21.156 -10.031 1 97.88 374 LEU B N 1
ATOM 6115 C CA . LEU B 1 374 ? -4.992 22.344 -9.367 1 97.88 374 LEU B CA 1
ATOM 6116 C C . LEU B 1 374 ? -3.576 22.641 -9.844 1 97.88 374 LEU B C 1
ATOM 6118 O O . LEU B 1 374 ? -3.039 23.719 -9.57 1 97.88 374 LEU B O 1
ATOM 6122 N N . ALA B 1 375 ? -3.002 21.734 -10.57 1 96.88 375 ALA B N 1
ATOM 6123 C CA . ALA B 1 375 ? -1.603 21.828 -10.977 1 96.88 375 ALA B CA 1
ATOM 6124 C C . ALA B 1 375 ? -1.354 23.078 -11.82 1 96.88 375 ALA B C 1
ATOM 6126 O O . ALA B 1 375 ? -0.3 23.703 -11.711 1 96.88 375 ALA B O 1
ATOM 6127 N N . GLU B 1 376 ? -2.318 23.438 -12.625 1 95.56 376 GLU B N 1
ATOM 6128 C CA . GLU B 1 376 ? -2.152 24.578 -13.516 1 95.56 376 GLU B CA 1
ATOM 6129 C C . GLU B 1 376 ? -1.973 25.875 -12.734 1 95.56 376 GLU B C 1
ATOM 6131 O O . GLU B 1 376 ? -1.337 26.812 -13.211 1 95.56 376 GLU B O 1
ATOM 6136 N N . ARG B 1 377 ? -2.514 25.891 -11.562 1 97.44 377 ARG B N 1
ATOM 6137 C CA . ARG B 1 377 ? -2.422 27.062 -10.711 1 97.44 377 ARG B CA 1
ATOM 6138 C C . ARG B 1 377 ? -1.245 26.953 -9.75 1 97.44 377 ARG B C 1
ATOM 6140 O O . ARG B 1 377 ? -1.095 27.781 -8.852 1 97.44 377 ARG B O 1
ATOM 6147 N N . GLY B 1 378 ? -0.438 25.906 -9.891 1 97.56 378 GLY B N 1
ATOM 6148 C CA . GLY B 1 378 ? 0.692 25.703 -9 1 97.56 378 GLY B CA 1
ATOM 6149 C C . GLY B 1 378 ? 0.281 25.266 -7.605 1 97.56 378 GLY B C 1
ATOM 6150 O O . GLY B 1 378 ? 1.069 25.375 -6.66 1 97.56 378 GLY B O 1
ATOM 6151 N N . ILE B 1 379 ? -0.979 24.875 -7.391 1 98.44 379 ILE B N 1
ATOM 6152 C CA . ILE B 1 379 ? -1.505 24.453 -6.098 1 98.44 379 ILE B CA 1
ATOM 6153 C C . ILE B 1 379 ? -1.261 22.953 -5.895 1 98.44 379 ILE B C 1
ATOM 6155 O O . ILE B 1 379 ? -1.439 22.172 -6.824 1 98.44 379 ILE B O 1
ATOM 6159 N N . SER B 1 380 ? -0.71 22.594 -4.773 1 98.69 380 SER B N 1
ATOM 6160 C CA . SER B 1 380 ? -0.578 21.172 -4.434 1 98.69 380 SER B CA 1
ATOM 6161 C C . SER B 1 380 ? -1.608 20.766 -3.387 1 98.69 380 SER B C 1
ATOM 6163 O O . SER B 1 380 ? -2.113 21.594 -2.639 1 98.69 380 SER B O 1
ATOM 6165 N N . ILE B 1 381 ? -2 19.562 -3.344 1 98.88 381 ILE B N 1
ATOM 6166 C CA . ILE B 1 381 ? -2.879 18.969 -2.35 1 98.88 381 ILE B CA 1
ATOM 6167 C C . ILE B 1 381 ? -2.373 17.562 -2 1 98.88 381 ILE B C 1
ATOM 6169 O O . ILE B 1 381 ? -2.125 16.75 -2.891 1 98.88 381 ILE B O 1
ATOM 6173 N N . ASN B 1 382 ? -2.131 17.312 -0.724 1 98.94 382 ASN B N 1
ATOM 6174 C CA . ASN B 1 382 ? -1.612 16.031 -0.27 1 98.94 382 ASN B CA 1
ATOM 6175 C C . ASN B 1 382 ? -2.344 15.539 0.976 1 98.94 382 ASN B C 1
ATOM 6177 O O . ASN B 1 382 ? -2.971 16.328 1.685 1 98.94 382 ASN B O 1
ATOM 6181 N N . ALA B 1 383 ? -2.301 14.266 1.172 1 98.81 383 ALA B N 1
ATOM 6182 C CA . ALA B 1 383 ? -2.844 13.648 2.383 1 98.81 383 ALA B CA 1
ATOM 6183 C C . ALA B 1 383 ? -1.728 13.25 3.344 1 98.81 383 ALA B C 1
ATOM 6185 O O . ALA B 1 383 ? -0.67 12.781 2.916 1 98.81 383 ALA B O 1
ATOM 6186 N N . ILE B 1 384 ? -1.914 13.461 4.59 1 98.69 384 ILE B N 1
ATOM 6187 C CA . ILE B 1 384 ? -1.107 12.867 5.652 1 98.69 384 ILE B CA 1
ATOM 6188 C C . ILE B 1 384 ? -1.886 11.734 6.32 1 98.69 384 ILE B C 1
ATOM 6190 O O . ILE B 1 384 ? -3.086 11.867 6.57 1 98.69 384 ILE B O 1
ATOM 6194 N N . ALA B 1 385 ? -1.249 10.648 6.488 1 97.25 385 ALA B N 1
ATOM 6195 C CA . ALA B 1 385 ? -1.864 9.5 7.152 1 97.25 385 ALA B CA 1
ATOM 6196 C C . ALA B 1 385 ? -1.138 9.164 8.453 1 97.25 385 ALA B C 1
ATOM 6198 O O . ALA B 1 385 ? -0.199 8.367 8.461 1 97.25 385 ALA B O 1
ATOM 6199 N N . PRO B 1 386 ? -1.604 9.695 9.586 1 96.12 386 PRO B N 1
ATOM 6200 C CA . PRO B 1 386 ? -0.977 9.383 10.867 1 96.12 386 PRO B CA 1
ATOM 6201 C C . PRO B 1 386 ? -1.272 7.957 11.336 1 96.12 386 PRO B C 1
ATOM 6203 O O . PRO B 1 386 ? -2.324 7.402 11.008 1 96.12 386 PRO B O 1
ATOM 6206 N N . GLY B 1 387 ? -0.301 7.398 12.016 1 92.81 387 GLY B N 1
ATOM 6207 C CA . GLY B 1 387 ? -0.535 6.188 12.789 1 92.81 387 GLY B CA 1
ATOM 6208 C C . GLY B 1 387 ? -0.971 6.469 14.219 1 92.81 387 GLY B C 1
ATOM 6209 O O . GLY B 1 387 ? -1.877 7.27 14.453 1 92.81 387 GLY B O 1
ATOM 6210 N N . PHE B 1 388 ? -0.362 5.73 15.109 1 90.31 388 PHE B N 1
ATOM 6211 C CA . PHE B 1 388 ? -0.65 5.941 16.531 1 90.31 388 PHE B CA 1
ATOM 6212 C C . PHE B 1 388 ? 0.049 7.195 17.031 1 90.31 388 PHE B C 1
ATOM 6214 O O . PHE B 1 388 ? 1.273 7.215 17.172 1 90.31 388 PHE B O 1
ATOM 6221 N N . ILE B 1 389 ? -0.717 8.18 17.234 1 92.88 389 ILE B N 1
ATOM 6222 C CA . ILE B 1 389 ? -0.211 9.438 17.75 1 92.88 389 ILE B CA 1
ATOM 6223 C C . ILE B 1 389 ? -0.711 9.633 19.188 1 92.88 389 ILE B C 1
ATOM 6225 O O . ILE B 1 389 ? -1.9 9.461 19.469 1 92.88 389 ILE B O 1
ATOM 6229 N N . GLU B 1 390 ? 0.172 9.969 20.047 1 87.75 390 GLU B N 1
ATOM 6230 C CA . GLU B 1 390 ? -0.195 10.211 21.438 1 87.75 390 GLU B CA 1
ATOM 6231 C C . GLU B 1 390 ? -1.047 11.469 21.562 1 87.75 390 GLU B C 1
ATOM 6233 O O . GLU B 1 390 ? -0.542 12.586 21.422 1 87.75 390 GLU B O 1
ATOM 6238 N N . THR B 1 391 ? -2.297 11.344 21.766 1 84.38 391 THR B N 1
ATOM 6239 C CA . THR B 1 391 ? -3.266 12.414 21.984 1 84.38 391 THR B CA 1
ATOM 6240 C C . THR B 1 391 ? -4.285 12.016 23.047 1 84.38 391 THR B C 1
ATOM 6242 O O . THR B 1 391 ? -4.219 10.922 23.594 1 84.38 391 THR B O 1
ATOM 6245 N N . ARG B 1 392 ? -5.137 13.016 23.344 1 75.75 392 ARG B N 1
ATOM 6246 C CA . ARG B 1 392 ? -6.262 12.688 24.219 1 75.75 392 ARG B CA 1
ATOM 6247 C C . ARG B 1 392 ? -7.109 11.57 23.625 1 75.75 392 ARG B C 1
ATOM 6249 O O . ARG B 1 392 ? -7.586 10.688 24.344 1 75.75 392 ARG B O 1
ATOM 6256 N N . MET B 1 393 ? -7.234 11.57 22.359 1 72 393 MET B N 1
ATOM 6257 C CA . MET B 1 393 ? -8.008 10.555 21.656 1 72 393 MET B CA 1
ATOM 6258 C C . MET B 1 393 ? -7.438 9.164 21.891 1 72 393 MET B C 1
ATOM 6260 O O . MET B 1 393 ? -8.18 8.234 22.219 1 72 393 MET B O 1
ATOM 6264 N N . THR B 1 394 ? -6.16 9 21.797 1 77.06 394 THR B N 1
ATOM 6265 C CA . THR B 1 394 ? -5.547 7.684 21.938 1 77.06 394 THR B CA 1
ATOM 6266 C C . THR B 1 394 ? -5.375 7.316 23.406 1 77.06 394 THR B C 1
ATOM 6268 O O . THR B 1 394 ? -5.188 6.145 23.734 1 77.06 394 THR B O 1
ATOM 6271 N N . ALA B 1 395 ? -5.406 8.328 24.25 1 73.44 395 ALA B N 1
ATOM 6272 C CA . ALA B 1 395 ? -5.352 8.062 25.688 1 73.44 395 ALA B CA 1
ATOM 6273 C C . ALA B 1 395 ? -6.609 7.34 26.156 1 73.44 395 ALA B C 1
ATOM 6275 O O . ALA B 1 395 ? -6.602 6.68 27.188 1 73.44 395 ALA B O 1
ATOM 6276 N N . ALA B 1 396 ? -7.652 7.461 25.312 1 71.88 396 ALA B N 1
ATOM 6277 C CA . ALA B 1 396 ? -8.93 6.844 25.672 1 71.88 396 ALA B CA 1
ATOM 6278 C C . ALA B 1 396 ? -8.93 5.355 25.344 1 71.88 396 ALA B C 1
ATOM 6280 O O . ALA B 1 396 ? -9.797 4.609 25.797 1 71.88 396 ALA B O 1
ATOM 6281 N N . ILE B 1 397 ? -7.957 4.879 24.594 1 74.56 397 ILE B N 1
ATOM 6282 C CA . ILE B 1 397 ? -7.844 3.471 24.219 1 74.56 397 ILE B CA 1
ATOM 6283 C C . ILE B 1 397 ? -7.363 2.662 25.422 1 74.56 397 ILE B C 1
ATOM 6285 O O . ILE B 1 397 ? -6.465 3.092 26.156 1 74.56 397 ILE B O 1
ATOM 6289 N N . PRO B 1 398 ? -8.023 1.529 25.641 1 71.19 398 PRO B N 1
ATOM 6290 C CA . PRO B 1 398 ? -7.555 0.687 26.734 1 71.19 398 PRO B CA 1
ATOM 6291 C C . PRO B 1 398 ? -6.051 0.423 26.672 1 71.19 398 PRO B C 1
ATOM 6293 O O . PRO B 1 398 ? -5.477 0.351 25.594 1 71.19 398 PRO B O 1
ATOM 6296 N N . PHE B 1 399 ? -5.484 0.246 27.828 1 73.5 399 PHE B N 1
ATOM 6297 C CA . PHE B 1 399 ? -4.043 0.196 28.016 1 73.5 399 PHE B CA 1
ATOM 6298 C C . PHE B 1 399 ? -3.408 -0.848 27.109 1 73.5 399 PHE B C 1
ATOM 6300 O O . PHE B 1 399 ? -2.438 -0.559 26.406 1 73.5 399 PHE B O 1
ATOM 6307 N N . THR B 1 400 ? -3.975 -2.113 27.125 1 71.56 400 THR B N 1
ATOM 6308 C CA . THR B 1 400 ? -3.371 -3.205 26.359 1 71.56 400 THR B CA 1
ATOM 6309 C C . THR B 1 400 ? -3.398 -2.91 24.859 1 71.56 400 THR B C 1
ATOM 6311 O O . THR B 1 400 ? -2.42 -3.158 24.156 1 71.56 400 THR B O 1
ATOM 6314 N N . LEU B 1 401 ? -4.418 -2.305 24.453 1 71.69 401 LEU B N 1
ATOM 6315 C CA . LEU B 1 401 ? -4.539 -1.96 23.031 1 71.69 401 LEU B CA 1
ATOM 6316 C C . LEU B 1 401 ? -3.662 -0.764 22.688 1 71.69 401 LEU B C 1
ATOM 6318 O O . LEU B 1 401 ? -3.08 -0.71 21.609 1 71.69 401 LEU B O 1
ATOM 6322 N N . ARG B 1 402 ? -3.6 0.137 23.625 1 77.38 402 ARG B N 1
ATOM 6323 C CA . ARG B 1 402 ? -2.754 1.31 23.438 1 77.38 402 ARG B CA 1
ATOM 6324 C C . ARG B 1 402 ? -1.287 0.911 23.297 1 77.38 402 ARG B C 1
ATOM 6326 O O . ARG B 1 402 ? -0.577 1.415 22.438 1 77.38 402 ARG B O 1
ATOM 6333 N N . GLU B 1 403 ? -0.869 -0.054 24.172 1 77.5 403 GLU B N 1
ATOM 6334 C CA . GLU B 1 403 ? 0.512 -0.526 24.109 1 77.5 403 GLU B CA 1
ATOM 6335 C C . GLU B 1 403 ? 0.784 -1.283 22.812 1 77.5 403 GLU B C 1
ATOM 6337 O O . GLU B 1 403 ? 1.858 -1.15 22.219 1 77.5 403 GLU B O 1
ATOM 6342 N N . ALA B 1 404 ? -0.186 -2.016 22.438 1 74 404 ALA B N 1
ATOM 6343 C CA . ALA B 1 404 ? -0.046 -2.713 21.172 1 74 404 ALA B CA 1
ATOM 6344 C C . ALA B 1 404 ? 0.103 -1.726 20.016 1 74 404 ALA B C 1
ATOM 6346 O O . ALA B 1 404 ? 0.945 -1.913 19.141 1 74 404 ALA B O 1
ATOM 6347 N N . GLY B 1 405 ? -0.646 -0.745 20.094 1 77.06 405 GLY B N 1
ATOM 6348 C CA . GLY B 1 405 ? -0.558 0.283 19.062 1 77.06 405 GLY B CA 1
ATOM 6349 C C . GLY B 1 405 ? 0.799 0.959 19.016 1 77.06 405 GLY B C 1
ATOM 6350 O O . GLY B 1 405 ? 1.332 1.211 17.922 1 77.06 405 GLY B O 1
ATOM 6351 N N . ARG B 1 406 ? 1.363 1.19 20.188 1 77.62 406 ARG B N 1
ATOM 6352 C CA . ARG B 1 406 ? 2.67 1.83 20.297 1 77.62 406 ARG B CA 1
ATOM 6353 C C . ARG B 1 406 ? 3.762 0.95 19.703 1 77.62 406 ARG B C 1
ATOM 6355 O O . ARG B 1 406 ? 4.711 1.454 19.109 1 77.62 406 ARG B O 1
ATOM 6362 N N . ARG B 1 407 ? 3.504 -0.323 19.75 1 80.25 407 ARG B N 1
ATOM 6363 C CA . ARG B 1 407 ? 4.57 -1.265 19.422 1 80.25 407 ARG B CA 1
ATOM 6364 C C . ARG B 1 407 ? 4.469 -1.721 17.969 1 80.25 407 ARG B C 1
ATOM 6366 O O . ARG B 1 407 ? 5.348 -2.428 17.484 1 80.25 407 ARG B O 1
ATOM 6373 N N . MET B 1 408 ? 3.518 -1.223 17.297 1 80.44 408 MET B N 1
ATOM 6374 C CA . MET B 1 408 ? 3.285 -1.688 15.93 1 80.44 408 MET B CA 1
ATOM 6375 C C . MET B 1 408 ? 4.18 -0.949 14.945 1 80.44 408 MET B C 1
ATOM 6377 O O . MET B 1 408 ? 4.344 -1.384 13.805 1 80.44 408 MET B O 1
ATOM 6381 N N . SER B 1 409 ? 4.805 0.102 15.391 1 85.69 409 SER B N 1
ATOM 6382 C CA . SER B 1 409 ? 5.738 0.811 14.523 1 85.69 409 SER B CA 1
ATOM 6383 C C . SER B 1 409 ? 7.141 0.214 14.609 1 85.69 409 SER B C 1
ATOM 6385 O O . SER B 1 409 ? 7.512 -0.363 15.633 1 85.69 409 SER B O 1
ATOM 6387 N N . SER B 1 410 ? 7.898 0.321 13.555 1 87.19 410 SER B N 1
ATOM 6388 C CA . SER B 1 410 ? 9.281 -0.143 13.562 1 87.19 410 SER B CA 1
ATOM 6389 C C . SER B 1 410 ? 10.117 0.626 14.586 1 87.19 410 SER B C 1
ATOM 6391 O O . SER B 1 410 ? 11.188 0.171 14.992 1 87.19 410 SER B O 1
ATOM 6393 N N . LEU B 1 411 ? 9.594 1.801 15.016 1 90.62 411 LEU B N 1
ATOM 6394 C CA . LEU B 1 411 ? 10.289 2.627 15.992 1 90.62 411 LEU B CA 1
ATOM 6395 C C . LEU B 1 411 ? 9.883 2.244 17.406 1 90.62 411 LEU B C 1
ATOM 6397 O O . LEU B 1 411 ? 10.445 2.764 18.375 1 90.62 411 LEU B O 1
ATOM 6401 N N . GLY B 1 412 ? 8.836 1.339 17.578 1 86.81 412 GLY B N 1
ATOM 6402 C CA . GLY B 1 412 ? 8.461 0.732 18.844 1 86.81 412 GLY B CA 1
ATOM 6403 C C . GLY B 1 412 ? 7.773 1.699 19.781 1 86.81 412 GLY B C 1
ATOM 6404 O O . GLY B 1 412 ? 7.793 1.505 21 1 86.81 412 GLY B O 1
ATOM 6405 N N . GLN B 1 413 ? 7.234 2.805 19.266 1 89 413 GLN B N 1
ATOM 6406 C CA . GLN B 1 413 ? 6.586 3.846 20.047 1 89 413 GLN B CA 1
ATOM 6407 C C . GLN B 1 413 ? 5.531 4.582 19.234 1 89 413 GLN B C 1
ATOM 6409 O O . GLN B 1 413 ? 5.43 4.383 18.016 1 89 413 GLN B O 1
ATOM 6414 N N . GLY B 1 414 ? 4.738 5.352 19.922 1 90.31 414 GLY B N 1
ATOM 6415 C CA . GLY B 1 414 ? 3.814 6.246 19.234 1 90.31 414 GLY B CA 1
ATOM 6416 C C . GLY B 1 414 ? 4.449 7.562 18.828 1 90.31 414 GLY B C 1
ATOM 6417 O O . GLY B 1 414 ? 5.496 7.941 19.359 1 90.31 414 GLY B O 1
ATOM 6418 N N . GLY B 1 415 ? 3.836 8.164 17.875 1 94.44 415 GLY B N 1
ATOM 6419 C CA . GLY B 1 415 ? 4.238 9.508 17.516 1 94.44 415 GLY B CA 1
ATOM 6420 C C . GLY B 1 415 ? 3.623 10.578 18.391 1 94.44 415 GLY B C 1
ATOM 6421 O O . GLY B 1 415 ? 2.812 10.273 19.266 1 94.44 415 GLY B O 1
ATOM 6422 N N . LEU B 1 416 ? 4.062 11.758 18.297 1 95.94 416 LEU B N 1
ATOM 6423 C CA . LEU B 1 416 ? 3.518 12.922 18.984 1 95.94 416 LEU B CA 1
ATOM 6424 C C . LEU B 1 416 ? 2.832 13.867 18 1 95.94 416 LEU B C 1
ATOM 6426 O O . LEU B 1 416 ? 3.111 13.836 16.797 1 95.94 416 LEU B O 1
ATOM 6430 N N . PRO B 1 417 ? 1.916 14.711 18.5 1 97.5 417 PRO B N 1
ATOM 6431 C CA . PRO B 1 417 ? 1.285 15.703 17.625 1 97.5 417 PRO B CA 1
ATOM 6432 C C . PRO B 1 417 ? 2.301 16.531 16.844 1 97.5 417 PRO B C 1
ATOM 6434 O O . PRO B 1 417 ? 2.062 16.875 15.68 1 97.5 417 PRO B O 1
ATOM 6437 N N . GLN B 1 418 ? 3.441 16.734 17.391 1 97.88 418 GLN B N 1
ATOM 6438 C CA . GLN B 1 418 ? 4.5 17.5 16.75 1 97.88 418 GLN B CA 1
ATOM 6439 C C . GLN B 1 418 ? 4.977 16.812 15.469 1 97.88 418 GLN B C 1
ATOM 6441 O O . GLN B 1 418 ? 5.324 17.469 14.484 1 97.88 418 GLN B O 1
ATOM 6446 N N . ASP B 1 419 ? 5.031 15.477 15.5 1 98.38 419 ASP B N 1
ATOM 6447 C CA . ASP B 1 419 ? 5.477 14.727 14.328 1 98.38 419 ASP B CA 1
ATOM 6448 C C . ASP B 1 419 ? 4.578 15.008 13.125 1 98.38 419 ASP B C 1
ATOM 6450 O O . ASP B 1 419 ? 5.062 15.195 12.008 1 98.38 419 ASP B O 1
ATOM 6454 N N . VAL B 1 420 ? 3.307 15.07 13.367 1 98.69 420 VAL B N 1
ATOM 6455 C CA . VAL B 1 420 ? 2.334 15.344 12.312 1 98.69 420 VAL B CA 1
ATOM 6456 C C . VAL B 1 420 ? 2.434 16.812 11.891 1 98.69 420 VAL B C 1
ATOM 6458 O O . VAL B 1 420 ? 2.402 17.125 10.695 1 98.69 420 VAL B O 1
ATOM 6461 N N . ALA B 1 421 ? 2.584 17.672 12.828 1 98.88 421 ALA B N 1
ATOM 6462 C CA . ALA B 1 421 ? 2.643 19.109 12.57 1 98.88 421 ALA B CA 1
ATOM 6463 C C . ALA B 1 421 ? 3.826 19.453 11.672 1 98.88 421 ALA B C 1
ATOM 6465 O O . ALA B 1 421 ? 3.699 20.281 10.758 1 98.88 421 ALA B O 1
ATOM 6466 N N . GLU B 1 422 ? 4.957 18.828 11.953 1 98.75 422 GLU B N 1
ATOM 6467 C CA . GLU B 1 422 ? 6.145 19.094 11.141 1 98.75 422 GLU B CA 1
ATOM 6468 C C . GLU B 1 422 ? 5.934 18.641 9.703 1 98.75 422 GLU B C 1
ATOM 6470 O O . GLU B 1 422 ? 6.395 19.297 8.766 1 98.75 422 GLU B O 1
ATOM 6475 N N . ALA B 1 423 ? 5.297 17.516 9.539 1 98.88 423 ALA B N 1
ATOM 6476 C CA . ALA B 1 423 ? 4.996 17.031 8.203 1 98.88 423 ALA B CA 1
ATOM 6477 C C . ALA B 1 423 ? 4.09 18 7.453 1 98.88 423 ALA B C 1
ATOM 6479 O O . ALA B 1 423 ? 4.32 18.297 6.277 1 98.88 423 ALA B O 1
ATOM 6480 N N . VAL B 1 424 ? 3.086 18.516 8.109 1 98.94 424 VAL B N 1
ATOM 6481 C CA . VAL B 1 424 ? 2.18 19.5 7.516 1 98.94 424 VAL B CA 1
ATOM 6482 C C . VAL B 1 424 ? 2.957 20.75 7.121 1 98.94 424 VAL B C 1
ATOM 6484 O O . VAL B 1 424 ? 2.783 21.266 6.016 1 98.94 424 VAL B O 1
ATOM 6487 N N . ALA B 1 425 ? 3.775 21.188 8.016 1 98.75 425 ALA B N 1
ATOM 6488 C CA . ALA B 1 425 ? 4.543 22.406 7.758 1 98.75 425 ALA B CA 1
ATOM 6489 C C . ALA B 1 425 ? 5.445 22.234 6.539 1 98.75 425 ALA B C 1
ATOM 6491 O O . ALA B 1 425 ? 5.582 23.156 5.73 1 98.75 425 ALA B O 1
ATOM 6492 N N . TRP B 1 426 ? 6.059 21.078 6.402 1 98.62 426 TRP B N 1
ATOM 6493 C CA . TRP B 1 426 ? 6.898 20.844 5.23 1 98.62 426 TRP B CA 1
ATOM 6494 C C . TRP B 1 426 ? 6.066 20.875 3.953 1 98.62 426 TRP B C 1
ATOM 6496 O O . TRP B 1 426 ? 6.434 21.531 2.979 1 98.62 426 TRP B O 1
ATOM 6506 N N . LEU B 1 427 ? 4.941 20.203 3.951 1 98.81 427 LEU B N 1
ATOM 6507 C CA . LEU B 1 427 ? 4.098 20.141 2.762 1 98.81 427 LEU B CA 1
ATOM 6508 C C . LEU B 1 427 ? 3.516 21.5 2.432 1 98.81 427 LEU B C 1
ATOM 6510 O O . LEU B 1 427 ? 3.064 21.734 1.308 1 98.81 427 LEU B O 1
ATOM 6514 N N . ALA B 1 428 ? 3.525 22.406 3.381 1 98.69 428 ALA B N 1
ATOM 6515 C CA . ALA B 1 428 ? 2.939 23.734 3.211 1 98.69 428 ALA B CA 1
ATOM 6516 C C . ALA B 1 428 ? 3.955 24.703 2.627 1 98.69 428 ALA B C 1
ATOM 6518 O O . ALA B 1 428 ? 3.6 25.828 2.238 1 98.69 428 ALA B O 1
ATOM 6519 N N . GLN B 1 429 ? 5.191 24.359 2.549 1 98.06 429 GLN B N 1
ATOM 6520 C CA . GLN B 1 429 ? 6.238 25.266 2.084 1 98.06 429 GLN B CA 1
ATOM 6521 C C . GLN B 1 429 ? 6.137 25.5 0.581 1 98.06 429 GLN B C 1
ATOM 6523 O O . GLN B 1 429 ? 5.656 24.641 -0.158 1 98.06 429 GLN B O 1
ATOM 6528 N N . PRO B 1 430 ? 6.613 26.594 0.107 1 96.12 430 PRO B N 1
ATOM 6529 C CA . PRO B 1 430 ? 6.547 26.922 -1.322 1 96.12 430 PRO B CA 1
ATOM 6530 C C . PRO B 1 430 ? 7.211 25.844 -2.191 1 96.12 430 PRO B C 1
ATOM 6532 O O . PRO B 1 430 ? 6.633 25.422 -3.193 1 96.12 430 PRO B O 1
ATOM 6535 N N . GLY B 1 431 ? 8.336 25.297 -1.815 1 94.06 431 GLY B N 1
ATOM 6536 C CA . GLY B 1 431 ? 9.055 24.312 -2.607 1 94.06 431 GLY B CA 1
ATOM 6537 C C . GLY B 1 431 ? 8.422 22.938 -2.564 1 94.06 431 GLY B C 1
ATOM 6538 O O . GLY B 1 431 ? 8.719 22.078 -3.404 1 94.06 431 GLY B O 1
ATOM 6539 N N . SER B 1 432 ? 7.477 22.703 -1.659 1 95.5 432 SER B N 1
ATOM 6540 C CA . SER B 1 432 ? 6.875 21.391 -1.468 1 95.5 432 SER B CA 1
ATOM 6541 C C . SER B 1 432 ? 5.738 21.156 -2.457 1 95.5 432 SER B C 1
ATOM 6543 O O . SER B 1 432 ? 5.102 20.094 -2.438 1 95.5 432 SER B O 1
ATOM 6545 N N . GLY B 1 433 ? 5.535 22.188 -3.359 1 95.31 433 GLY B N 1
ATOM 6546 C CA . GLY B 1 433 ? 4.641 21.969 -4.48 1 95.31 433 GLY B CA 1
ATOM 6547 C C . GLY B 1 433 ? 5.105 20.859 -5.398 1 95.31 433 GLY B C 1
ATOM 6548 O O . GLY B 1 433 ? 4.328 20.344 -6.219 1 95.31 433 GLY B O 1
ATOM 6549 N N . ALA B 1 434 ? 6.297 20.391 -5.195 1 95.56 434 ALA B N 1
ATOM 6550 C CA . ALA B 1 434 ? 6.879 19.281 -5.934 1 95.56 434 ALA B CA 1
ATOM 6551 C C . ALA B 1 434 ? 6.184 17.969 -5.574 1 95.56 434 ALA B C 1
ATOM 6553 O O . ALA B 1 434 ? 6.328 16.969 -6.285 1 95.56 434 ALA B O 1
ATOM 6554 N N . VAL B 1 435 ? 5.441 17.938 -4.484 1 98.38 435 VAL B N 1
ATOM 6555 C CA . VAL B 1 435 ? 4.676 16.781 -4.035 1 98.38 435 VAL B CA 1
ATOM 6556 C C . VAL B 1 435 ? 3.182 17.094 -4.094 1 98.38 435 VAL B C 1
ATOM 6558 O O . VAL B 1 435 ? 2.699 17.984 -3.398 1 98.38 435 VAL B O 1
ATOM 6561 N N . SER B 1 436 ? 2.447 16.422 -4.93 1 98.62 436 SER B N 1
ATOM 6562 C CA . SER B 1 436 ? 1.007 16.641 -5.012 1 98.62 436 SER B CA 1
ATOM 6563 C C . SER B 1 436 ? 0.268 15.336 -5.316 1 98.62 436 SER B C 1
ATOM 6565 O O . SER B 1 436 ? 0.776 14.484 -6.047 1 98.62 436 SER B O 1
ATOM 6567 N N . GLY B 1 437 ? -0.893 15.219 -4.691 1 98.69 437 GLY B N 1
ATOM 6568 C CA . GLY B 1 437 ? -1.723 14.039 -4.898 1 98.69 437 GLY B CA 1
ATOM 6569 C C . GLY B 1 437 ? -1.183 12.805 -4.211 1 98.69 437 GLY B C 1
ATOM 6570 O O . GLY B 1 437 ? -1.519 11.68 -4.59 1 98.69 437 GLY B O 1
ATOM 6571 N N . GLN B 1 438 ? -0.26 12.992 -3.262 1 98.5 438 GLN B N 1
ATOM 6572 C CA . GLN B 1 438 ? 0.41 11.867 -2.623 1 98.5 438 GLN B CA 1
ATOM 6573 C C . GLN B 1 438 ? -0.001 11.742 -1.159 1 98.5 438 GLN B C 1
ATOM 6575 O O . GLN B 1 438 ? -0.713 12.602 -0.632 1 98.5 438 GLN B O 1
ATOM 6580 N N . VAL B 1 439 ? 0.328 10.617 -0.531 1 97.94 439 VAL B N 1
ATOM 6581 C CA . VAL B 1 439 ? 0.055 10.336 0.875 1 97.94 439 VAL B CA 1
ATOM 6582 C C . VAL B 1 439 ? 1.37 10.203 1.641 1 97.94 439 VAL B C 1
ATOM 6584 O O . VAL B 1 439 ? 2.242 9.422 1.256 1 97.94 439 VAL B O 1
ATOM 6587 N N . LEU B 1 440 ? 1.576 10.977 2.621 1 97.94 440 LEU B N 1
ATOM 6588 C CA . LEU B 1 440 ? 2.701 10.844 3.541 1 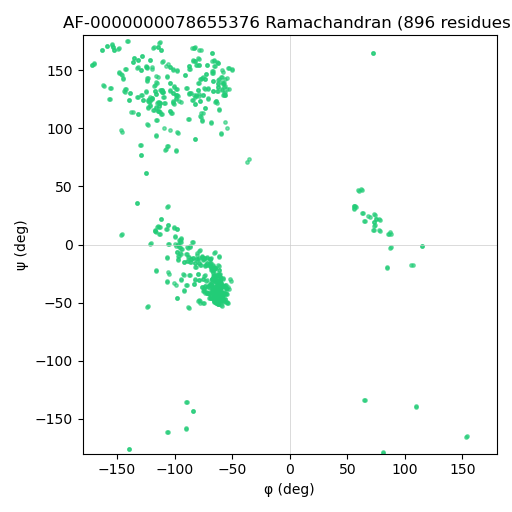97.94 440 LEU B CA 1
ATOM 6589 C C . LEU B 1 440 ? 2.256 10.211 4.855 1 97.94 440 LEU B C 1
ATOM 6591 O O . LEU B 1 440 ? 1.472 10.805 5.598 1 97.94 440 LEU B O 1
ATOM 6595 N N . ARG B 1 441 ? 2.723 9.039 5.113 1 96.5 441 ARG B N 1
ATOM 6596 C CA . ARG B 1 441 ? 2.391 8.391 6.379 1 96.5 441 ARG B CA 1
ATOM 6597 C C . ARG B 1 441 ? 3.295 8.891 7.504 1 96.5 441 ARG B C 1
ATOM 6599 O O . ARG B 1 441 ? 4.516 8.961 7.34 1 96.5 441 ARG B O 1
ATOM 6606 N N . VAL B 1 442 ? 2.727 9.32 8.516 1 97 442 VAL B N 1
ATOM 6607 C CA . VAL B 1 442 ? 3.42 9.625 9.758 1 97 442 VAL B CA 1
ATOM 6608 C C . VAL B 1 442 ? 3.08 8.57 10.812 1 97 442 VAL B C 1
ATOM 6610 O O . VAL B 1 442 ? 2.238 8.805 11.688 1 97 442 VAL B O 1
ATOM 6613 N N . CYS B 1 443 ? 3.842 7.457 10.68 1 94.25 443 CYS B N 1
ATOM 6614 C CA . CYS B 1 443 ? 3.398 6.32 11.477 1 94.25 443 CYS B CA 1
ATOM 6615 C C . CYS B 1 443 ? 4.586 5.488 11.945 1 94.25 443 CYS B C 1
ATOM 6617 O O . CYS B 1 443 ? 4.418 4.352 12.391 1 94.25 443 CYS B O 1
ATOM 6619 N N . GLY B 1 444 ? 5.82 5.918 11.766 1 93.88 444 GLY B N 1
ATOM 6620 C CA . GLY B 1 444 ? 7.008 5.203 12.211 1 93.88 444 GLY B CA 1
ATOM 6621 C C . GLY B 1 444 ? 7.184 3.859 11.531 1 93.88 444 GLY B C 1
ATOM 6622 O O . GLY B 1 444 ? 7.664 2.906 12.148 1 93.88 444 GLY B O 1
ATOM 6623 N N . GLN B 1 445 ? 6.633 3.793 10.32 1 91.94 445 GLN B N 1
ATOM 6624 C CA . GLN B 1 445 ? 6.617 2.551 9.547 1 91.94 445 GLN B CA 1
ATOM 6625 C C . GLN B 1 445 ? 5.824 1.467 10.273 1 91.94 445 GLN B C 1
ATOM 6627 O O . GLN B 1 445 ? 6.32 0.354 10.469 1 91.94 445 GLN B O 1
ATOM 6632 N N . ALA B 1 446 ? 4.727 1.833 10.688 1 85.38 446 ALA B N 1
ATOM 6633 C CA . ALA B 1 446 ? 3.822 0.921 11.383 1 85.38 446 ALA B CA 1
ATOM 6634 C C . ALA B 1 446 ? 3.311 -0.166 10.438 1 85.38 446 ALA B C 1
ATOM 6636 O O . ALA B 1 446 ? 3.158 0.064 9.242 1 85.38 446 ALA B O 1
ATOM 6637 N N . VAL B 1 447 ? 3.258 -1.354 11.094 1 66.06 447 VAL B N 1
ATOM 6638 C CA . VAL B 1 447 ? 2.68 -2.469 10.344 1 66.06 447 VAL B CA 1
ATOM 6639 C C . VAL B 1 447 ? 1.277 -2.098 9.867 1 66.06 447 VAL B C 1
ATOM 6641 O O . VAL B 1 447 ? 0.474 -1.562 10.633 1 66.06 447 VAL B O 1
ATOM 6644 N N . MET B 1 448 ? 1.152 -1.808 8.578 1 59.19 448 MET B N 1
ATOM 6645 C CA . MET B 1 448 ? -0.175 -1.485 8.062 1 59.19 448 MET B CA 1
ATOM 6646 C C . MET B 1 448 ? -0.704 -2.611 7.176 1 59.19 448 MET B C 1
ATOM 6648 O O . MET B 1 448 ? 0.074 -3.326 6.547 1 59.19 448 MET B O 1
ATOM 6652 N N . GLY B 1 449 ? -1.486 -3.447 7.516 1 50.38 449 GLY B N 1
ATOM 6653 C CA . GLY B 1 449 ? -2.129 -4.391 6.613 1 50.38 449 GLY B CA 1
ATOM 6654 C C . GLY B 1 449 ? -2.477 -3.791 5.266 1 50.38 449 GLY B C 1
ATOM 6655 O O . GLY B 1 449 ? -3.287 -2.867 5.184 1 50.38 449 GLY B O 1
ATOM 6656 N N . ALA B 1 450 ? -1.363 -3.518 4.422 1 45.66 450 ALA B N 1
ATOM 6657 C CA . ALA B 1 450 ? -1.873 -3.033 3.141 1 45.66 450 ALA B CA 1
ATOM 6658 C C . ALA B 1 450 ? -2.684 -4.113 2.428 1 45.66 450 ALA B C 1
ATOM 6660 O O . ALA B 1 450 ? -2.465 -5.305 2.646 1 45.66 450 ALA B O 1
#

Secondary structure (DSSP, 8-state):
---HHHHHHTSHHHHHHHHHHT---PPPPP---TT--SS-SSEEEEEESHHHHHHHHHHHHH-SEEEESS-GGG-SPBP-TTTSPPEEEEEEE-TT--SSGGGHHHHHHHGGGGGGEEEEEEEEEEE--GGG-S-HHHHHHHHHHHHHHHHHHHH--TT-EEEEEEE-GGGGGGHHHHHHHHTSGGGTT--SEEEEE-------S-SSSTTTT-EEEEES-SSHHHHHHHHHHHHTT-EEEEEE-GGGHHHHHHHHHHHT-EEEE--TTSTTHHHHHHHT-TT-EEEEEE---------GGG--HHHHHHHHIIIIIHHHHHHHHHHHTT-EEEEEEEEEE--THHHH--TT-HHHHHHHHHHHHHHHHHHHHHGGGT-EEEEEEE-SB-SHHHHTS-HHHHHHHHHTSTTSS-B-HHHHHHHHHHHTSGGGGG--S-EEEESSS--B--/---HHHHHHTSHHHHHHHHHHT---PPPPP---TT--SS-SSEEEEEESHHHHHHHHHHHHH-SEEEESS-GGG-SPBP-TTTSPPEEEEEEE-TT--SSGGGHHHHHHHGGGGGGEEEEEEEEEEE--GGG-S-HHHHHHHHHHHHHHHHHHHH--TT-EEEEEEE-GGGGGGHHHHHHHHTSGGGTT--SEEEEE-------S-SSSTTTT-EEEEES-SSHHHHHHHHHHHHTT-EEEEEE-GGGHHHHHHHHHHHT-EEEE--TTSTTHHHHHHHT-TT-EEEEEE---------GGG--HHHHHHHHIIIIIHHHHHHHHHHHTT-EEEEEEEEEE--THHHH--TT-HHHHHHHHHHHHHHHHHHHHHGGGT-EEEEEEE-SB-SHHHHTS-HHHHHHHHHTSTTSS-B-HHHHHHHHHHHTSGGGGG--S-EEEESSS--B--

Organism: NCBI:txid1005395

pLDDT: mean 93.38, std 9.98, range [45.22, 98.94]

Foldseek 3Di:
DDPVLQVQCPDPVNVVVCVVVVHDRFADFDADDPPDQAQFEDEEEEEEDDLSLVCLVCVVRRYVHYEYDPDVPNVGHHADQPPHAQAQEYEYEPAPPQADVCLVVVCVPVVSRQVRHDAQRFYEYEYAALVVDDRPRRSVSRVVVLVVFLVVQLVHDNQYAYEYEHEDPQQSVLVVLVCSCRRGSLQSQFHSYYFYFAHADFDQDDPQQLQAPFEEEFEPQLDFLNVLLQQLNLSSHYAYEYEYAPVSQVSQVVSCVVSVHHYDHADLLDPCNLVSVCVVQVPAGQEYELPWFDADFAAPVPQDPVRLVVRLSRQAVSVLVNVVSSVVVVRHAFLGEYEHEAALCLVQNDGRGPSNNVSRVNLLVVQQVCQVVRVVSNYAYEYEHEFAEDDPVLVPDDPVVSQVSQCQASSGGHHYSSSVSSVSSSCRGSSVSSGHSYYGYSYNRGDRND/DDPVLQVQCPDPNNVVVCVVVVHDRFADFDADDPPDQAQFEFEEEEEEDDLSLVCLVCVVRRYPHYEYDPDVPNVGHHADQPPHAQAQEYEYEPAPPQADVCLVVVCVPVVSRQVRHDAQRFYEYEYAALVPDDRPRRSVSRVVVLVVQLVVQLVHDNQYAYEYEHEDPQQSVLVVLVCSCRRGSLQSQFHSYYFYFAHADFDQDDPQQLQAPFEEEFEPQLDFLNVLLQQLNLSSHYAYEYEYAPVSQVSQVVSCVVSVHHYDHADLLDPCNLVSVCVVQVPAGQEYELPWADADFAAPVPDDPVRLVVRLSRQAVSVLVNVVSSVVVVRHAQLGEYEHEAALCLVQNDGRGPSNNVSRVNLLVVQQVCQVVRVVSNYAYEYEHEFAEDDPVLVPDDPVVSQVSQCQASSGGHHYSSSVSSVSSSCRGSSVSSGHSYYGYSYNRGPRND

Radius of gyration: 27.19 Å; Cα contacts (8 Å, |Δi|>4): 2240; chains: 2; bounding box: 74×77×66 Å